Protein AF-0000000067325892 (afdb_homodimer)

Secondary structure (DSSP, 8-state):
------EEEEE--SSEEEEEEEETTEEEEPP-TTS-SSEE-EEEE-SS-EEETHHHHHTTTTTGGGEEE-GGGTTT--TT-HHHHHHHTT-SSEEEE-GGG-EEEEEEETTEEEEE-HHHHHHHHHHHHHHHHHHHHTS---EEEEEE-TT--HHHHHHHHHHHHHTT-EEEEEEEHHHHHHHHHHHHHTTS----EEEEEEEE-SS-EEEEEEEEETTEEEEEEEEEETT-SHHHHHHHHHHHHHHHHHHHHS---TT-HHHHHHHHHHHHHHHHHTTT-SEEEEEEEEEETTEEEEEEEEHHHHHHHTHHHHHHTTHHHHHHHHHHT--GGG--EEEEESGGGGSHHHHHHHHHHTTTPPPB-SS-TTTHHHHHHHHHHHHHH-TTTTT---EEEEE-SS-EEEEETTTEEEEEE-TT-EESEEEEEEEE-SSTT--EEEEEEEESS-SBGGGSEEEEEEEEE-----STTTSEEEEEEEE-TTS-EEEEEEETTT--EE-------TTPPPHHHHHHHHHHHHHHHHHHHHHHHHHHHHHHHHHHHHHHHTSGGGHHHHHHHHHHHHHS---HHHHHHHHHHHHHHHHHHHHHHHT--/------EEEEE--SSEEEEEEEETTEEEEPP-TTS-SSEE-EEEE-SS-EEETHHHHHTTTTTGGGEEE-GGGTTT--TT-HHHHHHHTT-SSEEEE-GGG-EEEEEEETTEEEEE-HHHHHHHHHHHHHHHHHHHHTS---EEEEEE-TT--HHHHHHHHHHHHHTT-EEEEEEEHHHHHHHHHHHHHTTS----EEEEEEEE-SS-EEEEEEEEETTEEEEEEEEEETT-SHHHHHHHHHHHHHHHHHHHHS---TT-HHHHHHHHHHHHHHHHHTTT-SEEEEEEEEEETTEEEEEEEEHHHHHHHTHHHHHHTTHHHHHHHHHHT--GGG--EEEEESGGGGSHHHHHHHHHHTTTPPPB-SS-TTTHHHHHHHHHHHHHH-TTTTT---EEEEE-SS-EEEEETTTEEEEEE-TT-EESEEEEEEEE-SSTT--EEEEEEEESS-SBGGGSEEEEEEEEE-----STTTSEEEEEEEE-TTS-EEEEEEETTT--EE-------TTPPPHHHHHHHHHHHHHHHHHHHHHHHHHHHHHHHHHHHHHHHTSGGGHHHHHHHHHHHHHS---HHHHHHHHHHHHHHHHHHHHHHHT--

Nearest PDB structures (foldseek):
  5tky-assembly1_A  TM=9.543E-01  e=8.515E-70  Thermochaetoides thermophila DSM 1495
  7n6g-assembly1_6L  TM=9.341E-01  e=1.605E-68  Chlamydomonas reinhardtii
  7ko2-assembly2_B  TM=9.268E-01  e=1.150E-63  Escherichia coli K-12
  3i33-assembly1_A  TM=8.994E-01  e=2.397E-49  Homo sapiens
  5fpe-assembly2_B  TM=8.571E-01  e=4.012E-49  Homo sapiens

InterPro domains:
  IPR013126 Heat shock protein 70 family [PF00012] (7-588)
  IPR013126 Heat shock protein 70 family [PTHR19375] (7-575)
  IPR018181 Heat shock protein 70, conserved site [PS00297] (10-17)
  IPR018181 Heat shock protein 70, conserved site [PS00329] (201-214)
  IPR018181 Heat shock protein 70, conserved site [PS01036] (338-352)
  IPR029047 Heat shock protein 70kD, peptide-binding domain superfamily [G3DSA:2.60.34.10] (385-565)
  IPR029047 Heat shock protein 70kD, peptide-binding domain superfamily [SSF100920] (394-546)
  IPR043129 ATPase, nucleotide binding domain [SSF53067] (5-189)
  IPR043129 ATPase, nucleotide binding domain [SSF53067] (196-384)

Organism: Triticum aestivum (NCBI:txid4565)

pLDDT: mean 86.53, std 11.89, range [26.95, 98.62]

Foldseek 3Di:
DPPQAWEKFKELAQFKIWIWTDDPLAIDTFAFPVRHSIFTLKWFADLQFIDGGPVLVVCCLVRVQRMDGSLLLQFLDFLPDPLNVVVQLQGSHDWDQDPLRFIWTWHQHNNDIDIDGSLLSSLVNLLSNQVRVCVVVVHHHAEYEYEDAQQDDQSSLVSNCLSSVLNRHDYPFYYHLQLLLVLLVLVVPVPDDQDKAWEWEWEAAAAWTKIWIWIDGDQEIATLAMFIGRGAHNVVLLVLVLVVQQVVCCVVPVDGCSVPSSLSSLQSVLSSVQQLVQLPDQKDWRWDQCSDPRDTDIDIDGLVNSCVSCVVSLVVSCVRVVVRCVSSVHDLQRHDAYEYAYSNCSSVSNQVVVCVVSPNDHHDPPDDRDCSSSRSRNLVSCCSRCVVPNPRRHHYKFWRHWFKFKQDPPQFTDTQGHGSHIPQDKGKDKDWAAAAQDFKDKIWMWIHDDGGRVPTHTFAIDMGGGFDGGGTRPWMKMKMWGQHPNRHIWIFIDTPPVRPGPRPGRPDGSNDDDPVRSVVSSVVSVVSVVSNVQSVLQVVLVVLLLVLLVVCVVVVVCPVVSVVVVCVSVVDDDGSVRSNVVSVVSVVVSVCVVVVVVPPD/DPPQAWEKFKELAQFKIWIWTDDPLAIDTFAFPVRHSIFTLKWFADLQFIDGGPVLVVCCLVRVQRMDGSLLLQFLDFLPDPLNVVVQLQGSHDWDQDPLRFIWTWHQHNNDIDIDGSLLSSLVNLLSNQVRVCVVVVHHHAEYEYEDAQQDDQSSLVSNCLSSVLNRHDYPFYYHLQLLLVLLVLVVPVPDDQDKAWEWEWEAAAAWTKIWIWIDGDQEIATLAMFIGRGAHNVVLLVLVLVVQQVVCCVVPVDGCSVPSSLSSLQSVLSSVQQLVQLPDQKDWRWDQCSDPRDTDIDIDGLVNSCVSCVVSLVVSCVRVVVRCVSSVHDLQRHPAYEYAYSNCSSVSNQVVVCVVSPNDHHDPPDDRDCSSSSSRNLVSCCSRCVPVNPRRHHYKFWRHWFKFKQDPPQFTDTQGHGSHIPQDKGKDKDWAAAAQDFKDKIWMWIHDDGGRVVTHTFAIDMGGGFDGGGTRPWMKMKMWGQHPNRHIWIFIATPPVRPGPRPGRPDGSNDDDPVRSVVSSVVSVVSVVSNVQSVLQVVLVVLLLVLLVVCVVVVVCPVVSVVVVCVSVVDDDGSVRSVVVSVVSVVVVVCVVVVVVPPD

Structure (mmCIF, N/CA/C/O backbone):
data_AF-0000000067325892-model_v1
#
loop_
_entity.id
_entity.type
_entity.pdbx_description
1 polymer 'Heat shock protein 70'
#
loop_
_atom_site.group_PDB
_atom_site.id
_atom_site.type_symbol
_atom_site.label_atom_id
_atom_site.label_alt_id
_atom_site.label_comp_id
_atom_site.label_asym_id
_atom_site.label_entity_id
_atom_site.label_seq_id
_atom_site.pdbx_PDB_ins_code
_atom_site.Cartn_x
_atom_site.Cartn_y
_atom_site.Cartn_z
_atom_site.occupancy
_atom_site.B_iso_or_equiv
_atom_site.auth_seq_id
_atom_site.auth_comp_id
_atom_site.auth_asym_id
_atom_site.auth_atom_id
_atom_site.pdbx_PDB_model_num
ATOM 1 N N . MET A 1 1 ? 27.578 -10.031 20.391 1 26.95 1 MET A N 1
ATOM 2 C CA . MET A 1 1 ? 26.312 -10.719 20.219 1 26.95 1 MET A CA 1
ATOM 3 C C . MET A 1 1 ? 26.375 -11.695 19.047 1 26.95 1 MET A C 1
ATOM 5 O O . MET A 1 1 ? 26.812 -11.328 17.953 1 26.95 1 MET A O 1
ATOM 9 N N . GLU A 1 2 ? 26.656 -12.773 19.109 1 35.47 2 GLU A N 1
ATOM 10 C CA . GLU A 1 2 ? 26.891 -13.906 18.219 1 35.47 2 GLU A CA 1
ATOM 11 C C . GLU A 1 2 ? 25.891 -13.922 17.062 1 35.47 2 GLU A C 1
ATOM 13 O O . GLU A 1 2 ? 24.734 -13.578 17.25 1 35.47 2 GLU A O 1
ATOM 18 N N . GLY A 1 3 ? 26.172 -13.781 15.789 1 42.25 3 GLY A N 1
ATOM 19 C CA . GLY A 1 3 ? 25.547 -13.383 14.547 1 42.25 3 GLY A CA 1
ATOM 20 C C . GLY A 1 3 ? 24.25 -14.125 14.273 1 42.25 3 GLY A C 1
ATOM 21 O O . GLY A 1 3 ? 24.266 -15.266 13.812 1 42.25 3 GLY A O 1
ATOM 22 N N . ASP A 1 4 ? 23.297 -14.148 15.141 1 51.38 4 ASP A N 1
ATOM 23 C CA . ASP A 1 4 ? 21.984 -14.773 15.039 1 51.38 4 ASP A CA 1
ATOM 24 C C . ASP A 1 4 ? 21.531 -14.859 13.586 1 51.38 4 ASP A C 1
ATOM 26 O O . ASP A 1 4 ? 21.562 -13.867 12.859 1 51.38 4 ASP A O 1
ATOM 30 N N . MET A 1 5 ? 21.75 -16.016 13.023 1 61.34 5 MET A N 1
ATOM 31 C CA . MET A 1 5 ? 21.438 -16.328 11.633 1 61.34 5 MET A CA 1
ATOM 32 C C . MET A 1 5 ? 20.016 -15.883 11.273 1 61.34 5 MET A C 1
ATOM 34 O O . MET A 1 5 ? 19.047 -16.406 11.812 1 61.34 5 MET A O 1
ATOM 38 N N . LEU A 1 6 ? 19.859 -14.703 10.719 1 84.88 6 LEU A N 1
ATOM 39 C CA . LEU A 1 6 ? 18.578 -14.102 10.336 1 84.88 6 LEU A CA 1
ATOM 40 C C . LEU A 1 6 ? 18.062 -14.703 9.039 1 84.88 6 LEU A C 1
ATOM 42 O O . LEU A 1 6 ? 18.844 -15 8.133 1 84.88 6 LEU A O 1
ATOM 46 N N . ALA A 1 7 ? 16.922 -15.328 9.117 1 94.06 7 ALA A N 1
ATOM 47 C CA . ALA A 1 7 ? 16.234 -15.844 7.934 1 94.06 7 ALA A CA 1
ATOM 48 C C . ALA A 1 7 ? 14.969 -15.039 7.637 1 94.06 7 ALA A C 1
ATOM 50 O O . ALA A 1 7 ? 14.375 -14.438 8.539 1 94.06 7 ALA A O 1
ATOM 51 N N . ILE A 1 8 ? 14.672 -15.008 6.344 1 97.31 8 ILE A N 1
ATOM 52 C CA . ILE A 1 8 ? 13.5 -14.242 5.938 1 97.31 8 ILE A CA 1
ATOM 53 C C . ILE A 1 8 ? 12.484 -15.172 5.285 1 97.31 8 ILE A C 1
ATOM 55 O O . ILE A 1 8 ? 12.836 -16.266 4.824 1 97.31 8 ILE A O 1
ATOM 59 N N . GLY A 1 9 ? 11.273 -14.867 5.398 1 98.19 9 GLY A N 1
ATOM 60 C CA . GLY A 1 9 ? 10.195 -15.508 4.664 1 98.19 9 GLY A CA 1
ATOM 61 C C . GLY A 1 9 ? 9.703 -14.695 3.482 1 98.19 9 GLY A C 1
ATOM 62 O O . GLY A 1 9 ? 9.359 -13.523 3.635 1 98.19 9 GLY A O 1
ATOM 63 N N . ILE A 1 10 ? 9.68 -15.328 2.258 1 98.62 10 ILE A N 1
ATOM 64 C CA . ILE A 1 10 ? 9.328 -14.594 1.049 1 98.62 10 ILE A CA 1
ATOM 65 C C . ILE A 1 10 ? 8.117 -15.242 0.383 1 98.62 10 ILE A C 1
ATOM 67 O O . ILE A 1 10 ? 8.109 -16.453 0.148 1 98.62 10 ILE A O 1
ATOM 71 N N . ASP A 1 11 ? 7.105 -14.477 0.151 1 98.19 11 ASP A N 1
ATOM 72 C CA . ASP A 1 11 ? 6.031 -14.836 -0.765 1 98.19 11 ASP A CA 1
ATOM 73 C C . ASP A 1 11 ? 6.32 -14.336 -2.178 1 98.19 11 ASP A C 1
ATOM 75 O O . ASP A 1 11 ? 6.164 -13.148 -2.469 1 98.19 11 ASP A O 1
ATOM 79 N N . LEU A 1 12 ? 6.785 -15.203 -2.998 1 97.5 12 LEU A N 1
ATOM 80 C CA . LEU A 1 12 ? 6.988 -14.867 -4.402 1 97.5 12 LEU A CA 1
ATOM 81 C C . LEU A 1 12 ? 5.68 -14.977 -5.18 1 97.5 12 LEU A C 1
ATOM 83 O O . LEU A 1 12 ? 5.379 -16.031 -5.746 1 97.5 12 LEU A O 1
ATOM 87 N N . GLY A 1 13 ? 4.961 -13.844 -5.242 1 95.25 13 GLY A N 1
ATOM 88 C CA . GLY A 1 13 ? 3.664 -13.867 -5.898 1 95.25 13 GLY A CA 1
ATOM 89 C C . GLY A 1 13 ? 3.746 -13.586 -7.387 1 95.25 13 GLY A C 1
ATOM 90 O O . GLY A 1 13 ? 4.762 -13.086 -7.875 1 95.25 13 GLY A O 1
ATOM 91 N N . THR A 1 14 ? 2.68 -13.945 -8.086 1 94.62 14 THR A N 1
ATOM 92 C CA . THR A 1 14 ? 2.6 -13.703 -9.523 1 94.62 14 THR A CA 1
ATOM 93 C C . THR A 1 14 ? 2.547 -12.203 -9.812 1 94.62 14 THR A C 1
ATOM 95 O O . THR A 1 14 ? 3.256 -11.711 -10.688 1 94.62 14 THR A O 1
ATOM 98 N N . THR A 1 15 ? 1.765 -11.492 -9.047 1 94.19 15 THR A N 1
ATOM 99 C CA . THR A 1 15 ? 1.56 -10.07 -9.297 1 94.19 15 THR A CA 1
ATOM 100 C C . THR A 1 15 ? 2.303 -9.227 -8.266 1 94.19 15 THR A C 1
ATOM 102 O O . THR A 1 15 ? 2.859 -8.172 -8.602 1 94.19 15 THR A O 1
ATOM 105 N N . TYR A 1 16 ? 2.238 -9.68 -7.02 1 95.62 16 TYR A N 1
ATOM 106 C CA . TYR A 1 16 ? 2.92 -8.977 -5.938 1 95.62 16 TYR A CA 1
ATOM 107 C C . TYR A 1 16 ? 3.719 -9.945 -5.078 1 95.62 16 TYR A C 1
ATOM 109 O O . TYR A 1 16 ? 3.312 -11.102 -4.891 1 95.62 16 TYR A O 1
ATOM 117 N N . SER A 1 17 ? 4.84 -9.484 -4.59 1 97.75 17 SER A N 1
ATOM 118 C CA . SER A 1 17 ? 5.676 -10.25 -3.668 1 97.75 17 SER A CA 1
ATOM 119 C C . SER A 1 17 ? 5.82 -9.531 -2.33 1 97.75 17 SER A C 1
ATOM 121 O O . SER A 1 17 ? 5.605 -8.32 -2.242 1 97.75 17 SER A O 1
ATOM 123 N N . CYS A 1 18 ? 6.062 -10.344 -1.332 1 96.88 18 CYS A N 1
ATOM 124 C CA . CYS A 1 18 ? 6.121 -9.852 0.04 1 96.88 18 CYS A CA 1
ATOM 125 C C . CYS A 1 18 ? 7.223 -10.555 0.823 1 96.88 18 CYS A C 1
ATOM 127 O O . CYS A 1 18 ? 7.52 -11.727 0.572 1 96.88 18 CYS A O 1
ATOM 129 N N . VAL A 1 19 ? 7.871 -9.797 1.786 1 98 19 VAL A N 1
ATOM 130 C CA . VAL A 1 19 ? 8.938 -10.391 2.586 1 98 19 VAL A CA 1
ATOM 131 C C . VAL A 1 19 ? 8.734 -10.047 4.059 1 98 19 VAL A C 1
ATOM 133 O O . VAL A 1 19 ? 8.258 -8.961 4.391 1 98 19 VAL A O 1
ATOM 136 N N . GLY A 1 20 ? 8.945 -11.008 4.934 1 96.38 20 GLY A N 1
ATOM 137 C CA . GLY A 1 20 ? 8.867 -10.828 6.375 1 96.38 20 GLY A CA 1
ATOM 138 C C . GLY A 1 20 ? 10.141 -11.242 7.094 1 96.38 20 GLY A C 1
ATOM 139 O O . GLY A 1 20 ? 10.969 -11.961 6.535 1 96.38 20 GLY A O 1
ATOM 140 N N . VAL A 1 21 ? 10.305 -10.727 8.289 1 93.75 21 VAL A N 1
ATOM 141 C CA . VAL A 1 21 ? 11.422 -11.07 9.172 1 93.75 21 VAL A CA 1
ATOM 142 C C . VAL A 1 21 ? 10.898 -11.383 10.57 1 93.75 21 VAL A C 1
ATOM 144 O O . VAL A 1 21 ? 9.82 -10.922 10.953 1 93.75 21 VAL A O 1
ATOM 147 N N . TRP A 1 22 ? 11.602 -12.25 11.227 1 90.06 22 TRP A N 1
ATOM 148 C CA . TRP A 1 22 ? 11.32 -12.523 12.633 1 90.06 22 TRP A CA 1
ATOM 149 C C . TRP A 1 22 ? 12.148 -11.625 13.539 1 90.06 22 TRP A C 1
ATOM 151 O O . TRP A 1 22 ? 13.383 -11.688 13.523 1 90.06 22 TRP A O 1
ATOM 161 N N . ARG A 1 23 ? 11.414 -10.75 14.242 1 80.94 23 ARG A N 1
ATOM 162 C CA . ARG A 1 23 ? 12.102 -9.82 15.133 1 80.94 23 ARG A CA 1
ATOM 163 C C . ARG A 1 23 ? 11.328 -9.625 16.438 1 80.94 23 ARG A C 1
ATOM 165 O O . ARG A 1 23 ? 10.109 -9.438 16.406 1 80.94 23 ARG A O 1
ATOM 172 N N . ASN A 1 24 ? 11.977 -9.656 17.531 1 76.56 24 ASN A N 1
ATOM 173 C CA . ASN A 1 24 ? 11.398 -9.43 18.844 1 76.56 24 ASN A CA 1
ATOM 174 C C . ASN A 1 24 ? 10.242 -10.383 19.125 1 76.56 24 ASN A C 1
ATOM 176 O O . ASN A 1 24 ? 9.188 -9.969 19.609 1 76.56 24 ASN A O 1
ATOM 180 N N . GLY A 1 25 ? 10.422 -11.641 18.625 1 77.56 25 GLY A N 1
ATOM 181 C CA . GLY A 1 25 ? 9.469 -12.688 18.938 1 77.56 25 GLY A CA 1
ATOM 182 C C . GLY A 1 25 ? 8.203 -12.609 18.094 1 77.56 25 GLY A C 1
ATOM 183 O O . GLY A 1 25 ? 7.207 -13.266 18.406 1 77.56 25 GLY A O 1
ATOM 184 N N . ARG A 1 26 ? 8.305 -11.805 17.094 1 82.69 26 ARG A N 1
ATOM 185 C CA . ARG A 1 26 ? 7.125 -11.68 16.25 1 82.69 26 ARG A CA 1
ATOM 186 C C . ARG A 1 26 ? 7.512 -11.516 14.789 1 82.69 26 ARG A C 1
ATOM 188 O O . ARG A 1 26 ? 8.672 -11.227 14.477 1 82.69 26 ARG A O 1
ATOM 195 N N . VAL A 1 27 ? 6.492 -11.734 13.945 1 90.06 27 VAL A N 1
ATOM 196 C CA . VAL A 1 27 ? 6.699 -11.547 12.516 1 90.06 27 VAL A CA 1
ATOM 197 C C . VAL A 1 27 ? 6.484 -10.078 12.148 1 90.06 27 VAL A C 1
ATOM 199 O O . VAL A 1 27 ? 5.531 -9.453 12.617 1 90.06 27 VAL A O 1
ATOM 202 N N . GLU A 1 28 ? 7.402 -9.562 11.453 1 89.12 28 GLU A N 1
ATOM 203 C CA . GLU A 1 28 ? 7.25 -8.227 10.883 1 89.12 28 GLU A CA 1
ATOM 204 C C . GLU A 1 28 ? 7.316 -8.273 9.359 1 89.12 28 GLU A C 1
ATOM 206 O O . GLU A 1 28 ? 8.328 -8.68 8.789 1 89.12 28 GLU A O 1
ATOM 211 N N . ILE A 1 29 ? 6.184 -7.902 8.711 1 93.31 29 ILE A N 1
ATOM 212 C CA . ILE A 1 29 ? 6.223 -7.738 7.262 1 93.31 29 ILE A CA 1
ATOM 213 C C . ILE A 1 29 ? 6.922 -6.426 6.91 1 93.31 29 ILE A C 1
ATOM 215 O O . ILE A 1 29 ? 6.527 -5.359 7.387 1 93.31 29 ILE A O 1
ATOM 219 N N . VAL A 1 30 ? 7.953 -6.473 6.098 1 92.56 30 VAL A N 1
ATOM 220 C CA . VAL A 1 30 ? 8.852 -5.344 5.879 1 92.56 30 VAL A CA 1
ATOM 221 C C . VAL A 1 30 ? 8.32 -4.469 4.746 1 92.56 30 VAL A C 1
ATOM 223 O O . VAL A 1 30 ? 7.992 -4.973 3.668 1 92.56 30 VAL A O 1
ATOM 226 N N . ALA A 1 31 ? 8.203 -3.193 5.07 1 90.69 31 ALA A N 1
ATOM 227 C CA . ALA A 1 31 ? 7.824 -2.238 4.031 1 90.69 31 ALA A CA 1
ATOM 228 C C . ALA A 1 31 ? 8.992 -1.954 3.096 1 90.69 31 ALA A C 1
ATOM 230 O O . ALA A 1 31 ? 10.148 -1.871 3.535 1 90.69 31 ALA A O 1
ATOM 231 N N . ASN A 1 32 ? 8.727 -1.819 1.794 1 91.62 32 ASN A N 1
ATOM 232 C CA . ASN A 1 32 ? 9.781 -1.505 0.837 1 91.62 32 ASN A CA 1
ATOM 233 C C . ASN A 1 32 ? 10.164 -0.029 0.893 1 91.62 32 ASN A C 1
ATOM 235 O O . ASN A 1 32 ? 9.734 0.695 1.793 1 91.62 32 ASN A O 1
ATOM 239 N N . ASP A 1 33 ? 11.016 0.418 -0.008 1 86.94 33 ASP A N 1
ATOM 240 C CA . ASP A 1 33 ? 11.602 1.755 -0 1 86.94 33 ASP A CA 1
ATOM 241 C C . ASP A 1 33 ? 10.531 2.824 -0.218 1 86.94 33 ASP A C 1
ATOM 243 O O . ASP A 1 33 ? 10.75 3.998 0.082 1 86.94 33 ASP A O 1
ATOM 247 N N . LEU A 1 34 ? 9.367 2.369 -0.664 1 87.56 34 LEU A N 1
ATOM 248 C CA . LEU A 1 34 ? 8.281 3.312 -0.903 1 87.56 34 LEU A CA 1
ATOM 249 C C . LEU A 1 34 ? 7.254 3.258 0.222 1 87.56 34 LEU A C 1
ATOM 251 O O . LEU A 1 34 ? 6.258 3.986 0.198 1 87.56 34 LEU A O 1
ATOM 255 N N . GLY A 1 35 ? 7.488 2.346 1.187 1 86.31 35 GLY A N 1
ATOM 256 C CA . GLY A 1 35 ? 6.625 2.254 2.355 1 86.31 35 GLY A CA 1
ATOM 257 C C . GLY A 1 35 ? 5.531 1.214 2.209 1 86.31 35 GLY A C 1
ATOM 258 O O . GLY A 1 35 ? 4.73 1.017 3.125 1 86.31 35 GLY A O 1
ATOM 259 N N . ASP A 1 36 ? 5.492 0.534 1.095 1 89.75 36 ASP A N 1
ATOM 260 C CA . ASP A 1 36 ? 4.477 -0.49 0.86 1 89.75 36 ASP A CA 1
ATOM 261 C C . ASP A 1 36 ? 4.957 -1.857 1.344 1 89.75 36 ASP A C 1
ATOM 263 O O . ASP A 1 36 ? 6.137 -2.193 1.207 1 89.75 36 ASP A O 1
ATOM 267 N N . ARG A 1 37 ? 4.023 -2.629 1.853 1 92 37 ARG A N 1
ATOM 268 C CA . ARG A 1 37 ? 4.406 -3.934 2.381 1 92 37 ARG A CA 1
ATOM 269 C C . ARG A 1 37 ? 4.402 -4.992 1.282 1 92 37 ARG A C 1
ATOM 271 O O . ARG A 1 37 ? 4.871 -6.113 1.489 1 92 37 ARG A O 1
ATOM 278 N N . THR A 1 38 ? 3.838 -4.688 0.165 1 94.06 38 THR A N 1
ATOM 279 C CA . THR A 1 38 ? 3.902 -5.559 -1.004 1 94.06 38 THR A CA 1
ATOM 280 C C . THR A 1 38 ? 4.613 -4.859 -2.16 1 94.06 38 THR A C 1
ATOM 282 O O . THR A 1 38 ? 4.602 -3.631 -2.254 1 94.06 38 THR A O 1
ATOM 285 N N . THR A 1 39 ? 5.297 -5.598 -2.955 1 96.19 39 THR A N 1
ATOM 286 C CA . THR A 1 39 ? 6.051 -5.109 -4.105 1 96.19 39 THR A CA 1
ATOM 287 C C . THR A 1 39 ? 5.574 -5.781 -5.391 1 96.19 39 THR A C 1
ATOM 289 O O . THR A 1 39 ? 5.477 -7.008 -5.453 1 96.19 39 THR A O 1
ATOM 292 N N . PRO A 1 40 ? 5.254 -4.961 -6.414 1 95.75 40 PRO A N 1
ATOM 293 C CA . PRO A 1 40 ? 4.875 -5.59 -7.68 1 95.75 40 PRO A CA 1
ATOM 294 C C . PRO A 1 40 ? 5.949 -6.543 -8.203 1 95.75 40 PRO A C 1
ATOM 296 O O . PRO A 1 40 ? 7.137 -6.207 -8.188 1 95.75 40 PRO A O 1
ATOM 299 N N . SER A 1 41 ? 5.496 -7.746 -8.617 1 97.19 41 SER A N 1
ATOM 300 C CA . SER A 1 41 ? 6.402 -8.727 -9.211 1 97.19 41 SER A CA 1
ATOM 301 C C . SER A 1 41 ? 6.66 -8.422 -10.68 1 97.19 41 SER A C 1
ATOM 303 O O . SER A 1 41 ? 6.309 -9.219 -11.555 1 97.19 41 SER A O 1
ATOM 305 N N . CYS A 1 42 ? 7.281 -7.297 -10.914 1 96.06 42 CYS A N 1
ATOM 306 C CA . CYS A 1 42 ? 7.531 -6.801 -12.258 1 96.06 42 CYS A CA 1
ATOM 307 C C . CYS A 1 42 ? 8.961 -6.293 -12.391 1 96.06 42 CYS A C 1
ATOM 309 O O . CYS A 1 42 ? 9.508 -5.711 -11.453 1 96.06 42 CYS A O 1
ATOM 311 N N . VAL A 1 43 ? 9.555 -6.594 -13.555 1 97.12 43 VAL A N 1
ATOM 312 C CA . VAL A 1 43 ? 10.914 -6.152 -13.859 1 97.12 43 VAL A CA 1
ATOM 313 C C . VAL A 1 43 ? 10.93 -5.422 -15.203 1 97.12 43 VAL A C 1
ATOM 315 O O . VAL A 1 43 ? 10.43 -5.938 -16.203 1 97.12 43 VAL A O 1
ATOM 318 N N . ALA A 1 44 ? 11.484 -4.23 -15.234 1 95.62 44 ALA A N 1
ATOM 319 C CA . ALA A 1 44 ? 11.617 -3.463 -16.469 1 95.62 44 ALA A CA 1
ATOM 320 C C . ALA A 1 44 ? 13.078 -3.217 -16.812 1 95.62 44 ALA A C 1
ATOM 322 O O . ALA A 1 44 ? 13.898 -2.963 -15.922 1 95.62 44 ALA A O 1
ATOM 323 N N . PHE A 1 45 ? 13.344 -3.383 -18.062 1 94.56 45 PHE A N 1
ATOM 324 C CA . PHE A 1 45 ? 14.695 -3.156 -18.578 1 94.56 45 PHE A CA 1
ATOM 325 C C . PHE A 1 45 ? 14.75 -1.89 -19.422 1 94.56 45 PHE A C 1
ATOM 327 O O . PHE A 1 45 ? 13.914 -1.695 -20.312 1 94.56 45 PHE A O 1
ATOM 334 N N . THR A 1 46 ? 15.617 -1.008 -19.062 1 88.75 46 THR A N 1
ATOM 335 C CA . THR A 1 46 ? 15.797 0.23 -19.812 1 88.75 46 THR A CA 1
ATOM 336 C C . THR A 1 46 ? 17.203 0.299 -20.406 1 88.75 46 THR A C 1
ATOM 338 O O . THR A 1 46 ? 17.984 -0.641 -20.266 1 88.75 46 THR A O 1
ATOM 341 N N . LYS A 1 47 ? 17.438 1.39 -21.125 1 85 47 LYS A N 1
ATOM 342 C CA . LYS A 1 47 ? 18.734 1.582 -21.766 1 85 47 LYS A CA 1
ATOM 343 C C . LYS A 1 47 ? 19.844 1.729 -20.719 1 85 47 LYS A C 1
ATOM 345 O O . LYS A 1 47 ? 21.016 1.448 -21 1 85 47 LYS A O 1
ATOM 350 N N . ASN A 1 48 ? 19.359 2.049 -19.516 1 78.06 48 ASN A N 1
ATOM 351 C CA . ASN A 1 48 ? 20.391 2.393 -18.531 1 78.06 48 ASN A CA 1
ATOM 352 C C . ASN A 1 48 ? 20.266 1.557 -17.266 1 78.06 48 ASN A C 1
ATOM 354 O O . ASN A 1 48 ? 21.219 1.463 -16.484 1 78.06 48 ASN A O 1
ATOM 358 N N . ASP A 1 49 ? 19.062 1.032 -17.078 1 84.81 49 ASP A N 1
ATOM 359 C CA . ASP A 1 49 ? 18.859 0.455 -15.758 1 84.81 49 ASP A CA 1
ATOM 360 C C . ASP A 1 49 ? 17.859 -0.702 -15.812 1 84.81 49 ASP A C 1
ATOM 362 O O . ASP A 1 49 ? 17.203 -0.915 -16.828 1 84.81 49 ASP A O 1
ATOM 366 N N . LYS A 1 50 ? 18 -1.517 -14.781 1 91.12 50 LYS A N 1
ATOM 367 C CA . LYS A 1 50 ? 16.969 -2.504 -14.469 1 91.12 50 LYS A CA 1
ATOM 368 C C . LYS A 1 50 ? 16.109 -2.053 -13.289 1 91.12 50 LYS A C 1
ATOM 370 O O . LYS A 1 50 ? 16.641 -1.684 -12.242 1 91.12 50 LYS A O 1
ATOM 375 N N . LEU A 1 51 ? 14.852 -1.985 -13.547 1 91.56 51 LEU A N 1
ATOM 376 C CA . LEU A 1 51 ? 13.93 -1.561 -12.5 1 91.56 51 LEU A CA 1
ATOM 377 C C . LEU A 1 51 ? 13.07 -2.729 -12.031 1 91.56 51 LEU A C 1
ATOM 379 O O . LEU A 1 51 ? 12.641 -3.551 -12.836 1 91.56 51 LEU A O 1
ATOM 383 N N . VAL A 1 52 ? 12.914 -2.889 -10.734 1 94.38 52 VAL A N 1
ATOM 384 C CA . VAL A 1 52 ? 12.078 -3.936 -10.148 1 94.38 52 VAL A CA 1
ATOM 385 C C . VAL A 1 52 ? 11 -3.309 -9.273 1 94.38 52 VAL A C 1
ATOM 387 O O . VAL A 1 52 ? 11.234 -2.281 -8.633 1 94.38 52 VAL A O 1
ATOM 390 N N . GLY A 1 53 ? 9.82 -3.859 -9.25 1 94.25 53 GLY A N 1
ATOM 391 C CA . GLY A 1 53 ? 8.75 -3.383 -8.391 1 94.25 53 GLY A CA 1
ATOM 392 C C . GLY A 1 53 ? 7.996 -2.205 -8.984 1 94.25 53 GLY A C 1
ATOM 393 O O . GLY A 1 53 ? 7.645 -2.211 -10.164 1 94.25 53 GLY A O 1
ATOM 394 N N . GLU A 1 54 ? 7.723 -1.19 -8.164 1 91.25 54 GLU A N 1
ATOM 395 C CA . GLU A 1 54 ? 6.895 -0.059 -8.57 1 91.25 54 GLU A CA 1
ATOM 396 C C . GLU A 1 54 ? 7.566 0.747 -9.68 1 91.25 54 GLU A C 1
ATOM 398 O O . GLU A 1 54 ? 6.891 1.299 -10.555 1 91.25 54 GLU A O 1
ATOM 403 N N . GLY A 1 55 ? 8.859 0.851 -9.625 1 88.06 55 GLY A N 1
ATOM 404 C CA . GLY A 1 55 ? 9.586 1.525 -10.688 1 88.06 55 GLY A CA 1
ATOM 405 C C . GLY A 1 55 ? 9.344 0.911 -12.055 1 88.06 55 GLY A C 1
ATOM 406 O O . GLY A 1 55 ? 9.25 1.627 -13.055 1 88.06 55 GLY A O 1
ATOM 407 N N . ALA A 1 56 ? 9.273 -0.415 -12.062 1 92.56 56 ALA A N 1
ATOM 408 C CA . ALA A 1 56 ? 8.984 -1.126 -13.305 1 92.56 56 ALA A CA 1
ATOM 409 C C . ALA A 1 56 ? 7.535 -0.915 -13.734 1 92.56 56 ALA A C 1
ATOM 411 O O . ALA A 1 56 ? 7.258 -0.687 -14.914 1 92.56 56 ALA A O 1
ATOM 412 N N . ASN A 1 57 ? 6.68 -0.899 -12.805 1 88.56 57 ASN A N 1
ATOM 413 C CA . ASN A 1 57 ? 5.246 -0.807 -13.062 1 88.56 57 ASN A CA 1
ATOM 414 C C . ASN A 1 57 ? 4.871 0.547 -13.656 1 88.56 57 ASN A C 1
ATOM 416 O O . ASN A 1 57 ? 4.008 0.628 -14.531 1 88.56 57 ASN A O 1
ATOM 420 N N . ILE A 1 58 ? 5.422 1.578 -13.273 1 82.31 58 ILE A N 1
ATOM 421 C CA . ILE A 1 58 ? 5.055 2.938 -13.648 1 82.31 58 ILE A CA 1
ATOM 422 C C . ILE A 1 58 ? 5.43 3.184 -15.109 1 82.31 58 ILE A C 1
ATOM 424 O O . ILE A 1 58 ? 4.734 3.918 -15.82 1 82.31 58 ILE A O 1
ATOM 428 N N . GLN A 1 59 ? 6.473 2.551 -15.578 1 82.38 59 GLN A N 1
ATOM 429 C CA . GLN A 1 59 ? 6.906 2.805 -16.953 1 82.38 59 GLN A CA 1
ATOM 430 C C . GLN A 1 59 ? 6.445 1.692 -17.891 1 82.38 59 GLN A C 1
ATOM 432 O O . GLN A 1 59 ? 6.883 1.622 -19.031 1 82.38 59 GLN A O 1
ATOM 437 N N . ALA A 1 60 ? 5.625 0.835 -17.406 1 82.12 60 ALA A N 1
ATOM 438 C CA . ALA A 1 60 ? 5.242 -0.362 -18.156 1 82.12 60 ALA A CA 1
ATOM 439 C C . ALA A 1 60 ? 4.566 0.004 -19.469 1 82.12 60 ALA A C 1
ATOM 441 O O . ALA A 1 60 ? 4.75 -0.68 -20.484 1 82.12 60 ALA A O 1
ATOM 442 N N . ALA A 1 61 ? 3.801 1.097 -19.422 1 79.62 61 ALA A N 1
ATOM 443 C CA . ALA A 1 61 ? 3.066 1.455 -20.641 1 79.62 61 ALA A CA 1
ATOM 444 C C . ALA A 1 61 ? 4.016 1.955 -21.719 1 79.62 61 ALA A C 1
ATOM 446 O O . ALA A 1 61 ? 3.865 1.603 -22.891 1 79.62 61 ALA A O 1
ATOM 447 N N . ARG A 1 62 ? 5.004 2.68 -21.422 1 83.69 62 ARG A N 1
ATOM 448 C CA . ARG A 1 62 ? 5.934 3.25 -22.391 1 83.69 62 ARG A CA 1
ATOM 449 C C . ARG A 1 62 ? 7.012 2.242 -22.766 1 83.69 62 ARG A C 1
ATOM 451 O O . ARG A 1 62 ? 7.605 2.334 -23.844 1 83.69 62 ARG A O 1
ATOM 458 N N . ASN A 1 63 ? 7.27 1.396 -21.875 1 90.88 63 ASN A N 1
ATOM 459 C CA . ASN A 1 63 ? 8.297 0.376 -22.047 1 90.88 63 ASN A CA 1
ATOM 460 C C . ASN A 1 63 ? 7.707 -1.03 -21.969 1 90.88 63 ASN A C 1
ATOM 462 O O . ASN A 1 63 ? 8.234 -1.895 -21.266 1 90.88 63 ASN A O 1
ATOM 466 N N . ALA A 1 64 ? 6.617 -1.148 -22.75 1 91.75 64 ALA A N 1
ATOM 467 C CA . ALA A 1 64 ? 5.789 -2.348 -22.625 1 91.75 64 ALA A CA 1
ATOM 468 C C . ALA A 1 64 ? 6.57 -3.596 -23.016 1 91.75 64 ALA A C 1
ATOM 470 O O . ALA A 1 64 ? 6.48 -4.633 -22.359 1 91.75 64 ALA A O 1
ATOM 471 N N . SER A 1 65 ? 7.398 -3.547 -24.047 1 94.56 65 SER A N 1
ATOM 472 C CA . SER A 1 65 ? 8.094 -4.715 -24.594 1 94.56 65 SER A CA 1
ATOM 473 C C . SER A 1 65 ? 9.219 -5.168 -23.656 1 94.56 65 SER A C 1
ATOM 475 O O . SER A 1 65 ? 9.68 -6.305 -23.75 1 94.56 65 SER A O 1
ATOM 477 N N . ASN A 1 66 ? 9.617 -4.219 -22.781 1 96.25 66 ASN A N 1
ATOM 478 C CA . ASN A 1 66 ? 10.75 -4.543 -21.922 1 96.25 66 ASN A CA 1
ATOM 479 C C . ASN A 1 66 ? 10.344 -4.594 -20.453 1 96.25 66 ASN A C 1
ATOM 481 O O . ASN A 1 66 ? 11.188 -4.484 -19.562 1 96.25 66 ASN A O 1
ATOM 485 N N . THR A 1 67 ? 9.102 -4.609 -20.188 1 96.06 67 THR A N 1
ATOM 486 C CA . THR A 1 67 ? 8.586 -4.781 -18.828 1 96.06 67 THR A CA 1
ATOM 487 C C . THR A 1 67 ? 7.953 -6.156 -18.656 1 96.06 67 THR A C 1
ATOM 489 O O . THR A 1 67 ? 6.938 -6.461 -19.297 1 96.06 67 THR A O 1
ATOM 492 N N . VAL A 1 68 ? 8.57 -6.961 -17.844 1 97.19 68 VAL A N 1
ATOM 493 C CA . VAL A 1 68 ? 8.172 -8.359 -17.672 1 97.19 68 VAL A CA 1
ATOM 494 C C . VAL A 1 68 ? 7.355 -8.523 -16.406 1 97.19 68 VAL A C 1
ATOM 496 O O . VAL A 1 68 ? 7.781 -8.094 -15.328 1 97.19 68 VAL A O 1
ATOM 499 N N . PHE A 1 69 ? 6.199 -9.078 -16.578 1 94.56 69 PHE A N 1
ATOM 500 C CA . PHE A 1 69 ? 5.305 -9.336 -15.461 1 94.56 69 PHE A CA 1
ATOM 501 C C . PHE A 1 69 ? 4.707 -10.734 -15.555 1 94.56 69 PHE A C 1
ATOM 503 O O . PHE A 1 69 ? 4.836 -11.398 -16.578 1 94.56 69 PHE A O 1
ATOM 510 N N . ASP A 1 70 ? 4.172 -11.312 -14.469 1 94.06 70 ASP A N 1
ATOM 511 C CA . ASP A 1 70 ? 3.525 -12.617 -14.391 1 94.06 70 ASP A CA 1
ATOM 512 C C . ASP A 1 70 ? 4.504 -13.734 -14.727 1 94.06 70 ASP A C 1
ATOM 514 O O . ASP A 1 70 ? 4.129 -14.727 -15.359 1 94.06 70 ASP A O 1
ATOM 518 N N . VAL A 1 71 ? 5.715 -13.555 -14.406 1 95.25 71 VAL A N 1
ATOM 519 C CA . VAL A 1 71 ? 6.75 -14.492 -14.82 1 95.25 71 VAL A CA 1
ATOM 520 C C . VAL A 1 71 ? 6.586 -15.812 -14.07 1 95.25 71 VAL A C 1
ATOM 522 O O . VAL A 1 71 ? 6.996 -16.859 -14.555 1 95.25 71 VAL A O 1
ATOM 525 N N . LYS A 1 72 ? 5.996 -15.734 -12.938 1 93.56 72 LYS A N 1
ATOM 526 C CA . LYS A 1 72 ? 5.762 -16.938 -12.133 1 93.56 72 LYS A CA 1
ATOM 527 C C . LYS A 1 72 ? 4.941 -17.969 -12.914 1 93.56 72 LYS A C 1
ATOM 529 O O . LYS A 1 72 ? 5.043 -19.172 -12.656 1 93.56 72 LYS A O 1
ATOM 534 N N . ARG A 1 73 ? 4.215 -17.562 -13.875 1 92.62 73 ARG A N 1
ATOM 535 C CA . ARG A 1 73 ? 3.412 -18.469 -14.688 1 92.62 73 ARG A CA 1
ATOM 536 C C . ARG A 1 73 ? 4.281 -19.203 -15.695 1 92.62 73 ARG A C 1
ATOM 538 O O . ARG A 1 73 ? 3.85 -20.203 -16.281 1 92.62 73 ARG A O 1
ATOM 545 N N . LEU A 1 74 ? 5.477 -18.734 -15.852 1 93.31 74 LEU A N 1
ATOM 546 C CA . LEU A 1 74 ? 6.387 -19.328 -16.828 1 93.31 74 LEU A CA 1
ATOM 547 C C . LEU A 1 74 ? 7.398 -20.234 -16.141 1 93.31 74 LEU A C 1
ATOM 549 O O . LEU A 1 74 ? 7.949 -21.141 -16.766 1 93.31 74 LEU A O 1
ATOM 553 N N . ILE A 1 75 ? 7.59 -20.016 -14.914 1 92 75 ILE A N 1
ATOM 554 C CA . ILE A 1 75 ? 8.703 -20.656 -14.219 1 92 75 ILE A CA 1
ATOM 555 C C . ILE A 1 75 ? 8.516 -22.172 -14.219 1 92 75 ILE A C 1
ATOM 557 O O . ILE A 1 75 ? 7.441 -22.672 -13.867 1 92 75 ILE A O 1
ATOM 561 N N . GLY A 1 76 ? 9.531 -22.922 -14.664 1 89.19 76 GLY A N 1
ATOM 562 C CA . GLY A 1 76 ? 9.547 -24.375 -14.641 1 89.19 76 GLY A CA 1
ATOM 563 C C . GLY A 1 76 ? 8.703 -24.984 -15.734 1 89.19 76 GLY A C 1
ATOM 564 O O . GLY A 1 76 ? 8.57 -26.219 -15.805 1 89.19 76 GLY A O 1
ATOM 565 N N . ARG A 1 77 ? 8.148 -24.188 -16.625 1 89.25 77 ARG A N 1
ATOM 566 C CA . ARG A 1 77 ? 7.34 -24.703 -17.719 1 89.25 77 ARG A CA 1
ATOM 567 C C . ARG A 1 77 ? 8.156 -24.797 -19.016 1 89.25 77 ARG A C 1
ATOM 569 O O . ARG A 1 77 ? 9.203 -24.156 -19.141 1 89.25 77 ARG A O 1
ATOM 576 N N . SER A 1 78 ? 7.609 -25.656 -19.906 1 88.81 78 SER A N 1
ATOM 577 C CA . SER A 1 78 ? 8.203 -25.75 -21.234 1 88.81 78 SER A CA 1
ATOM 578 C C . SER A 1 78 ? 7.59 -24.734 -22.188 1 88.81 78 SER A C 1
ATOM 580 O O . SER A 1 78 ? 6.426 -24.344 -22.031 1 88.81 78 SER A O 1
ATOM 582 N N . PHE A 1 79 ? 8.391 -24.281 -23.156 1 91.5 79 PHE A N 1
ATOM 583 C CA . PHE A 1 79 ? 7.906 -23.344 -24.156 1 91.5 79 PHE A CA 1
ATOM 584 C C . PHE A 1 79 ? 6.723 -23.938 -24.922 1 91.5 79 PHE A C 1
ATOM 586 O O . PHE A 1 79 ? 5.797 -23.203 -25.297 1 91.5 79 PHE A O 1
ATOM 593 N N . SER A 1 80 ? 6.719 -25.219 -25.078 1 88.94 80 SER A N 1
ATOM 594 C CA . SER A 1 80 ? 5.707 -25.891 -25.875 1 88.94 80 SER A CA 1
ATOM 595 C C . SER A 1 80 ? 4.426 -26.109 -25.078 1 88.94 80 SER A C 1
ATOM 597 O O . SER A 1 80 ? 3.406 -26.516 -25.641 1 88.94 80 SER A O 1
ATOM 599 N N . ASP A 1 81 ? 4.504 -25.844 -23.797 1 86.62 81 ASP A N 1
ATOM 600 C CA . ASP A 1 81 ? 3.311 -25.984 -22.969 1 86.62 81 ASP A CA 1
ATOM 601 C C . ASP A 1 81 ? 2.174 -25.109 -23.5 1 86.62 81 ASP A C 1
ATOM 603 O O . ASP A 1 81 ? 2.383 -23.938 -23.828 1 86.62 81 ASP A O 1
ATOM 607 N N . ALA A 1 82 ? 0.985 -25.688 -23.547 1 86.25 82 ALA A N 1
ATOM 608 C CA . ALA A 1 82 ? -0.177 -25 -24.094 1 86.25 82 ALA A CA 1
ATOM 609 C C . ALA A 1 82 ? -0.486 -23.734 -23.297 1 86.25 82 ALA A C 1
ATOM 611 O O . ALA A 1 82 ? -0.913 -22.719 -23.875 1 86.25 82 ALA A O 1
ATOM 612 N N . SER A 1 83 ? -0.322 -23.781 -22.016 1 87.38 83 SER A N 1
ATOM 613 C CA . SER A 1 83 ? -0.612 -22.641 -21.172 1 87.38 83 SER A CA 1
ATOM 614 C C . SER A 1 83 ? 0.32 -21.469 -21.484 1 87.38 83 SER A C 1
ATOM 616 O O . SER A 1 83 ? -0.088 -20.312 -21.422 1 87.38 83 SER A O 1
ATOM 618 N N . VAL A 1 84 ? 1.554 -21.75 -21.828 1 91 84 VAL A N 1
ATOM 619 C CA . VAL A 1 84 ? 2.527 -20.719 -22.156 1 91 84 VAL A CA 1
ATOM 620 C C . VAL A 1 84 ? 2.102 -19.984 -23.422 1 91 84 VAL A C 1
ATOM 622 O O . VAL A 1 84 ? 2.191 -18.75 -23.5 1 91 84 VAL A O 1
ATOM 625 N N . LYS A 1 85 ? 1.619 -20.719 -24.328 1 90.25 85 LYS A N 1
ATOM 626 C CA . LYS A 1 85 ? 1.17 -20.125 -25.594 1 90.25 85 LYS A CA 1
ATOM 627 C C . LYS A 1 85 ? -0.045 -19.234 -25.375 1 90.25 85 LYS A C 1
ATOM 629 O O . LYS A 1 85 ? -0.13 -18.141 -25.953 1 90.25 85 LYS A O 1
ATOM 634 N N . THR A 1 86 ? -0.886 -19.688 -24.609 1 89.75 86 THR A N 1
ATOM 635 C CA . THR A 1 86 ? -2.098 -18.938 -24.312 1 89.75 86 THR A CA 1
ATOM 636 C C . THR A 1 86 ? -1.766 -17.641 -23.562 1 89.75 86 THR A C 1
ATOM 638 O O . THR A 1 86 ? -2.283 -16.578 -23.906 1 89.75 86 THR A O 1
ATOM 641 N N . ASP A 1 87 ? -0.899 -17.719 -22.609 1 91.19 87 ASP A N 1
ATOM 642 C CA . ASP A 1 87 ? -0.538 -16.562 -21.797 1 91.19 87 ASP A CA 1
ATOM 643 C C . ASP A 1 87 ? 0.231 -15.531 -22.625 1 91.19 87 ASP A C 1
ATOM 645 O O . ASP A 1 87 ? 0.096 -14.328 -22.406 1 91.19 87 ASP A O 1
ATOM 649 N N . ALA A 1 88 ? 0.986 -16.016 -23.516 1 91.69 88 ALA A N 1
ATOM 650 C CA . ALA A 1 88 ? 1.859 -15.156 -24.312 1 91.69 88 ALA A CA 1
ATOM 651 C C . ALA A 1 88 ? 1.048 -14.148 -25.125 1 91.69 88 ALA A C 1
ATOM 653 O O . ALA A 1 88 ? 1.534 -13.055 -25.438 1 91.69 88 ALA A O 1
ATOM 654 N N . LYS A 1 89 ? -0.185 -14.484 -25.344 1 87.88 89 LYS A N 1
ATOM 655 C CA . LYS A 1 89 ? -1.057 -13.602 -26.125 1 87.88 89 LYS A CA 1
ATOM 656 C C . LYS A 1 89 ? -1.34 -12.312 -25.359 1 87.88 89 LYS A C 1
ATOM 658 O O . LYS A 1 89 ? -1.671 -11.289 -25.953 1 87.88 89 LYS A O 1
ATOM 663 N N . TYR A 1 90 ? -1.142 -12.391 -24.109 1 88.44 90 TYR A N 1
ATOM 664 C CA . TYR A 1 90 ? -1.537 -11.25 -23.281 1 88.44 90 TYR A CA 1
ATOM 665 C C . TYR A 1 90 ? -0.316 -10.492 -22.781 1 88.44 90 TYR A C 1
ATOM 667 O O . TYR A 1 90 ? -0.448 -9.445 -22.141 1 88.44 90 TYR A O 1
ATOM 675 N N . TRP A 1 91 ? 0.817 -10.977 -23.094 1 91.44 91 TRP A N 1
ATOM 676 C CA . TRP A 1 91 ? 2.037 -10.312 -22.641 1 91.44 91 TRP A CA 1
ATOM 677 C C . TRP A 1 91 ? 2.574 -9.375 -23.719 1 91.44 91 TRP A C 1
ATOM 679 O O . TRP A 1 91 ? 2.498 -9.68 -24.906 1 91.44 91 TRP A O 1
ATOM 689 N N . SER A 1 92 ? 3.076 -8.219 -23.25 1 92.81 92 SER A N 1
ATOM 690 C CA . SER A 1 92 ? 3.631 -7.25 -24.188 1 92.81 92 SER A CA 1
ATOM 691 C C . SER A 1 92 ? 5.074 -7.586 -24.547 1 92.81 92 SER A C 1
ATOM 693 O O . SER A 1 92 ? 5.605 -7.094 -25.547 1 92.81 92 SER A O 1
ATOM 695 N N . PHE A 1 93 ? 5.711 -8.43 -23.75 1 94.5 93 PHE A N 1
ATOM 696 C CA . PHE A 1 93 ? 7.078 -8.859 -24.047 1 94.5 93 PHE A CA 1
ATOM 697 C C . PHE A 1 93 ? 7.082 -10.156 -24.844 1 94.5 93 PHE A C 1
ATOM 699 O O . PHE A 1 93 ? 6.066 -10.852 -24.922 1 94.5 93 PHE A O 1
ATOM 706 N N . GLN A 1 94 ? 8.219 -10.453 -25.422 1 95.12 94 GLN A N 1
ATOM 707 C CA . GLN A 1 94 ? 8.312 -11.602 -26.312 1 95.12 94 GLN A CA 1
ATOM 708 C C . GLN A 1 94 ? 8.891 -12.812 -25.594 1 95.12 94 GLN A C 1
ATOM 710 O O . GLN A 1 94 ? 9.914 -12.711 -24.906 1 95.12 94 GLN A O 1
ATOM 715 N N . VAL A 1 95 ? 8.18 -13.906 -25.703 1 96.31 95 VAL A N 1
ATOM 716 C CA . VAL A 1 95 ? 8.664 -15.188 -25.203 1 96.31 95 VAL A CA 1
ATOM 717 C C . VAL A 1 95 ? 9.141 -16.047 -26.375 1 96.31 95 VAL A C 1
ATOM 719 O O . VAL A 1 95 ? 8.422 -16.234 -27.359 1 96.31 95 VAL A O 1
ATOM 722 N N . THR A 1 96 ? 10.359 -16.516 -26.266 1 95.5 96 THR A N 1
ATOM 723 C CA . THR A 1 96 ? 10.953 -17.297 -27.344 1 95.5 96 THR A CA 1
ATOM 724 C C . THR A 1 96 ? 11.375 -18.672 -26.828 1 95.5 96 THR A C 1
ATOM 726 O O . THR A 1 96 ? 11.398 -18.922 -25.625 1 95.5 96 THR A O 1
ATOM 729 N N . GLU A 1 97 ? 11.656 -19.516 -27.75 1 93.56 97 GLU A N 1
ATOM 730 C CA . GLU A 1 97 ? 12.102 -20.859 -27.438 1 93.56 97 GLU A CA 1
ATOM 731 C C . GLU A 1 97 ? 13.609 -20.906 -27.188 1 93.56 97 GLU A C 1
ATOM 733 O O . GLU A 1 97 ? 14.398 -20.547 -28.062 1 93.56 97 GLU A O 1
ATOM 738 N N . GLY A 1 98 ? 13.93 -21.297 -25.969 1 88.5 98 GLY A N 1
ATOM 739 C CA . GLY A 1 98 ? 15.336 -21.484 -25.641 1 88.5 98 GLY A CA 1
ATOM 740 C C . GLY A 1 98 ? 15.797 -22.922 -25.828 1 88.5 98 GLY A C 1
ATOM 741 O O . GLY A 1 98 ? 15.156 -23.703 -26.531 1 88.5 98 GLY A O 1
ATOM 742 N N . SER A 1 99 ? 17 -23.141 -25.266 1 83.12 99 SER A N 1
ATOM 743 C CA . SER A 1 99 ? 17.531 -24.484 -25.328 1 83.12 99 SER A CA 1
ATOM 744 C C . SER A 1 99 ? 16.672 -25.453 -24.516 1 83.12 99 SER A C 1
ATOM 746 O O . SER A 1 99 ? 16.188 -25.109 -23.438 1 83.12 99 SER A O 1
ATOM 748 N N . ASN A 1 100 ? 16.453 -26.688 -24.969 1 79.88 100 ASN A N 1
ATOM 749 C CA . ASN A 1 100 ? 15.742 -27.75 -24.266 1 79.88 100 ASN A CA 1
ATOM 750 C C . ASN A 1 100 ? 14.281 -27.375 -24.016 1 79.88 100 ASN A C 1
ATOM 752 O O . ASN A 1 100 ? 13.766 -27.609 -22.922 1 79.88 100 ASN A O 1
ATOM 756 N N . ASP A 1 101 ? 13.648 -26.578 -24.859 1 87.88 101 ASP A N 1
ATOM 757 C CA . ASP A 1 101 ? 12.234 -26.219 -24.812 1 87.88 101 ASP A CA 1
ATOM 758 C C . ASP A 1 101 ? 11.93 -25.312 -23.625 1 87.88 101 ASP A C 1
ATOM 760 O O . ASP A 1 101 ? 10.805 -25.281 -23.125 1 87.88 101 ASP A O 1
ATOM 764 N N . ASN A 1 102 ? 13.031 -24.672 -23.203 1 89.56 102 ASN A N 1
ATOM 765 C CA . ASN A 1 102 ? 12.844 -23.719 -22.125 1 89.56 102 ASN A CA 1
ATOM 766 C C . ASN A 1 102 ? 12.391 -22.359 -22.641 1 89.56 102 ASN A C 1
ATOM 768 O O . ASN A 1 102 ? 12.922 -21.859 -23.641 1 89.56 102 ASN A O 1
ATOM 772 N N . PRO A 1 103 ? 11.406 -21.797 -21.984 1 94.31 103 PRO A N 1
ATOM 773 C CA . PRO A 1 103 ? 11.016 -20.453 -22.422 1 94.31 103 PRO A CA 1
ATOM 774 C C . PRO A 1 103 ? 12.07 -19.391 -22.078 1 94.31 103 PRO A C 1
ATOM 776 O O . PRO A 1 103 ? 12.703 -19.469 -21.016 1 94.31 103 PRO A O 1
ATOM 779 N N . ARG A 1 104 ? 12.266 -18.469 -22.969 1 96.06 104 ARG A N 1
ATOM 780 C CA . ARG A 1 104 ? 13.141 -17.328 -22.781 1 96.06 104 ARG A CA 1
ATOM 781 C C . ARG A 1 104 ? 12.398 -16.016 -23.016 1 96.06 104 ARG A C 1
ATOM 783 O O . ARG A 1 104 ? 11.492 -15.961 -23.859 1 96.06 104 ARG A O 1
ATOM 790 N N . ILE A 1 105 ? 12.766 -15.016 -22.312 1 97.25 105 ILE A N 1
ATOM 791 C CA . ILE A 1 105 ? 12.164 -13.695 -22.453 1 97.25 105 ILE A CA 1
ATOM 792 C C . ILE A 1 105 ? 13.156 -12.734 -23.109 1 97.25 105 ILE A C 1
ATOM 794 O O . ILE A 1 105 ? 14.242 -12.5 -22.578 1 97.25 105 ILE A O 1
ATOM 798 N N . LYS A 1 106 ? 12.734 -12.234 -24.219 1 96.81 106 LYS A N 1
ATOM 799 C CA . LYS A 1 106 ? 13.586 -11.32 -24.984 1 96.81 106 LYS A CA 1
ATOM 800 C C . LYS A 1 106 ? 13.312 -9.867 -24.609 1 96.81 106 LYS A C 1
ATOM 802 O O . LYS A 1 106 ? 12.156 -9.422 -24.641 1 96.81 106 LYS A O 1
ATOM 807 N N . VAL A 1 107 ? 14.375 -9.117 -24.203 1 96.31 107 VAL A N 1
ATOM 808 C CA . VAL A 1 107 ? 14.242 -7.715 -23.828 1 96.31 107 VAL A CA 1
ATOM 809 C C . VAL A 1 107 ? 15.445 -6.926 -24.344 1 96.31 107 VAL A C 1
ATOM 811 O O . VAL A 1 107 ? 16.453 -7.512 -24.734 1 96.31 107 VAL A O 1
ATOM 814 N N . SER A 1 108 ? 15.281 -5.613 -24.453 1 94.88 108 SER A N 1
ATOM 815 C CA . SER A 1 108 ? 16.391 -4.707 -24.703 1 94.88 108 SER A CA 1
ATOM 816 C C . SER A 1 108 ? 16.938 -4.141 -23.391 1 94.88 108 SER A C 1
ATOM 818 O O . SER A 1 108 ? 16.25 -3.398 -22.703 1 94.88 108 SER A O 1
ATOM 820 N N . TYR A 1 109 ? 18.141 -4.539 -23.047 1 91 109 TYR A N 1
ATOM 821 C CA . TYR A 1 109 ? 18.781 -4.125 -21.812 1 91 109 TYR A CA 1
ATOM 822 C C . TYR A 1 109 ? 20.156 -3.529 -22.094 1 91 109 TYR A C 1
ATOM 824 O O . TYR A 1 109 ? 21 -4.156 -22.75 1 91 109 TYR A O 1
ATOM 832 N N . LEU A 1 110 ? 20.391 -2.316 -21.641 1 86.5 110 LEU A N 1
ATOM 833 C CA . LEU A 1 110 ? 21.656 -1.618 -21.812 1 86.5 110 LEU A CA 1
ATOM 834 C C . LEU A 1 110 ? 22 -1.481 -23.297 1 86.5 110 LEU A C 1
ATOM 836 O O . LEU A 1 110 ? 23.156 -1.692 -23.688 1 86.5 110 LEU A O 1
ATOM 840 N N . GLY A 1 111 ? 21.016 -1.352 -24.125 1 86.75 111 GLY A N 1
ATOM 841 C CA . GLY A 1 111 ? 21.188 -1.107 -25.547 1 86.75 111 GLY A CA 1
ATOM 842 C C . GLY A 1 111 ? 21.375 -2.379 -26.344 1 86.75 111 GLY A C 1
ATOM 843 O O . GLY A 1 111 ? 21.641 -2.326 -27.547 1 86.75 111 GLY A O 1
ATOM 844 N N . LYS A 1 112 ? 21.281 -3.424 -25.703 1 91.75 112 LYS A N 1
ATOM 845 C CA . LYS A 1 112 ? 21.469 -4.699 -26.375 1 91.75 112 LYS A CA 1
ATOM 846 C C . LYS A 1 112 ? 20.266 -5.617 -26.172 1 91.75 112 LYS A C 1
ATOM 848 O O . LYS A 1 112 ? 19.578 -5.527 -25.141 1 91.75 112 LYS A O 1
ATOM 853 N N . GLU A 1 113 ? 20.094 -6.465 -27.109 1 94.56 113 GLU A N 1
ATOM 854 C CA . GLU A 1 113 ? 19.062 -7.488 -26.953 1 94.56 113 GLU A CA 1
ATOM 855 C C . GLU A 1 113 ? 19.547 -8.625 -26.062 1 94.56 113 GLU A C 1
ATOM 857 O O . GLU A 1 113 ? 20.641 -9.156 -26.25 1 94.56 113 GLU A O 1
ATOM 862 N N . LYS A 1 114 ? 18.812 -8.898 -25.109 1 93.5 114 LYS A N 1
ATOM 863 C CA . LYS A 1 114 ? 19.172 -9.953 -24.156 1 93.5 114 LYS A CA 1
ATOM 864 C C . LYS A 1 114 ? 18 -10.906 -23.953 1 93.5 114 LYS A C 1
ATOM 866 O O . LYS A 1 114 ? 16.844 -10.523 -24.109 1 93.5 114 LYS A O 1
ATOM 871 N N . GLU A 1 115 ? 18.359 -12.125 -23.578 1 95.31 115 GLU A N 1
ATOM 872 C CA . GLU A 1 115 ? 17.359 -13.125 -23.234 1 95.31 115 GLU A CA 1
ATOM 873 C C . GLU A 1 115 ? 17.547 -13.609 -21.797 1 95.31 115 GLU A C 1
ATOM 875 O O . GLU A 1 115 ? 18.672 -13.922 -21.391 1 95.31 115 GLU A O 1
ATOM 880 N N . PHE A 1 116 ? 16.5 -13.602 -21.109 1 95.31 116 PHE A N 1
ATOM 881 C CA . PHE A 1 116 ? 16.531 -14.078 -19.734 1 95.31 116 PHE A CA 1
ATOM 882 C C . PHE A 1 116 ? 15.578 -15.258 -19.562 1 95.31 116 PHE A C 1
ATOM 884 O O . PHE A 1 116 ? 14.562 -15.352 -20.25 1 95.31 116 PHE A O 1
ATOM 891 N N . SER A 1 117 ? 15.938 -16.172 -18.703 1 94.88 117 SER A N 1
ATOM 892 C CA . SER A 1 117 ? 15.008 -17.234 -18.297 1 94.88 117 SER A CA 1
ATOM 893 C C . SER A 1 117 ? 14.023 -16.719 -17.25 1 94.88 117 SER A C 1
ATOM 895 O O . SER A 1 117 ? 14.273 -15.711 -16.594 1 94.88 117 SER A O 1
ATOM 897 N N . PRO A 1 118 ? 12.828 -17.391 -17.156 1 96.25 118 PRO A N 1
ATOM 898 C CA . PRO A 1 118 ? 11.906 -17.031 -16.078 1 96.25 118 PRO A CA 1
ATOM 899 C C . PRO A 1 118 ? 12.555 -17.109 -14.703 1 96.25 118 PRO A C 1
ATOM 901 O O . PRO A 1 118 ? 12.227 -16.312 -13.82 1 96.25 118 PRO A O 1
ATOM 904 N N . GLU A 1 119 ? 13.461 -18.031 -14.508 1 95.5 119 GLU A N 1
ATOM 905 C CA . GLU A 1 119 ? 14.188 -18.156 -13.25 1 95.5 119 GLU A CA 1
ATOM 906 C C . GLU A 1 119 ? 15.031 -16.922 -12.961 1 95.5 119 GLU A C 1
ATOM 908 O O . GLU A 1 119 ? 15.055 -16.422 -11.836 1 95.5 119 GLU A O 1
ATOM 913 N N . GLU A 1 120 ? 15.656 -16.422 -13.992 1 95.88 120 GLU A N 1
ATOM 914 C CA . GLU A 1 120 ? 16.484 -15.234 -13.836 1 95.88 120 GLU A CA 1
ATOM 915 C C . GLU A 1 120 ? 15.648 -14.008 -13.484 1 95.88 120 GLU A C 1
ATOM 917 O O . GLU A 1 120 ? 16.031 -13.203 -12.641 1 95.88 120 GLU A O 1
ATOM 922 N N . ILE A 1 121 ? 14.539 -13.852 -14.164 1 97.62 121 ILE A N 1
ATOM 923 C CA . ILE A 1 121 ? 13.648 -12.727 -13.891 1 97.62 121 ILE A CA 1
ATOM 924 C C . ILE A 1 121 ? 13.102 -12.836 -12.469 1 97.62 121 ILE A C 1
ATOM 926 O O . ILE A 1 121 ? 13.062 -11.844 -11.734 1 97.62 121 ILE A O 1
ATOM 930 N N . SER A 1 122 ? 12.656 -14.016 -12.102 1 97.94 122 SER A N 1
ATOM 931 C CA . SER A 1 122 ? 12.172 -14.234 -10.75 1 97.94 122 SER A CA 1
ATOM 932 C C . SER A 1 122 ? 13.258 -13.953 -9.719 1 97.94 122 SER A C 1
ATOM 934 O O . SER A 1 122 ? 12.969 -13.469 -8.617 1 97.94 122 SER A O 1
ATOM 936 N N . ALA A 1 123 ? 14.484 -14.32 -10.062 1 97.56 123 ALA A N 1
ATOM 937 C CA . ALA A 1 123 ? 15.617 -14.055 -9.172 1 97.56 123 ALA A CA 1
ATOM 938 C C . ALA A 1 123 ? 15.766 -12.555 -8.906 1 97.56 123 ALA A C 1
ATOM 940 O O . ALA A 1 123 ? 16.125 -12.148 -7.801 1 97.56 123 ALA A O 1
ATOM 941 N N . MET A 1 124 ? 15.516 -11.781 -9.938 1 97.12 124 MET A N 1
ATOM 942 C CA . MET A 1 124 ? 15.609 -10.336 -9.781 1 97.12 124 MET A CA 1
ATOM 943 C C . MET A 1 124 ? 14.586 -9.836 -8.773 1 97.12 124 MET A C 1
ATOM 945 O O . MET A 1 124 ? 14.875 -8.945 -7.973 1 97.12 124 MET A O 1
ATOM 949 N N . VAL A 1 125 ? 13.391 -10.352 -8.766 1 97.81 125 VAL A N 1
ATOM 950 C CA . VAL A 1 125 ? 12.359 -10.008 -7.801 1 97.81 125 VAL A CA 1
ATOM 951 C C . VAL A 1 125 ? 12.781 -10.469 -6.406 1 97.81 125 VAL A C 1
ATOM 953 O O . VAL A 1 125 ? 12.633 -9.727 -5.434 1 97.81 125 VAL A O 1
ATOM 956 N N . LEU A 1 126 ? 13.312 -11.688 -6.332 1 98.19 126 LEU A N 1
ATOM 957 C CA . LEU A 1 126 ? 13.766 -12.227 -5.059 1 98.19 126 LEU A CA 1
ATOM 958 C C . LEU A 1 126 ? 14.914 -11.398 -4.492 1 98.19 126 LEU A C 1
ATOM 960 O O . LEU A 1 126 ? 15.016 -11.211 -3.279 1 98.19 126 LEU A O 1
ATOM 964 N N . GLU A 1 127 ? 15.773 -10.961 -5.379 1 96.56 127 GLU A N 1
ATOM 965 C CA . GLU A 1 127 ? 16.859 -10.078 -4.957 1 96.56 127 GLU A CA 1
ATOM 966 C C . GLU A 1 127 ? 16.312 -8.797 -4.336 1 96.56 127 GLU A C 1
ATOM 968 O O . GLU A 1 127 ? 16.891 -8.289 -3.365 1 96.56 127 GLU A O 1
ATOM 973 N N . LYS A 1 128 ? 15.305 -8.273 -4.953 1 96.44 128 LYS A N 1
ATOM 974 C CA . LYS A 1 128 ? 14.672 -7.07 -4.414 1 96.44 128 LYS A CA 1
ATOM 975 C C . LYS A 1 128 ? 14.102 -7.328 -3.023 1 96.44 128 LYS A C 1
ATOM 977 O O . LYS A 1 128 ? 14.203 -6.477 -2.135 1 96.44 128 LYS A O 1
ATOM 982 N N . MET A 1 129 ? 13.445 -8.461 -2.805 1 97.81 129 MET A N 1
ATOM 983 C CA . MET A 1 129 ? 12.93 -8.836 -1.489 1 97.81 129 MET A CA 1
ATOM 984 C C . MET A 1 129 ? 14.062 -8.945 -0.474 1 97.81 129 MET A C 1
ATOM 986 O O . MET A 1 129 ? 13.945 -8.453 0.65 1 97.81 129 MET A O 1
ATOM 990 N N . LYS A 1 130 ? 15.133 -9.586 -0.88 1 96.88 130 LYS A N 1
ATOM 991 C CA . LYS A 1 130 ? 16.312 -9.734 -0.031 1 96.88 130 LYS A CA 1
ATOM 992 C C . LYS A 1 130 ? 16.875 -8.375 0.364 1 96.88 130 LYS A C 1
ATOM 994 O O . LYS A 1 130 ? 17.141 -8.125 1.542 1 96.88 130 LYS A O 1
ATOM 999 N N . ALA A 1 131 ? 17.016 -7.527 -0.634 1 94.25 131 ALA A N 1
ATOM 1000 C CA . ALA A 1 131 ? 17.562 -6.195 -0.39 1 94.25 131 ALA A CA 1
ATOM 1001 C C . ALA A 1 131 ? 16.672 -5.414 0.578 1 94.25 131 ALA A C 1
ATOM 1003 O O . ALA A 1 131 ? 17.188 -4.703 1.452 1 94.25 131 ALA A O 1
ATOM 1004 N N . THR A 1 132 ? 15.391 -5.5 0.411 1 94.25 132 THR A N 1
ATOM 1005 C CA . THR A 1 132 ? 14.438 -4.82 1.283 1 94.25 132 THR A CA 1
ATOM 1006 C C . THR A 1 132 ? 14.609 -5.273 2.73 1 94.25 132 THR A C 1
ATOM 1008 O O . THR A 1 132 ? 14.648 -4.445 3.645 1 94.25 132 THR A O 1
ATOM 1011 N N . ALA A 1 133 ? 14.742 -6.523 2.971 1 94.81 133 ALA A N 1
ATOM 1012 C CA . ALA A 1 133 ? 14.93 -7.078 4.312 1 94.81 133 ALA A CA 1
ATOM 1013 C C . ALA A 1 133 ? 16.266 -6.66 4.898 1 94.81 133 ALA A C 1
ATOM 1015 O O . ALA A 1 133 ? 16.375 -6.363 6.094 1 94.81 133 ALA A O 1
ATOM 1016 N N . GLU A 1 134 ? 17.297 -6.637 4.07 1 93.25 134 GLU A N 1
ATOM 1017 C CA . GLU A 1 134 ? 18.625 -6.277 4.531 1 93.25 134 GLU A CA 1
ATOM 1018 C C . GLU A 1 134 ? 18.688 -4.824 4.992 1 93.25 134 GLU A C 1
ATOM 1020 O O . GLU A 1 134 ? 19.328 -4.508 5.992 1 93.25 134 GLU A O 1
ATOM 1025 N N . VAL A 1 135 ? 18.047 -3.984 4.219 1 85.94 135 VAL A N 1
ATOM 1026 C CA . VAL A 1 135 ? 17.984 -2.576 4.594 1 85.94 135 VAL A CA 1
ATOM 1027 C C . VAL A 1 135 ? 17.266 -2.422 5.926 1 85.94 135 VAL A C 1
ATOM 1029 O O . VAL A 1 135 ? 17.719 -1.683 6.805 1 85.94 135 VAL A O 1
ATOM 1032 N N . PHE A 1 136 ? 16.188 -3.09 6.172 1 87.06 136 PHE A N 1
ATOM 1033 C CA . PHE A 1 136 ? 15.375 -3.031 7.387 1 87.06 136 PHE A CA 1
ATOM 1034 C C . PHE A 1 136 ? 16.156 -3.559 8.586 1 87.06 136 PHE A C 1
ATOM 1036 O O . PHE A 1 136 ? 16.109 -2.979 9.672 1 87.06 136 PHE A O 1
ATOM 1043 N N . LEU A 1 137 ? 16.938 -4.617 8.344 1 85.62 137 LEU A N 1
ATOM 1044 C CA . LEU A 1 137 ? 17.641 -5.281 9.43 1 85.62 137 LEU A CA 1
ATOM 1045 C C . LEU A 1 137 ? 19.031 -4.668 9.641 1 85.62 137 LEU A C 1
ATOM 1047 O O . LEU A 1 137 ? 19.641 -4.859 10.695 1 85.62 137 LEU A O 1
ATOM 1051 N N . GLY A 1 138 ? 19.578 -3.998 8.602 1 81.94 138 GLY A N 1
ATOM 1052 C CA . GLY A 1 138 ? 20.922 -3.426 8.68 1 81.94 138 GLY A CA 1
ATOM 1053 C C . GLY A 1 138 ? 22.016 -4.465 8.602 1 81.94 138 GLY A C 1
ATOM 1054 O O . GLY A 1 138 ? 23.125 -4.246 9.094 1 81.94 138 GLY A O 1
ATOM 1055 N N . THR A 1 139 ? 21.609 -5.684 8.102 1 87.88 139 THR A N 1
ATOM 1056 C CA . THR A 1 139 ? 22.578 -6.766 7.973 1 87.88 139 THR A CA 1
ATOM 1057 C C . THR A 1 139 ? 22.312 -7.594 6.719 1 87.88 139 THR A C 1
ATOM 1059 O O . THR A 1 139 ? 21.234 -7.492 6.125 1 87.88 139 THR A O 1
ATOM 1062 N N . THR A 1 140 ? 23.266 -8.312 6.285 1 91.31 140 THR A N 1
ATOM 1063 C CA . THR A 1 140 ? 23.125 -9.18 5.117 1 91.31 140 THR A CA 1
ATOM 1064 C C . THR A 1 140 ? 22.359 -10.445 5.473 1 91.31 140 THR A C 1
ATOM 1066 O O . THR A 1 140 ? 22.531 -11 6.562 1 91.31 140 THR A O 1
ATOM 1069 N N . ILE A 1 141 ? 21.578 -10.898 4.539 1 93.25 141 ILE A N 1
ATOM 1070 C CA . ILE A 1 141 ? 20.75 -12.086 4.738 1 93.25 141 ILE A CA 1
ATOM 1071 C C . ILE A 1 141 ? 21.047 -13.109 3.646 1 93.25 141 ILE A C 1
ATOM 1073 O O . ILE A 1 141 ? 21.234 -12.75 2.482 1 93.25 141 ILE A O 1
ATOM 1077 N N . GLN A 1 142 ? 21.078 -14.383 4.059 1 93.5 142 GLN A N 1
ATOM 1078 C CA . GLN A 1 142 ? 21.297 -15.43 3.072 1 93.5 142 GLN A CA 1
ATOM 1079 C C . GLN A 1 142 ? 20.203 -16.484 3.141 1 93.5 142 GLN A C 1
ATOM 1081 O O . GLN A 1 142 ? 19.828 -17.078 2.121 1 93.5 142 GLN A O 1
ATOM 1086 N N . ASP A 1 143 ? 19.703 -16.766 4.34 1 95.88 143 ASP A N 1
ATOM 1087 C CA . ASP A 1 143 ? 18.766 -17.859 4.543 1 95.88 143 ASP A CA 1
ATOM 1088 C C . ASP A 1 143 ? 17.328 -17.391 4.34 1 95.88 143 ASP A C 1
ATOM 1090 O O . ASP A 1 143 ? 16.953 -16.297 4.785 1 95.88 143 ASP A O 1
ATOM 1094 N N . ALA A 1 144 ? 16.562 -18.219 3.59 1 97.5 144 ALA A N 1
ATOM 1095 C CA . ALA A 1 144 ? 15.188 -17.812 3.322 1 97.5 144 ALA A CA 1
ATOM 1096 C C . ALA A 1 144 ? 14.281 -19.031 3.182 1 97.5 144 ALA A C 1
ATOM 1098 O O . ALA A 1 144 ? 14.75 -20.141 2.875 1 97.5 144 ALA A O 1
ATOM 1099 N N . VAL A 1 145 ? 13.094 -18.891 3.543 1 97.25 145 VAL A N 1
ATOM 1100 C CA . VAL A 1 145 ? 12.008 -19.781 3.143 1 97.25 145 VAL A CA 1
ATOM 1101 C C . VAL A 1 145 ? 11.195 -19.125 2.025 1 97.25 145 VAL A C 1
ATOM 1103 O O . VAL A 1 145 ? 10.805 -17.953 2.133 1 97.25 145 VAL A O 1
ATOM 1106 N N . VAL A 1 146 ? 10.977 -19.812 0.962 1 97.88 146 VAL A N 1
ATOM 1107 C CA . VAL A 1 146 ? 10.25 -19.266 -0.187 1 97.88 146 VAL A CA 1
ATOM 1108 C C . VAL A 1 146 ? 8.977 -20.078 -0.417 1 97.88 146 VAL A C 1
ATOM 1110 O O . VAL A 1 146 ? 8.969 -21.297 -0.252 1 97.88 146 VAL A O 1
ATOM 1113 N N . THR A 1 147 ? 7.957 -19.375 -0.78 1 97 147 THR A N 1
ATOM 1114 C CA . THR A 1 147 ? 6.676 -20.047 -0.94 1 97 147 THR A CA 1
ATOM 1115 C C . THR A 1 147 ? 6.406 -20.359 -2.41 1 97 147 THR A C 1
ATOM 1117 O O . THR A 1 147 ? 6.945 -19.703 -3.299 1 97 147 THR A O 1
ATOM 1120 N N . VAL A 1 148 ? 5.637 -21.375 -2.641 1 94.94 148 VAL A N 1
ATOM 1121 C CA . VAL A 1 148 ? 5.168 -21.75 -3.967 1 94.94 148 VAL A CA 1
ATOM 1122 C C . VAL A 1 148 ? 3.695 -22.156 -3.898 1 94.94 148 VAL A C 1
ATOM 1124 O O . VAL A 1 148 ? 3.205 -22.562 -2.844 1 94.94 148 VAL A O 1
ATOM 1127 N N . PRO A 1 149 ? 2.998 -22 -5.035 1 92.75 149 PRO A N 1
ATOM 1128 C CA . PRO A 1 149 ? 1.641 -22.547 -5.055 1 92.75 149 PRO A CA 1
ATOM 1129 C C . PRO A 1 149 ? 1.604 -24.047 -4.75 1 92.75 149 PRO A C 1
ATOM 1131 O O . PRO A 1 149 ? 2.51 -24.781 -5.145 1 92.75 149 PRO A O 1
ATOM 1134 N N . ALA A 1 150 ? 0.585 -24.531 -4.098 1 88.44 150 ALA A N 1
ATOM 1135 C CA . ALA A 1 150 ? 0.482 -25.938 -3.711 1 88.44 150 ALA A CA 1
ATOM 1136 C C . ALA A 1 150 ? 0.451 -26.844 -4.938 1 88.44 150 ALA A C 1
ATOM 1138 O O . ALA A 1 150 ? 0.949 -27.969 -4.898 1 88.44 150 ALA A O 1
ATOM 1139 N N . TYR A 1 151 ? -0.052 -26.359 -6 1 84.62 151 TYR A N 1
ATOM 1140 C CA . TYR A 1 151 ? -0.279 -27.203 -7.164 1 84.62 151 TYR A CA 1
ATOM 1141 C C . TYR A 1 151 ? 0.881 -27.094 -8.148 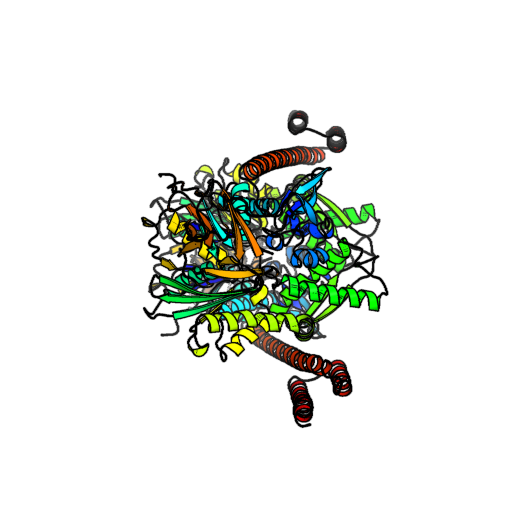1 84.62 151 TYR A C 1
ATOM 1143 O O . TYR A 1 151 ? 0.779 -27.562 -9.289 1 84.62 151 TYR A O 1
ATOM 1151 N N . PHE A 1 152 ? 1.949 -26.453 -7.75 1 86.56 152 PHE A N 1
ATOM 1152 C CA . PHE A 1 152 ? 3.172 -26.453 -8.539 1 86.56 152 PHE A CA 1
ATOM 1153 C C . PHE A 1 152 ? 3.73 -27.859 -8.664 1 86.56 152 PHE A C 1
ATOM 1155 O O . PHE A 1 152 ? 3.748 -28.625 -7.688 1 86.56 152 PHE A O 1
ATOM 1162 N N . ASN A 1 153 ? 4.164 -28.203 -9.797 1 82.31 153 ASN A N 1
ATOM 1163 C CA . ASN A 1 153 ? 4.816 -29.5 -9.984 1 82.31 153 ASN A CA 1
ATOM 1164 C C . ASN A 1 153 ? 6.285 -29.453 -9.578 1 82.31 153 ASN A C 1
ATOM 1166 O O . ASN A 1 153 ? 6.77 -28.422 -9.109 1 82.31 153 ASN A O 1
ATOM 1170 N N . ASN A 1 154 ? 6.895 -30.547 -9.695 1 82.88 154 ASN A N 1
ATOM 1171 C CA . ASN A 1 154 ? 8.273 -30.672 -9.242 1 82.88 154 ASN A CA 1
ATOM 1172 C C . ASN A 1 154 ? 9.203 -29.719 -9.992 1 82.88 154 ASN A C 1
ATOM 1174 O O . ASN A 1 154 ? 10.086 -29.109 -9.398 1 82.88 154 ASN A O 1
ATOM 1178 N N . SER A 1 155 ? 9.039 -29.656 -11.273 1 83.94 155 SER A N 1
ATOM 1179 C CA . SER A 1 155 ? 9.883 -28.781 -12.086 1 83.94 155 SER A CA 1
ATOM 1180 C C . SER A 1 155 ? 9.727 -27.312 -11.672 1 83.94 155 SER A C 1
ATOM 1182 O O . SER A 1 155 ? 10.711 -26.578 -11.594 1 83.94 155 SER A O 1
ATOM 1184 N N . GLN A 1 156 ? 8.562 -26.922 -11.461 1 88.44 156 GLN A N 1
ATOM 1185 C CA . GLN A 1 156 ? 8.273 -25.547 -11.047 1 88.44 156 GLN A CA 1
ATOM 1186 C C . GLN A 1 156 ? 8.867 -25.25 -9.68 1 88.44 156 GLN A C 1
ATOM 1188 O O . GLN A 1 156 ? 9.406 -24.172 -9.453 1 88.44 156 GLN A O 1
ATOM 1193 N N . ARG A 1 157 ? 8.781 -26.156 -8.797 1 89.69 157 ARG A N 1
ATOM 1194 C CA . ARG A 1 157 ? 9.344 -26 -7.457 1 89.69 157 ARG A CA 1
ATOM 1195 C C . ARG A 1 157 ? 10.859 -25.875 -7.512 1 89.69 157 ARG A C 1
ATOM 1197 O O . ARG A 1 157 ? 11.438 -24.984 -6.871 1 89.69 157 ARG A O 1
ATOM 1204 N N . LYS A 1 158 ? 11.453 -26.781 -8.219 1 88.31 158 LYS A N 1
ATOM 1205 C CA . LYS A 1 158 ? 12.906 -26.75 -8.344 1 88.31 158 LYS A CA 1
ATOM 1206 C C . LYS A 1 158 ? 13.367 -25.469 -9.016 1 88.31 158 LYS A C 1
ATOM 1208 O O . LYS A 1 158 ? 14.383 -24.891 -8.625 1 88.31 158 LYS A O 1
ATOM 1213 N N . ALA A 1 159 ? 12.617 -25.062 -10.07 1 92.31 159 ALA A N 1
ATOM 1214 C CA . ALA A 1 159 ? 12.953 -23.828 -10.773 1 92.31 159 ALA A CA 1
ATOM 1215 C C . ALA A 1 159 ? 12.867 -22.625 -9.828 1 92.31 159 ALA A C 1
ATOM 1217 O O . ALA A 1 159 ? 13.656 -21.688 -9.93 1 92.31 159 ALA A O 1
ATOM 1218 N N . THR A 1 160 ? 11.875 -22.609 -8.953 1 94.5 160 THR A N 1
ATOM 1219 C CA . THR A 1 160 ? 11.75 -21.547 -7.969 1 94.5 160 THR A CA 1
ATOM 1220 C C . THR A 1 160 ? 12.938 -21.547 -7.016 1 94.5 160 THR A C 1
ATOM 1222 O O . THR A 1 160 ? 13.461 -20.484 -6.672 1 94.5 160 THR A O 1
ATOM 1225 N N . LYS A 1 161 ? 13.359 -22.688 -6.582 1 92.69 161 LYS A N 1
ATOM 1226 C CA . LYS A 1 161 ? 14.547 -22.797 -5.734 1 92.69 161 LYS A CA 1
ATOM 1227 C C . LYS A 1 161 ? 15.789 -22.281 -6.453 1 92.69 161 LYS A C 1
ATOM 1229 O O . LYS A 1 161 ? 16.609 -21.594 -5.852 1 92.69 161 LYS A O 1
ATOM 1234 N N . ASP A 1 162 ? 15.898 -22.688 -7.727 1 93.06 162 ASP A N 1
ATOM 1235 C CA . ASP A 1 162 ? 17.016 -22.203 -8.539 1 93.06 162 ASP A CA 1
ATOM 1236 C C . ASP A 1 162 ? 17.016 -20.672 -8.617 1 93.06 162 ASP A C 1
ATOM 1238 O O . ASP A 1 162 ? 18.062 -20.047 -8.539 1 93.06 162 ASP A O 1
ATOM 1242 N N . ALA A 1 163 ? 15.859 -20.125 -8.852 1 96.12 163 ALA A N 1
ATOM 1243 C CA . ALA A 1 163 ? 15.742 -18.672 -8.891 1 96.12 163 ALA A CA 1
ATOM 1244 C C . ALA A 1 163 ? 16.25 -18.047 -7.598 1 96.12 163 ALA A C 1
ATOM 1246 O O . ALA A 1 163 ? 16.922 -17.016 -7.621 1 96.12 163 ALA A O 1
ATOM 1247 N N . ALA A 1 164 ? 15.883 -18.641 -6.484 1 96.88 164 ALA A N 1
ATOM 1248 C CA . ALA A 1 164 ? 16.344 -18.141 -5.191 1 96.88 164 ALA A CA 1
ATOM 1249 C C . ALA A 1 164 ? 17.859 -18.234 -5.07 1 96.88 164 ALA A C 1
ATOM 1251 O O . ALA A 1 164 ? 18.5 -17.312 -4.559 1 96.88 164 ALA A O 1
ATOM 1252 N N . THR A 1 165 ? 18.391 -19.297 -5.527 1 94.31 165 THR A N 1
ATOM 1253 C CA . THR A 1 165 ? 19.844 -19.484 -5.512 1 94.31 165 THR A CA 1
ATOM 1254 C C . THR A 1 165 ? 20.531 -18.406 -6.359 1 94.31 165 THR A C 1
ATOM 1256 O O . THR A 1 165 ? 21.547 -17.844 -5.945 1 94.31 165 THR A O 1
ATOM 1259 N N . ILE A 1 166 ? 19.984 -18.188 -7.535 1 94 166 ILE A N 1
ATOM 1260 C CA . ILE A 1 166 ? 20.5 -17.172 -8.43 1 94 166 ILE A CA 1
ATOM 1261 C C . ILE A 1 166 ? 20.484 -15.812 -7.73 1 94 166 ILE A C 1
ATOM 1263 O O . ILE A 1 166 ? 21.406 -15 -7.918 1 94 166 ILE A O 1
ATOM 1267 N N . ALA A 1 167 ? 19.484 -15.578 -6.875 1 95.75 167 ALA A N 1
ATOM 1268 C CA . ALA A 1 167 ? 19.328 -14.32 -6.148 1 95.75 167 ALA A CA 1
ATOM 1269 C C . ALA A 1 167 ? 20.297 -14.25 -4.965 1 95.75 167 ALA A C 1
ATOM 1271 O O . ALA A 1 167 ? 20.328 -13.25 -4.246 1 95.75 167 ALA A O 1
ATOM 1272 N N . GLY A 1 168 ? 21.047 -15.305 -4.715 1 92.88 168 GLY A N 1
ATOM 1273 C CA . GLY A 1 168 ? 21.984 -15.336 -3.605 1 92.88 168 GLY A CA 1
ATOM 1274 C C . GLY A 1 168 ? 21.344 -15.781 -2.301 1 92.88 168 GLY A C 1
ATOM 1275 O O . GLY A 1 168 ? 21.828 -15.438 -1.221 1 92.88 168 GLY A O 1
ATOM 1276 N N . LEU A 1 169 ? 20.297 -16.516 -2.383 1 96.25 169 LEU A N 1
ATOM 1277 C CA . LEU A 1 169 ? 19.609 -16.984 -1.19 1 96.25 169 LEU A CA 1
ATOM 1278 C C . LEU A 1 169 ? 19.859 -18.484 -0.979 1 96.25 169 LEU A C 1
ATOM 1280 O O . LEU A 1 169 ? 19.938 -19.25 -1.944 1 96.25 169 LEU A O 1
ATOM 1284 N N . ASN A 1 170 ? 20.062 -18.781 0.24 1 95.5 170 ASN A N 1
ATOM 1285 C CA . ASN A 1 170 ? 20.031 -20.188 0.659 1 95.5 170 ASN A CA 1
ATOM 1286 C C . ASN A 1 170 ? 18.641 -20.609 1.106 1 95.5 170 ASN A C 1
ATOM 1288 O O . ASN A 1 170 ? 18.188 -20.234 2.189 1 95.5 170 ASN A O 1
ATOM 1292 N N . VAL A 1 171 ? 18.031 -21.422 0.322 1 95.44 171 VAL A N 1
ATOM 1293 C CA . VAL A 1 171 ? 16.656 -21.812 0.609 1 95.44 171 VAL A CA 1
ATOM 1294 C C . VAL A 1 171 ? 16.641 -22.922 1.661 1 95.44 171 VAL A C 1
ATOM 1296 O O . VAL A 1 171 ? 17.047 -24.047 1.387 1 95.44 171 VAL A O 1
ATOM 1299 N N . LEU A 1 172 ? 16.109 -22.578 2.793 1 93.62 172 LEU A N 1
ATOM 1300 C CA . LEU A 1 172 ? 15.984 -23.547 3.869 1 93.62 172 LEU A CA 1
ATOM 1301 C C . LEU A 1 172 ? 14.859 -24.531 3.588 1 93.62 172 LEU A C 1
ATOM 1303 O O . LEU A 1 172 ? 14.953 -25.719 3.941 1 93.62 172 LEU A O 1
ATOM 1307 N N . ARG A 1 173 ? 13.844 -23.953 3.021 1 93.12 173 ARG A N 1
ATOM 1308 C CA . ARG A 1 173 ? 12.656 -24.75 2.717 1 93.12 173 ARG A CA 1
ATOM 1309 C C . ARG A 1 173 ? 11.766 -24.047 1.7 1 93.12 173 ARG A C 1
ATOM 1311 O O . ARG A 1 173 ? 11.648 -22.812 1.715 1 93.12 173 ARG A O 1
ATOM 1318 N N . VAL A 1 174 ? 11.242 -24.844 0.816 1 93.88 174 VAL A N 1
ATOM 1319 C CA . VAL A 1 174 ? 10.141 -24.375 -0.024 1 93.88 174 VAL A CA 1
ATOM 1320 C C . VAL A 1 174 ? 8.812 -24.844 0.57 1 93.88 174 VAL A C 1
ATOM 1322 O O . VAL A 1 174 ? 8.633 -26.031 0.864 1 93.88 174 VAL A O 1
ATOM 1325 N N . ILE A 1 175 ? 7.898 -23.922 0.774 1 94.19 175 ILE A N 1
ATOM 1326 C CA . ILE A 1 175 ? 6.645 -24.266 1.432 1 94.19 175 ILE A CA 1
ATOM 1327 C C . ILE A 1 175 ? 5.469 -23.891 0.536 1 94.19 175 ILE A C 1
ATOM 1329 O O . ILE A 1 175 ? 5.562 -22.938 -0.253 1 94.19 175 ILE A O 1
ATOM 1333 N N . ASN A 1 176 ? 4.41 -24.703 0.674 1 93.81 176 ASN A N 1
ATOM 1334 C CA . ASN A 1 176 ? 3.195 -24.391 -0.067 1 93.81 176 ASN A CA 1
ATOM 1335 C C . ASN A 1 176 ? 2.521 -23.125 0.477 1 93.81 176 ASN A C 1
ATOM 1337 O O . ASN A 1 176 ? 2.422 -22.953 1.691 1 93.81 176 ASN A O 1
ATOM 1341 N N . GLU A 1 177 ? 2.084 -22.281 -0.421 1 95.44 177 GLU A N 1
ATOM 1342 C CA . GLU A 1 177 ? 1.462 -21.016 -0.069 1 95.44 177 GLU A CA 1
ATOM 1343 C C . GLU A 1 177 ? 0.288 -21.219 0.884 1 95.44 177 GLU A C 1
ATOM 1345 O O . GLU A 1 177 ? 0.22 -20.594 1.939 1 95.44 177 GLU A O 1
ATOM 1350 N N . PRO A 1 178 ? -0.69 -22.125 0.639 1 94.44 178 PRO A N 1
ATOM 1351 C CA . PRO A 1 178 ? -1.789 -22.281 1.593 1 94.44 178 PRO A CA 1
ATOM 1352 C C . PRO A 1 178 ? -1.318 -22.797 2.953 1 94.44 178 PRO A C 1
ATOM 1354 O O . PRO A 1 178 ? -1.908 -22.453 3.982 1 94.44 178 PRO A O 1
ATOM 1357 N N . THR A 1 179 ? -0.278 -23.656 2.967 1 93.62 179 THR A N 1
ATOM 1358 C CA . THR A 1 179 ? 0.271 -24.141 4.23 1 93.62 179 THR A CA 1
ATOM 1359 C C . THR A 1 179 ? 0.854 -22.984 5.039 1 93.62 179 THR A C 1
ATOM 1361 O O . THR A 1 179 ? 0.646 -22.891 6.25 1 93.62 179 THR A O 1
ATOM 1364 N N . ALA A 1 180 ? 1.602 -22.141 4.34 1 95.81 180 ALA A N 1
ATOM 1365 C CA . ALA A 1 180 ? 2.133 -20.953 4.996 1 95.81 180 ALA A CA 1
ATOM 1366 C C . ALA A 1 180 ? 1.008 -20.094 5.574 1 95.81 180 ALA A C 1
ATOM 1368 O O . ALA A 1 180 ? 1.109 -19.609 6.703 1 95.81 180 ALA A O 1
ATOM 1369 N N . ALA A 1 181 ? -0.023 -19.906 4.824 1 94.75 181 ALA A N 1
ATOM 1370 C CA . ALA A 1 181 ? -1.172 -19.125 5.277 1 94.75 181 ALA A CA 1
ATOM 1371 C C . ALA A 1 181 ? -1.825 -19.766 6.496 1 94.75 181 ALA A C 1
ATOM 1373 O O . ALA A 1 181 ? -2.299 -19.078 7.398 1 94.75 181 ALA A O 1
ATOM 1374 N N . ALA A 1 182 ? -1.888 -21.094 6.531 1 92.94 182 ALA A N 1
ATOM 1375 C CA . ALA A 1 182 ? -2.451 -21.812 7.664 1 92.94 182 ALA A CA 1
ATOM 1376 C C . ALA A 1 182 ? -1.631 -21.578 8.93 1 92.94 182 ALA A C 1
ATOM 1378 O O . ALA A 1 182 ? -2.184 -21.5 10.031 1 92.94 182 ALA A O 1
ATOM 1379 N N . ILE A 1 183 ? -0.323 -21.516 8.727 1 92.31 183 ILE A N 1
ATOM 1380 C CA . ILE A 1 183 ? 0.546 -21.203 9.852 1 92.31 183 ILE A CA 1
ATOM 1381 C C . ILE A 1 183 ? 0.168 -19.844 10.43 1 92.31 183 ILE A C 1
ATOM 1383 O O . ILE A 1 183 ? 0.02 -19.703 11.648 1 92.31 183 ILE A O 1
ATOM 1387 N N . ALA A 1 184 ? 0.005 -18.859 9.57 1 90.5 184 ALA A N 1
ATOM 1388 C CA . ALA A 1 184 ? -0.37 -17.516 10 1 90.5 184 ALA A CA 1
ATOM 1389 C C . ALA A 1 184 ? -1.693 -17.531 10.758 1 90.5 184 ALA A C 1
ATOM 1391 O O . ALA A 1 184 ? -1.822 -16.891 11.805 1 90.5 184 ALA A O 1
ATOM 1392 N N . TYR A 1 185 ? -2.619 -18.266 10.266 1 87.5 185 TYR A N 1
ATOM 1393 C CA . TYR A 1 185 ? -3.936 -18.391 10.883 1 87.5 185 TYR A CA 1
ATOM 1394 C C . TYR A 1 185 ? -3.834 -19.031 12.266 1 87.5 185 TYR A C 1
ATOM 1396 O O . TYR A 1 185 ? -4.48 -18.578 13.211 1 87.5 185 TYR A O 1
ATOM 1404 N N . SER A 1 186 ? -3.076 -20.062 12.359 1 85.88 186 SER A N 1
ATOM 1405 C CA . SER A 1 186 ? -2.959 -20.812 13.602 1 85.88 186 SER A CA 1
ATOM 1406 C C . SER A 1 186 ? -2.379 -19.953 14.719 1 85.88 186 SER A C 1
ATOM 1408 O O . SER A 1 186 ? -2.75 -20.109 15.883 1 85.88 186 SER A O 1
ATOM 1410 N N . LEU A 1 187 ? -1.549 -19.141 14.414 1 79 187 LEU A N 1
ATOM 1411 C CA . LEU A 1 187 ? -0.912 -18.281 15.414 1 79 187 LEU A CA 1
ATOM 1412 C C . LEU A 1 187 ? -1.841 -17.141 15.828 1 79 187 LEU A C 1
ATOM 1414 O O . LEU A 1 187 ? -1.747 -16.641 16.953 1 79 187 LEU A O 1
ATOM 1418 N N . GLU A 1 188 ? -2.564 -16.766 14.906 1 72.25 188 GLU A N 1
ATOM 1419 C CA . GLU A 1 188 ? -3.523 -15.711 15.227 1 72.25 188 GLU A CA 1
ATOM 1420 C C . GLU A 1 188 ? -4.637 -16.234 16.125 1 72.25 188 GLU A C 1
ATOM 1422 O O . GLU A 1 188 ? -5.117 -15.508 17 1 72.25 188 GLU A O 1
ATOM 1427 N N . ARG A 1 189 ? -5.09 -17.422 15.875 1 63.84 189 ARG A N 1
ATOM 1428 C CA . ARG A 1 189 ? -6.191 -18 16.641 1 63.84 189 ARG A CA 1
ATOM 1429 C C . ARG A 1 189 ? -5.707 -18.531 17.984 1 63.84 189 ARG A C 1
ATOM 1431 O O . ARG A 1 189 ? -6.508 -18.75 18.891 1 63.84 189 ARG A O 1
ATOM 1438 N N . LYS A 1 190 ? -4.359 -18.953 18.188 1 54.88 190 LYS A N 1
ATOM 1439 C CA . LYS A 1 190 ? -3.957 -19.453 19.5 1 54.88 190 LYS A CA 1
ATOM 1440 C C . LYS A 1 190 ? -4.648 -18.688 20.609 1 54.88 190 LYS A C 1
ATOM 1442 O O . LYS A 1 190 ? -4.301 -18.828 21.781 1 54.88 190 LYS A O 1
ATOM 1447 N N . TRP A 1 191 ? -5.367 -17.641 20.359 1 45.91 191 TRP A N 1
ATOM 1448 C CA . TRP A 1 191 ? -5.902 -17.203 21.641 1 45.91 191 TRP A CA 1
ATOM 1449 C C . TRP A 1 191 ? -6.586 -18.359 22.375 1 45.91 191 TRP A C 1
ATOM 1451 O O . TRP A 1 191 ? -6.316 -18.594 23.547 1 45.91 191 TRP A O 1
ATOM 1461 N N . GLY A 1 192 ? -7.879 -18.672 22.234 1 41.75 192 GLY A N 1
ATOM 1462 C CA . GLY A 1 192 ? -8.617 -19.266 23.328 1 41.75 192 GLY A CA 1
ATOM 1463 C C . GLY A 1 192 ? -8.461 -20.781 23.391 1 41.75 192 GLY A C 1
ATOM 1464 O O . GLY A 1 192 ? -7.539 -21.281 24.031 1 41.75 192 GLY A O 1
ATOM 1465 N N . ASN A 1 193 ? -9.469 -21.703 22.891 1 48.59 193 ASN A N 1
ATOM 1466 C CA . ASN A 1 193 ? -9.82 -23.016 23.406 1 48.59 193 ASN A CA 1
ATOM 1467 C C . ASN A 1 193 ? -9.109 -24.125 22.625 1 48.59 193 ASN A C 1
ATOM 1469 O O . ASN A 1 193 ? -8.969 -24.031 21.406 1 48.59 193 ASN A O 1
ATOM 1473 N N . ALA A 1 194 ? -8.234 -25.141 2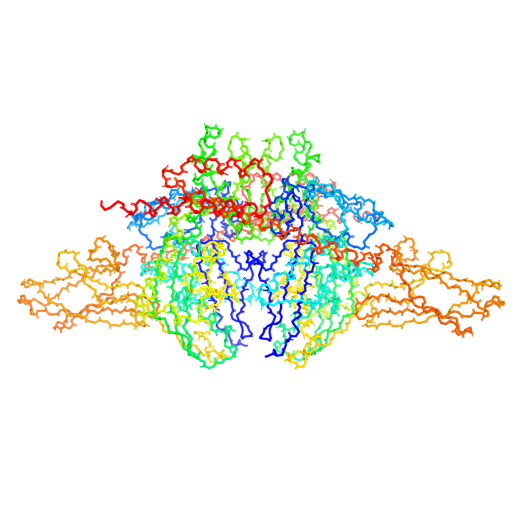3.281 1 57.38 194 ALA A N 1
ATOM 1474 C CA . ALA A 1 194 ? -7.559 -26.422 23.109 1 57.38 194 ALA A CA 1
ATOM 1475 C C . ALA A 1 194 ? -8.297 -27.297 22.094 1 57.38 194 ALA A C 1
ATOM 1477 O O . ALA A 1 194 ? -7.91 -28.453 21.875 1 57.38 194 ALA A O 1
ATOM 1478 N N . LYS A 1 195 ? -9.406 -26.953 21.203 1 70.38 195 LYS A N 1
ATOM 1479 C CA . LYS A 1 195 ? -10.164 -27.891 20.391 1 70.38 195 LYS A CA 1
ATOM 1480 C C . LYS A 1 195 ? -9.602 -28 18.969 1 70.38 195 LYS A C 1
ATOM 1482 O O . LYS A 1 195 ? -9.055 -27.016 18.453 1 70.38 195 LYS A O 1
ATOM 1487 N N . GLN A 1 196 ? -9.453 -29.203 18.375 1 85.31 196 GLN A N 1
ATOM 1488 C CA . GLN A 1 196 ? -9.148 -29.484 16.984 1 85.31 196 GLN A CA 1
ATOM 1489 C C . GLN A 1 196 ? -10.094 -28.734 16.047 1 85.31 196 GLN A C 1
ATOM 1491 O O . GLN A 1 196 ? -11.297 -28.641 16.312 1 85.31 196 GLN A O 1
ATOM 1496 N N . SER A 1 197 ? -9.453 -28.062 15.016 1 90.75 197 SER A N 1
ATOM 1497 C CA . SER A 1 197 ? -10.25 -27.328 14.039 1 90.75 197 SER A CA 1
ATOM 1498 C C . SER A 1 197 ? -9.859 -27.703 12.609 1 90.75 197 SER A C 1
ATOM 1500 O O . SER A 1 197 ? -8.68 -27.922 12.32 1 90.75 197 SER A O 1
ATOM 1502 N N . ILE A 1 198 ? -10.867 -27.953 11.789 1 94.94 198 ILE A N 1
ATOM 1503 C CA . ILE A 1 198 ? -10.648 -28.172 10.367 1 94.94 198 ILE A CA 1
ATOM 1504 C C . ILE A 1 198 ? -10.828 -26.844 9.609 1 94.94 198 ILE A C 1
ATOM 1506 O O . ILE A 1 198 ? -11.898 -26.25 9.648 1 94.94 198 ILE A O 1
ATOM 1510 N N . VAL A 1 199 ? -9.758 -26.469 8.938 1 94.5 199 VAL A N 1
ATOM 1511 C CA . VAL A 1 199 ? -9.734 -25.156 8.289 1 94.5 199 VAL A CA 1
ATOM 1512 C C . VAL A 1 199 ? -9.484 -25.328 6.793 1 94.5 199 VAL A C 1
ATOM 1514 O O . VAL A 1 199 ? -8.594 -26.078 6.387 1 94.5 199 VAL A O 1
ATOM 1517 N N . LEU A 1 200 ? -10.281 -24.703 5.973 1 97.25 200 LEU A N 1
ATOM 1518 C CA . LEU A 1 200 ? -10.039 -24.656 4.535 1 97.25 200 LEU A CA 1
ATOM 1519 C C . LEU A 1 200 ? -9.352 -23.344 4.148 1 97.25 200 LEU A C 1
ATOM 1521 O O . LEU A 1 200 ? -9.891 -22.266 4.391 1 97.25 200 LEU A O 1
ATOM 1525 N N . VAL A 1 201 ? -8.164 -23.469 3.613 1 96.62 201 VAL A N 1
ATOM 1526 C CA . VAL A 1 201 ? -7.449 -22.297 3.117 1 96.62 201 VAL A CA 1
ATOM 1527 C C . VAL A 1 201 ? -7.73 -22.109 1.627 1 96.62 201 VAL A C 1
ATOM 1529 O O . VAL A 1 201 ? -7.387 -22.969 0.815 1 96.62 201 VAL A O 1
ATOM 1532 N N . TYR A 1 202 ? -8.391 -21.062 1.277 1 97.12 202 TYR A N 1
ATOM 1533 C CA . TYR A 1 202 ? -8.734 -20.688 -0.091 1 97.12 202 TYR A CA 1
ATOM 1534 C C . TYR A 1 202 ? -7.844 -19.562 -0.59 1 97.12 202 TYR A C 1
ATOM 1536 O O . TYR A 1 202 ? -8.023 -18.406 -0.206 1 97.12 202 TYR A O 1
ATOM 1544 N N . ASP A 1 203 ? -6.879 -19.922 -1.492 1 96.38 203 ASP A N 1
ATOM 1545 C CA . ASP A 1 203 ? -5.887 -18.953 -1.949 1 96.38 203 ASP A CA 1
ATOM 1546 C C . ASP A 1 203 ? -6.078 -18.641 -3.428 1 96.38 203 ASP A C 1
ATOM 1548 O O . ASP A 1 203 ? -5.684 -19.406 -4.297 1 96.38 203 ASP A O 1
ATOM 1552 N N . LEU A 1 204 ? -6.711 -17.516 -3.676 1 96.75 204 LEU A N 1
ATOM 1553 C CA . LEU A 1 204 ? -6.875 -17.016 -5.039 1 96.75 204 LEU A CA 1
ATOM 1554 C C . LEU A 1 204 ? -6.008 -15.789 -5.285 1 96.75 204 LEU A C 1
ATOM 1556 O O . LEU A 1 204 ? -6.434 -14.664 -5.023 1 96.75 204 LEU A O 1
ATOM 1560 N N . GLY A 1 205 ? -4.852 -16.047 -5.906 1 94.88 205 GLY A N 1
ATOM 1561 C CA . GLY A 1 205 ? -3.902 -14.977 -6.172 1 94.88 205 GLY A CA 1
ATOM 1562 C C . GLY A 1 205 ? -4.008 -14.422 -7.582 1 94.88 205 GLY A C 1
ATOM 1563 O O . GLY A 1 205 ? -5.082 -14.445 -8.18 1 94.88 205 GLY A O 1
ATOM 1564 N N . GLY A 1 206 ? -2.957 -13.859 -8.008 1 93.81 206 GLY A N 1
ATOM 1565 C CA . GLY A 1 206 ? -2.934 -13.281 -9.336 1 93.81 206 GLY A CA 1
ATOM 1566 C C . GLY A 1 206 ? -2.898 -14.32 -10.438 1 93.81 206 GLY A C 1
ATOM 1567 O O . GLY A 1 206 ? -3.443 -14.102 -11.523 1 93.81 206 GLY A O 1
ATOM 1568 N N . GLY A 1 207 ? -2.238 -15.438 -10.148 1 93.25 207 GLY A N 1
ATOM 1569 C CA . GLY A 1 207 ? -2.041 -16.359 -11.258 1 93.25 207 GLY A CA 1
ATOM 1570 C C . GLY A 1 207 ? -2.592 -17.75 -10.977 1 93.25 207 GLY A C 1
ATOM 1571 O O . GLY A 1 207 ? -2.773 -18.547 -11.906 1 93.25 207 GLY A O 1
ATOM 1572 N N . THR A 1 208 ? -2.842 -18.016 -9.758 1 94 208 THR A N 1
ATOM 1573 C CA . THR A 1 208 ? -3.197 -19.391 -9.414 1 94 208 THR A CA 1
ATOM 1574 C C . THR A 1 208 ? -4.309 -19.422 -8.367 1 94 208 THR A C 1
ATOM 1576 O O . THR A 1 208 ? -4.559 -18.422 -7.691 1 94 208 THR A O 1
ATOM 1579 N N . LEU A 1 209 ? -5.008 -20.5 -8.344 1 96.5 209 LEU A N 1
ATOM 1580 C CA . LEU A 1 209 ? -5.957 -20.844 -7.293 1 96.5 209 LEU A CA 1
ATOM 1581 C C . LEU A 1 209 ? -5.535 -22.125 -6.582 1 96.5 209 LEU A C 1
ATOM 1583 O O . LEU A 1 209 ? -5.301 -23.156 -7.23 1 96.5 209 LEU A O 1
ATOM 1587 N N . ASP A 1 210 ? -5.336 -22.031 -5.289 1 96 210 ASP A N 1
ATOM 1588 C CA . ASP A 1 210 ? -4.957 -23.188 -4.473 1 96 210 ASP A CA 1
ATOM 1589 C C . ASP A 1 210 ? -5.879 -23.328 -3.264 1 96 210 ASP A C 1
ATOM 1591 O O . ASP A 1 210 ? -6.238 -22.328 -2.627 1 96 210 ASP A O 1
ATOM 1595 N N . VAL A 1 211 ? -6.258 -24.531 -3.012 1 96.56 211 VAL A N 1
ATOM 1596 C CA . VAL A 1 211 ? -7.105 -24.844 -1.862 1 96.56 211 VAL A CA 1
ATOM 1597 C C . VAL A 1 211 ? -6.48 -25.969 -1.047 1 96.56 211 VAL A C 1
ATOM 1599 O O . VAL A 1 211 ? -6.055 -26.984 -1.604 1 96.56 211 VAL A O 1
ATOM 1602 N N . SER A 1 212 ? -6.363 -25.781 0.218 1 96.94 212 SER A N 1
ATOM 1603 C CA . SER A 1 212 ? -5.875 -26.812 1.115 1 96.94 212 SER A CA 1
ATOM 1604 C C . SER A 1 212 ? -6.781 -26.969 2.332 1 96.94 212 SER A C 1
ATOM 1606 O O . SER A 1 212 ? -7.273 -25.969 2.873 1 96.94 212 SER A O 1
ATOM 1608 N N . LEU A 1 213 ? -7.062 -28.156 2.639 1 96.88 213 LEU A N 1
ATOM 1609 C CA . LEU A 1 213 ? -7.762 -28.484 3.879 1 96.88 213 LEU A CA 1
ATOM 1610 C C . LEU A 1 213 ? -6.773 -28.906 4.965 1 96.88 213 LEU A C 1
ATOM 1612 O O . LEU A 1 213 ? -6.012 -29.844 4.781 1 96.88 213 LEU A O 1
ATOM 1616 N N . VAL A 1 214 ? -6.82 -28.172 6.074 1 95.44 214 VAL A N 1
ATOM 1617 C CA . VAL A 1 214 ? -5.801 -28.344 7.105 1 95.44 214 VAL A CA 1
ATOM 1618 C C . VAL A 1 214 ? -6.465 -28.625 8.453 1 95.44 214 VAL A C 1
ATOM 1620 O O . VAL A 1 214 ? -7.457 -27.984 8.805 1 95.44 214 VAL A O 1
ATOM 1623 N N . VAL A 1 215 ? -5.953 -29.578 9.133 1 93.88 215 VAL A N 1
ATOM 1624 C CA . VAL A 1 215 ? -6.348 -29.828 10.516 1 93.88 215 VAL A CA 1
ATOM 1625 C C . VAL A 1 215 ? -5.359 -29.172 11.469 1 93.88 215 VAL A C 1
ATOM 1627 O O . VAL A 1 215 ? -4.145 -29.359 11.352 1 93.88 215 VAL A O 1
ATOM 1630 N N . VAL A 1 216 ? -5.895 -28.359 12.312 1 88.94 216 VAL A N 1
ATOM 1631 C CA . VAL A 1 216 ? -5.082 -27.672 13.305 1 88.94 216 VAL A CA 1
ATOM 1632 C C . VAL A 1 216 ? -5.375 -28.25 14.695 1 88.94 216 VAL A C 1
ATOM 1634 O O . VAL A 1 216 ? -6.52 -28.219 15.156 1 88.94 216 VAL A O 1
ATOM 1637 N N . LYS A 1 217 ? -4.418 -28.828 15.312 1 84.88 217 LYS A N 1
ATOM 1638 C CA . LYS A 1 217 ? -4.512 -29.344 16.672 1 84.88 217 LYS A CA 1
ATOM 1639 C C . LYS A 1 217 ? -3.291 -28.953 17.5 1 84.88 217 LYS A C 1
ATOM 1641 O O . LYS A 1 217 ? -2.193 -29.469 17.281 1 84.88 217 LYS A O 1
ATOM 1646 N N . LYS A 1 218 ? -3.521 -28.047 18.5 1 80.19 218 LYS A N 1
ATOM 1647 C CA . LYS A 1 218 ? -2.432 -27.562 19.344 1 80.19 218 LYS A CA 1
ATOM 1648 C C . LYS A 1 218 ? -1.272 -27.047 18.5 1 80.19 218 LYS A C 1
ATOM 1650 O O . LYS A 1 218 ? -1.431 -26.094 17.734 1 80.19 218 LYS A O 1
ATOM 1655 N N . ASP A 1 219 ? -0.153 -27.875 18.391 1 81.62 219 ASP A N 1
ATOM 1656 C CA . ASP A 1 219 ? 1.042 -27.406 17.703 1 81.62 219 ASP A CA 1
ATOM 1657 C C . ASP A 1 219 ? 1.284 -28.203 16.422 1 81.62 219 ASP A C 1
ATOM 1659 O O . ASP A 1 219 ? 2.4 -28.219 15.898 1 81.62 219 ASP A O 1
ATOM 1663 N N . VAL A 1 220 ? 0.163 -28.812 16 1 87.81 220 VAL A N 1
ATOM 1664 C CA . VAL A 1 220 ? 0.313 -29.625 14.805 1 87.81 220 VAL A CA 1
ATOM 1665 C C . VAL A 1 220 ? -0.59 -29.094 13.695 1 87.81 220 VAL A C 1
ATOM 1667 O O . VAL A 1 220 ? -1.782 -28.875 13.914 1 87.81 220 VAL A O 1
ATOM 1670 N N . LEU A 1 221 ? -0.014 -28.875 12.555 1 92 221 LEU A N 1
ATOM 1671 C CA . LEU A 1 221 ? -0.736 -28.562 11.328 1 92 221 LEU A CA 1
ATOM 1672 C C . LEU A 1 221 ? -0.594 -29.688 10.305 1 92 221 LEU A C 1
ATOM 1674 O O . LEU A 1 221 ? 0.511 -29.969 9.844 1 92 221 LEU A O 1
ATOM 1678 N N . GLN A 1 222 ? -1.703 -30.25 10.023 1 93 222 GLN A N 1
ATOM 1679 C CA . GLN A 1 222 ? -1.688 -31.375 9.078 1 93 222 GLN A CA 1
ATOM 1680 C C . GLN A 1 222 ? -2.559 -31.078 7.863 1 93 222 GLN A C 1
ATOM 1682 O O . GLN A 1 222 ? -3.771 -30.891 7.992 1 93 222 GLN A O 1
ATOM 1687 N N . VAL A 1 223 ? -1.943 -31.094 6.738 1 94.25 223 VAL A N 1
ATOM 1688 C CA . VAL A 1 223 ? -2.697 -30.922 5.5 1 94.25 223 VAL A CA 1
ATOM 1689 C C . VAL A 1 223 ? -3.357 -32.25 5.121 1 94.25 223 VAL A C 1
ATOM 1691 O O . VAL A 1 223 ? -2.678 -33.281 4.973 1 94.25 223 VAL A O 1
ATOM 1694 N N . MET A 1 224 ? -4.641 -32.219 4.93 1 94.56 224 MET A N 1
ATOM 1695 C CA . MET A 1 224 ? -5.391 -33.406 4.574 1 94.56 224 MET A CA 1
ATOM 1696 C C . MET A 1 224 ? -5.426 -33.594 3.064 1 94.56 224 MET A C 1
ATOM 1698 O O . MET A 1 224 ? -5.305 -34.719 2.574 1 94.56 224 MET A O 1
ATOM 1702 N N . ALA A 1 225 ? -5.633 -32.562 2.428 1 94.44 225 ALA A N 1
ATOM 1703 C CA . ALA A 1 225 ? -5.723 -32.594 0.969 1 94.44 225 ALA A CA 1
ATOM 1704 C C . ALA A 1 225 ? -5.461 -31.203 0.38 1 94.44 225 ALA A C 1
ATOM 1706 O O . ALA A 1 225 ? -5.66 -30.188 1.051 1 94.44 225 ALA A O 1
ATOM 1707 N N . THR A 1 226 ? -5.004 -31.203 -0.812 1 94 226 THR A N 1
ATOM 1708 C CA . THR A 1 226 ? -4.789 -29.969 -1.552 1 94 226 THR A CA 1
ATOM 1709 C C . THR A 1 226 ? -5.234 -30.125 -3.004 1 94 226 THR A C 1
ATOM 1711 O O . THR A 1 226 ? -5.16 -31.219 -3.568 1 94 226 THR A O 1
ATOM 1714 N N . SER A 1 227 ? -5.773 -29.125 -3.531 1 92.62 227 SER A N 1
ATOM 1715 C CA . SER A 1 227 ? -6.188 -29.031 -4.926 1 92.62 227 SER A CA 1
ATOM 1716 C C . SER A 1 227 ? -5.977 -27.625 -5.477 1 92.62 227 SER A C 1
ATOM 1718 O O . SER A 1 227 ? -5.719 -26.688 -4.719 1 92.62 227 SER A O 1
ATOM 1720 N N . GLY A 1 228 ? -5.953 -27.547 -6.793 1 92.38 228 GLY A N 1
ATOM 1721 C CA . GLY A 1 228 ? -5.727 -26.203 -7.32 1 92.38 228 GLY A CA 1
ATOM 1722 C C . GLY A 1 228 ? -5.855 -26.141 -8.828 1 92.38 228 GLY A C 1
ATOM 1723 O O . GLY A 1 228 ? -6.207 -27.125 -9.477 1 92.38 228 GLY A O 1
ATOM 1724 N N . ASP A 1 229 ? -5.805 -24.953 -9.312 1 90.5 229 ASP A N 1
ATOM 1725 C CA . ASP A 1 229 ? -5.738 -24.562 -10.719 1 90.5 229 ASP A CA 1
ATOM 1726 C C . ASP A 1 229 ? -4.586 -23.594 -10.969 1 90.5 229 ASP A C 1
ATOM 1728 O O . ASP A 1 229 ? -4.641 -22.438 -10.547 1 90.5 229 ASP A O 1
ATOM 1732 N N . SER A 1 230 ? -3.576 -24.062 -11.648 1 84.56 230 SER A N 1
ATOM 1733 C CA . SER A 1 230 ? -2.348 -23.297 -11.812 1 84.56 230 SER A CA 1
ATOM 1734 C C . SER A 1 230 ? -2.521 -22.188 -12.852 1 84.56 230 SER A C 1
ATOM 1736 O O . SER A 1 230 ? -1.608 -21.391 -13.078 1 84.56 230 SER A O 1
ATOM 1738 N N . HIS A 1 231 ? -3.648 -22.172 -13.523 1 87.44 231 HIS A N 1
ATOM 1739 C CA . HIS A 1 231 ? -3.883 -21.156 -14.547 1 87.44 231 HIS A CA 1
ATOM 1740 C C . HIS A 1 231 ? -5.211 -20.438 -14.328 1 87.44 231 HIS A C 1
ATOM 1742 O O . HIS A 1 231 ? -6.008 -20.297 -15.258 1 87.44 231 HIS A O 1
ATOM 1748 N N . LEU A 1 232 ? -5.473 -20.203 -13.18 1 93.69 232 LEU A N 1
ATOM 1749 C CA . LEU A 1 232 ? -6.645 -19.438 -12.781 1 93.69 232 LEU A CA 1
ATOM 1750 C C . LEU A 1 232 ? -6.293 -18.453 -11.664 1 93.69 232 LEU A C 1
ATOM 1752 O O . LEU A 1 232 ? -5.91 -18.859 -10.57 1 93.69 232 LEU A O 1
ATOM 1756 N N . GLY A 1 233 ? -6.414 -17.219 -11.984 1 95.44 233 GLY A N 1
ATOM 1757 C CA . GLY A 1 233 ? -6.152 -16.172 -11.008 1 95.44 233 GLY A CA 1
ATOM 1758 C C . GLY A 1 233 ? -6.652 -14.812 -11.438 1 95.44 233 GLY A C 1
ATOM 1759 O O . GLY A 1 233 ? -7.355 -14.688 -12.445 1 95.44 233 GLY A O 1
ATOM 1760 N N . GLY A 1 234 ? -6.328 -13.805 -10.68 1 96.19 234 GLY A N 1
ATOM 1761 C CA . GLY A 1 234 ? -6.793 -12.445 -10.93 1 96.19 234 GLY A CA 1
ATOM 1762 C C . GLY A 1 234 ? -6.465 -11.953 -12.328 1 96.19 234 GLY A C 1
ATOM 1763 O O . GLY A 1 234 ? -7.223 -11.18 -12.914 1 96.19 234 GLY A O 1
ATOM 1764 N N . GLU A 1 235 ? -5.367 -12.414 -12.867 1 95 235 GLU A N 1
ATOM 1765 C CA . GLU A 1 235 ? -4.93 -12 -14.195 1 95 235 GLU A CA 1
ATOM 1766 C C . GLU A 1 235 ? -5.918 -12.453 -15.266 1 95 235 GLU A C 1
ATOM 1768 O O . GLU A 1 235 ? -6.109 -11.773 -16.266 1 95 235 GLU A O 1
ATOM 1773 N N . ASP A 1 236 ? -6.477 -13.539 -15.039 1 96.75 236 ASP A N 1
ATOM 1774 C CA . ASP A 1 236 ? -7.422 -14.07 -16.016 1 96.75 236 ASP A CA 1
ATOM 1775 C C . ASP A 1 236 ? -8.711 -13.258 -16.047 1 96.75 236 ASP A C 1
ATOM 1777 O O . ASP A 1 236 ? -9.289 -13.031 -17.109 1 96.75 236 ASP A O 1
ATOM 1781 N N . PHE A 1 237 ? -9.117 -12.805 -14.852 1 97.75 237 PHE A N 1
ATOM 1782 C CA . PHE A 1 237 ? -10.273 -11.914 -14.797 1 97.75 237 PHE A CA 1
ATOM 1783 C C . PHE A 1 237 ? -9.992 -10.617 -15.555 1 97.75 237 PHE A C 1
ATOM 1785 O O . PHE A 1 237 ? -10.836 -10.148 -16.312 1 97.75 237 PHE A O 1
ATOM 1792 N N . THR A 1 238 ? -8.859 -10.102 -15.367 1 96.81 238 THR A N 1
ATOM 1793 C CA . THR A 1 238 ? -8.453 -8.859 -16.016 1 96.81 238 THR A CA 1
ATOM 1794 C C . THR A 1 238 ? -8.383 -9.039 -17.531 1 96.81 238 THR A C 1
ATOM 1796 O O . THR A 1 238 ? -8.797 -8.156 -18.281 1 96.81 238 THR A O 1
ATOM 1799 N N . ASN A 1 239 ? -7.871 -10.203 -17.953 1 95.94 239 ASN A N 1
ATOM 1800 C CA . ASN A 1 239 ? -7.77 -10.477 -19.391 1 95.94 239 ASN A CA 1
ATOM 1801 C C . ASN A 1 239 ? -9.141 -10.438 -20.062 1 95.94 239 ASN A C 1
ATOM 1803 O O . ASN A 1 239 ? -9.281 -9.906 -21.156 1 95.94 239 ASN A O 1
ATOM 1807 N N . ASN A 1 240 ? -10.102 -11.016 -19.375 1 97.19 240 ASN A N 1
ATOM 1808 C CA . ASN A 1 240 ? -11.453 -10.984 -19.922 1 97.19 240 ASN A CA 1
ATOM 1809 C C . ASN A 1 240 ? -11.977 -9.562 -20.047 1 97.19 240 ASN A C 1
ATOM 1811 O O . ASN A 1 240 ? -12.68 -9.234 -21.016 1 97.19 240 ASN A O 1
ATOM 1815 N N . MET A 1 241 ? -11.656 -8.734 -19.094 1 97.5 241 MET A N 1
ATOM 1816 C CA . MET A 1 241 ? -12.039 -7.324 -19.156 1 97.5 241 MET A CA 1
ATOM 1817 C C . MET A 1 241 ? -11.359 -6.629 -20.328 1 97.5 241 MET A C 1
ATOM 1819 O O . MET A 1 241 ? -12 -5.879 -21.078 1 97.5 241 MET A O 1
ATOM 1823 N N . VAL A 1 242 ? -10.094 -6.875 -20.484 1 96.69 242 VAL A N 1
ATOM 1824 C CA . VAL A 1 242 ? -9.328 -6.262 -21.562 1 96.69 242 VAL A CA 1
ATOM 1825 C C . VAL A 1 242 ? -9.938 -6.648 -22.906 1 96.69 242 VAL A C 1
ATOM 1827 O O . VAL A 1 242 ? -10.164 -5.789 -23.766 1 96.69 242 VAL A O 1
ATOM 1830 N N . ASP A 1 243 ? -10.227 -7.949 -23.094 1 96.75 243 ASP A N 1
ATOM 1831 C CA . ASP A 1 243 ? -10.82 -8.43 -24.344 1 96.75 243 ASP A CA 1
ATOM 1832 C C . ASP A 1 243 ? -12.156 -7.738 -24.609 1 96.75 243 ASP A C 1
ATOM 1834 O O . ASP A 1 243 ? -12.43 -7.332 -25.75 1 96.75 243 ASP A O 1
ATOM 1838 N N . HIS A 1 244 ? -12.922 -7.602 -23.609 1 97.19 244 HIS A N 1
ATOM 1839 C CA . HIS A 1 244 ? -14.227 -6.961 -23.734 1 97.19 244 HIS A CA 1
ATOM 1840 C C . HIS A 1 244 ? -14.086 -5.516 -24.188 1 97.19 244 HIS A C 1
ATOM 1842 O O . HIS A 1 244 ? -14.781 -5.082 -25.109 1 97.19 244 HIS A O 1
ATOM 1848 N N . PHE A 1 245 ? -13.219 -4.805 -23.594 1 97.38 245 PHE A N 1
ATOM 1849 C CA . PHE A 1 245 ? -13.125 -3.371 -23.859 1 97.38 245 PHE A CA 1
ATOM 1850 C C . PHE A 1 245 ? -12.367 -3.105 -25.156 1 97.38 245 PHE A C 1
ATOM 1852 O O . PHE A 1 245 ? -12.594 -2.092 -25.812 1 97.38 245 PHE A O 1
ATOM 1859 N N . VAL A 1 246 ? -11.469 -4.027 -25.547 1 96.75 246 VAL A N 1
ATOM 1860 C CA . VAL A 1 246 ? -10.852 -3.941 -26.859 1 96.75 246 VAL A CA 1
ATOM 1861 C C . VAL A 1 246 ? -11.93 -4.035 -27.938 1 96.75 246 VAL A C 1
ATOM 1863 O O . VAL A 1 246 ? -11.93 -3.252 -28.891 1 96.75 246 VAL A O 1
ATOM 1866 N N . ASN A 1 247 ? -12.805 -4.984 -27.766 1 96.62 247 ASN A N 1
ATOM 1867 C CA . ASN A 1 247 ? -13.891 -5.172 -28.734 1 96.62 247 ASN A CA 1
ATOM 1868 C C . ASN A 1 247 ? -14.859 -3.988 -28.719 1 96.62 247 ASN A C 1
ATOM 1870 O O . ASN A 1 247 ? -15.352 -3.584 -29.781 1 96.62 247 ASN A O 1
ATOM 1874 N N . GLU A 1 248 ? -15.07 -3.492 -27.547 1 96.31 248 GLU A N 1
ATOM 1875 C CA . GLU A 1 248 ? -15.938 -2.32 -27.469 1 96.31 248 GLU A CA 1
ATOM 1876 C C . GLU A 1 248 ? -15.32 -1.122 -28.172 1 96.31 248 GLU A C 1
ATOM 1878 O O . GLU A 1 248 ? -16.016 -0.392 -28.891 1 96.31 248 GLU A O 1
ATOM 1883 N N . PHE A 1 249 ? -14.102 -0.888 -27.938 1 96.75 249 PHE A N 1
ATOM 1884 C CA . PHE A 1 249 ? -13.398 0.205 -28.594 1 96.75 249 PHE A CA 1
ATOM 1885 C C . PHE A 1 249 ? -13.461 0.046 -30.109 1 96.75 249 PHE A C 1
ATOM 1887 O O . PHE A 1 249 ? -13.703 1.016 -30.828 1 96.75 249 PHE A O 1
ATOM 1894 N N . LYS A 1 250 ? -13.219 -1.204 -30.578 1 96.19 250 LYS A N 1
ATOM 1895 C CA . LYS A 1 250 ? -13.266 -1.504 -32 1 96.19 250 LYS A CA 1
ATOM 1896 C C . LYS A 1 250 ? -14.656 -1.246 -32.594 1 96.19 250 LYS A C 1
ATOM 1898 O O . LYS A 1 250 ? -14.789 -0.67 -33.656 1 96.19 250 LYS A O 1
ATOM 1903 N N . ARG A 1 251 ? -15.641 -1.606 -31.906 1 95.5 251 ARG A N 1
ATOM 1904 C CA . ARG A 1 251 ? -17.016 -1.423 -32.344 1 95.5 251 ARG A CA 1
ATOM 1905 C C . ARG A 1 251 ? -17.375 0.057 -32.438 1 95.5 251 ARG A C 1
ATOM 1907 O O . ARG A 1 251 ? -17.984 0.507 -33.406 1 95.5 251 ARG A O 1
ATOM 1914 N N . LYS A 1 252 ? -16.953 0.801 -31.453 1 94.81 252 LYS A N 1
ATOM 1915 C CA . LYS A 1 252 ? -17.344 2.203 -31.344 1 94.81 252 LYS A CA 1
ATOM 1916 C C . LYS A 1 252 ? -16.531 3.078 -32.281 1 94.81 252 LYS A C 1
ATOM 1918 O O . LYS A 1 252 ? -17.047 4.055 -32.844 1 94.81 252 LYS A O 1
ATOM 1923 N N . ASN A 1 253 ? -15.297 2.721 -32.469 1 95.19 253 ASN A N 1
ATOM 1924 C CA . ASN A 1 253 ? -14.406 3.623 -33.188 1 95.19 253 ASN A CA 1
ATOM 1925 C C . ASN A 1 253 ? -13.906 2.996 -34.469 1 95.19 253 ASN A C 1
ATOM 1927 O O . ASN A 1 253 ? -13.234 3.654 -35.281 1 95.19 253 ASN A O 1
ATOM 1931 N N . HIS A 1 254 ? -14.172 1.729 -34.688 1 95.44 254 HIS A N 1
ATOM 1932 C CA . HIS A 1 254 ? -13.773 0.983 -35.875 1 95.44 254 HIS A CA 1
ATOM 1933 C C . HIS A 1 254 ? -12.258 0.917 -36.031 1 95.44 254 HIS A C 1
ATOM 1935 O O . HIS A 1 254 ? -11.719 1.055 -37.125 1 95.44 254 HIS A O 1
ATOM 1941 N N . LYS A 1 255 ? -11.586 0.875 -34.906 1 95.44 255 LYS A N 1
ATOM 1942 C CA . LYS A 1 255 ? -10.141 0.747 -34.812 1 95.44 255 LYS A CA 1
ATOM 1943 C C . LYS A 1 255 ? -9.734 -0.356 -33.844 1 95.44 255 LYS A C 1
ATOM 1945 O O . LYS A 1 255 ? -10.336 -0.506 -32.781 1 95.44 255 LYS A O 1
ATOM 1950 N N . ASP A 1 256 ? -8.742 -1.119 -34.312 1 95.19 256 ASP A N 1
ATOM 1951 C CA . ASP A 1 256 ? -8.25 -2.215 -33.5 1 95.19 256 ASP A CA 1
ATOM 1952 C C . ASP A 1 256 ? -6.969 -1.824 -32.75 1 95.19 256 ASP A C 1
ATOM 1954 O O . ASP A 1 256 ? -5.949 -1.552 -33.406 1 95.19 256 ASP A O 1
ATOM 1958 N N . ILE A 1 257 ? -6.996 -1.874 -31.438 1 94.94 257 ILE A N 1
ATOM 1959 C CA . ILE A 1 257 ? -5.855 -1.385 -30.672 1 94.94 257 ILE A CA 1
ATOM 1960 C C . ILE A 1 257 ? -4.883 -2.531 -30.406 1 94.94 257 ILE A C 1
ATOM 1962 O O . ILE A 1 257 ? -3.785 -2.316 -29.875 1 94.94 257 ILE A O 1
ATOM 1966 N N . ARG A 1 258 ? -5.09 -3.793 -30.781 1 92 258 ARG A N 1
ATOM 1967 C CA . ARG A 1 258 ? -4.328 -4.984 -30.422 1 92 258 ARG A CA 1
ATOM 1968 C C . ARG A 1 258 ? -2.902 -4.906 -30.969 1 92 258 ARG A C 1
ATOM 1970 O O . ARG A 1 258 ? -1.977 -5.457 -30.359 1 92 258 ARG A O 1
ATOM 1977 N N . GLY A 1 259 ? -2.758 -4.23 -31.938 1 90.06 259 GLY A N 1
ATOM 1978 C CA . GLY A 1 259 ? -1.433 -4.109 -32.531 1 90.06 259 GLY A CA 1
ATOM 1979 C C . GLY A 1 259 ? -0.564 -3.074 -31.828 1 90.06 259 GLY A C 1
ATOM 1980 O O . GLY A 1 259 ? 0.646 -3.023 -32.062 1 90.06 259 GLY A O 1
ATOM 1981 N N . ASN A 1 260 ? -1.151 -2.266 -31.031 1 92.56 260 ASN A N 1
ATOM 1982 C CA . ASN A 1 260 ? -0.443 -1.23 -30.297 1 92.56 260 ASN A CA 1
ATOM 1983 C C . ASN A 1 260 ? -0.194 -1.649 -28.844 1 92.56 260 ASN A C 1
ATOM 1985 O O . ASN A 1 260 ? -1.075 -1.513 -28 1 92.56 260 ASN A O 1
ATOM 1989 N N . LYS A 1 261 ? 1.072 -2.023 -28.531 1 91.06 261 LYS A N 1
ATOM 1990 C CA . LYS A 1 261 ? 1.422 -2.584 -27.234 1 91.06 261 LYS A CA 1
ATOM 1991 C C . LYS A 1 261 ? 1.177 -1.573 -26.125 1 91.06 261 LYS A C 1
ATOM 1993 O O . LYS A 1 261 ? 0.75 -1.942 -25.016 1 91.06 261 LYS A O 1
ATOM 1998 N N . LYS A 1 262 ? 1.474 -0.394 -26.422 1 89.31 262 LYS A N 1
ATOM 1999 C CA . LYS A 1 262 ? 1.273 0.657 -25.422 1 89.31 262 LYS A CA 1
ATOM 2000 C C . LYS A 1 262 ? -0.204 0.81 -25.078 1 89.31 262 LYS A C 1
ATOM 2002 O O . LYS A 1 262 ? -0.567 0.878 -23.891 1 89.31 262 LYS A O 1
ATOM 2007 N N . ALA A 1 263 ? -1.047 0.887 -26.078 1 92.94 263 ALA A N 1
ATOM 2008 C CA . ALA A 1 263 ? -2.486 1.036 -25.875 1 92.94 263 ALA A CA 1
ATOM 2009 C C . ALA A 1 263 ? -3.059 -0.14 -25.094 1 92.94 263 ALA A C 1
ATOM 2011 O O . ALA A 1 263 ? -3.863 0.048 -24.172 1 92.94 263 ALA A O 1
ATOM 2012 N N . VAL A 1 264 ? -2.602 -1.285 -25.438 1 93.31 264 VAL A N 1
ATOM 2013 C CA . VAL A 1 264 ? -3.096 -2.488 -24.781 1 93.31 264 VAL A CA 1
ATOM 2014 C C . VAL A 1 264 ? -2.662 -2.488 -23.312 1 93.31 264 VAL A C 1
ATOM 2016 O O . VAL A 1 264 ? -3.439 -2.852 -22.438 1 93.31 264 VAL A O 1
ATOM 2019 N N . ARG A 1 265 ? -1.429 -2.104 -23.078 1 91.44 265 ARG A N 1
ATOM 2020 C CA . ARG A 1 265 ? -0.929 -2.057 -21.703 1 91.44 265 ARG A CA 1
ATOM 2021 C C . ARG A 1 265 ? -1.691 -1.024 -20.875 1 91.44 265 ARG A C 1
ATOM 2023 O O . ARG A 1 265 ? -2.027 -1.275 -19.719 1 91.44 265 ARG A O 1
ATOM 2030 N N . ASN A 1 266 ? -1.924 0.116 -21.453 1 91.31 266 ASN A N 1
ATOM 2031 C CA . ASN A 1 266 ? -2.701 1.145 -20.766 1 91.31 266 ASN A CA 1
ATOM 2032 C C . ASN A 1 266 ? -4.102 0.646 -20.422 1 91.31 266 ASN A C 1
ATOM 2034 O O . ASN A 1 266 ? -4.594 0.905 -19.312 1 91.31 266 ASN A O 1
ATOM 2038 N N . LEU A 1 267 ? -4.68 0.015 -21.359 1 94.75 267 LEU A N 1
ATOM 2039 C CA . LEU A 1 267 ? -6.008 -0.537 -21.125 1 94.75 267 LEU A CA 1
ATOM 2040 C C . LEU A 1 267 ? -5.973 -1.585 -20.016 1 94.75 267 LEU A C 1
ATOM 2042 O O . LEU A 1 267 ? -6.852 -1.613 -19.141 1 94.75 267 LEU A O 1
ATOM 2046 N N . ARG A 1 268 ? -5 -2.42 -20.062 1 93.81 268 ARG A N 1
ATOM 2047 C CA . ARG A 1 268 ? -4.852 -3.449 -19.031 1 93.81 268 ARG A CA 1
ATOM 2048 C C . ARG A 1 268 ? -4.711 -2.824 -17.656 1 93.81 268 ARG A C 1
ATOM 2050 O O . ARG A 1 268 ? -5.348 -3.271 -16.688 1 93.81 268 ARG A O 1
ATOM 2057 N N . ASN A 1 269 ? -3.861 -1.875 -17.531 1 91.12 269 ASN A N 1
ATOM 2058 C CA . ASN A 1 269 ? -3.678 -1.183 -16.266 1 91.12 269 ASN A CA 1
ATOM 2059 C C . ASN A 1 269 ? -4.992 -0.61 -15.734 1 91.12 269 ASN A C 1
ATOM 2061 O O . ASN A 1 269 ? -5.289 -0.714 -14.547 1 91.12 269 ASN A O 1
ATOM 2065 N N . SER A 1 270 ? -5.711 -0.034 -16.594 1 93.19 270 SER A N 1
ATOM 2066 C CA . SER A 1 270 ? -6.988 0.56 -16.203 1 93.19 270 SER A CA 1
ATOM 2067 C C . SER A 1 270 ? -7.996 -0.512 -15.805 1 93.19 270 SER A C 1
ATOM 2069 O O . SER A 1 270 ? -8.797 -0.307 -14.883 1 93.19 270 SER A O 1
ATOM 2071 N N . CYS A 1 271 ? -7.965 -1.626 -16.516 1 96.19 271 CYS A N 1
ATOM 2072 C CA . CYS A 1 271 ? -8.844 -2.74 -16.188 1 96.19 271 CYS A CA 1
ATOM 2073 C C . CYS A 1 271 ? -8.508 -3.307 -14.812 1 96.19 271 CYS A C 1
ATOM 2075 O O . CYS A 1 271 ? -9.398 -3.633 -14.031 1 96.19 271 CYS A O 1
ATOM 2077 N N . GLU A 1 272 ? -7.234 -3.469 -14.578 1 94 272 GLU A N 1
ATOM 2078 C CA . GLU A 1 272 ? -6.805 -3.957 -13.273 1 94 272 GLU A CA 1
ATOM 2079 C C . GLU A 1 272 ? -7.27 -3.027 -12.156 1 94 272 GLU A C 1
ATOM 2081 O O . GLU A 1 272 ? -7.762 -3.486 -11.117 1 94 272 GLU A O 1
ATOM 2086 N N . LYS A 1 273 ? -7.141 -1.776 -12.383 1 92.19 273 LYS A N 1
ATOM 2087 C CA . LYS A 1 273 ? -7.605 -0.794 -11.406 1 92.19 273 LYS A CA 1
ATOM 2088 C C . LYS A 1 273 ? -9.117 -0.895 -11.195 1 92.19 273 LYS A C 1
ATOM 2090 O O . LYS A 1 273 ? -9.594 -0.84 -10.062 1 92.19 273 LYS A O 1
ATOM 2095 N N . ALA A 1 274 ? -9.82 -0.965 -12.219 1 94.88 274 ALA A N 1
ATOM 2096 C CA . ALA A 1 274 ? -11.273 -1.076 -12.148 1 94.88 274 ALA A CA 1
ATOM 2097 C C . ALA A 1 274 ? -11.695 -2.334 -11.391 1 94.88 274 ALA A C 1
ATOM 2099 O O . ALA A 1 274 ? -12.625 -2.299 -10.586 1 94.88 274 ALA A O 1
ATOM 2100 N N . LYS A 1 275 ? -11.023 -3.424 -11.742 1 96 275 LYS A N 1
ATOM 2101 C CA . LYS A 1 275 ? -11.305 -4.676 -11.039 1 96 275 LYS A CA 1
ATOM 2102 C C . LYS A 1 275 ? -11.117 -4.52 -9.539 1 96 275 LYS A C 1
ATOM 2104 O O . LYS A 1 275 ? -11.961 -4.953 -8.75 1 96 275 LYS A O 1
ATOM 2109 N N . ARG A 1 276 ? -10.047 -3.939 -9.125 1 93.44 276 ARG A N 1
ATOM 2110 C CA . ARG A 1 276 ? -9.781 -3.721 -7.711 1 93.44 276 ARG A CA 1
ATOM 2111 C C . ARG A 1 276 ? -10.844 -2.818 -7.086 1 93.44 276 ARG A C 1
ATOM 2113 O O . ARG A 1 276 ? -11.312 -3.078 -5.977 1 93.44 276 ARG A O 1
ATOM 2120 N N . MET A 1 277 ? -11.211 -1.83 -7.801 1 91.75 277 MET A N 1
ATOM 2121 C CA . MET A 1 277 ? -12.203 -0.891 -7.289 1 91.75 277 MET A CA 1
ATOM 2122 C C . MET A 1 277 ? -13.555 -1.579 -7.086 1 91.75 277 MET A C 1
ATOM 2124 O O . MET A 1 277 ? -14.281 -1.255 -6.152 1 91.75 277 MET A O 1
ATOM 2128 N N . LEU A 1 278 ? -13.852 -2.479 -7.922 1 93.44 278 LEU A N 1
ATOM 2129 C CA . LEU A 1 278 ? -15.125 -3.186 -7.852 1 93.44 278 LEU A CA 1
ATOM 2130 C C . LEU A 1 278 ? -15.188 -4.078 -6.617 1 93.44 278 LEU A C 1
ATOM 2132 O O . LEU A 1 278 ? -16.266 -4.547 -6.238 1 93.44 278 LEU A O 1
ATOM 2136 N N . SER A 1 279 ? -14.047 -4.281 -5.984 1 91.75 279 SER A N 1
ATOM 2137 C CA . SER A 1 279 ? -14.039 -5.051 -4.746 1 91.75 279 SER A CA 1
ATOM 2138 C C . SER A 1 279 ? -14.664 -4.266 -3.6 1 91.75 279 SER A C 1
ATOM 2140 O O . SER A 1 279 ? -15.07 -4.848 -2.592 1 91.75 279 SER A O 1
ATOM 2142 N N . SER A 1 280 ? -14.75 -2.936 -3.779 1 84.56 280 SER A N 1
ATOM 2143 C CA . SER A 1 280 ? -15.258 -2.107 -2.689 1 84.56 280 SER A CA 1
ATOM 2144 C C . SER A 1 280 ? -16.406 -1.213 -3.156 1 84.56 280 SER A C 1
ATOM 2146 O O . SER A 1 280 ? -17.078 -0.591 -2.338 1 84.56 280 SER A O 1
ATOM 2148 N N . GLN A 1 281 ? -16.562 -1.201 -4.461 1 83.62 281 GLN A N 1
ATOM 2149 C CA . GLN A 1 281 ? -17.609 -0.371 -5.043 1 83.62 281 GLN A CA 1
ATOM 2150 C C . GLN A 1 281 ? -18.453 -1.168 -6.031 1 83.62 281 GLN A C 1
ATOM 2152 O O . GLN A 1 281 ? -17.969 -2.098 -6.672 1 83.62 281 GLN A O 1
ATOM 2157 N N . ALA A 1 282 ? -19.656 -0.72 -6.168 1 84.69 282 ALA A N 1
ATOM 2158 C CA . ALA A 1 282 ? -20.578 -1.452 -7.027 1 84.69 282 ALA A CA 1
ATOM 2159 C C . ALA A 1 282 ? -20.344 -1.122 -8.5 1 84.69 282 ALA A C 1
ATOM 2161 O O . ALA A 1 282 ? -20.688 -1.909 -9.383 1 84.69 282 ALA A O 1
ATOM 2162 N N . GLN A 1 283 ? -19.828 0.037 -8.711 1 87 283 GLN A N 1
ATOM 2163 C CA . GLN A 1 283 ? -19.578 0.463 -10.086 1 87 283 GLN A CA 1
ATOM 2164 C C . GLN A 1 283 ? -18.344 1.366 -10.164 1 87 283 GLN A C 1
ATOM 2166 O O . GLN A 1 283 ? -17.969 2.004 -9.18 1 87 283 GLN A O 1
ATOM 2171 N N . THR A 1 284 ? -17.719 1.309 -11.273 1 89.19 284 THR A N 1
ATOM 2172 C CA . THR A 1 284 ? -16.578 2.162 -11.586 1 89.19 284 THR A CA 1
ATOM 2173 C C . THR A 1 284 ? -16.469 2.398 -13.086 1 89.19 284 THR A C 1
ATOM 2175 O O . THR A 1 284 ? -17.406 2.145 -13.828 1 89.19 284 THR A O 1
ATOM 2178 N N . VAL A 1 285 ? -15.391 3.09 -13.5 1 87.94 285 VAL A N 1
ATOM 2179 C CA . VAL A 1 285 ? -15.227 3.402 -14.922 1 87.94 285 VAL A CA 1
ATOM 2180 C C . VAL A 1 285 ? -13.812 3.057 -15.367 1 87.94 285 VAL A C 1
ATOM 2182 O O . VAL A 1 285 ? -12.859 3.166 -14.586 1 87.94 285 VAL A O 1
ATOM 2185 N N . VAL A 1 286 ? -13.711 2.494 -16.516 1 92.81 286 VAL A N 1
ATOM 2186 C CA . VAL A 1 286 ? -12.43 2.395 -17.219 1 92.81 286 VAL A CA 1
ATOM 2187 C C . VAL A 1 286 ? -12.219 3.635 -18.078 1 92.81 286 VAL A C 1
ATOM 2189 O O . VAL A 1 286 ? -12.93 3.838 -19.062 1 92.81 286 VAL A O 1
ATOM 2192 N N . ASP A 1 287 ? -11.281 4.449 -17.672 1 88.31 287 ASP A N 1
ATOM 2193 C CA . ASP A 1 287 ? -11.102 5.754 -18.297 1 88.31 287 ASP A CA 1
ATOM 2194 C C . ASP A 1 287 ? -9.633 5.977 -18.672 1 88.31 287 ASP A C 1
ATOM 2196 O O . ASP A 1 287 ? -8.758 5.973 -17.812 1 88.31 287 ASP A O 1
ATOM 2200 N N . ILE A 1 288 ? -9.383 6.133 -20 1 89.56 288 ILE A N 1
ATOM 2201 C CA . ILE A 1 288 ? -8.039 6.367 -20.5 1 89.56 288 ILE A CA 1
ATOM 2202 C C . ILE A 1 288 ? -8.062 7.488 -21.547 1 89.56 288 ILE A C 1
ATOM 2204 O O . ILE A 1 288 ? -8.773 7.398 -22.547 1 89.56 288 ILE A O 1
ATOM 2208 N N . GLU A 1 289 ? -7.316 8.523 -21.297 1 84.94 289 GLU A N 1
ATOM 2209 C CA . GLU A 1 289 ? -7.18 9.578 -22.297 1 84.94 289 GLU A CA 1
ATOM 2210 C C . GLU A 1 289 ? -6.266 9.148 -23.438 1 84.94 289 GLU A C 1
ATOM 2212 O O . GLU A 1 289 ? -5.219 8.547 -23.203 1 84.94 289 GLU A O 1
ATOM 2217 N N . ALA A 1 290 ? -6.695 9.406 -24.641 1 87.19 290 ALA A N 1
ATOM 2218 C CA . ALA A 1 290 ? -5.914 9.141 -25.844 1 87.19 290 ALA A CA 1
ATOM 2219 C C . ALA A 1 290 ? -5.398 7.703 -25.859 1 87.19 290 ALA A C 1
ATOM 2221 O O . ALA A 1 290 ? -4.195 7.469 -26.016 1 87.19 290 ALA A O 1
ATOM 2222 N N . LEU A 1 291 ? -6.277 6.785 -25.703 1 91.31 291 LEU A N 1
ATOM 2223 C CA . LEU A 1 291 ? -5.918 5.371 -25.656 1 91.31 291 LEU A CA 1
ATOM 2224 C C . LEU A 1 291 ? -5.246 4.945 -26.953 1 91.31 291 LEU A C 1
ATOM 2226 O O . LEU A 1 291 ? -4.254 4.215 -26.938 1 91.31 291 LEU A O 1
ATOM 2230 N N . PHE A 1 292 ? -5.852 5.406 -28.062 1 92.19 292 PHE A N 1
ATOM 2231 C CA . PHE A 1 292 ? -5.352 5.012 -29.375 1 92.19 292 PHE A CA 1
ATOM 2232 C C . PHE A 1 292 ? -5.598 6.113 -30.406 1 92.19 292 PHE A C 1
ATOM 2234 O O . PHE A 1 292 ? -6.738 6.523 -30.625 1 92.19 292 PHE A O 1
ATOM 2241 N N . GLU A 1 293 ? -4.539 6.59 -30.984 1 89.31 293 GLU A N 1
ATOM 2242 C CA . GLU A 1 293 ? -4.602 7.605 -32.031 1 89.31 293 GLU A CA 1
ATOM 2243 C C . GLU A 1 293 ? -5.418 8.812 -31.578 1 89.31 293 GLU A C 1
ATOM 2245 O O . GLU A 1 293 ? -6.293 9.281 -32.312 1 89.31 293 GLU A O 1
ATOM 2250 N N . GLY A 1 294 ? -5.199 9.203 -30.328 1 85.56 294 GLY A N 1
ATOM 2251 C CA . GLY A 1 294 ? -5.809 10.422 -29.828 1 85.56 294 GLY A CA 1
ATOM 2252 C C . GLY A 1 294 ? -7.238 10.219 -29.359 1 85.56 294 GLY A C 1
ATOM 2253 O O . GLY A 1 294 ? -7.859 11.148 -28.828 1 85.56 294 GLY A O 1
ATOM 2254 N N . ILE A 1 295 ? -7.805 9.016 -29.5 1 91.69 295 ILE A N 1
ATOM 2255 C CA . ILE A 1 295 ? -9.188 8.758 -29.109 1 91.69 295 ILE A CA 1
ATOM 2256 C C . ILE A 1 295 ? -9.25 8.328 -27.656 1 91.69 295 ILE A C 1
ATOM 2258 O O . ILE A 1 295 ? -8.555 7.391 -27.234 1 91.69 295 ILE A O 1
ATOM 2262 N N . ASP A 1 296 ? -10.117 9.023 -26.891 1 89.94 296 ASP A N 1
ATOM 2263 C CA . ASP A 1 296 ? -10.328 8.68 -25.484 1 89.94 296 ASP A CA 1
ATOM 2264 C C . ASP A 1 296 ? -11.195 7.43 -25.344 1 89.94 296 ASP A C 1
ATOM 2266 O O . ASP A 1 296 ? -11.938 7.078 -26.266 1 89.94 296 ASP A O 1
ATOM 2270 N N . PHE A 1 297 ? -10.992 6.758 -24.297 1 92.94 297 PHE A N 1
ATOM 2271 C CA . PHE A 1 297 ? -11.844 5.617 -23.984 1 92.94 297 PHE A CA 1
ATOM 2272 C C . PHE A 1 297 ? -12.508 5.789 -22.625 1 92.94 297 PHE A C 1
ATOM 2274 O O . PHE A 1 297 ? -11.828 6.02 -21.625 1 92.94 297 PHE A O 1
ATOM 2281 N N . HIS A 1 298 ? -13.797 5.77 -22.625 1 89.94 298 HIS A N 1
ATOM 2282 C CA . HIS A 1 298 ? -14.602 5.871 -21.406 1 89.94 298 HIS A CA 1
ATOM 2283 C C . HIS A 1 298 ? -15.703 4.816 -21.391 1 89.94 298 HIS A C 1
ATOM 2285 O O . HIS A 1 298 ? -16.609 4.848 -22.234 1 89.94 298 HIS A O 1
ATOM 2291 N N . ALA A 1 299 ? -15.602 3.891 -20.438 1 92.81 299 ALA A N 1
ATOM 2292 C CA . ALA A 1 299 ? -16.594 2.814 -20.359 1 92.81 299 ALA A CA 1
ATOM 2293 C C . ALA A 1 299 ? -16.922 2.473 -18.906 1 92.81 299 ALA A C 1
ATOM 2295 O O . ALA A 1 299 ? -16.016 2.176 -18.109 1 92.81 299 ALA A O 1
ATOM 2296 N N . PRO A 1 300 ? -18.172 2.533 -18.578 1 89.38 300 PRO A N 1
ATOM 2297 C CA . PRO A 1 300 ? -18.578 2.113 -17.234 1 89.38 300 PRO A CA 1
ATOM 2298 C C . PRO A 1 300 ? -18.547 0.598 -17.062 1 89.38 300 PRO A C 1
ATOM 2300 O O . PRO A 1 300 ? -18.75 -0.143 -18.031 1 89.38 300 PRO A O 1
ATOM 2303 N N . ILE A 1 301 ? -18.266 0.15 -15.891 1 93.25 301 ILE A N 1
ATOM 2304 C CA . ILE A 1 301 ? -18.328 -1.267 -15.547 1 93.25 301 ILE A CA 1
ATOM 2305 C C . ILE A 1 301 ? -18.828 -1.429 -14.117 1 93.25 301 ILE A C 1
ATOM 2307 O O . ILE A 1 301 ? -18.469 -0.649 -13.227 1 93.25 301 ILE A O 1
ATOM 2311 N N . ASN A 1 302 ? -19.781 -2.291 -13.953 1 92.38 302 ASN A N 1
ATOM 2312 C CA . ASN A 1 302 ? -20.297 -2.621 -12.625 1 92.38 302 ASN A CA 1
ATOM 2313 C C . ASN A 1 302 ? -20.078 -4.098 -12.297 1 92.38 302 ASN A C 1
ATOM 2315 O O . ASN A 1 302 ? -19.516 -4.84 -13.086 1 92.38 302 ASN A O 1
ATOM 2319 N N . CYS A 1 303 ? -20.469 -4.523 -11.094 1 93.19 303 CYS A N 1
ATOM 2320 C CA . CYS A 1 303 ? -20.25 -5.887 -10.633 1 93.19 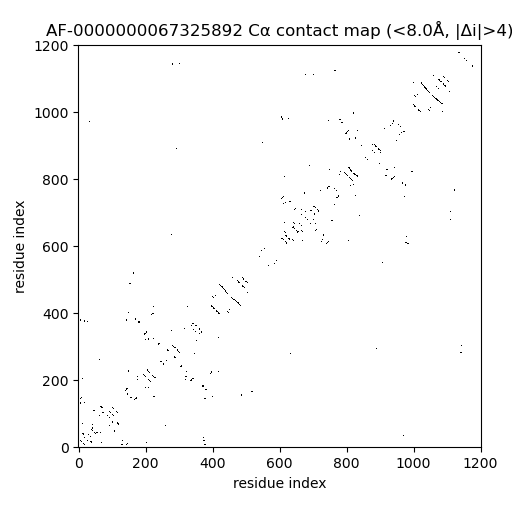303 CYS A CA 1
ATOM 2321 C C . CYS A 1 303 ? -20.969 -6.891 -11.516 1 93.19 303 CYS A C 1
ATOM 2323 O O . CYS A 1 303 ? -20.453 -7.973 -11.797 1 93.19 303 CYS A O 1
ATOM 2325 N N . ALA A 1 304 ? -22.125 -6.512 -12.016 1 91.5 304 ALA A N 1
ATOM 2326 C CA . ALA A 1 304 ? -22.922 -7.414 -12.844 1 91.5 304 ALA A CA 1
ATOM 2327 C C . ALA A 1 304 ? -22.219 -7.715 -14.164 1 91.5 304 ALA A C 1
ATOM 2329 O O . ALA A 1 304 ? -22.125 -8.875 -14.57 1 91.5 304 ALA A O 1
ATOM 2330 N N . LEU A 1 305 ? -21.781 -6.652 -14.812 1 92.56 305 LEU A N 1
ATOM 2331 C CA . LEU A 1 305 ? -21.047 -6.852 -16.062 1 92.56 305 LEU A CA 1
ATOM 2332 C C . LEU A 1 305 ? -19.766 -7.648 -15.82 1 92.56 305 LEU A C 1
ATOM 2334 O O . LEU A 1 305 ? -19.422 -8.531 -16.609 1 92.56 305 LEU A O 1
ATOM 2338 N N . PHE A 1 306 ? -19.062 -7.301 -14.742 1 96.81 306 PHE A N 1
ATOM 2339 C CA . PHE A 1 306 ? -17.844 -8.023 -14.391 1 96.81 306 PHE A CA 1
ATOM 2340 C C . PHE A 1 306 ? -18.125 -9.508 -14.219 1 96.81 306 PHE A C 1
ATOM 2342 O O . PHE A 1 306 ? -17.391 -10.344 -14.742 1 96.81 306 PHE A O 1
ATOM 2349 N N . GLU A 1 307 ? -19.156 -9.844 -13.484 1 95.06 307 GLU A N 1
ATOM 2350 C CA . GLU A 1 307 ? -19.5 -11.234 -13.219 1 95.06 307 GLU A CA 1
ATOM 2351 C C . GLU A 1 307 ? -19.922 -11.945 -14.508 1 95.06 307 GLU A C 1
ATOM 2353 O O . GLU A 1 307 ? -19.594 -13.117 -14.703 1 95.06 307 GLU A O 1
ATOM 2358 N N . HIS A 1 308 ? -20.547 -11.195 -15.352 1 92.88 308 HIS A N 1
ATOM 2359 C CA . HIS A 1 308 ? -20.953 -11.766 -16.625 1 92.88 308 HIS A CA 1
ATOM 2360 C C . HIS A 1 308 ? -19.75 -12.102 -17.5 1 92.88 308 HIS A C 1
ATOM 2362 O O . HIS A 1 308 ? -19.672 -13.195 -18.062 1 92.88 308 HIS A O 1
ATOM 2368 N N . LEU A 1 309 ? -18.828 -11.188 -17.578 1 95.44 309 LEU A N 1
ATOM 2369 C CA . LEU A 1 309 ? -17.625 -11.383 -18.375 1 95.44 309 LEU A CA 1
ATOM 2370 C C . LEU A 1 309 ? -16.812 -12.562 -17.859 1 95.44 309 LEU A C 1
ATOM 2372 O O . LEU A 1 309 ? -16.078 -13.195 -18.625 1 95.44 309 LEU A O 1
ATOM 2376 N N . ASN A 1 310 ? -16.953 -12.867 -16.531 1 96.69 310 ASN A N 1
ATOM 2377 C CA . ASN A 1 310 ? -16.062 -13.844 -15.906 1 96.69 310 ASN A CA 1
ATOM 2378 C C . ASN A 1 310 ? -16.844 -15.031 -15.344 1 96.69 310 ASN A C 1
ATOM 2380 O O . ASN A 1 310 ? -16.375 -15.711 -14.43 1 96.69 310 ASN A O 1
ATOM 2384 N N . GLU A 1 311 ? -17.969 -15.305 -15.836 1 93.94 311 GLU A N 1
ATOM 2385 C CA . GLU A 1 311 ? -18.859 -16.344 -15.305 1 93.94 311 GLU A CA 1
ATOM 2386 C C . GLU A 1 311 ? -18.172 -17.703 -15.328 1 93.94 311 GLU A C 1
ATOM 2388 O O . GLU A 1 311 ? -18.234 -18.453 -14.344 1 93.94 311 GLU A O 1
ATOM 2393 N N . ASP A 1 312 ? -17.562 -18 -16.422 1 94.75 312 ASP A N 1
ATOM 2394 C CA . ASP A 1 312 ? -16.891 -19.297 -16.562 1 94.75 312 ASP A CA 1
ATOM 2395 C C . ASP A 1 312 ? -15.766 -19.438 -15.547 1 94.75 312 ASP A C 1
ATOM 2397 O O . ASP A 1 312 ? -15.617 -20.5 -14.938 1 94.75 312 ASP A O 1
ATOM 2401 N N . LEU A 1 313 ? -14.984 -18.438 -15.398 1 96.62 313 LEU A N 1
ATOM 2402 C CA . LEU A 1 313 ? -13.883 -18.469 -14.438 1 96.62 313 LEU A CA 1
ATOM 2403 C C . LEU A 1 313 ? -14.414 -18.594 -13.016 1 96.62 313 LEU A C 1
ATOM 2405 O O . LEU A 1 313 ? -13.844 -19.328 -12.203 1 96.62 313 LEU A O 1
ATOM 2409 N N . LEU A 1 314 ? -15.5 -17.859 -12.727 1 96.31 314 LEU A N 1
ATOM 2410 C CA . LEU A 1 314 ? -16.094 -17.891 -11.391 1 96.31 314 LEU A CA 1
ATOM 2411 C C . LEU A 1 314 ? -16.594 -19.281 -11.055 1 96.31 314 LEU A C 1
ATOM 2413 O O . LEU A 1 314 ? -16.453 -19.75 -9.922 1 96.31 314 LEU A O 1
ATOM 2417 N N . ARG A 1 315 ? -17.125 -19.938 -11.984 1 93.5 315 ARG A N 1
ATOM 2418 C CA . ARG A 1 315 ? -17.562 -21.312 -11.789 1 93.5 315 ARG A CA 1
ATOM 2419 C C . ARG A 1 315 ? -16.375 -22.234 -11.523 1 93.5 315 ARG A C 1
ATOM 2421 O O . ARG A 1 315 ? -16.438 -23.109 -10.648 1 93.5 315 ARG A O 1
ATOM 2428 N N . ARG A 1 316 ? -15.367 -22.016 -12.227 1 95.69 316 ARG A N 1
ATOM 2429 C CA . ARG A 1 316 ? -14.156 -22.844 -12.117 1 95.69 316 ARG A CA 1
ATOM 2430 C C . ARG A 1 316 ? -13.492 -22.641 -10.758 1 95.69 316 ARG A C 1
ATOM 2432 O O . ARG A 1 316 ? -12.766 -23.516 -10.289 1 95.69 316 ARG A O 1
ATOM 2439 N N . CYS A 1 317 ? -13.75 -21.516 -10.133 1 95.88 317 CYS A N 1
ATOM 2440 C CA . CYS A 1 317 ? -13.117 -21.156 -8.867 1 95.88 317 CYS A CA 1
ATOM 2441 C C . CYS A 1 317 ? -13.586 -22.078 -7.742 1 95.88 317 CYS A C 1
ATOM 2443 O O . CYS A 1 317 ? -12.938 -22.156 -6.695 1 95.88 317 CYS A O 1
ATOM 2445 N N . MET A 1 318 ? -14.641 -22.875 -7.934 1 96.44 318 MET A N 1
ATOM 2446 C CA . MET A 1 318 ? -15.188 -23.672 -6.844 1 96.44 318 MET A CA 1
ATOM 2447 C C . MET A 1 318 ? -14.812 -25.141 -7.008 1 96.44 318 MET A C 1
ATOM 2449 O O . MET A 1 318 ? -14.875 -25.922 -6.051 1 96.44 318 MET A O 1
ATOM 2453 N N . LYS A 1 319 ? -14.344 -25.516 -8.141 1 95.56 319 LYS A N 1
ATOM 2454 C CA . LYS A 1 319 ? -14.023 -26.906 -8.438 1 95.56 319 LYS A CA 1
ATOM 2455 C C . LYS A 1 319 ? -12.938 -27.438 -7.512 1 95.56 319 LYS A C 1
ATOM 2457 O O . LYS A 1 319 ? -13.047 -28.531 -6.973 1 95.56 319 LYS A O 1
ATOM 2462 N N . PRO A 1 320 ? -11.859 -26.641 -7.32 1 95.62 320 PRO A N 1
ATOM 2463 C CA . PRO A 1 320 ? -10.812 -27.125 -6.418 1 95.62 320 PRO A CA 1
ATOM 2464 C C . PRO A 1 320 ? -11.32 -27.344 -4.992 1 95.62 320 PRO A C 1
ATOM 2466 O O . PRO A 1 320 ? -10.828 -28.234 -4.285 1 95.62 320 PRO A O 1
ATOM 2469 N N . VAL A 1 321 ? -12.289 -26.562 -4.562 1 97.31 321 VAL A N 1
ATOM 2470 C CA . VAL A 1 321 ? -12.859 -26.703 -3.227 1 97.31 321 VAL A CA 1
ATOM 2471 C C . VAL A 1 321 ? -13.57 -28.062 -3.119 1 97.31 321 VAL A C 1
ATOM 2473 O O . VAL A 1 321 ? -13.344 -28.812 -2.166 1 97.31 321 VAL A O 1
ATOM 2476 N N . GLU A 1 322 ? -14.336 -28.359 -4.094 1 96.75 322 GLU A N 1
ATOM 2477 C CA . GLU A 1 322 ? -15.055 -29.625 -4.129 1 96.75 322 GLU A CA 1
ATOM 2478 C C . GLU A 1 322 ? -14.094 -30.812 -4.156 1 96.75 322 GLU A C 1
ATOM 2480 O O . GLU A 1 322 ? -14.258 -31.781 -3.402 1 96.75 322 GLU A O 1
ATOM 2485 N N . THR A 1 323 ? -13.109 -30.703 -4.973 1 94.56 323 THR A N 1
ATOM 2486 C CA . THR A 1 323 ? -12.125 -31.766 -5.125 1 94.56 323 THR A CA 1
ATOM 2487 C C . THR A 1 323 ? -11.367 -32 -3.822 1 94.56 323 THR A C 1
ATOM 2489 O O . THR A 1 323 ? -11.133 -33.125 -3.426 1 94.56 323 THR A O 1
ATOM 2492 N N . CYS A 1 324 ? -11.008 -30.906 -3.211 1 95.5 324 CYS A N 1
ATOM 2493 C CA . CYS A 1 324 ? -10.25 -30.984 -1.969 1 95.5 324 CYS A CA 1
ATOM 2494 C C . CYS A 1 324 ? -11.062 -31.688 -0.883 1 95.5 324 CYS A C 1
ATOM 2496 O O . CYS A 1 324 ? -10.539 -32.562 -0.176 1 95.5 324 CYS A O 1
ATOM 2498 N N . LEU A 1 325 ? -12.32 -31.391 -0.748 1 97.31 325 LEU A N 1
ATOM 2499 C CA . LEU A 1 325 ? -13.188 -32 0.25 1 97.31 325 LEU A CA 1
ATOM 2500 C C . LEU A 1 325 ? -13.422 -33.469 -0.064 1 97.31 325 LEU A C 1
ATOM 2502 O O . LEU A 1 325 ? -13.422 -34.312 0.84 1 97.31 325 LEU A O 1
ATOM 2506 N N . GLU A 1 326 ? -13.617 -33.75 -1.293 1 96.25 326 GLU A N 1
ATOM 2507 C CA . GLU A 1 326 ? -13.812 -35.125 -1.717 1 96.25 326 GLU A CA 1
ATOM 2508 C C . GLU A 1 326 ? -12.57 -35.969 -1.431 1 96.25 326 GLU A C 1
ATOM 2510 O O . GLU A 1 326 ? -12.68 -37.094 -0.933 1 96.25 326 GLU A O 1
ATOM 2515 N N . ASP A 1 327 ? -11.43 -35.406 -1.752 1 94.06 327 ASP A N 1
ATOM 2516 C CA . ASP A 1 327 ? -10.18 -36.125 -1.541 1 94.06 327 ASP A CA 1
ATOM 2517 C C . ASP A 1 327 ? -9.938 -36.406 -0.057 1 94.06 327 ASP A C 1
ATOM 2519 O O . ASP A 1 327 ? -9.43 -37.469 0.312 1 94.06 327 ASP A O 1
ATOM 2523 N N . ALA A 1 328 ? -10.305 -35.438 0.736 1 95.44 328 ALA A N 1
ATOM 2524 C CA . ALA A 1 328 ? -10.102 -35.562 2.178 1 95.44 328 ALA A CA 1
ATOM 2525 C C . ALA A 1 328 ? -11.227 -36.375 2.824 1 95.44 328 ALA A C 1
ATOM 2527 O O . ALA A 1 328 ? -11.117 -36.781 3.982 1 95.44 328 ALA A O 1
ATOM 2528 N N . LYS A 1 329 ? -12.281 -36.625 2.094 1 95.88 329 LYS A N 1
ATOM 2529 C CA . LYS A 1 329 ? -13.469 -37.281 2.602 1 95.88 329 LYS A CA 1
ATOM 2530 C C . LYS A 1 329 ? -14.055 -36.562 3.801 1 95.88 329 LYS A C 1
ATOM 2532 O O . LYS A 1 329 ? -14.336 -37.156 4.836 1 95.88 329 LYS A O 1
ATOM 2537 N N . VAL A 1 330 ? -14.094 -35.281 3.676 1 96.44 330 VAL A N 1
ATOM 2538 C CA . VAL A 1 330 ? -14.656 -34.438 4.715 1 96.44 330 VAL A CA 1
ATOM 2539 C C . VAL A 1 330 ? -15.891 -33.719 4.18 1 96.44 330 VAL A C 1
ATOM 2541 O O . VAL A 1 330 ? -15.859 -33.156 3.086 1 96.44 330 VAL A O 1
ATOM 2544 N N . ASN A 1 331 ? -16.922 -33.781 4.945 1 96.19 331 ASN A N 1
ATOM 2545 C CA . ASN A 1 331 ? -18.125 -33.031 4.598 1 96.19 331 ASN A CA 1
ATOM 2546 C C . ASN A 1 331 ? -17.953 -31.531 4.867 1 96.19 331 ASN A C 1
ATOM 2548 O O . ASN A 1 331 ? -17.312 -31.141 5.848 1 96.19 331 ASN A O 1
ATOM 2552 N N . LYS A 1 332 ? -18.547 -30.734 4.066 1 95.69 332 LYS A N 1
ATOM 2553 C CA . LYS A 1 332 ? -18.375 -29.297 4.164 1 95.69 332 LYS A CA 1
ATOM 2554 C C . LYS A 1 332 ? -18.844 -28.766 5.52 1 95.69 332 LYS A C 1
ATOM 2556 O O . LYS A 1 332 ? -18.328 -27.766 6.023 1 95.69 332 LYS A O 1
ATOM 2561 N N . VAL A 1 333 ? -19.797 -29.422 6.168 1 95.44 333 VAL A N 1
ATOM 2562 C CA . VAL A 1 333 ? -20.344 -29 7.449 1 95.44 333 VAL A CA 1
ATOM 2563 C C . VAL A 1 333 ? -19.281 -29.141 8.539 1 95.44 333 VAL A C 1
ATOM 2565 O O . VAL A 1 333 ? -19.328 -28.438 9.547 1 95.44 333 VAL A O 1
ATOM 2568 N N . LYS A 1 334 ? -18.328 -30 8.344 1 95.19 334 LYS A N 1
ATOM 2569 C CA . LYS A 1 334 ? -17.297 -30.266 9.344 1 95.19 334 LYS A CA 1
ATOM 2570 C C . LYS A 1 334 ? -16.203 -29.203 9.297 1 95.19 334 LYS A C 1
ATOM 2572 O O . LYS A 1 334 ? -15.383 -29.094 10.211 1 95.19 334 LYS A O 1
ATOM 2577 N N . VAL A 1 335 ? -16.188 -28.438 8.273 1 96.38 335 VAL A N 1
ATOM 2578 C CA . VAL A 1 335 ? -15.195 -27.375 8.156 1 96.38 335 VAL A CA 1
ATOM 2579 C C . VAL A 1 335 ? -15.508 -26.25 9.148 1 96.38 335 VAL A C 1
ATOM 2581 O O . VAL A 1 335 ? -16.578 -25.641 9.07 1 96.38 335 VAL A O 1
ATOM 2584 N N . ASP A 1 336 ? -14.594 -25.938 10 1 93.12 336 ASP A N 1
ATOM 2585 C CA . ASP A 1 336 ? -14.82 -24.969 11.07 1 93.12 336 ASP A CA 1
ATOM 2586 C C . ASP A 1 336 ? -14.633 -23.547 10.57 1 93.12 336 ASP A C 1
ATOM 2588 O O . ASP A 1 336 ? -15.344 -22.625 11 1 93.12 336 ASP A O 1
ATOM 2592 N N . ASP A 1 337 ? -13.625 -23.344 9.758 1 93.38 337 ASP A N 1
ATOM 2593 C CA . ASP A 1 337 ? -13.328 -22.016 9.266 1 93.38 337 ASP A CA 1
ATOM 2594 C C . ASP A 1 337 ? -12.836 -22.047 7.82 1 93.38 337 ASP A C 1
ATOM 2596 O O . ASP A 1 337 ? -12.258 -23.047 7.383 1 93.38 337 ASP A O 1
ATOM 2600 N N . VAL A 1 338 ? -13.109 -21 7.145 1 95.88 338 VAL A N 1
ATOM 2601 C CA . VAL A 1 338 ? -12.578 -20.781 5.805 1 95.88 338 VAL A CA 1
ATOM 2602 C C . VAL A 1 338 ? -11.719 -19.531 5.785 1 95.88 338 VAL A C 1
ATOM 2604 O O . VAL A 1 338 ? -12.188 -18.438 6.129 1 95.88 338 VAL A O 1
ATOM 2607 N N . VAL A 1 339 ? -10.484 -19.734 5.414 1 94.19 339 VAL A N 1
ATOM 2608 C CA . VAL A 1 339 ? -9.547 -18.609 5.391 1 94.19 339 VAL A CA 1
ATOM 2609 C C . VAL A 1 339 ? -9.289 -18.188 3.945 1 94.19 339 VAL A C 1
ATOM 2611 O O . VAL A 1 339 ? -8.828 -18.984 3.129 1 94.19 339 VAL A O 1
ATOM 2614 N N . LEU A 1 340 ? -9.633 -16.938 3.652 1 95 340 LEU A N 1
ATOM 2615 C CA . LEU A 1 340 ? -9.398 -16.391 2.318 1 95 340 LEU A CA 1
ATOM 2616 C C . LEU A 1 340 ? -8.031 -15.719 2.242 1 95 340 LEU A C 1
ATOM 2618 O O . LEU A 1 340 ? -7.727 -14.844 3.059 1 95 340 LEU A O 1
ATOM 2622 N N . VAL A 1 341 ? -7.254 -16.188 1.281 1 94.19 341 VAL A N 1
ATOM 2623 C CA . VAL A 1 341 ? -5.922 -15.633 1.07 1 94.19 341 VAL A CA 1
ATOM 2624 C C . VAL A 1 341 ? -5.742 -15.258 -0.4 1 94.19 341 VAL A C 1
ATOM 2626 O O . VAL A 1 341 ? -6.363 -15.859 -1.279 1 94.19 341 VAL A O 1
ATOM 2629 N N . GLY A 1 342 ? -4.93 -14.227 -0.683 1 93.62 342 GLY A N 1
ATOM 2630 C CA . GLY A 1 342 ? -4.746 -13.727 -2.037 1 93.62 342 GLY A CA 1
ATOM 2631 C C . GLY A 1 342 ? -5.621 -12.531 -2.355 1 93.62 342 GLY A C 1
ATOM 2632 O O . GLY A 1 342 ? -6.773 -12.469 -1.924 1 93.62 342 GLY A O 1
ATOM 2633 N N . GLY A 1 343 ? -5.148 -11.688 -3.115 1 93 343 GLY A N 1
ATOM 2634 C CA . GLY A 1 343 ? -5.824 -10.43 -3.391 1 93 343 GLY A CA 1
ATOM 2635 C C . GLY A 1 343 ? -7.137 -10.609 -4.133 1 93 343 GLY A C 1
ATOM 2636 O O . GLY A 1 343 ? -8.086 -9.852 -3.922 1 93 343 GLY A O 1
ATOM 2637 N N . SER A 1 344 ? -7.219 -11.57 -4.969 1 95.94 344 SER A N 1
ATOM 2638 C CA . SER A 1 344 ? -8.391 -11.75 -5.816 1 95.94 344 SER A CA 1
ATOM 2639 C C . SER A 1 344 ? -9.562 -12.312 -5.023 1 95.94 344 SER A C 1
ATOM 2641 O O . SER A 1 344 ? -10.695 -12.336 -5.512 1 95.94 344 SER A O 1
ATOM 2643 N N . THR A 1 345 ? -9.328 -12.75 -3.793 1 95.38 345 THR A N 1
ATOM 2644 C CA . THR A 1 345 ? -10.43 -13.203 -2.947 1 95.38 345 THR A CA 1
ATOM 2645 C C . THR A 1 345 ? -11.305 -12.031 -2.518 1 95.38 345 THR A C 1
ATOM 2647 O O . THR A 1 345 ? -12.414 -12.227 -2.016 1 95.38 345 THR A O 1
ATOM 2650 N N . ARG A 1 346 ? -10.844 -10.844 -2.758 1 93.25 346 ARG A N 1
ATOM 2651 C CA . ARG A 1 346 ? -11.609 -9.656 -2.4 1 93.25 346 ARG A CA 1
ATOM 2652 C C . ARG A 1 346 ? -12.742 -9.414 -3.393 1 93.25 346 ARG A C 1
ATOM 2654 O O . ARG A 1 346 ? -13.648 -8.625 -3.123 1 93.25 346 ARG A O 1
ATOM 2661 N N . ILE A 1 347 ? -12.648 -10.078 -4.57 1 95.56 347 ILE A N 1
ATOM 2662 C CA . ILE A 1 347 ? -13.773 -10 -5.5 1 95.56 347 ILE A CA 1
ATOM 2663 C C . ILE A 1 347 ? -15.055 -10.422 -4.797 1 95.56 347 ILE A C 1
ATOM 2665 O O . ILE A 1 347 ? -15.148 -11.547 -4.289 1 95.56 347 ILE A O 1
ATOM 2669 N N . PRO A 1 348 ? -16.062 -9.578 -4.781 1 93.88 348 PRO A N 1
ATOM 2670 C CA . PRO A 1 348 ? -17.266 -9.852 -3.998 1 93.88 348 PRO A CA 1
ATOM 2671 C C . PRO A 1 348 ? -17.953 -11.148 -4.402 1 93.88 348 PRO A C 1
ATOM 2673 O O . PRO A 1 348 ? -18.422 -11.898 -3.543 1 93.88 348 PRO A O 1
ATOM 2676 N N . ARG A 1 349 ? -18 -11.438 -5.648 1 94.88 349 ARG A N 1
ATOM 2677 C CA . ARG A 1 349 ? -18.672 -12.656 -6.121 1 94.88 349 ARG A CA 1
ATOM 2678 C C . ARG A 1 349 ? -17.938 -13.898 -5.637 1 94.88 349 ARG A C 1
ATOM 2680 O O . ARG A 1 349 ? -18.562 -14.922 -5.359 1 94.88 349 ARG A O 1
ATOM 2687 N N . VAL A 1 350 ? -16.625 -13.875 -5.566 1 96.06 350 VAL A N 1
ATOM 2688 C CA . VAL A 1 350 ? -15.844 -15 -5.059 1 96.06 350 VAL A CA 1
ATOM 2689 C C . VAL A 1 350 ? -16.156 -15.219 -3.582 1 96.06 350 VAL A C 1
ATOM 2691 O O . VAL A 1 350 ? -16.375 -16.359 -3.15 1 96.06 350 VAL A O 1
ATOM 2694 N N . HIS A 1 351 ? -16.156 -14.141 -2.867 1 94.25 351 HIS A N 1
ATOM 2695 C CA . HIS A 1 351 ? -16.516 -14.203 -1.452 1 94.25 351 HIS A CA 1
ATOM 2696 C C . HIS A 1 351 ? -17.891 -14.836 -1.247 1 94.25 351 HIS A C 1
ATOM 2698 O O . HIS A 1 351 ? -18.047 -15.703 -0.387 1 94.25 351 HIS A O 1
ATOM 2704 N N . LYS A 1 352 ? -18.844 -14.422 -2.029 1 94.31 352 LYS A N 1
ATOM 2705 C CA . LYS A 1 352 ? -20.203 -14.922 -1.931 1 94.31 352 LYS A CA 1
ATOM 2706 C C . LYS A 1 352 ? -20.281 -16.406 -2.281 1 94.31 352 LYS A C 1
ATOM 2708 O O . LYS A 1 352 ? -20.984 -17.172 -1.619 1 94.31 352 LYS A O 1
ATOM 2713 N N . LEU A 1 353 ? -19.594 -16.812 -3.303 1 96.19 353 LEU A N 1
ATOM 2714 C CA . LEU A 1 353 ? -19.578 -18.203 -3.725 1 96.19 353 LEU A CA 1
ATOM 2715 C C . LEU A 1 353 ? -19.047 -19.109 -2.613 1 96.19 353 LEU A C 1
ATOM 2717 O O . LEU A 1 353 ? -19.625 -20.156 -2.332 1 96.19 353 LEU A O 1
ATOM 2721 N N . VAL A 1 354 ? -17.984 -18.688 -2.006 1 96.81 354 VAL A N 1
ATOM 2722 C CA . VAL A 1 354 ? -17.375 -19.484 -0.929 1 96.81 354 VAL A CA 1
ATOM 2723 C C . VAL A 1 354 ? -18.328 -19.531 0.263 1 96.81 354 VAL A C 1
ATOM 2725 O O . VAL A 1 354 ? -18.562 -20.594 0.835 1 96.81 354 VAL A O 1
ATOM 2728 N N . LYS A 1 355 ? -18.906 -18.391 0.637 1 96.12 355 LYS A N 1
ATOM 2729 C CA . LYS A 1 355 ? -19.859 -18.328 1.742 1 96.12 355 LYS A CA 1
ATOM 2730 C C . LYS A 1 355 ? -21.062 -19.234 1.498 1 96.12 355 LYS A C 1
ATOM 2732 O O . LYS A 1 355 ? -21.438 -20.016 2.379 1 96.12 355 LYS A O 1
ATOM 2737 N N . ASP A 1 356 ? -21.594 -19.141 0.3 1 95.94 356 ASP A N 1
ATOM 2738 C CA . ASP A 1 356 ? -22.766 -19.922 -0.057 1 95.94 356 ASP A CA 1
ATOM 2739 C C . ASP A 1 356 ? -22.453 -21.422 -0.049 1 95.94 356 ASP A C 1
ATOM 2741 O O . ASP A 1 356 ? -23.266 -22.234 0.384 1 95.94 356 ASP A O 1
ATOM 2745 N N . PHE A 1 357 ? -21.297 -21.781 -0.54 1 96.81 357 PHE A N 1
ATOM 2746 C CA . PHE A 1 357 ? -20.891 -23.188 -0.601 1 96.81 357 PHE A CA 1
ATOM 2747 C C . PHE A 1 357 ? -20.812 -23.781 0.796 1 96.81 357 PHE A C 1
ATOM 2749 O O . PHE A 1 357 ? -21.172 -24.953 0.993 1 96.81 357 PHE A O 1
ATOM 2756 N N . PHE A 1 358 ? -20.438 -23.016 1.711 1 97.12 358 PHE A N 1
ATOM 2757 C CA . PHE A 1 358 ? -20.297 -23.5 3.08 1 97.12 358 PHE A CA 1
ATOM 2758 C C . PHE A 1 358 ? -21.5 -23.094 3.92 1 97.12 358 PHE A C 1
ATOM 2760 O O . PHE A 1 358 ? -21.359 -22.766 5.102 1 97.12 358 PHE A O 1
ATOM 2767 N N . ASN A 1 359 ? -22.672 -22.984 3.396 1 94.94 359 ASN A N 1
ATOM 2768 C CA . ASN A 1 359 ? -23.969 -22.812 4.043 1 94.94 359 ASN A CA 1
ATOM 2769 C C . ASN A 1 359 ? -24.031 -21.484 4.793 1 94.94 359 ASN A C 1
ATOM 2771 O O . ASN A 1 359 ? -24.531 -21.422 5.918 1 94.94 359 ASN A O 1
ATOM 2775 N N . GLY A 1 360 ? -23.406 -20.516 4.262 1 93.88 360 GLY A N 1
ATOM 2776 C CA . GLY A 1 360 ? -23.547 -19.172 4.805 1 93.88 360 GLY A CA 1
ATOM 2777 C C . GLY A 1 360 ? -22.469 -18.828 5.82 1 93.88 360 GLY A C 1
ATOM 2778 O O . GLY A 1 360 ? -22.484 -17.734 6.402 1 93.88 360 GLY A O 1
ATOM 2779 N N . LYS A 1 361 ? -21.547 -19.734 5.992 1 92.69 361 LYS A N 1
ATOM 2780 C CA . LYS A 1 361 ? -20.453 -19.453 6.926 1 92.69 361 LYS A CA 1
ATOM 2781 C C . LYS A 1 361 ? -19.578 -18.312 6.43 1 92.69 361 LYS A C 1
ATOM 2783 O O . LYS A 1 361 ? -19.094 -18.328 5.297 1 92.69 361 LYS A O 1
ATOM 2788 N N . GLU A 1 362 ? -19.406 -17.266 7.285 1 91.12 362 GLU A N 1
ATOM 2789 C CA . GLU A 1 362 ? -18.578 -16.125 6.918 1 91.12 362 GLU A CA 1
ATOM 2790 C C . GLU A 1 362 ? -17.094 -16.484 6.953 1 91.12 362 GLU A C 1
ATOM 2792 O O . GLU A 1 362 ? -16.594 -16.969 7.969 1 91.12 362 GLU A O 1
ATOM 2797 N N . PRO A 1 363 ? -16.406 -16.266 5.824 1 91.25 363 PRO A N 1
ATOM 2798 C CA . PRO A 1 363 ? -14.977 -16.531 5.836 1 91.25 363 PRO A CA 1
ATOM 2799 C C . PRO A 1 363 ? -14.219 -15.656 6.828 1 91.25 363 PRO A C 1
ATOM 2801 O O . PRO A 1 363 ? -14.664 -14.547 7.141 1 91.25 363 PRO A O 1
ATOM 2804 N N . CYS A 1 364 ? -13.117 -16.219 7.254 1 84.38 364 CYS A N 1
ATOM 2805 C CA . CYS A 1 364 ? -12.289 -15.516 8.227 1 84.38 364 CYS A CA 1
ATOM 2806 C C . CYS A 1 364 ? -11.617 -14.305 7.586 1 84.38 364 CYS A C 1
ATOM 2808 O O . CYS A 1 364 ? -10.984 -14.422 6.539 1 84.38 364 CYS A O 1
ATOM 2810 N N . GLN A 1 365 ? -11.773 -13.156 8.203 1 74.19 365 GLN A N 1
ATOM 2811 C CA . GLN A 1 365 ? -11.219 -11.914 7.676 1 74.19 365 GLN A CA 1
ATOM 2812 C C . GLN A 1 365 ? -10.133 -11.367 8.602 1 74.19 365 GLN A C 1
ATOM 2814 O O . GLN A 1 365 ? -9.688 -10.227 8.43 1 74.19 365 GLN A O 1
ATOM 2819 N N . SER A 1 366 ? -9.656 -12.125 9.508 1 73 366 SER A N 1
ATOM 2820 C CA . SER A 1 366 ? -8.75 -11.633 10.539 1 73 366 SER A CA 1
ATOM 2821 C C . SER A 1 366 ? -7.309 -11.594 10.039 1 73 366 SER A C 1
ATOM 2823 O O . SER A 1 366 ? -6.445 -10.953 10.648 1 73 366 SER A O 1
ATOM 2825 N N . ILE A 1 367 ? -7.086 -12.188 8.93 1 80.44 367 ILE A N 1
ATOM 2826 C CA . ILE A 1 367 ? -5.727 -12.203 8.406 1 80.44 367 ILE A CA 1
ATOM 2827 C C . ILE A 1 367 ? -5.664 -11.391 7.109 1 80.44 367 ILE A C 1
ATOM 2829 O O . ILE A 1 367 ? -6.598 -11.43 6.301 1 80.44 367 ILE A O 1
ATOM 2833 N N . ASN A 1 368 ? -4.617 -10.578 6.996 1 85.44 368 ASN A N 1
ATOM 2834 C CA . ASN A 1 368 ? -4.43 -9.844 5.746 1 85.44 368 ASN A CA 1
ATOM 2835 C C . ASN A 1 368 ? -4.102 -10.781 4.59 1 85.44 368 ASN A C 1
ATOM 2837 O O . ASN A 1 368 ? -3.025 -11.383 4.559 1 85.44 368 ASN A O 1
ATOM 2841 N N . ALA A 1 369 ? -4.938 -10.781 3.646 1 89.06 369 ALA A N 1
ATOM 2842 C CA . ALA A 1 369 ? -4.863 -11.734 2.543 1 89.06 369 ALA A CA 1
ATOM 2843 C C . ALA A 1 369 ? -3.584 -11.547 1.735 1 89.06 369 ALA A C 1
ATOM 2845 O O . ALA A 1 369 ? -3.08 -12.492 1.127 1 89.06 369 ALA A O 1
ATOM 2846 N N . ASP A 1 370 ? -3.016 -10.398 1.756 1 91.81 370 ASP A N 1
ATOM 2847 C CA . ASP A 1 370 ? -1.842 -10.109 0.936 1 91.81 370 ASP A CA 1
ATOM 2848 C C . ASP A 1 370 ? -0.555 -10.469 1.677 1 91.81 370 ASP A C 1
ATOM 2850 O O . ASP A 1 370 ? 0.493 -10.656 1.056 1 91.81 370 ASP A O 1
ATOM 2854 N N . GLU A 1 371 ? -0.626 -10.586 2.98 1 93.75 371 GLU A N 1
ATOM 2855 C CA . GLU A 1 371 ? 0.59 -10.711 3.777 1 93.75 371 GLU A CA 1
ATOM 2856 C C . GLU A 1 371 ? 0.667 -12.078 4.453 1 93.75 371 GLU A C 1
ATOM 2858 O O . GLU A 1 371 ? 1.732 -12.484 4.922 1 93.75 371 GLU A O 1
ATOM 2863 N N . ALA A 1 372 ? -0.403 -12.828 4.477 1 94 372 ALA A N 1
ATOM 2864 C CA . ALA A 1 372 ? -0.538 -14.062 5.25 1 94 372 ALA A CA 1
ATOM 2865 C C . ALA A 1 372 ? 0.514 -15.086 4.836 1 94 372 ALA A C 1
ATOM 2867 O O . ALA A 1 372 ? 1.093 -15.773 5.684 1 94 372 ALA A O 1
ATOM 2868 N N . VAL A 1 373 ? 0.737 -15.133 3.553 1 96.69 373 VAL A N 1
ATOM 2869 C CA . VAL A 1 373 ? 1.647 -16.156 3.027 1 96.69 373 VAL A CA 1
ATOM 2870 C C . VAL A 1 373 ? 3.074 -15.844 3.473 1 96.69 373 VAL A C 1
ATOM 2872 O O . VAL A 1 373 ? 3.779 -16.719 3.973 1 96.69 373 VAL A O 1
ATOM 2875 N N . ALA A 1 374 ? 3.498 -14.609 3.318 1 97.69 374 ALA A N 1
ATOM 2876 C CA . ALA A 1 374 ? 4.828 -14.211 3.768 1 97.69 374 ALA A CA 1
ATOM 2877 C C . ALA A 1 374 ? 4.965 -14.367 5.281 1 97.69 374 ALA A C 1
ATOM 2879 O O . ALA A 1 374 ? 6.035 -14.727 5.781 1 97.69 374 ALA A O 1
ATOM 2880 N N . TYR A 1 375 ? 3.898 -14.078 6.004 1 95.56 375 TYR A N 1
ATOM 2881 C CA . TYR A 1 375 ? 3.883 -14.227 7.453 1 95.56 375 TYR A CA 1
ATOM 2882 C C . TYR A 1 375 ? 4.188 -15.664 7.855 1 95.56 375 TYR A C 1
ATOM 2884 O O . TYR A 1 375 ? 5.078 -15.906 8.672 1 95.56 375 TYR A O 1
ATOM 2892 N N . GLY A 1 376 ? 3.48 -16.594 7.273 1 96 376 GLY A N 1
ATOM 2893 C CA . GLY A 1 376 ? 3.699 -18 7.574 1 96 376 GLY A CA 1
ATOM 2894 C C . GLY A 1 376 ? 5.09 -18.484 7.203 1 96 376 GLY A C 1
ATOM 2895 O O . GLY A 1 376 ? 5.711 -19.25 7.949 1 96 376 GLY A O 1
ATOM 2896 N N . ALA A 1 377 ? 5.52 -18.062 6.023 1 97.38 377 ALA A N 1
ATOM 2897 C CA . ALA A 1 377 ? 6.867 -18.422 5.59 1 97.38 377 ALA A CA 1
ATOM 2898 C C . ALA A 1 377 ? 7.914 -17.922 6.574 1 97.38 377 ALA A C 1
ATOM 2900 O O . ALA A 1 377 ? 8.914 -18.594 6.824 1 97.38 377 ALA A O 1
ATOM 2901 N N . THR A 1 378 ? 7.711 -16.719 7.109 1 96.19 378 THR A N 1
ATOM 2902 C CA . THR A 1 378 ? 8.641 -16.125 8.062 1 96.19 378 THR A CA 1
ATOM 2903 C C . THR A 1 378 ? 8.664 -16.922 9.359 1 96.19 378 THR A C 1
ATOM 2905 O O . THR A 1 378 ? 9.734 -17.125 9.945 1 96.19 378 THR A O 1
ATOM 2908 N N . VAL A 1 379 ? 7.547 -17.344 9.812 1 93.5 379 VAL A N 1
ATOM 2909 C CA . VAL A 1 379 ? 7.473 -18.172 11.016 1 93.5 379 VAL A CA 1
ATOM 2910 C C . VAL A 1 379 ? 8.289 -19.438 10.82 1 93.5 379 VAL A C 1
ATOM 2912 O O . VAL A 1 379 ? 9.078 -19.812 11.695 1 93.5 379 VAL A O 1
ATOM 2915 N N . LEU A 1 380 ? 8.102 -20.062 9.695 1 93.56 380 LEU A N 1
ATOM 2916 C CA . LEU A 1 380 ? 8.836 -21.281 9.406 1 93.56 380 LEU A CA 1
ATOM 2917 C C . LEU A 1 380 ? 10.336 -21 9.336 1 93.56 380 LEU A C 1
ATOM 2919 O O . LEU A 1 380 ? 11.141 -21.797 9.82 1 93.56 380 LEU A O 1
ATOM 2923 N N . ALA A 1 381 ? 10.672 -19.922 8.688 1 94.81 381 ALA A N 1
ATOM 2924 C CA . ALA A 1 381 ? 12.078 -19.547 8.602 1 94.81 381 ALA A CA 1
ATOM 2925 C C . ALA A 1 381 ? 12.695 -19.375 9.984 1 94.81 381 ALA A C 1
ATOM 2927 O O . ALA A 1 381 ? 13.82 -19.828 10.227 1 94.81 381 ALA A O 1
ATOM 2928 N N . ALA A 1 382 ? 11.984 -18.766 10.852 1 91.88 382 ALA A N 1
ATOM 2929 C CA . ALA A 1 382 ? 12.445 -18.562 12.219 1 91.88 382 ALA A CA 1
ATOM 2930 C C . ALA A 1 382 ? 12.594 -19.906 12.945 1 91.88 382 ALA A C 1
ATOM 2932 O O . ALA A 1 382 ? 13.562 -20.109 13.68 1 91.88 382 ALA A O 1
ATOM 2933 N N . MET A 1 383 ? 11.727 -20.781 12.727 1 89.06 383 MET A N 1
ATOM 2934 C CA . MET A 1 383 ? 11.742 -22.109 13.359 1 89.06 383 MET A CA 1
ATOM 2935 C C . MET A 1 383 ? 12.945 -22.922 12.891 1 89.06 383 MET A C 1
ATOM 2937 O O . MET A 1 383 ? 13.531 -23.672 13.672 1 89.06 383 MET A O 1
ATOM 2941 N N . LEU A 1 384 ? 13.25 -22.781 11.641 1 89.75 384 LEU A N 1
ATOM 2942 C CA . LEU A 1 384 ? 14.305 -23.594 11.039 1 89.75 384 LEU A CA 1
ATOM 2943 C C . LEU A 1 384 ? 15.688 -23.078 11.438 1 89.75 384 LEU A C 1
ATOM 2945 O O . LEU A 1 384 ? 16.672 -23.812 11.359 1 89.75 384 LEU A O 1
ATOM 2949 N N . THR A 1 385 ? 15.891 -21.844 11.742 1 85.62 385 THR A N 1
ATOM 2950 C CA . THR A 1 385 ? 17.188 -21.297 12.094 1 85.62 385 THR A CA 1
ATOM 2951 C C . THR A 1 385 ? 17.406 -21.328 13.609 1 85.62 385 THR A C 1
ATOM 2953 O O . THR A 1 385 ? 18.516 -21.578 14.078 1 85.62 385 THR A O 1
ATOM 2956 N N . ASP A 1 386 ? 16.609 -20.781 14.406 1 71.19 386 ASP A N 1
ATOM 2957 C CA . ASP A 1 386 ? 16.859 -20.75 15.836 1 71.19 386 ASP A CA 1
ATOM 2958 C C . ASP A 1 386 ? 15.656 -21.234 16.625 1 71.19 386 ASP A C 1
ATOM 2960 O O . ASP A 1 386 ? 15.031 -20.469 17.359 1 71.19 386 ASP A O 1
ATOM 2964 N N . HIS A 1 387 ? 15.305 -22.469 16.484 1 59.44 387 HIS A N 1
ATOM 2965 C CA . HIS A 1 387 ? 14.086 -23.016 17.078 1 59.44 387 HIS A CA 1
ATOM 2966 C C . HIS A 1 387 ? 14.078 -22.812 18.594 1 59.44 387 HIS A C 1
ATOM 2968 O O . HIS A 1 387 ? 13.023 -22.609 19.188 1 59.44 387 HIS A O 1
ATOM 2974 N N . LYS A 1 388 ? 15.133 -23.031 19.203 1 54.31 388 LYS A N 1
ATOM 2975 C CA . LYS A 1 388 ? 15.172 -23.047 20.656 1 54.31 388 LYS A CA 1
ATOM 2976 C C . LYS A 1 388 ? 14.898 -21.656 21.219 1 54.31 388 LYS A C 1
ATOM 2978 O O . LYS A 1 388 ? 14.359 -21.516 22.328 1 54.31 388 LYS A O 1
ATOM 2983 N N . LYS A 1 389 ? 15 -20.766 20.438 1 55.56 389 LYS A N 1
ATOM 2984 C CA . LYS A 1 389 ? 14.969 -19.422 21 1 55.56 389 LYS A CA 1
ATOM 2985 C C . LYS A 1 389 ? 13.602 -18.766 20.828 1 55.56 389 LYS A C 1
ATOM 2987 O O . LYS A 1 389 ? 13.188 -17.953 21.656 1 55.56 389 LYS A O 1
ATOM 2992 N N . HIS A 1 390 ? 12.844 -19.297 19.859 1 62.38 390 HIS A N 1
ATOM 2993 C CA . HIS A 1 390 ? 11.648 -18.516 19.531 1 62.38 390 HIS A CA 1
ATOM 2994 C C . HIS A 1 390 ? 10.391 -19.188 20.062 1 62.38 390 HIS A C 1
ATOM 2996 O O . HIS A 1 390 ? 9.305 -18.609 20.016 1 62.38 390 HIS A O 1
ATOM 3002 N N . ASP A 1 391 ? 10.375 -19.672 21.094 1 68 391 ASP A N 1
ATOM 3003 C CA . ASP A 1 391 ? 9.242 -20.344 21.734 1 68 391 ASP A CA 1
ATOM 3004 C C . ASP A 1 391 ? 8.141 -20.625 20.719 1 68 391 ASP A C 1
ATOM 3006 O O . ASP A 1 391 ? 6.961 -20.359 20.969 1 68 391 ASP A O 1
ATOM 3010 N N . ILE A 1 392 ? 8.492 -21.016 19.5 1 74.62 392 ILE A N 1
ATOM 3011 C CA . ILE A 1 392 ? 7.5 -21.422 18.5 1 74.62 392 ILE A CA 1
ATOM 3012 C C . ILE A 1 392 ? 7.469 -22.938 18.375 1 74.62 392 ILE A C 1
ATOM 3014 O O . ILE A 1 392 ? 8.484 -23.562 18.047 1 74.62 392 ILE A O 1
ATOM 3018 N N . HIS A 1 393 ? 6.414 -23.547 18.766 1 77.25 393 HIS A N 1
ATOM 3019 C CA . HIS A 1 393 ? 6.254 -25 18.641 1 77.25 393 HIS A CA 1
ATOM 3020 C C . HIS A 1 393 ? 5.223 -25.344 17.578 1 77.25 393 HIS A C 1
ATOM 3022 O O . HIS A 1 393 ? 4.02 -25.203 17.812 1 77.25 393 HIS A O 1
ATOM 3028 N N . LEU A 1 394 ? 5.691 -25.578 16.344 1 83.75 394 LEU A N 1
ATOM 3029 C CA . LEU A 1 394 ? 4.793 -25.922 15.242 1 83.75 394 LEU A CA 1
ATOM 3030 C C . LEU A 1 394 ? 5.34 -27.109 14.453 1 83.75 394 LEU A C 1
ATOM 3032 O O . LEU A 1 394 ? 6.516 -27.125 14.086 1 83.75 394 LEU A O 1
ATOM 3036 N N . HIS A 1 395 ? 4.492 -28.172 14.461 1 85.88 395 HIS A N 1
ATOM 3037 C CA . HIS A 1 395 ? 4.801 -29.312 13.617 1 85.88 395 HIS A CA 1
ATOM 3038 C C . HIS A 1 395 ? 3.955 -29.312 12.344 1 85.88 395 HIS A C 1
ATOM 3040 O O . HIS A 1 395 ? 2.725 -29.266 12.414 1 85.88 395 HIS A O 1
ATOM 3046 N N . LEU A 1 396 ? 4.699 -29.391 11.211 1 89.12 396 LEU A N 1
ATOM 3047 C CA . LEU A 1 396 ? 4.004 -29.297 9.93 1 89.12 396 LEU A CA 1
ATOM 3048 C C . LEU A 1 396 ? 4.027 -30.641 9.203 1 89.12 396 LEU A C 1
ATOM 3050 O O . LEU A 1 396 ? 5.086 -31.25 9.055 1 89.12 396 LEU A O 1
ATOM 3054 N N . ILE A 1 397 ? 2.887 -31.094 8.859 1 88.44 397 ILE A N 1
ATOM 3055 C CA . ILE A 1 397 ? 2.73 -32.281 8.039 1 88.44 397 ILE A CA 1
ATOM 3056 C C . ILE A 1 397 ? 2.041 -31.906 6.727 1 88.44 397 ILE A C 1
ATOM 3058 O O . ILE A 1 397 ? 0.862 -31.547 6.715 1 88.44 397 ILE A O 1
ATOM 3062 N N . ASP A 1 398 ? 2.787 -32.031 5.625 1 89.75 398 ASP A N 1
ATOM 3063 C CA . ASP A 1 398 ? 2.273 -31.625 4.316 1 89.75 398 ASP A CA 1
ATOM 3064 C C . ASP A 1 398 ? 2.037 -32.844 3.43 1 89.75 398 ASP A C 1
ATOM 3066 O O . ASP A 1 398 ? 2.344 -33.969 3.818 1 89.75 398 ASP A O 1
ATOM 3070 N N . VAL A 1 399 ? 1.399 -32.594 2.301 1 88.25 399 VAL A N 1
ATOM 3071 C CA . VAL A 1 399 ? 1.104 -33.688 1.374 1 88.25 399 VAL A CA 1
ATOM 3072 C C . VAL A 1 399 ? 1.579 -33.312 -0.029 1 88.25 399 VAL A C 1
ATOM 3074 O O . VAL A 1 399 ? 1.842 -32.156 -0.311 1 88.25 399 VAL A O 1
ATOM 3077 N N . THR A 1 400 ? 1.757 -34.281 -0.887 1 87.19 400 THR A N 1
ATOM 3078 C CA . THR A 1 400 ? 2.061 -34 -2.287 1 87.19 400 THR A CA 1
ATOM 3079 C C . THR A 1 400 ? 0.782 -33.75 -3.078 1 87.19 400 THR A C 1
ATOM 3081 O O . THR A 1 400 ? -0.199 -34.5 -2.939 1 87.19 400 THR A O 1
ATOM 3084 N N . PRO A 1 401 ? 0.766 -32.781 -3.857 1 83.56 401 PRO A N 1
ATOM 3085 C CA . PRO A 1 401 ? -0.47 -32.406 -4.547 1 83.56 401 PRO A CA 1
ATOM 3086 C C . PRO A 1 401 ? -0.769 -33.281 -5.75 1 83.56 401 PRO A C 1
ATOM 3088 O O . PRO A 1 401 ? -1.925 -33.406 -6.168 1 83.56 401 PRO A O 1
ATOM 3091 N N . LEU A 1 402 ? 0.264 -33.844 -6.34 1 85.88 402 LEU A N 1
ATOM 3092 C CA . LEU A 1 402 ? 0.099 -34.594 -7.574 1 85.88 402 LEU A CA 1
ATOM 3093 C C . LEU A 1 402 ? 0.665 -36 -7.418 1 85.88 402 LEU A C 1
ATOM 3095 O O . LEU A 1 402 ? 1.623 -36.219 -6.672 1 85.88 402 LEU A O 1
ATOM 3099 N N . SER A 1 403 ? 0.059 -36.906 -8.141 1 88.38 403 SER A N 1
ATOM 3100 C CA . SER A 1 403 ? 0.561 -38.281 -8.156 1 88.38 403 SER A CA 1
ATOM 3101 C C . SER A 1 403 ? 1.854 -38.375 -8.953 1 88.38 403 SER A C 1
ATOM 3103 O O . SER A 1 403 ? 2.033 -37.688 -9.953 1 88.38 403 SER A O 1
ATOM 3105 N N . GLN A 1 404 ? 2.715 -39.219 -8.43 1 87.88 404 GLN A N 1
ATOM 3106 C CA . GLN A 1 404 ? 3.939 -39.562 -9.141 1 87.88 404 GLN A CA 1
ATOM 3107 C C . GLN A 1 404 ? 3.861 -41 -9.688 1 87.88 404 GLN A C 1
ATOM 3109 O O . GLN A 1 404 ? 3.316 -41.875 -9.039 1 87.88 404 GLN A O 1
ATOM 3114 N N . GLY A 1 405 ? 4.285 -41.094 -10.945 1 87.19 405 GLY A N 1
ATOM 3115 C CA . GLY A 1 405 ? 4.176 -42.406 -11.539 1 87.19 405 GLY A CA 1
ATOM 3116 C C . GLY A 1 405 ? 5.168 -42.656 -12.656 1 87.19 405 GLY A C 1
ATOM 3117 O O . GLY A 1 405 ? 6.051 -41.812 -12.898 1 87.19 405 GLY A O 1
ATOM 3118 N N . ILE A 1 406 ? 5.094 -43.875 -13.258 1 87.31 406 ILE A N 1
ATOM 3119 C CA . ILE A 1 406 ? 5.969 -44.25 -14.359 1 87.31 406 ILE A CA 1
ATOM 3120 C C . ILE A 1 406 ? 5.129 -44.719 -15.547 1 87.31 406 ILE A C 1
ATOM 3122 O O . ILE A 1 406 ? 3.965 -45.094 -15.383 1 87.31 406 ILE A O 1
ATOM 3126 N N . ARG A 1 407 ? 5.785 -44.5 -16.656 1 87.38 407 ARG A N 1
ATOM 3127 C CA . ARG A 1 407 ? 5.16 -45.031 -17.859 1 87.38 407 ARG A CA 1
ATOM 3128 C C . ARG A 1 407 ? 5.301 -46.562 -17.938 1 87.38 407 ARG A C 1
ATOM 3130 O O . ARG A 1 407 ? 6.395 -47.094 -17.766 1 87.38 407 ARG A O 1
ATOM 3137 N N . VAL A 1 408 ? 4.215 -47.219 -18.062 1 78.12 408 VAL A N 1
ATOM 3138 C CA . VAL A 1 408 ? 4.238 -48.656 -18.281 1 78.12 408 VAL A CA 1
ATOM 3139 C C . VAL A 1 408 ? 3.77 -48.969 -19.703 1 78.12 408 VAL A C 1
ATOM 3141 O O . VAL A 1 408 ? 3.521 -48.062 -20.5 1 78.12 408 VAL A O 1
ATOM 3144 N N . LYS A 1 409 ? 3.691 -50.188 -20.016 1 74.25 409 LYS A N 1
ATOM 3145 C CA . LYS A 1 409 ? 3.312 -50.594 -21.359 1 74.25 409 LYS A CA 1
ATOM 3146 C C . LYS A 1 409 ? 1.987 -49.969 -21.781 1 74.25 409 LYS A C 1
ATOM 3148 O O . LYS A 1 409 ? 1.058 -49.875 -20.984 1 74.25 409 LYS A O 1
ATOM 3153 N N . GLY A 1 410 ? 1.906 -49.438 -22.938 1 72.88 410 GLY A N 1
ATOM 3154 C CA . GLY A 1 410 ? 0.695 -48.875 -23.516 1 72.88 410 GLY A CA 1
ATOM 3155 C C . GLY A 1 410 ? 0.538 -47.375 -23.234 1 72.88 410 GLY A C 1
ATOM 3156 O O . GLY A 1 410 ? -0.561 -46.844 -23.344 1 72.88 410 GLY A O 1
ATOM 3157 N N . ASP A 1 411 ? 1.521 -46.688 -22.688 1 85.62 411 ASP A N 1
ATOM 3158 C CA . ASP A 1 411 ? 1.533 -45.25 -22.453 1 85.62 411 ASP A CA 1
ATOM 3159 C C . ASP A 1 411 ? 0.634 -44.875 -21.266 1 85.62 411 ASP A C 1
ATOM 3161 O O . ASP A 1 411 ? 0.072 -43.781 -21.234 1 85.62 411 ASP A O 1
ATOM 3165 N N . LEU A 1 412 ? 0.425 -45.906 -20.516 1 86.38 412 LEU A N 1
ATOM 3166 C CA . LEU A 1 412 ? -0.332 -45.656 -19.297 1 86.38 412 LEU A CA 1
ATOM 3167 C C . LEU A 1 412 ? 0.599 -45.281 -18.141 1 86.38 412 LEU A C 1
ATOM 3169 O O . LEU A 1 412 ? 1.73 -45.781 -18.078 1 86.38 412 LEU A O 1
ATOM 3173 N N . MET A 1 413 ? 0.091 -44.375 -17.312 1 87.75 413 MET A N 1
ATOM 3174 C CA . MET A 1 413 ? 0.848 -44.031 -16.109 1 87.75 413 MET A CA 1
ATOM 3175 C C . MET A 1 413 ? 0.433 -44.906 -14.938 1 87.75 413 MET A C 1
ATOM 3177 O O . MET A 1 413 ? -0.753 -45 -14.617 1 87.75 413 MET A O 1
ATOM 3181 N N . THR A 1 414 ? 1.344 -45.625 -14.406 1 86.56 414 THR A N 1
ATOM 3182 C CA . THR A 1 414 ? 1.116 -46.312 -13.141 1 86.56 414 THR A CA 1
ATOM 3183 C C . THR A 1 414 ? 1.556 -45.469 -11.969 1 86.56 414 THR A C 1
ATOM 3185 O O . THR A 1 414 ? 2.711 -45.031 -11.898 1 86.56 414 THR A O 1
ATOM 3188 N N . VAL A 1 415 ? 0.61 -45.219 -11.094 1 90.44 415 VAL A N 1
ATOM 3189 C CA . VAL A 1 415 ? 0.861 -44.344 -9.961 1 90.44 415 VAL A CA 1
ATOM 3190 C C . VAL A 1 415 ? 1.729 -45.062 -8.93 1 90.44 415 VAL A C 1
ATOM 3192 O O . VAL A 1 415 ? 1.406 -46.156 -8.5 1 90.44 415 VAL A O 1
ATOM 3195 N N . MET A 1 416 ? 2.879 -44.438 -8.547 1 89.94 416 MET A N 1
ATOM 3196 C CA . MET A 1 416 ? 3.768 -44.969 -7.52 1 89.94 416 MET A CA 1
ATOM 3197 C C . MET A 1 416 ? 3.498 -44.312 -6.172 1 89.94 416 MET A C 1
ATOM 3199 O O . MET A 1 416 ? 3.453 -44.969 -5.141 1 89.94 416 MET A O 1
ATOM 3203 N N . ILE A 1 417 ? 3.395 -43 -6.191 1 91.69 417 ILE A N 1
ATOM 3204 C CA . ILE A 1 417 ? 3.004 -42.219 -5.027 1 91.69 417 ILE A CA 1
ATOM 3205 C C . ILE A 1 417 ? 1.74 -41.406 -5.344 1 91.69 417 ILE A C 1
ATOM 3207 O O . ILE A 1 417 ? 1.778 -40.469 -6.125 1 91.69 417 ILE A O 1
ATOM 3211 N N . PRO A 1 418 ? 0.652 -41.75 -4.746 1 90.75 418 PRO A N 1
ATOM 3212 C CA . PRO A 1 418 ? -0.602 -41.062 -5.039 1 90.75 418 PRO A CA 1
ATOM 3213 C C . PRO A 1 418 ? -0.622 -39.625 -4.496 1 90.75 418 PRO A C 1
ATOM 3215 O O . PRO A 1 418 ? 0.077 -39.312 -3.527 1 90.75 418 PRO A O 1
ATOM 3218 N N . ARG A 1 419 ? -1.394 -38.812 -5.168 1 88.62 419 ARG A N 1
ATOM 3219 C CA . ARG A 1 419 ? -1.606 -37.469 -4.66 1 88.62 419 ARG A CA 1
ATOM 3220 C C . ARG A 1 419 ? -2.143 -37.5 -3.234 1 88.62 419 ARG A C 1
ATOM 3222 O O . ARG A 1 419 ? -2.814 -38.469 -2.838 1 88.62 419 ARG A O 1
ATOM 3229 N N . ASN A 1 420 ? -1.823 -36.469 -2.445 1 88.81 420 ASN A N 1
ATOM 3230 C CA . ASN A 1 420 ? -2.246 -36.25 -1.066 1 88.81 420 ASN A CA 1
ATOM 3231 C C . ASN A 1 420 ? -1.571 -37.219 -0.108 1 88.81 420 ASN A C 1
ATOM 3233 O O . ASN A 1 420 ? -2.023 -37.406 1.025 1 88.81 420 ASN A O 1
ATOM 3237 N N . THR A 1 421 ? -0.5 -37.844 -0.557 1 90.62 421 THR A N 1
ATOM 3238 C CA . THR A 1 421 ? 0.351 -38.625 0.342 1 90.62 421 THR A CA 1
ATOM 3239 C C . THR A 1 421 ? 1.168 -37.688 1.238 1 90.62 421 THR A C 1
ATOM 3241 O O . THR A 1 421 ? 1.699 -36.688 0.776 1 90.62 421 THR A O 1
ATOM 3244 N N . THR A 1 422 ? 1.166 -38.031 2.482 1 91.19 422 THR A N 1
ATOM 3245 C CA . THR A 1 422 ? 1.938 -37.25 3.436 1 91.19 422 THR A CA 1
ATOM 3246 C C . THR A 1 422 ? 3.422 -37.281 3.082 1 91.19 422 THR A C 1
ATOM 3248 O O . THR A 1 422 ? 3.963 -38.312 2.719 1 91.19 422 THR A O 1
ATOM 3251 N N . ILE A 1 423 ? 4.035 -36.125 3.104 1 89.69 423 ILE A N 1
ATOM 3252 C CA . ILE A 1 423 ? 5.453 -36.062 2.779 1 89.69 423 ILE A CA 1
ATOM 3253 C C . ILE A 1 423 ? 6.25 -35.688 4.027 1 89.69 423 ILE A C 1
ATOM 3255 O O . ILE A 1 423 ? 5.746 -34.969 4.898 1 89.69 423 ILE A O 1
ATOM 3259 N N . PRO A 1 424 ? 7.422 -36.094 4.168 1 90.38 424 PRO A N 1
ATOM 3260 C CA . PRO A 1 424 ? 8.172 -36.906 3.195 1 90.38 424 PRO A CA 1
ATOM 3261 C C . PRO A 1 424 ? 7.609 -38.312 3.035 1 90.38 424 PRO A C 1
ATOM 3263 O O . PRO A 1 424 ? 6.918 -38.812 3.926 1 90.38 424 PRO A O 1
ATOM 3266 N N . ALA A 1 425 ? 7.836 -38.875 1.859 1 91.56 425 ALA A N 1
ATOM 3267 C CA . ALA A 1 425 ? 7.332 -40.188 1.559 1 91.56 425 ALA A CA 1
ATOM 3268 C C . ALA A 1 425 ? 8.32 -40.969 0.695 1 91.56 425 ALA A C 1
ATOM 3270 O O . ALA A 1 425 ? 9.016 -40.406 -0.143 1 91.56 425 ALA A O 1
ATOM 3271 N N . THR A 1 426 ? 8.398 -42.281 0.98 1 92.44 426 THR A N 1
ATOM 3272 C CA . THR A 1 426 ? 9.242 -43.188 0.202 1 92.44 426 THR A CA 1
ATOM 3273 C C . THR A 1 426 ? 8.445 -44.406 -0.244 1 92.44 426 THR A C 1
ATOM 3275 O O . THR A 1 426 ? 7.727 -45.031 0.553 1 92.44 426 THR A O 1
ATOM 3278 N N . MET A 1 427 ? 8.461 -44.688 -1.512 1 91.75 427 MET A N 1
ATOM 3279 C CA . MET A 1 427 ? 7.855 -45.906 -2.055 1 91.75 427 MET A CA 1
ATOM 3280 C C . MET A 1 427 ? 8.844 -46.656 -2.938 1 91.75 427 MET A C 1
ATOM 3282 O O . MET A 1 427 ? 9.617 -46.031 -3.674 1 91.75 427 MET A O 1
ATOM 3286 N N . GLU A 1 428 ? 8.82 -47.938 -2.783 1 90.31 428 GLU A N 1
ATOM 3287 C CA . GLU A 1 428 ? 9.734 -48.781 -3.553 1 90.31 428 GLU A CA 1
ATOM 3288 C C . GLU A 1 428 ? 8.977 -49.812 -4.375 1 90.31 428 GLU A C 1
ATOM 3290 O O . GLU A 1 428 ? 7.98 -50.375 -3.91 1 90.31 428 GLU A O 1
ATOM 3295 N N . TYR A 1 429 ? 9.422 -49.938 -5.578 1 87.31 429 TYR A N 1
ATOM 3296 C CA . TYR A 1 429 ? 8.836 -50.938 -6.484 1 87.31 429 TYR A CA 1
ATOM 3297 C C . TYR A 1 429 ? 9.914 -51.75 -7.164 1 87.31 429 TYR A C 1
ATOM 3299 O O . TYR A 1 429 ? 11 -51.25 -7.457 1 87.31 429 TYR A O 1
ATOM 3307 N N . THR A 1 430 ? 9.578 -52.969 -7.371 1 87.44 430 THR A N 1
ATOM 3308 C CA . THR A 1 430 ? 10.508 -53.844 -8.062 1 87.44 430 THR A CA 1
ATOM 3309 C C . THR A 1 430 ? 10.008 -54.156 -9.469 1 87.44 430 THR A C 1
ATOM 3311 O O . THR A 1 430 ? 8.852 -54.562 -9.648 1 87.44 430 THR A O 1
ATOM 3314 N N . PHE A 1 431 ? 10.867 -53.938 -10.391 1 83.31 431 PHE A N 1
ATOM 3315 C CA . PHE A 1 431 ? 10.547 -54.219 -11.789 1 83.31 431 PHE A CA 1
ATOM 3316 C C . PHE A 1 431 ? 11.414 -55.375 -12.32 1 83.31 431 PHE A C 1
ATOM 3318 O O . PHE A 1 431 ? 12.586 -55.469 -11.961 1 83.31 431 PHE A O 1
ATOM 3325 N N . ASP A 1 432 ? 10.711 -56.094 -13.195 1 83.31 432 ASP A N 1
ATOM 3326 C CA . ASP A 1 432 ? 11.43 -57.188 -13.828 1 83.31 432 ASP A CA 1
ATOM 3327 C C . ASP A 1 432 ? 11.859 -56.812 -15.242 1 83.31 432 ASP A C 1
ATOM 3329 O O . ASP A 1 432 ? 11.227 -55.969 -15.891 1 83.31 432 ASP A O 1
ATOM 3333 N N . THR A 1 433 ? 12.938 -57.406 -15.672 1 82.06 433 THR A N 1
ATOM 3334 C CA . THR A 1 433 ? 13.328 -57.219 -17.062 1 82.06 433 THR A CA 1
ATOM 3335 C C . THR A 1 433 ? 12.297 -57.844 -18 1 82.06 433 THR A C 1
ATOM 3337 O O . THR A 1 433 ? 11.695 -58.875 -17.688 1 82.06 433 THR A O 1
ATOM 3340 N N . SER A 1 434 ? 12.109 -57.281 -19.078 1 80.25 434 SER A N 1
ATOM 3341 C CA . SER A 1 434 ? 11.047 -57.688 -19.984 1 80.25 434 SER A CA 1
ATOM 3342 C C . SER A 1 434 ? 11.602 -58.531 -21.125 1 80.25 434 SER A C 1
ATOM 3344 O O . SER A 1 434 ? 10.844 -59.188 -21.828 1 80.25 434 SER A O 1
ATOM 3346 N N . VAL A 1 435 ? 12.977 -58.5 -21.359 1 84.62 435 VAL A N 1
ATOM 3347 C CA . VAL A 1 435 ? 13.57 -59.25 -22.438 1 84.62 435 VAL A CA 1
ATOM 3348 C C . VAL A 1 435 ? 14.797 -60 -21.938 1 84.62 435 VAL A C 1
ATOM 3350 O O . VAL A 1 435 ? 15.359 -59.688 -20.891 1 84.62 435 VAL A O 1
ATOM 3353 N N . ASP A 1 436 ? 15.031 -61.094 -22.672 1 87.62 436 ASP A N 1
ATOM 3354 C CA . ASP A 1 436 ? 16.203 -61.875 -22.344 1 87.62 436 ASP A CA 1
ATOM 3355 C C . ASP A 1 436 ? 17.484 -61.062 -22.516 1 87.62 436 ASP A C 1
ATOM 3357 O O . ASP A 1 436 ? 17.656 -60.344 -23.516 1 87.62 436 ASP A O 1
ATOM 3361 N N . ASN A 1 437 ? 18.391 -61.156 -21.547 1 88.12 437 ASN A N 1
ATOM 3362 C CA . ASN A 1 437 ? 19.703 -60.5 -21.547 1 88.12 437 ASN A CA 1
ATOM 3363 C C . ASN A 1 437 ? 19.578 -59 -21.734 1 88.12 437 ASN A C 1
ATOM 3365 O O . ASN A 1 437 ? 20.328 -58.406 -22.516 1 88.12 437 ASN A O 1
ATOM 3369 N N . GLN A 1 438 ? 18.516 -58.531 -21.094 1 84.5 438 GLN A N 1
ATOM 3370 C CA . GLN A 1 438 ? 18.328 -57.062 -21.109 1 84.5 438 GLN A CA 1
ATOM 3371 C C . GLN A 1 438 ? 19.484 -56.344 -20.406 1 84.5 438 GLN A C 1
ATOM 3373 O O . GLN A 1 438 ? 19.75 -56.594 -19.234 1 84.5 438 GLN A O 1
ATOM 3378 N N . SER A 1 439 ? 20.25 -55.469 -21.141 1 80.88 439 SER A N 1
ATOM 3379 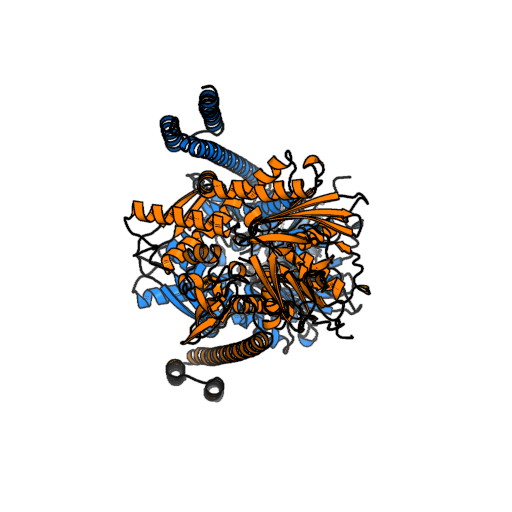C CA . SER A 1 439 ? 21.438 -54.812 -20.609 1 80.88 439 SER A CA 1
ATOM 3380 C C . SER A 1 439 ? 21.094 -53.469 -19.938 1 80.88 439 SER A C 1
ATOM 3382 O O . SER A 1 439 ? 21.891 -52.938 -19.172 1 80.88 439 SER A O 1
ATOM 3384 N N . GLY A 1 440 ? 19.953 -52.969 -20.281 1 80.38 440 GLY A N 1
ATOM 3385 C CA . GLY A 1 440 ? 19.562 -51.688 -19.688 1 80.38 440 GLY A CA 1
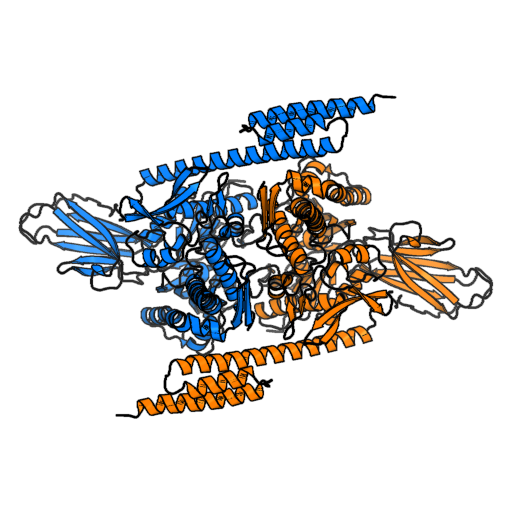ATOM 3386 C C . GLY A 1 440 ? 18.062 -51.469 -19.672 1 80.38 440 GLY A C 1
ATOM 3387 O O . GLY A 1 440 ? 17.312 -52.25 -20.297 1 80.38 440 GLY A O 1
ATOM 3388 N N . MET A 1 441 ? 17.656 -50.594 -18.812 1 79.12 441 MET A N 1
ATOM 3389 C CA . MET A 1 441 ? 16.25 -50.25 -18.703 1 79.12 441 MET A CA 1
ATOM 3390 C C . MET A 1 441 ? 16.062 -48.75 -18.562 1 79.12 441 MET A C 1
ATOM 3392 O O . MET A 1 441 ? 16.906 -48.062 -17.969 1 79.12 441 MET A O 1
ATOM 3396 N N . SER A 1 442 ? 15.055 -48.25 -19.266 1 81.44 442 SER A N 1
ATOM 3397 C CA . SER A 1 442 ? 14.695 -46.844 -19.141 1 81.44 442 SER A CA 1
ATOM 3398 C C . SER A 1 442 ? 13.281 -46.688 -18.609 1 81.44 442 SER A C 1
ATOM 3400 O O . SER A 1 442 ? 12.359 -47.375 -19.047 1 81.44 442 SER A O 1
ATOM 3402 N N . LEU A 1 443 ? 13.172 -45.906 -17.547 1 82.38 443 LEU A N 1
ATOM 3403 C CA . LEU A 1 443 ? 11.875 -45.594 -16.953 1 82.38 443 LEU A CA 1
ATOM 3404 C C . LEU A 1 443 ? 11.555 -44.125 -17.062 1 82.38 443 LEU A C 1
ATOM 3406 O O . LEU A 1 443 ? 12.336 -43.281 -16.609 1 82.38 443 LEU A O 1
ATOM 3410 N N . ASP A 1 444 ? 10.414 -43.844 -17.625 1 84.25 444 ASP A N 1
ATOM 3411 C CA . ASP A 1 444 ? 9.938 -42.469 -17.703 1 84.25 444 ASP A CA 1
ATOM 3412 C C . ASP A 1 444 ? 9.062 -42.125 -16.5 1 84.25 444 ASP A C 1
ATOM 3414 O O . ASP A 1 444 ? 8.094 -42.844 -16.203 1 84.25 444 ASP A O 1
ATOM 3418 N N . VAL A 1 445 ? 9.453 -41.125 -15.828 1 85.25 445 VAL A N 1
ATOM 3419 C CA . VAL A 1 445 ? 8.742 -40.688 -14.633 1 85.25 445 VAL A CA 1
ATOM 3420 C C . VAL A 1 445 ? 7.785 -39.562 -14.969 1 85.25 445 VAL A C 1
ATOM 3422 O O . VAL A 1 445 ? 8.148 -38.625 -15.703 1 85.25 445 VAL A O 1
ATOM 3425 N N . TYR A 1 446 ? 6.543 -39.656 -14.484 1 83.44 446 TYR A N 1
ATOM 3426 C CA . TYR A 1 446 ? 5.508 -38.688 -14.758 1 83.44 446 TYR A CA 1
ATOM 3427 C C . TYR A 1 446 ? 4.863 -38.188 -13.461 1 83.44 446 TYR A C 1
ATOM 3429 O O . TYR A 1 446 ? 4.969 -38.844 -12.43 1 83.44 446 TYR A O 1
ATOM 3437 N N . GLU A 1 447 ? 4.352 -37 -13.562 1 87.06 447 GLU A N 1
ATOM 3438 C CA . GLU A 1 447 ? 3.521 -36.438 -12.508 1 87.06 447 GLU A CA 1
ATOM 3439 C C . GLU A 1 447 ? 2.184 -35.938 -13.062 1 87.06 447 GLU A C 1
ATOM 3441 O O . GLU A 1 447 ? 2.135 -35.312 -14.117 1 87.06 447 GLU A O 1
ATOM 3446 N N . GLY A 1 448 ? 1.111 -36.312 -12.469 1 84.69 448 GLY A N 1
ATOM 3447 C CA . GLY A 1 448 ? -0.206 -35.875 -12.93 1 84.69 448 GLY A CA 1
ATOM 3448 C C . GLY A 1 448 ? -1.31 -36.844 -12.5 1 84.69 448 GLY A C 1
ATOM 3449 O O . GLY A 1 448 ? -1.054 -37.812 -11.805 1 84.69 448 GLY A O 1
ATOM 3450 N N . GLU A 1 449 ? -2.525 -36.531 -12.93 1 84.88 449 GLU A N 1
ATOM 3451 C CA . GLU A 1 449 ? -3.678 -37.312 -12.461 1 84.88 449 GLU A CA 1
ATOM 3452 C C . GLU A 1 449 ? -4.395 -38 -13.625 1 84.88 449 GLU A C 1
ATOM 3454 O O . GLU A 1 449 ? -5.426 -38.625 -13.43 1 84.88 449 GLU A O 1
ATOM 3459 N N . ARG A 1 450 ? -3.795 -37.844 -14.75 1 82.5 450 ARG A N 1
ATOM 3460 C CA . ARG A 1 450 ? -4.434 -38.406 -15.922 1 82.5 450 ARG A CA 1
ATOM 3461 C C . ARG A 1 450 ? -3.924 -39.844 -16.172 1 82.5 450 ARG A C 1
ATOM 3463 O O . ARG A 1 450 ? -2.814 -40.188 -15.766 1 82.5 450 ARG A O 1
ATOM 3470 N N . ALA A 1 451 ? -4.684 -40.656 -16.797 1 81.69 451 ALA A N 1
ATOM 3471 C CA . ALA A 1 451 ? -4.336 -42.062 -17.031 1 81.69 451 ALA A CA 1
ATOM 3472 C C . ALA A 1 451 ? -3.25 -42.188 -18.094 1 81.69 451 ALA A C 1
ATOM 3474 O O . ALA A 1 451 ? -2.324 -42.969 -17.953 1 81.69 451 ALA A O 1
ATOM 3475 N N . MET A 1 452 ? -3.418 -41.375 -19.078 1 85.19 452 MET A N 1
ATOM 3476 C CA . MET A 1 452 ? -2.461 -41.438 -20.188 1 85.19 452 MET A CA 1
ATOM 3477 C C . MET A 1 452 ? -1.255 -40.531 -19.906 1 85.19 452 MET A C 1
ATOM 3479 O O . MET A 1 452 ? -1.408 -39.406 -19.484 1 85.19 452 MET A O 1
ATOM 3483 N N . THR A 1 453 ? -0.058 -41 -20.125 1 85.25 453 THR A N 1
ATOM 3484 C CA . THR A 1 453 ? 1.168 -40.25 -19.859 1 85.25 453 THR A CA 1
ATOM 3485 C C . THR A 1 453 ? 1.223 -38.969 -20.703 1 85.25 453 THR A C 1
ATOM 3487 O O . THR A 1 453 ? 1.798 -37.969 -20.281 1 85.25 453 THR A O 1
ATOM 3490 N N . ALA A 1 454 ? 0.537 -39 -21.828 1 77.75 454 ALA A N 1
ATOM 3491 C CA . ALA A 1 454 ? 0.546 -37.844 -22.719 1 77.75 454 ALA A CA 1
ATOM 3492 C C . ALA A 1 454 ? -0.14 -36.625 -22.078 1 77.75 454 ALA A C 1
ATOM 3494 O O . ALA A 1 454 ? 0.163 -35.5 -22.422 1 77.75 454 ALA A O 1
ATOM 3495 N N . ASP A 1 455 ? -0.96 -36.938 -21.141 1 78.31 455 ASP A N 1
ATOM 3496 C CA . ASP A 1 455 ? -1.749 -35.906 -20.5 1 78.31 455 ASP A CA 1
ATOM 3497 C C . ASP A 1 455 ? -1.141 -35.5 -19.156 1 78.31 455 ASP A C 1
ATOM 3499 O O . ASP A 1 455 ? -1.754 -34.75 -18.391 1 78.31 455 ASP A O 1
ATOM 3503 N N . ASN A 1 456 ? -0.031 -36.094 -18.906 1 82.81 456 ASN A N 1
ATOM 3504 C CA . ASN A 1 456 ? 0.69 -35.781 -17.672 1 82.81 456 ASN A CA 1
ATOM 3505 C C . ASN A 1 456 ? 2.035 -35.125 -17.953 1 82.81 456 ASN A C 1
ATOM 3507 O O . ASN A 1 456 ? 2.428 -34.969 -19.125 1 82.81 456 ASN A O 1
ATOM 3511 N N . SER A 1 457 ? 2.627 -34.625 -16.922 1 76.88 457 SER A N 1
ATOM 3512 C CA . SER A 1 457 ? 3.908 -33.938 -17.078 1 76.88 457 SER A CA 1
ATOM 3513 C C . SER A 1 457 ? 5.074 -34.906 -16.906 1 76.88 457 SER A C 1
ATOM 3515 O O . SER A 1 457 ? 5.195 -35.562 -15.859 1 76.88 457 SER A O 1
ATOM 3517 N N . MET A 1 458 ? 5.883 -34.938 -17.922 1 78.38 458 MET A N 1
ATOM 3518 C CA . MET A 1 458 ? 7.07 -35.781 -17.812 1 78.38 458 MET A CA 1
ATOM 3519 C C . MET A 1 458 ? 8.125 -35.094 -16.938 1 78.38 458 MET A C 1
ATOM 3521 O O . MET A 1 458 ? 8.445 -33.938 -17.141 1 78.38 458 MET A O 1
ATOM 3525 N N . ARG A 1 459 ? 8.594 -35.812 -16.016 1 76.56 459 ARG A N 1
ATOM 3526 C CA . ARG A 1 459 ? 9.562 -35.25 -15.07 1 76.56 459 ARG A CA 1
ATOM 3527 C C . ARG A 1 459 ? 10.984 -35.594 -15.477 1 76.56 459 ARG A C 1
ATOM 3529 O O . ARG A 1 459 ? 11.914 -34.812 -15.266 1 76.56 459 ARG A O 1
ATOM 3536 N N . GLY A 1 460 ? 11.055 -36.812 -15.852 1 75.25 460 GLY A N 1
ATOM 3537 C CA . GLY A 1 460 ? 12.383 -37.25 -16.234 1 75.25 460 GLY A CA 1
ATOM 3538 C C . GLY A 1 460 ? 12.438 -38.719 -16.641 1 75.25 460 GLY A C 1
ATOM 3539 O O . GLY A 1 460 ? 11.43 -39.438 -16.547 1 75.25 460 GLY A O 1
ATOM 3540 N N . ARG A 1 461 ? 13.664 -39.156 -17.312 1 80.69 461 ARG A N 1
ATOM 3541 C CA . ARG A 1 461 ? 13.906 -40.531 -17.719 1 80.69 461 ARG A CA 1
ATOM 3542 C C . ARG A 1 461 ? 15.07 -41.125 -16.922 1 80.69 461 ARG A C 1
ATOM 3544 O O . ARG A 1 461 ? 16.141 -40.531 -16.812 1 80.69 461 ARG A O 1
ATOM 3551 N N . LEU A 1 462 ? 14.719 -42.125 -16.234 1 78.19 462 LEU A N 1
ATOM 3552 C CA . LEU A 1 462 ? 15.734 -42.906 -15.516 1 78.19 462 LEU A CA 1
ATOM 3553 C C . LEU A 1 462 ? 16.281 -44.031 -16.391 1 78.19 462 LEU A C 1
ATOM 3555 O O . LEU A 1 462 ? 15.508 -44.875 -16.859 1 78.19 462 LEU A O 1
ATOM 3559 N N . THR A 1 463 ? 17.609 -43.969 -16.672 1 78.75 463 THR A N 1
ATOM 3560 C CA . THR A 1 463 ? 18.219 -45 -17.469 1 78.75 463 THR A CA 1
ATOM 3561 C C . THR A 1 463 ? 19.203 -45.812 -16.625 1 78.75 463 THR A C 1
ATOM 3563 O O . THR A 1 463 ? 20.125 -45.281 -16.016 1 78.75 463 THR A O 1
ATOM 3566 N N . LEU A 1 464 ? 18.953 -47.062 -16.547 1 77.06 464 LEU A N 1
ATOM 3567 C CA . LEU A 1 464 ? 19.844 -48 -15.875 1 77.06 464 LEU A CA 1
ATOM 3568 C C . LEU A 1 464 ? 20.594 -48.875 -16.891 1 77.06 464 LEU A C 1
ATOM 3570 O O . LEU A 1 464 ? 19.969 -49.5 -17.75 1 77.06 464 LEU A O 1
ATOM 3574 N N . SER A 1 465 ? 21.875 -48.719 -16.812 1 77.88 465 SER A N 1
ATOM 3575 C CA . SER A 1 465 ? 22.688 -49.531 -17.688 1 77.88 465 SER A CA 1
ATOM 3576 C C . SER A 1 465 ? 23.469 -50.562 -16.906 1 77.88 465 SER A C 1
ATOM 3578 O O . SER A 1 465 ? 23.625 -50.469 -15.68 1 77.88 465 SER A O 1
ATOM 3580 N N . GLY A 1 466 ? 23.906 -51.625 -17.516 1 76.31 466 GLY A N 1
ATOM 3581 C CA . GLY A 1 466 ? 24.766 -52.594 -16.906 1 76.31 466 GLY A CA 1
ATOM 3582 C C . GLY A 1 466 ? 24.016 -53.625 -16.062 1 76.31 466 GLY A C 1
ATOM 3583 O O . GLY A 1 466 ? 24.5 -54.062 -15.023 1 76.31 466 GLY A O 1
ATOM 3584 N N . LEU A 1 467 ? 22.859 -53.875 -16.5 1 80.81 467 LEU A N 1
ATOM 3585 C CA . LEU A 1 467 ? 22.094 -54.875 -15.773 1 80.81 467 LEU A CA 1
ATOM 3586 C C . LEU A 1 467 ? 22.688 -56.25 -15.953 1 80.81 467 LEU A C 1
ATOM 3588 O O . LEU A 1 467 ? 23.312 -56.531 -16.969 1 80.81 467 LEU A O 1
ATOM 3592 N N . THR A 1 468 ? 22.516 -57 -14.898 1 80.38 468 THR A N 1
ATOM 3593 C CA . THR A 1 468 ? 22.969 -58.375 -14.977 1 80.38 468 THR A CA 1
ATOM 3594 C C . THR A 1 468 ? 22.219 -59.125 -16.078 1 80.38 468 THR A C 1
ATOM 3596 O O . THR A 1 468 ? 20.984 -59.188 -16.062 1 80.38 468 THR A O 1
ATOM 3599 N N . LEU A 1 469 ? 23.016 -59.656 -17 1 84.56 469 LEU A N 1
ATOM 3600 C CA . LEU A 1 469 ? 22.422 -60.375 -18.125 1 84.56 469 LEU A CA 1
ATOM 3601 C C . LEU A 1 469 ? 21.828 -61.688 -17.656 1 84.56 469 LEU A C 1
ATOM 3603 O O . LEU A 1 469 ? 22.562 -62.531 -17.125 1 84.56 469 LEU A O 1
ATOM 3607 N N . ALA A 1 470 ? 20.578 -61.844 -17.719 1 85.81 470 ALA A N 1
ATOM 3608 C CA . ALA A 1 470 ? 19.828 -63.031 -17.312 1 85.81 470 ALA A CA 1
ATOM 3609 C C . ALA A 1 470 ? 18.547 -63.219 -18.125 1 85.81 470 ALA A C 1
ATOM 3611 O O . ALA A 1 470 ? 18.203 -62.344 -18.922 1 85.81 470 ALA A O 1
ATOM 3612 N N . PRO A 1 471 ? 17.953 -64.438 -18.094 1 88.5 471 PRO A N 1
ATOM 3613 C CA . PRO A 1 471 ? 16.672 -64.625 -18.781 1 88.5 471 PRO A CA 1
ATOM 3614 C C . PRO A 1 471 ? 15.617 -63.594 -18.281 1 88.5 471 PRO A C 1
ATOM 3616 O O . PRO A 1 471 ? 15.727 -63.094 -17.172 1 88.5 471 PRO A O 1
ATOM 3619 N N . LYS A 1 472 ? 14.703 -63.344 -19.156 1 88.12 472 LYS A N 1
ATOM 3620 C CA . LYS A 1 472 ? 13.617 -62.438 -18.828 1 88.12 472 LYS A CA 1
ATOM 3621 C C . LYS A 1 472 ? 13 -62.75 -17.469 1 88.12 472 LYS A C 1
ATOM 3623 O O . LYS A 1 472 ? 12.766 -63.938 -17.156 1 88.12 472 LYS A O 1
ATOM 3628 N N . GLY A 1 473 ? 12.797 -61.719 -16.609 1 83.56 473 GLY A N 1
ATOM 3629 C CA . GLY A 1 473 ? 12.109 -61.906 -15.344 1 83.56 473 GLY A CA 1
ATOM 3630 C C . GLY A 1 473 ? 13.047 -62.219 -14.195 1 83.56 473 GLY A C 1
ATOM 3631 O O . GLY A 1 473 ? 12.641 -62.188 -13.031 1 83.56 473 GLY A O 1
ATOM 3632 N N . VAL A 1 474 ? 14.312 -62.5 -14.516 1 83.75 474 VAL A N 1
ATOM 3633 C CA . VAL A 1 474 ? 15.25 -62.938 -13.477 1 83.75 474 VAL A CA 1
ATOM 3634 C C . VAL A 1 474 ? 15.883 -61.719 -12.82 1 83.75 474 VAL A C 1
ATOM 3636 O O . VAL A 1 474 ? 15.938 -61.625 -11.594 1 83.75 474 VAL A O 1
ATOM 3639 N N . THR A 1 475 ? 16.391 -60.844 -13.664 1 82.5 475 THR A N 1
ATOM 3640 C CA . THR A 1 475 ? 16.969 -59.594 -13.125 1 82.5 475 THR A CA 1
ATOM 3641 C C . THR A 1 475 ? 15.883 -58.688 -12.617 1 82.5 475 THR A C 1
ATOM 3643 O O . THR A 1 475 ? 14.93 -58.375 -13.344 1 82.5 475 THR A O 1
ATOM 3646 N N . LYS A 1 476 ? 16.031 -58.375 -11.328 1 84.38 476 LYS A N 1
ATOM 3647 C CA . LYS A 1 476 ? 15.078 -57.469 -10.695 1 84.38 476 LYS A CA 1
ATOM 3648 C C . LYS A 1 476 ? 15.711 -56.125 -10.375 1 84.38 476 LYS A C 1
ATOM 3650 O O . LYS A 1 476 ? 16.828 -56.062 -9.867 1 84.38 476 LYS A O 1
ATOM 3655 N N . VAL A 1 477 ? 14.992 -55.094 -10.828 1 83.06 477 VAL A N 1
ATOM 3656 C CA . VAL A 1 477 ? 15.445 -53.75 -10.57 1 83.06 477 VAL A CA 1
ATOM 3657 C C . VAL A 1 477 ? 14.531 -53.094 -9.547 1 83.06 477 VAL A C 1
ATOM 3659 O O . VAL A 1 477 ? 13.312 -53 -9.742 1 83.06 477 VAL A O 1
ATOM 3662 N N . ASN A 1 478 ? 15.18 -52.625 -8.469 1 86.44 478 ASN A N 1
ATOM 3663 C CA . ASN A 1 478 ? 14.438 -51.906 -7.457 1 86.44 478 ASN A CA 1
ATOM 3664 C C . ASN A 1 478 ? 14.453 -50.406 -7.738 1 86.44 478 ASN A C 1
ATOM 3666 O O . ASN A 1 478 ? 15.523 -49.781 -7.863 1 86.44 478 ASN A O 1
ATOM 3670 N N . VAL A 1 479 ? 13.234 -49.844 -7.918 1 85.19 479 VAL A N 1
ATOM 3671 C CA . VAL A 1 479 ? 13.102 -48.406 -8.141 1 85.19 479 VAL A CA 1
ATOM 3672 C C . VAL A 1 479 ? 12.5 -47.75 -6.898 1 85.19 479 VAL A C 1
ATOM 3674 O O . VAL A 1 479 ? 11.461 -48.188 -6.398 1 85.19 479 VAL A O 1
ATOM 3677 N N . ARG A 1 480 ? 13.195 -46.719 -6.449 1 88.12 480 ARG A N 1
ATOM 3678 C CA . ARG A 1 480 ? 12.773 -46 -5.246 1 88.12 480 ARG A CA 1
ATOM 3679 C C . ARG A 1 480 ? 12.359 -44.562 -5.566 1 88.12 480 ARG A C 1
ATOM 3681 O O . ARG A 1 480 ? 13.117 -43.844 -6.199 1 88.12 480 ARG A O 1
ATOM 3688 N N . PHE A 1 481 ? 11.117 -44.25 -5.164 1 88.62 481 PHE A N 1
ATOM 3689 C CA . PHE A 1 481 ? 10.609 -42.875 -5.234 1 88.62 481 PHE A CA 1
ATOM 3690 C C . PHE A 1 481 ? 10.664 -42.219 -3.863 1 88.62 481 PHE A C 1
ATOM 3692 O O . PHE A 1 481 ? 10.055 -42.688 -2.908 1 88.62 481 PHE A O 1
ATOM 3699 N N . ASP A 1 482 ? 11.383 -41.094 -3.846 1 88.62 482 ASP A N 1
ATOM 3700 C CA . ASP A 1 482 ? 11.5 -40.344 -2.596 1 88.62 482 ASP A CA 1
ATOM 3701 C C . ASP A 1 482 ? 11.047 -38.875 -2.777 1 88.62 482 ASP A C 1
ATOM 3703 O O . ASP A 1 482 ? 11.617 -38.156 -3.586 1 88.62 482 ASP A O 1
ATOM 3707 N N . ILE A 1 483 ? 9.984 -38.469 -2.053 1 86.81 483 ILE A N 1
ATOM 3708 C CA . ILE A 1 483 ? 9.602 -37.062 -1.974 1 86.81 483 ILE A CA 1
ATOM 3709 C C . ILE A 1 483 ? 10.039 -36.5 -0.628 1 86.81 483 ILE A C 1
ATOM 3711 O O . ILE A 1 483 ? 9.664 -37 0.427 1 86.81 483 ILE A O 1
ATOM 3715 N N . ASP A 1 484 ? 10.773 -35.469 -0.666 1 86.69 484 ASP A N 1
ATOM 3716 C CA . ASP A 1 484 ? 11.289 -34.906 0.578 1 86.69 484 ASP A CA 1
ATOM 3717 C C . ASP A 1 484 ? 10.305 -33.906 1.178 1 86.69 484 ASP A C 1
ATOM 3719 O O . ASP A 1 484 ? 9.164 -33.781 0.725 1 86.69 484 ASP A O 1
ATOM 3723 N N . GLU A 1 485 ? 10.734 -33.219 2.254 1 82 485 GLU A N 1
ATOM 3724 C CA . GLU A 1 485 ? 9.891 -32.281 3.01 1 82 485 GLU A CA 1
ATOM 3725 C C . GLU A 1 485 ? 9.516 -31.062 2.178 1 82 485 GLU A C 1
ATOM 3727 O O . GLU A 1 485 ? 8.562 -30.359 2.498 1 82 485 GLU A O 1
ATOM 3732 N N . GLU A 1 486 ? 10.242 -30.844 1.094 1 80.88 486 GLU A N 1
ATOM 3733 C CA . GLU A 1 486 ? 9.984 -29.688 0.232 1 80.88 486 GLU A CA 1
ATOM 3734 C C . GLU A 1 486 ? 9.07 -30.078 -0.933 1 80.88 486 GLU A C 1
ATOM 3736 O O . GLU A 1 486 ? 8.727 -29.219 -1.762 1 80.88 486 GLU A O 1
ATOM 3741 N N . GLY A 1 487 ? 8.75 -31.344 -0.944 1 76.44 487 GLY A N 1
ATOM 3742 C CA . GLY A 1 487 ? 7.902 -31.828 -2.023 1 76.44 487 GLY A CA 1
ATOM 3743 C C . GLY A 1 487 ? 8.664 -32.094 -3.305 1 76.44 487 GLY A C 1
ATOM 3744 O O . GLY A 1 487 ? 8.086 -32.094 -4.395 1 76.44 487 GLY A O 1
ATOM 3745 N N . ILE A 1 488 ? 9.898 -32.281 -3.162 1 80.06 488 ILE A N 1
ATOM 3746 C CA . ILE A 1 488 ? 10.734 -32.531 -4.332 1 80.06 488 ILE A CA 1
ATOM 3747 C C . ILE A 1 488 ? 10.961 -34.031 -4.492 1 80.06 488 ILE A C 1
ATOM 3749 O O . ILE A 1 488 ? 11.336 -34.719 -3.535 1 80.06 488 ILE A O 1
ATOM 3753 N N . LEU A 1 489 ? 10.805 -34.562 -5.656 1 84.88 489 LEU A N 1
ATOM 3754 C CA . LEU A 1 489 ? 10.898 -36 -5.953 1 84.88 489 LEU A CA 1
ATOM 3755 C C . LEU A 1 489 ? 12.328 -36.375 -6.316 1 84.88 489 LEU A C 1
ATOM 3757 O O . LEU A 1 489 ? 12.977 -35.688 -7.113 1 84.88 489 LEU A O 1
ATOM 3761 N N . HIS A 1 490 ? 12.773 -37.406 -5.676 1 82.31 490 HIS A N 1
ATOM 3762 C CA . HIS A 1 490 ? 14.016 -38.094 -6.016 1 82.31 490 HIS A CA 1
ATOM 3763 C C . HIS A 1 490 ? 13.758 -39.531 -6.395 1 82.31 490 HIS A C 1
ATOM 3765 O O . HIS A 1 490 ? 13.055 -40.25 -5.676 1 82.31 490 HIS A O 1
ATOM 3771 N N . VAL A 1 491 ? 14.211 -39.938 -7.562 1 84 491 VAL A N 1
ATOM 3772 C CA . VAL A 1 491 ? 14.023 -41.312 -8 1 84 491 VAL A CA 1
ATOM 3773 C C . VAL A 1 491 ? 15.375 -42 -8.133 1 84 491 VAL A C 1
ATOM 3775 O O . VAL A 1 491 ? 16.312 -41.469 -8.719 1 84 491 VAL A O 1
ATOM 3778 N N . SER A 1 492 ? 15.469 -43.125 -7.492 1 83.19 492 SER A N 1
ATOM 3779 C CA . SER A 1 492 ? 16.672 -43.938 -7.578 1 83.19 492 SER A CA 1
ATOM 3780 C C . SER A 1 492 ? 16.344 -45.375 -7.945 1 83.19 492 SER A C 1
ATOM 3782 O O . SER A 1 492 ? 15.234 -45.844 -7.691 1 83.19 492 SER A O 1
ATOM 3784 N N . ALA A 1 493 ? 17.328 -46.062 -8.711 1 80.62 493 ALA A N 1
ATOM 3785 C CA . ALA A 1 493 ? 17.141 -47.438 -9.102 1 80.62 493 ALA A CA 1
ATOM 3786 C C . ALA A 1 493 ? 18.391 -48.281 -8.828 1 80.62 493 ALA A C 1
ATOM 3788 O O . ALA A 1 493 ? 19.516 -47.75 -8.938 1 80.62 493 ALA A O 1
ATOM 3789 N N . GLU A 1 494 ? 18.156 -49.5 -8.352 1 79.88 494 GLU A N 1
ATOM 3790 C CA . GLU A 1 494 ? 19.266 -50.406 -8.039 1 79.88 494 GLU A CA 1
ATOM 3791 C C . GLU A 1 494 ? 18.969 -51.812 -8.508 1 79.88 494 GLU A C 1
ATOM 3793 O O . GLU A 1 494 ? 17.844 -52.281 -8.406 1 79.88 494 GLU A O 1
ATOM 3798 N N . ASP A 1 495 ? 20.078 -52.375 -9.148 1 76.88 495 ASP A N 1
ATOM 3799 C CA . ASP A 1 495 ? 20.031 -53.812 -9.461 1 76.88 495 ASP A CA 1
ATOM 3800 C C . ASP A 1 495 ? 20.297 -54.656 -8.211 1 76.88 495 ASP A C 1
ATOM 3802 O O . ASP A 1 495 ? 21.359 -54.562 -7.605 1 76.88 495 ASP A O 1
ATOM 3806 N N . LYS A 1 496 ? 19.328 -55.375 -7.867 1 73 496 LYS A N 1
ATOM 3807 C CA . LYS A 1 496 ? 19.438 -56.125 -6.625 1 73 496 LYS A CA 1
ATOM 3808 C C . LYS A 1 496 ? 20.562 -57.156 -6.703 1 73 496 LYS A C 1
ATOM 3810 O O . LYS A 1 496 ? 21.203 -57.469 -5.691 1 73 496 LYS A O 1
ATOM 3815 N N . LYS A 1 497 ? 20.812 -57.781 -7.801 1 68.5 497 LYS A N 1
ATOM 3816 C CA . LYS A 1 497 ? 21.844 -58.812 -7.902 1 68.5 497 LYS A CA 1
ATOM 3817 C C . LYS A 1 497 ? 23.234 -58.219 -8.023 1 68.5 497 LYS A C 1
ATOM 3819 O O . LYS A 1 497 ? 24.188 -58.719 -7.426 1 68.5 497 LYS A O 1
ATOM 3824 N N . SER A 1 498 ? 23.453 -57.375 -9 1 59.53 498 SER A N 1
ATOM 3825 C CA . SER A 1 498 ? 24.812 -56.875 -9.25 1 59.53 498 SER A CA 1
ATOM 3826 C C . SER A 1 498 ? 25.219 -55.844 -8.211 1 59.53 498 SER A C 1
ATOM 3828 O O . SER A 1 498 ? 26.391 -55.469 -8.141 1 59.53 498 SER A O 1
ATOM 3830 N N . ALA A 1 499 ? 24.719 -55.781 -7.125 1 55.53 499 ALA A N 1
ATOM 3831 C CA . ALA A 1 499 ? 25.047 -54.781 -6.133 1 55.53 499 ALA A CA 1
ATOM 3832 C C . ALA A 1 499 ? 25.312 -53.406 -6.797 1 55.53 499 ALA A C 1
ATOM 3834 O O . ALA A 1 499 ? 25.797 -52.5 -6.152 1 55.53 499 ALA A O 1
ATOM 3835 N N . GLN A 1 500 ? 25.391 -53.375 -8.055 1 50.94 500 GLN A N 1
ATOM 3836 C CA . GLN A 1 500 ? 25.656 -52.062 -8.641 1 50.94 500 GLN A CA 1
ATOM 3837 C C . GLN A 1 500 ? 24.484 -51.125 -8.398 1 50.94 500 GLN A C 1
ATOM 3839 O O . GLN A 1 500 ? 23.344 -51.406 -8.766 1 50.94 500 GLN A O 1
ATOM 3844 N N . LYS A 1 501 ? 24.625 -50.469 -7.312 1 50.78 501 LYS A N 1
ATOM 3845 C CA . LYS A 1 501 ? 23.719 -49.406 -6.922 1 50.78 501 LYS A CA 1
ATOM 3846 C C . LYS A 1 501 ? 23.859 -48.188 -7.852 1 50.78 501 LYS A C 1
ATOM 3848 O O . LYS A 1 501 ? 24.969 -47.688 -8.055 1 50.78 501 LYS A O 1
ATOM 3853 N N . GLU A 1 502 ? 23.422 -48.25 -9.016 1 48.25 502 GLU A N 1
ATOM 3854 C CA . GLU A 1 502 ? 23.5 -46.938 -9.672 1 48.25 502 GLU A CA 1
ATOM 3855 C C . GLU A 1 502 ? 22.375 -46.031 -9.203 1 48.25 502 GLU A C 1
ATOM 3857 O O . GLU A 1 502 ? 21.203 -46.406 -9.227 1 48.25 502 GLU A O 1
ATOM 3862 N N . LYS A 1 503 ? 22.672 -45.344 -8.117 1 47.97 503 LYS A N 1
ATOM 3863 C CA . LYS A 1 503 ? 21.812 -44.219 -7.75 1 47.97 503 LYS A CA 1
ATOM 3864 C C . LYS A 1 503 ? 21.562 -43.312 -8.945 1 47.97 503 LYS A C 1
ATOM 3866 O O . LYS A 1 503 ? 22.5 -42.688 -9.461 1 47.97 503 LYS A O 1
ATOM 3871 N N . ILE A 1 504 ? 20.875 -43.75 -9.875 1 44.59 504 ILE A N 1
ATOM 3872 C CA . ILE A 1 504 ? 20.609 -42.719 -10.859 1 44.59 504 ILE A CA 1
ATOM 3873 C C . ILE A 1 504 ? 19.641 -41.688 -10.289 1 44.59 504 ILE A C 1
ATOM 3875 O O . ILE A 1 504 ? 18.516 -42.031 -9.883 1 44.59 504 ILE A O 1
ATOM 3879 N N . THR A 1 505 ? 20.047 -40.875 -9.484 1 46 505 THR A N 1
ATOM 3880 C CA . THR A 1 505 ? 19.219 -39.719 -9.172 1 46 505 THR A CA 1
ATOM 3881 C C . THR A 1 505 ? 18.594 -39.125 -10.438 1 46 505 THR A C 1
ATOM 3883 O O . THR A 1 505 ? 19.281 -38.906 -11.43 1 46 505 THR A O 1
ATOM 3886 N N . ILE A 1 506 ? 17.453 -39.438 -10.703 1 46.78 506 ILE A N 1
ATOM 3887 C CA . ILE A 1 506 ? 16.719 -38.781 -11.789 1 46.78 506 ILE A CA 1
ATOM 3888 C C . ILE A 1 506 ? 17.188 -37.312 -11.93 1 46.78 506 ILE A C 1
ATOM 3890 O O . ILE A 1 506 ? 16.953 -36.5 -11.031 1 46.78 506 ILE A O 1
ATOM 3894 N N . MET A 1 507 ? 18.422 -37.094 -12.328 1 43.97 507 MET A N 1
ATOM 3895 C CA . MET A 1 507 ? 19 -35.781 -12.586 1 43.97 507 MET A CA 1
ATOM 3896 C C . MET A 1 507 ? 18.078 -34.938 -13.469 1 43.97 507 MET A C 1
ATOM 3898 O O . MET A 1 507 ? 18.031 -33.719 -13.344 1 43.97 507 MET A O 1
ATOM 3902 N N . HIS A 1 508 ? 17.859 -35.5 -14.836 1 45.53 508 HIS A N 1
ATOM 3903 C CA . HIS A 1 508 ? 17.672 -34.5 -15.883 1 45.53 508 HIS A CA 1
ATOM 3904 C C . HIS A 1 508 ? 16.25 -33.969 -15.875 1 45.53 508 HIS A C 1
ATOM 3906 O O . HIS A 1 508 ? 15.328 -34.594 -16.391 1 45.53 508 HIS A O 1
ATOM 3912 N N . ASP A 1 509 ? 15.93 -33.312 -14.922 1 52.5 509 ASP A N 1
ATOM 3913 C CA . ASP A 1 509 ? 14.672 -32.562 -14.977 1 52.5 509 ASP A CA 1
ATOM 3914 C C . ASP A 1 509 ? 14.5 -31.859 -16.312 1 52.5 509 ASP A C 1
ATOM 3916 O O . ASP A 1 509 ? 15.359 -31.078 -16.734 1 52.5 509 ASP A O 1
ATOM 3920 N N . VAL A 1 510 ? 13.812 -32.469 -17.234 1 50.72 510 VAL A N 1
ATOM 3921 C CA . VAL A 1 510 ? 13.477 -31.75 -18.469 1 50.72 510 VAL A CA 1
ATOM 3922 C C . VAL A 1 510 ? 13.203 -30.281 -18.156 1 50.72 510 VAL A C 1
ATOM 3924 O O . VAL A 1 510 ? 12.367 -29.969 -17.297 1 50.72 510 VAL A O 1
ATOM 3927 N N . GLY A 1 511 ? 14.07 -29.469 -18.703 1 58.88 511 GLY A N 1
ATOM 3928 C CA . GLY A 1 511 ? 13.875 -28.016 -18.656 1 58.88 511 GLY A CA 1
ATOM 3929 C C . GLY A 1 511 ? 14.602 -27.375 -17.484 1 58.88 511 GLY A C 1
ATOM 3930 O O . GLY A 1 511 ? 14.602 -26.141 -17.359 1 58.88 511 GLY A O 1
ATOM 3931 N N . ARG A 1 512 ? 15.336 -28.344 -16.75 1 66.94 512 ARG A N 1
ATOM 3932 C CA . ARG A 1 512 ? 16.031 -27.734 -15.625 1 66.94 512 ARG A CA 1
ATOM 3933 C C . ARG A 1 512 ? 17.453 -27.344 -16 1 66.94 512 ARG A C 1
ATOM 3935 O O . ARG A 1 512 ? 18.094 -28.016 -16.812 1 66.94 512 ARG A O 1
ATOM 3942 N N . PHE A 1 513 ? 17.844 -26.344 -15.43 1 70.81 513 PHE A N 1
ATOM 3943 C CA . PHE A 1 513 ? 19.219 -25.891 -15.609 1 70.81 513 PHE A CA 1
ATOM 3944 C C . PHE A 1 513 ? 20.188 -26.766 -14.836 1 70.81 513 PHE A C 1
ATOM 3946 O O . PHE A 1 513 ? 19.844 -27.25 -13.75 1 70.81 513 PHE A O 1
ATOM 3953 N N . SER A 1 514 ? 21.328 -27.047 -15.438 1 73.25 514 SER A N 1
ATOM 3954 C CA . SER A 1 514 ? 22.406 -27.734 -14.719 1 73.25 514 SER A CA 1
ATOM 3955 C C . SER A 1 514 ? 23 -26.859 -13.625 1 73.25 514 SER A C 1
ATOM 3957 O O . SER A 1 514 ? 22.766 -25.641 -13.602 1 73.25 514 SER A O 1
ATOM 3959 N N . MET A 1 515 ? 23.688 -27.516 -12.734 1 76.56 515 MET A N 1
ATOM 3960 C CA . MET A 1 515 ? 24.344 -26.75 -11.68 1 76.56 515 MET A CA 1
ATOM 3961 C C . MET A 1 515 ? 25.344 -25.766 -12.266 1 76.56 515 MET A C 1
ATOM 3963 O O . MET A 1 515 ? 25.531 -24.672 -11.734 1 76.56 515 MET A O 1
ATOM 3967 N N . GLU A 1 516 ? 26 -26.156 -13.328 1 77.44 516 GLU A N 1
ATOM 3968 C CA . GLU A 1 516 ? 26.938 -25.266 -14 1 77.44 516 GLU A CA 1
ATOM 3969 C C . GLU A 1 516 ? 26.203 -24.047 -14.586 1 77.44 516 GLU A C 1
ATOM 3971 O O . GLU A 1 516 ? 26.703 -22.922 -14.5 1 77.44 516 GLU A O 1
ATOM 3976 N N . GLU A 1 517 ? 25.078 -24.375 -15.102 1 81.56 517 GLU A N 1
ATOM 3977 C CA . GLU A 1 517 ? 24.281 -23.281 -15.648 1 81.56 517 GLU A CA 1
ATOM 3978 C C . GLU A 1 517 ? 23.797 -22.344 -14.547 1 81.56 517 GLU A C 1
ATOM 3980 O O . GLU A 1 517 ? 23.812 -21.125 -14.719 1 81.56 517 GLU A O 1
ATOM 3985 N N . ILE A 1 518 ? 23.406 -22.891 -13.492 1 83.25 518 ILE A N 1
ATOM 3986 C CA . ILE A 1 518 ? 22.953 -22.094 -12.359 1 83.25 518 ILE A CA 1
ATOM 3987 C C . ILE A 1 518 ? 24.094 -21.234 -11.836 1 83.25 518 ILE A C 1
ATOM 3989 O O . ILE A 1 518 ? 23.922 -20.047 -11.562 1 83.25 518 ILE A O 1
ATOM 3993 N N . GLN A 1 519 ? 25.234 -21.828 -11.703 1 84 519 GLN A N 1
ATOM 3994 C CA . GLN A 1 519 ? 26.391 -21.078 -11.227 1 84 519 GLN A CA 1
ATOM 3995 C C . GLN A 1 519 ? 26.75 -19.953 -12.195 1 84 519 GLN A C 1
ATOM 3997 O O . GLN A 1 519 ? 27.141 -18.859 -11.773 1 84 519 GLN A O 1
ATOM 4002 N N . ARG A 1 520 ? 26.609 -20.25 -13.43 1 85.75 520 ARG A N 1
ATOM 4003 C CA . ARG A 1 520 ? 26.812 -19.203 -14.43 1 85.75 520 ARG A CA 1
ATOM 4004 C C . ARG A 1 520 ? 25.812 -18.062 -14.25 1 85.75 520 ARG A C 1
ATOM 4006 O O . ARG A 1 520 ? 26.188 -16.891 -14.312 1 85.75 520 ARG A O 1
ATOM 4013 N N . MET A 1 521 ? 24.594 -18.453 -14.047 1 83.12 521 MET A N 1
ATOM 4014 C CA . MET A 1 521 ? 23.562 -17.438 -13.875 1 83.12 521 MET A CA 1
ATOM 4015 C C . MET A 1 521 ? 23.781 -16.641 -12.594 1 83.12 521 MET A C 1
ATOM 4017 O O . MET A 1 521 ? 23.469 -15.453 -12.539 1 83.12 521 MET A O 1
ATOM 4021 N N . VAL A 1 522 ? 24.281 -17.328 -11.633 1 85.06 522 VAL A N 1
ATOM 4022 C CA . VAL A 1 522 ? 24.625 -16.625 -10.398 1 85.06 522 VAL A CA 1
ATOM 4023 C C . VAL A 1 522 ? 25.719 -15.594 -10.68 1 85.06 522 VAL A C 1
ATOM 4025 O O . VAL A 1 522 ? 25.625 -14.453 -10.227 1 85.06 522 VAL A O 1
ATOM 4028 N N . LYS A 1 523 ? 26.703 -15.992 -11.383 1 86.75 523 LYS A N 1
ATOM 4029 C CA . LYS A 1 523 ? 27.797 -15.094 -11.734 1 86.75 523 LYS A CA 1
ATOM 4030 C C . LYS A 1 523 ? 27.297 -13.938 -12.594 1 86.75 523 LYS A C 1
ATOM 4032 O O . LYS A 1 523 ? 27.688 -12.789 -12.391 1 86.75 523 LYS A O 1
ATOM 4037 N N . GLU A 1 524 ? 26.469 -14.289 -13.5 1 87.06 524 GLU A N 1
ATOM 4038 C CA . GLU A 1 524 ? 25.906 -13.25 -14.359 1 87.06 524 GLU A CA 1
ATOM 4039 C C . GLU A 1 524 ? 25.062 -12.266 -13.547 1 87.06 524 GLU A C 1
ATOM 4041 O O . GLU A 1 524 ? 25.109 -11.055 -13.797 1 87.06 524 GLU A O 1
ATOM 4046 N N . ALA A 1 525 ? 24.297 -12.805 -12.68 1 83.12 525 ALA A N 1
ATOM 4047 C CA . ALA A 1 525 ? 23.484 -11.945 -11.82 1 83.12 525 ALA A CA 1
ATOM 4048 C C . ALA A 1 525 ? 24.375 -10.992 -11.023 1 83.12 525 ALA A C 1
ATOM 4050 O O . ALA A 1 525 ? 24.016 -9.828 -10.828 1 83.12 525 ALA A O 1
ATOM 4051 N N . GLN A 1 526 ? 25.469 -11.438 -10.57 1 86.19 526 GLN A N 1
ATOM 4052 C CA . GLN A 1 526 ? 26.422 -10.609 -9.828 1 86.19 526 GLN A CA 1
ATOM 4053 C C . GLN A 1 526 ? 27.031 -9.539 -10.727 1 86.19 526 GLN A C 1
ATOM 4055 O O . GLN A 1 526 ? 27.25 -8.406 -10.289 1 86.19 526 GLN A O 1
ATOM 4060 N N . GLU A 1 527 ? 27.266 -9.984 -11.914 1 85.88 527 GLU A N 1
ATOM 4061 C CA . GLU A 1 527 ? 27.812 -9.031 -12.875 1 85.88 527 GLU A CA 1
ATOM 4062 C C . GLU A 1 527 ? 26.812 -7.918 -13.18 1 85.88 527 GLU A C 1
ATOM 4064 O O . GLU A 1 527 ? 27.188 -6.746 -13.25 1 85.88 527 GLU A O 1
ATOM 4069 N N . TYR A 1 528 ? 25.641 -8.375 -13.367 1 81.5 528 TYR A N 1
ATOM 4070 C CA . TYR A 1 528 ? 24.609 -7.375 -13.633 1 81.5 528 TYR A CA 1
ATOM 4071 C C . TYR A 1 528 ? 24.422 -6.461 -12.43 1 81.5 528 TYR A C 1
ATOM 4073 O O . TYR A 1 528 ? 24.172 -5.262 -12.586 1 81.5 528 TYR A O 1
ATOM 4081 N N . LYS A 1 529 ? 24.516 -7.039 -11.32 1 82.94 529 LYS A N 1
ATOM 4082 C CA . LYS A 1 529 ? 24.422 -6.246 -10.102 1 82.94 529 LYS A CA 1
ATOM 4083 C C . LYS A 1 529 ? 25.547 -5.207 -10.031 1 82.94 529 LYS A C 1
ATOM 4085 O O . LYS A 1 529 ? 25.312 -4.066 -9.625 1 82.94 529 LYS A O 1
ATOM 4090 N N . ALA A 1 530 ? 26.672 -5.605 -10.406 1 82.38 530 ALA A N 1
ATOM 4091 C CA . ALA A 1 530 ? 27.828 -4.695 -10.414 1 82.38 530 ALA A CA 1
ATOM 4092 C C . ALA A 1 530 ? 27.625 -3.576 -11.438 1 82.38 530 ALA A C 1
ATOM 4094 O O . ALA A 1 530 ? 27.969 -2.42 -11.172 1 82.38 530 ALA A O 1
ATOM 4095 N N . VAL A 1 531 ? 27.094 -3.963 -12.539 1 81.5 531 VAL A N 1
ATOM 4096 C CA . VAL A 1 531 ? 26.828 -2.98 -13.578 1 81.5 531 VAL A CA 1
ATOM 4097 C C . VAL A 1 531 ? 25.766 -1.993 -13.094 1 81.5 531 VAL A C 1
ATOM 4099 O O . VAL A 1 531 ? 25.875 -0.787 -13.32 1 81.5 531 VAL A O 1
ATOM 4102 N N . ASP A 1 532 ? 24.797 -2.555 -12.461 1 80.31 532 ASP A N 1
ATOM 4103 C CA . ASP A 1 532 ? 23.75 -1.709 -11.914 1 80.31 532 ASP A CA 1
ATOM 4104 C C . ASP A 1 532 ? 24.297 -0.742 -10.875 1 80.31 532 ASP A C 1
ATOM 4106 O O . ASP A 1 532 ? 23.906 0.426 -10.828 1 80.31 532 ASP A O 1
ATOM 4110 N N . GLU A 1 533 ? 25.125 -1.237 -10.078 1 82.38 533 GLU A N 1
ATOM 4111 C CA . GLU A 1 533 ? 25.734 -0.405 -9.047 1 82.38 533 GLU A CA 1
ATOM 4112 C C . GLU A 1 533 ? 26.609 0.688 -9.656 1 82.38 533 GLU A C 1
ATOM 4114 O O . GLU A 1 533 ? 26.609 1.822 -9.172 1 82.38 533 GLU A O 1
ATOM 4119 N N . GLU A 1 534 ? 27.281 0.305 -10.648 1 81.88 534 GLU A N 1
ATOM 4120 C CA . GLU A 1 534 ? 28.109 1.285 -11.344 1 81.88 534 GLU A CA 1
ATOM 4121 C C . GLU A 1 534 ? 27.266 2.371 -11.992 1 81.88 534 GLU A C 1
ATOM 4123 O O . GLU A 1 534 ? 27.641 3.545 -11.992 1 81.88 534 GLU A O 1
ATOM 4128 N N . HIS A 1 535 ? 26.266 1.957 -12.578 1 80.12 535 HIS A N 1
ATOM 4129 C CA . HIS A 1 535 ? 25.359 2.924 -13.188 1 80.12 535 HIS A CA 1
ATOM 4130 C C . HIS A 1 535 ? 24.75 3.838 -12.141 1 80.12 535 HIS A C 1
ATOM 4132 O O . HIS A 1 535 ? 24.609 5.043 -12.359 1 80.12 535 HIS A O 1
ATOM 4138 N N . LYS A 1 536 ? 24.359 3.229 -11.117 1 78.88 536 LYS A N 1
ATOM 4139 C CA . LYS A 1 536 ? 23.797 4.02 -10.023 1 78.88 536 LYS A CA 1
ATOM 4140 C C . LYS A 1 536 ? 24.812 5.062 -9.539 1 78.88 536 LYS A C 1
ATOM 4142 O O . LYS A 1 536 ? 24.438 6.211 -9.273 1 78.88 536 LYS A O 1
ATOM 4147 N N . ASN A 1 537 ? 26 4.645 -9.422 1 82.06 537 ASN A N 1
ATOM 4148 C CA . ASN A 1 537 ? 27.047 5.559 -9 1 82.06 537 ASN A CA 1
ATOM 4149 C C . ASN A 1 537 ? 27.266 6.676 -10.016 1 82.06 537 ASN A C 1
ATOM 4151 O O . ASN A 1 537 ? 27.5 7.824 -9.648 1 82.06 537 ASN A O 1
ATOM 4155 N N . LYS A 1 538 ? 27.172 6.258 -11.219 1 82.06 538 LYS A N 1
ATOM 4156 C CA . LYS A 1 538 ? 27.328 7.234 -12.297 1 82.06 538 LYS A CA 1
ATOM 4157 C C . LYS A 1 538 ? 26.203 8.273 -12.258 1 82.06 538 LYS A C 1
ATOM 4159 O O . LYS A 1 538 ? 26.453 9.469 -12.398 1 82.06 538 LYS A O 1
ATOM 4164 N N . VAL A 1 539 ? 25.062 7.789 -12.117 1 80.81 539 VAL A N 1
ATOM 4165 C CA . VAL A 1 539 ? 23.906 8.672 -12.07 1 80.81 539 VAL A CA 1
ATOM 4166 C C . VAL A 1 539 ? 23.984 9.578 -10.852 1 80.81 539 VAL A C 1
ATOM 4168 O O . VAL A 1 539 ? 23.672 10.766 -10.93 1 80.81 539 VAL A O 1
ATOM 4171 N N . GLN A 1 540 ? 24.422 9.008 -9.805 1 82.25 540 GLN A N 1
ATOM 4172 C CA . GLN A 1 540 ? 24.594 9.805 -8.594 1 82.25 540 GLN A CA 1
ATOM 4173 C C . GLN A 1 540 ? 25.641 10.891 -8.797 1 82.25 540 GLN A C 1
ATOM 4175 O O . GLN A 1 540 ? 25.469 12.031 -8.375 1 82.25 540 GLN A O 1
ATOM 4180 N N . ALA A 1 541 ? 26.703 10.484 -9.383 1 83.88 541 ALA A N 1
ATOM 4181 C CA . ALA A 1 541 ? 27.75 11.445 -9.672 1 83.88 541 ALA A CA 1
ATOM 4182 C C . ALA A 1 541 ? 27.25 12.562 -10.57 1 83.88 541 ALA A C 1
ATOM 4184 O O . ALA A 1 541 ? 27.578 13.734 -10.367 1 83.88 541 ALA A O 1
ATOM 4185 N N . ARG A 1 542 ? 26.531 12.164 -11.539 1 83.81 542 ARG A N 1
ATOM 4186 C CA . ARG A 1 542 ? 25.938 13.148 -12.438 1 83.81 542 ARG A CA 1
ATOM 4187 C C . ARG A 1 542 ? 25 14.078 -11.688 1 83.81 542 ARG A C 1
ATOM 4189 O O . ARG A 1 542 ? 24.984 15.289 -11.93 1 83.81 542 ARG A O 1
ATOM 4196 N N . ASN A 1 543 ? 24.266 13.516 -10.859 1 81.69 543 ASN A N 1
ATOM 4197 C CA . ASN A 1 543 ? 23.359 14.312 -10.031 1 81.69 543 ASN A CA 1
ATOM 4198 C C . ASN A 1 543 ? 24.109 15.297 -9.156 1 81.69 543 ASN A C 1
ATOM 4200 O O . ASN A 1 543 ? 23.672 16.438 -8.969 1 81.69 543 ASN A O 1
ATOM 4204 N N . ASP A 1 544 ? 25.156 14.859 -8.672 1 85.5 544 ASP A N 1
ATOM 4205 C CA . ASP A 1 544 ? 25.969 15.711 -7.801 1 85.5 544 ASP A CA 1
ATOM 4206 C C . ASP A 1 544 ? 26.516 16.906 -8.57 1 85.5 544 ASP A C 1
ATOM 4208 O O . ASP A 1 544 ? 26.5 18.031 -8.07 1 85.5 544 ASP A O 1
ATOM 4212 N N . ILE A 1 545 ? 27 16.609 -9.742 1 86.19 545 ILE A N 1
ATOM 4213 C CA . ILE A 1 545 ? 27.562 17.688 -10.539 1 86.19 545 ILE A CA 1
ATOM 4214 C C . ILE A 1 545 ? 26.453 18.641 -10.977 1 86.19 545 ILE A C 1
ATOM 4216 O O . ILE A 1 545 ? 26.641 19.859 -10.984 1 86.19 545 ILE A O 1
ATOM 4220 N N . GLU A 1 546 ? 25.391 18.062 -11.383 1 85.38 546 GLU A N 1
ATOM 4221 C CA . GLU A 1 546 ? 24.266 18.906 -11.766 1 85.38 546 GLU A CA 1
ATOM 4222 C C . GLU A 1 546 ? 23.781 19.75 -10.594 1 85.38 546 GLU A C 1
ATOM 4224 O O . GLU A 1 546 ? 23.422 20.922 -10.766 1 85.38 546 GLU A O 1
ATOM 4229 N N . GLY A 1 547 ? 23.766 19.141 -9.477 1 84.31 547 GLY A N 1
ATOM 4230 C CA . GLY A 1 547 ? 23.438 19.906 -8.273 1 84.31 547 GLY A CA 1
ATOM 4231 C C . GLY A 1 547 ? 24.359 21.094 -8.055 1 84.31 547 GLY A C 1
ATOM 4232 O O . GLY A 1 547 ? 23.922 22.188 -7.695 1 84.31 547 GLY A O 1
ATOM 4233 N N . LEU A 1 548 ? 25.594 20.812 -8.305 1 85.38 548 LEU A N 1
ATOM 4234 C CA . LEU A 1 548 ? 26.594 21.859 -8.172 1 85.38 548 LEU A CA 1
ATOM 4235 C C . LEU A 1 548 ? 26.375 22.953 -9.219 1 85.38 548 LEU A C 1
ATOM 4237 O O . LEU A 1 548 ? 26.516 24.141 -8.93 1 85.38 548 LEU A O 1
ATOM 4241 N N . LEU A 1 549 ? 26.047 22.484 -10.414 1 85.75 549 LEU A N 1
ATOM 4242 C CA . LEU A 1 549 ? 25.828 23.438 -11.5 1 85.75 549 LEU A CA 1
ATOM 4243 C C . LEU A 1 549 ? 24.625 24.328 -11.203 1 85.75 549 LEU A C 1
ATOM 4245 O O . LEU A 1 549 ? 24.656 25.531 -11.461 1 85.75 549 LEU A O 1
ATOM 4249 N N . TYR A 1 550 ? 23.625 23.781 -10.648 1 82.56 550 TYR A N 1
ATOM 4250 C CA . TYR A 1 550 ? 22.453 24.578 -10.289 1 82.56 550 TYR A CA 1
ATOM 4251 C C . TYR A 1 550 ? 22.797 25.578 -9.203 1 82.56 550 TYR A C 1
ATOM 4253 O O . TYR A 1 550 ? 22.312 26.719 -9.227 1 82.56 550 TYR A O 1
ATOM 4261 N N . LYS A 1 551 ? 23.594 25.203 -8.266 1 81.62 551 LYS A N 1
ATOM 4262 C CA . LYS A 1 551 ? 24.031 26.094 -7.199 1 81.62 551 LYS A CA 1
ATOM 4263 C C . LYS A 1 551 ? 24.875 27.25 -7.758 1 81.62 551 LYS A C 1
ATOM 4265 O O . LYS A 1 551 ? 24.781 28.375 -7.273 1 81.62 551 LYS A O 1
ATOM 4270 N N . MET A 1 552 ? 25.625 26.812 -8.758 1 80.75 552 MET A N 1
ATOM 4271 C CA . MET A 1 552 ? 26.516 27.781 -9.375 1 80.75 552 MET A CA 1
ATOM 4272 C C . MET A 1 552 ? 25.734 28.781 -10.234 1 80.75 552 MET A C 1
ATOM 4274 O O . MET A 1 552 ? 26.141 29.938 -10.367 1 80.75 552 MET A O 1
ATOM 4278 N N . CYS A 1 553 ? 24.672 28.281 -10.82 1 75 553 CYS A N 1
ATOM 4279 C CA . CYS A 1 553 ? 23.844 29.141 -11.656 1 75 553 CYS A CA 1
ATOM 4280 C C . CYS A 1 553 ? 23.312 30.328 -10.859 1 75 553 CYS A C 1
ATOM 4282 O O . CYS A 1 553 ? 23.125 31.406 -11.406 1 75 553 CYS A O 1
ATOM 4284 N N . ASN A 1 554 ? 23.141 30.062 -9.609 1 65.94 554 ASN A N 1
ATOM 4285 C CA . ASN A 1 554 ? 22.609 31.141 -8.766 1 65.94 554 ASN A CA 1
ATOM 4286 C C . ASN A 1 554 ? 23.656 32.219 -8.531 1 65.94 554 ASN A C 1
ATOM 4288 O O . ASN A 1 554 ? 23.312 33.312 -8.086 1 65.94 554 ASN A O 1
ATOM 4292 N N . THR A 1 555 ? 24.875 31.812 -8.945 1 65.31 555 THR A N 1
ATOM 4293 C CA . THR A 1 555 ? 25.953 32.812 -8.852 1 65.31 555 THR A CA 1
ATOM 4294 C C . THR A 1 555 ? 26.312 33.312 -10.234 1 65.31 555 THR A C 1
ATOM 4296 O O . THR A 1 555 ? 26.859 32.594 -11.07 1 65.31 555 THR A O 1
ATOM 4299 N N . LEU A 1 556 ? 25.828 34.469 -10.734 1 61.69 556 LEU A N 1
ATOM 4300 C CA . LEU A 1 556 ? 25.891 35.062 -12.055 1 61.69 556 LEU A CA 1
ATOM 4301 C C . LEU A 1 556 ? 27.281 34.875 -12.672 1 61.69 556 LEU A C 1
ATOM 4303 O O . LEU A 1 556 ? 27.391 34.625 -13.875 1 61.69 556 LEU A O 1
ATOM 4307 N N . LYS A 1 557 ? 28.375 35 -11.953 1 66 557 LYS A N 1
ATOM 4308 C CA . LYS A 1 557 ? 29.734 35 -12.484 1 66 557 LYS A CA 1
ATOM 4309 C C . LYS A 1 557 ? 30.141 33.625 -12.992 1 66 557 LYS A C 1
ATOM 4311 O O . LYS A 1 557 ? 31.156 33.469 -13.672 1 66 557 LYS A O 1
ATOM 4316 N N . LEU A 1 558 ? 29.094 32.656 -12.805 1 73.88 558 LEU A N 1
ATOM 4317 C CA . LEU A 1 558 ? 29.547 31.297 -13.125 1 73.88 558 LEU A CA 1
ATOM 4318 C C . LEU A 1 558 ? 28.719 30.703 -14.25 1 73.88 558 LEU A C 1
ATOM 4320 O O . LEU A 1 558 ? 28.734 29.484 -14.469 1 73.88 558 LEU A O 1
ATOM 4324 N N . GLN A 1 559 ? 28.109 31.5 -14.992 1 75.94 559 GLN A N 1
ATOM 4325 C CA . GLN A 1 559 ? 27.156 31.016 -15.984 1 75.94 559 GLN A CA 1
ATOM 4326 C C . GLN A 1 559 ? 27.891 30.281 -17.109 1 75.94 559 GLN A C 1
ATOM 4328 O O . GLN A 1 559 ? 27.406 29.25 -17.594 1 75.94 559 GLN A O 1
ATOM 4333 N N . ASP A 1 560 ? 28.953 30.875 -17.5 1 75.44 560 ASP A N 1
ATOM 4334 C CA . ASP A 1 560 ? 29.703 30.266 -18.594 1 75.44 560 ASP A CA 1
ATOM 4335 C C . ASP A 1 560 ? 30.188 28.875 -18.219 1 75.44 560 ASP A C 1
ATOM 4337 O O . ASP A 1 560 ? 30.109 27.938 -19.016 1 75.44 560 ASP A O 1
ATOM 4341 N N . ALA A 1 561 ? 30.672 28.797 -17.031 1 74.5 561 ALA A N 1
ATOM 4342 C CA . ALA A 1 561 ? 31.156 27.516 -16.531 1 74.5 561 ALA A CA 1
ATOM 4343 C C . ALA A 1 561 ? 30.031 26.5 -16.422 1 74.5 561 ALA A C 1
ATOM 4345 O O . ALA A 1 561 ? 30.219 25.328 -16.719 1 74.5 561 ALA A O 1
ATOM 4346 N N . VAL A 1 562 ? 28.938 27 -16.062 1 77.56 562 VAL A N 1
ATOM 4347 C CA . VAL A 1 562 ? 27.75 26.156 -15.914 1 77.56 562 VAL A CA 1
ATOM 4348 C C . VAL A 1 562 ? 27.297 25.641 -17.281 1 77.56 562 VAL A C 1
ATOM 4350 O O . VAL A 1 562 ? 27 24.453 -17.438 1 77.56 562 VAL A O 1
ATOM 4353 N N . ASP A 1 563 ? 27.344 26.484 -18.203 1 79.19 563 ASP A N 1
ATOM 4354 C CA . ASP A 1 563 ? 26.906 26.109 -19.547 1 79.19 563 ASP A CA 1
ATOM 4355 C C . ASP A 1 563 ? 27.875 25.094 -20.172 1 79.19 563 ASP A C 1
ATOM 4357 O O . ASP A 1 563 ? 27.438 24.141 -20.828 1 79.19 563 ASP A O 1
ATOM 4361 N N . GLU A 1 564 ? 29.062 25.359 -19.969 1 77.62 564 GLU A N 1
ATOM 4362 C CA . GLU A 1 564 ? 30.078 24.453 -20.5 1 77.62 564 GLU A CA 1
ATOM 4363 C C . GLU A 1 564 ? 29.969 23.078 -19.859 1 77.62 564 GLU A C 1
ATOM 4365 O O . GLU A 1 564 ? 30.062 22.062 -20.547 1 77.62 564 GLU A O 1
ATOM 4370 N N . ALA A 1 565 ? 29.828 23.141 -18.562 1 79.38 565 ALA A N 1
ATOM 4371 C CA . ALA A 1 565 ? 29.734 21.875 -17.828 1 79.38 565 ALA A CA 1
ATOM 4372 C C . ALA A 1 565 ? 28.469 21.125 -18.203 1 79.38 565 ALA A C 1
ATOM 4374 O O . ALA A 1 565 ? 28.469 19.891 -18.312 1 79.38 565 ALA A O 1
ATOM 4375 N N . THR A 1 566 ? 27.453 21.797 -18.391 1 78.56 566 THR A N 1
ATOM 4376 C CA . THR A 1 566 ? 26.188 21.203 -18.766 1 78.56 566 THR A CA 1
ATOM 4377 C C . THR A 1 566 ? 26.281 20.547 -20.141 1 78.56 566 THR A C 1
ATOM 4379 O O . THR A 1 566 ? 25.797 19.438 -20.344 1 78.56 566 THR A O 1
ATOM 4382 N N . SER A 1 567 ? 26.906 21.266 -21 1 77.94 567 SER A N 1
ATOM 4383 C CA . SER A 1 567 ? 27.109 20.719 -22.344 1 77.94 567 SER A CA 1
ATOM 4384 C C . SER A 1 567 ? 28.031 19.5 -22.328 1 77.94 567 SER A C 1
ATOM 4386 O O . SER A 1 567 ? 27.812 18.547 -23.078 1 77.94 567 SER A O 1
ATOM 4388 N N . TRP A 1 568 ? 28.969 19.641 -21.484 1 78.19 568 TRP A N 1
ATOM 4389 C CA . TRP A 1 568 ? 29.922 18.547 -21.344 1 78.19 568 TRP A CA 1
ATOM 4390 C C . TRP A 1 568 ? 29.234 17.281 -20.812 1 78.19 568 TRP A C 1
ATOM 4392 O O . TRP A 1 568 ? 29.5 16.172 -21.281 1 78.19 568 TRP A O 1
ATOM 4402 N N . LEU A 1 569 ? 28.422 17.406 -19.906 1 79.19 569 LEU A N 1
ATOM 4403 C CA . LEU A 1 569 ? 27.703 16.297 -19.281 1 79.19 569 LEU A CA 1
ATOM 4404 C C . LEU A 1 569 ? 26.75 15.664 -20.281 1 79.19 569 LEU A C 1
ATOM 4406 O O . LEU A 1 569 ? 26.516 14.453 -20.234 1 79.19 569 LEU A O 1
ATOM 4410 N N . GLN A 1 570 ? 26.234 16.391 -21.156 1 74.5 570 GLN A N 1
ATOM 4411 C CA . GLN A 1 570 ? 25.219 15.914 -22.078 1 74.5 570 GLN A CA 1
ATOM 4412 C C . GLN A 1 570 ? 25.859 15.258 -23.297 1 74.5 570 GLN A C 1
ATOM 4414 O O . GLN A 1 570 ? 25.312 14.305 -23.859 1 74.5 570 GLN A O 1
ATOM 4419 N N . ASP A 1 571 ? 26.969 15.727 -23.609 1 69.5 571 ASP A N 1
ATOM 4420 C CA . ASP A 1 571 ? 27.531 15.375 -24.922 1 69.5 571 ASP A CA 1
ATOM 4421 C C . ASP A 1 571 ? 28.484 14.188 -24.797 1 69.5 571 ASP A C 1
ATOM 4423 O O . ASP A 1 571 ? 28.875 13.602 -25.812 1 69.5 571 ASP A O 1
ATOM 4427 N N . ASN A 1 572 ? 28.797 13.836 -23.562 1 67.5 572 ASN A N 1
ATOM 4428 C CA . ASN A 1 572 ? 29.844 12.828 -23.438 1 67.5 572 ASN A CA 1
ATOM 4429 C C . ASN A 1 572 ? 29.375 11.625 -22.625 1 67.5 572 ASN A C 1
ATOM 4431 O O . ASN A 1 572 ? 28.516 11.766 -21.75 1 67.5 572 ASN A O 1
ATOM 4435 N N . GLU A 1 573 ? 29.828 10.539 -23.156 1 73.19 573 GLU A N 1
ATOM 4436 C CA . GLU A 1 573 ? 29.703 9.352 -22.312 1 73.19 573 GLU A CA 1
ATOM 4437 C C . GLU A 1 573 ? 30.797 9.305 -21.25 1 73.19 573 GLU A C 1
ATOM 4439 O O . GLU A 1 573 ? 31.984 9.219 -21.578 1 73.19 573 GLU A O 1
ATOM 4444 N N . LEU A 1 574 ? 30.438 9.586 -20.094 1 77.88 574 LEU A N 1
ATOM 4445 C CA . LEU A 1 574 ? 31.422 9.828 -19.047 1 77.88 574 LEU A CA 1
ATOM 4446 C C . LEU A 1 574 ? 31.422 8.695 -18.031 1 77.88 574 LEU A C 1
ATOM 4448 O O . LEU A 1 574 ? 30.391 8.07 -17.797 1 77.88 574 LEU A O 1
ATOM 4452 N N . THR A 1 575 ? 32.656 8.43 -17.641 1 80.25 575 THR A N 1
ATOM 4453 C CA . THR A 1 575 ? 32.781 7.5 -16.531 1 80.25 575 THR A CA 1
ATOM 4454 C C . THR A 1 575 ? 32.531 8.219 -15.203 1 80.25 575 THR A C 1
ATOM 4456 O O . THR A 1 575 ? 32.562 9.445 -15.141 1 80.25 575 THR A O 1
ATOM 4459 N N . THR A 1 576 ? 32.281 7.406 -14.273 1 85.06 576 THR A N 1
ATOM 4460 C CA . THR A 1 576 ? 32.062 7.957 -12.945 1 85.06 576 THR A CA 1
ATOM 4461 C C . THR A 1 576 ? 33.25 8.773 -12.469 1 85.06 576 THR A C 1
ATOM 4463 O O . THR A 1 576 ? 33.062 9.852 -11.883 1 85.06 576 THR A O 1
ATOM 4466 N N . SER A 1 577 ? 34.375 8.273 -12.758 1 86.12 577 SER A N 1
ATOM 4467 C CA . SER A 1 577 ? 35.594 8.953 -12.328 1 86.12 577 SER A CA 1
ATOM 4468 C C . SER A 1 577 ? 35.75 10.305 -13.016 1 86.12 577 SER A C 1
ATOM 4470 O O . SER A 1 577 ? 36.125 11.297 -12.383 1 86.12 577 SER A O 1
ATOM 4472 N N . GLN A 1 578 ? 35.469 10.328 -14.258 1 85.69 578 GLN A N 1
ATOM 4473 C CA . GLN A 1 578 ? 35.531 11.57 -15.023 1 85.69 578 GLN A CA 1
ATOM 4474 C C . GLN A 1 578 ? 34.562 12.609 -14.5 1 85.69 578 GLN A C 1
ATOM 4476 O O . GLN A 1 578 ? 34.875 13.797 -14.422 1 85.69 578 GLN A O 1
ATOM 4481 N N . ILE A 1 579 ? 33.438 12.078 -14.195 1 86.31 579 ILE A N 1
ATOM 4482 C CA . ILE A 1 579 ? 32.406 12.969 -13.688 1 86.31 579 ILE A CA 1
ATOM 4483 C C . ILE A 1 579 ? 32.844 13.547 -12.336 1 86.31 579 ILE A C 1
ATOM 4485 O O . ILE A 1 579 ? 32.688 14.75 -12.094 1 86.31 579 ILE A O 1
ATOM 4489 N N . ASN A 1 580 ? 33.406 12.734 -11.609 1 87.25 580 ASN A N 1
ATOM 4490 C CA . ASN A 1 580 ? 33.844 13.164 -10.297 1 87.25 580 ASN A CA 1
ATOM 4491 C C . ASN A 1 580 ? 35 14.156 -10.398 1 87.25 580 ASN A C 1
ATOM 4493 O O . ASN A 1 580 ? 35.094 15.102 -9.602 1 87.25 580 ASN A O 1
ATOM 4497 N N . ASP A 1 581 ? 35.812 13.906 -11.328 1 86.75 581 ASP A N 1
ATOM 4498 C CA . ASP A 1 581 ? 36.938 14.82 -11.539 1 86.75 581 ASP A CA 1
ATOM 4499 C C . ASP A 1 581 ? 36.438 16.203 -11.977 1 86.75 581 ASP A C 1
ATOM 4501 O O . ASP A 1 581 ? 36.969 17.219 -11.508 1 86.75 581 ASP A O 1
ATOM 4505 N N . LYS A 1 582 ? 35.562 16.094 -12.852 1 86.38 582 LYS A N 1
ATOM 4506 C CA . LYS A 1 582 ? 35 17.359 -13.297 1 86.38 582 LYS A CA 1
ATOM 4507 C C . LYS A 1 582 ? 34.281 18.078 -12.156 1 86.38 582 LYS A C 1
ATOM 4509 O O . LYS A 1 582 ? 34.312 19.312 -12.062 1 86.38 582 LYS A O 1
ATOM 4514 N N . LYS A 1 583 ? 33.656 17.359 -11.391 1 87.19 583 LYS A N 1
ATOM 4515 C CA . LYS A 1 583 ? 32.969 17.922 -10.219 1 87.19 583 LYS A CA 1
ATOM 4516 C C . LYS A 1 583 ? 33.969 18.625 -9.305 1 87.19 583 LYS A C 1
ATOM 4518 O O . LYS A 1 583 ? 33.719 19.75 -8.852 1 87.19 583 LYS A O 1
ATOM 4523 N N . LYS A 1 584 ? 35.062 18.016 -9.141 1 88.19 584 LYS A N 1
ATOM 4524 C CA . LYS A 1 584 ? 36.094 18.609 -8.305 1 88.19 584 LYS A CA 1
ATOM 4525 C C . LYS A 1 584 ? 36.625 19.906 -8.906 1 88.19 584 LYS A C 1
ATOM 4527 O O . LYS A 1 584 ? 36.875 20.875 -8.195 1 88.19 584 LYS A O 1
ATOM 4532 N N . GLU A 1 585 ? 36.719 19.797 -10.086 1 85.75 585 GLU A N 1
ATOM 4533 C CA . GLU A 1 585 ? 37.156 21 -10.805 1 85.75 585 GLU A CA 1
ATOM 4534 C C . GLU A 1 585 ? 36.188 22.141 -10.633 1 85.75 585 GLU A C 1
ATOM 4536 O O . GLU A 1 585 ? 36.562 23.281 -10.367 1 85.75 585 GLU A O 1
ATOM 4541 N N . LEU A 1 586 ? 34.969 21.812 -10.781 1 85.88 586 LEU A N 1
ATOM 4542 C CA . LEU A 1 586 ? 33.906 22.828 -10.672 1 85.88 586 LEU A CA 1
ATOM 4543 C C . LEU A 1 586 ? 33.812 23.344 -9.242 1 85.88 586 LEU A C 1
ATOM 4545 O O . LEU A 1 586 ? 33.5 24.516 -9.023 1 85.88 586 LEU A O 1
ATOM 4549 N N . GLU A 1 587 ? 34 22.5 -8.344 1 86.5 587 GLU A N 1
ATOM 4550 C CA . GLU A 1 587 ? 33.969 22.891 -6.941 1 86.5 587 GLU A CA 1
ATOM 4551 C C . GLU A 1 587 ? 35.094 23.906 -6.641 1 86.5 587 GLU A C 1
ATOM 4553 O O . GLU A 1 587 ? 34.875 24.859 -5.883 1 86.5 587 GLU A O 1
ATOM 4558 N N . ARG A 1 588 ? 36.188 23.703 -7.246 1 83.5 588 ARG A N 1
ATOM 4559 C CA . ARG A 1 588 ? 37.281 24.625 -7.078 1 83.5 588 ARG A CA 1
ATOM 4560 C C . ARG A 1 588 ? 36.969 25.984 -7.66 1 83.5 588 ARG A C 1
ATOM 4562 O O . ARG A 1 588 ? 37.281 27.016 -7.059 1 83.5 588 ARG A O 1
ATOM 4569 N N . ILE A 1 589 ? 36.344 25.906 -8.719 1 81 589 ILE A N 1
ATOM 4570 C CA . ILE A 1 589 ? 35.969 27.141 -9.375 1 81 589 ILE A CA 1
ATOM 4571 C C . ILE A 1 589 ? 34.938 27.875 -8.516 1 81 589 ILE A C 1
ATOM 4573 O O . ILE A 1 589 ? 35 29.094 -8.344 1 81 589 ILE A O 1
ATOM 4577 N N . HIS A 1 590 ? 34 27.141 -8.008 1 81.12 590 HIS A N 1
ATOM 4578 C CA . HIS A 1 590 ? 32.938 27.703 -7.176 1 81.12 590 HIS A CA 1
ATOM 4579 C C . HIS A 1 590 ? 33.5 28.297 -5.891 1 81.12 590 HIS A C 1
ATOM 4581 O O . HIS A 1 590 ? 33.125 29.406 -5.504 1 81.12 590 HIS A O 1
ATOM 4587 N N . ASP A 1 591 ? 34.406 27.609 -5.297 1 80.69 591 ASP A N 1
ATOM 4588 C CA . ASP A 1 591 ? 35 28.047 -4.031 1 80.69 591 ASP A CA 1
ATOM 4589 C C . ASP A 1 591 ? 35.875 29.281 -4.227 1 80.69 591 ASP A C 1
ATOM 4591 O O . ASP A 1 591 ? 35.875 30.172 -3.375 1 80.69 591 ASP A O 1
ATOM 4595 N N . SER A 1 592 ? 36.594 29.281 -5.262 1 76.25 592 SER A N 1
ATOM 4596 C CA . SER A 1 592 ? 37.469 30.406 -5.559 1 76.25 592 SER A CA 1
ATOM 4597 C C . SER A 1 592 ? 36.656 31.672 -5.84 1 76.25 592 SER A C 1
ATOM 4599 O O . SER A 1 592 ? 37.094 32.781 -5.508 1 76.25 592 SER A O 1
ATOM 4601 N N . THR A 1 593 ? 35.5 31.438 -6.406 1 73.19 593 THR A N 1
ATOM 4602 C CA . THR A 1 593 ? 34.656 32.594 -6.754 1 73.19 593 THR A CA 1
ATOM 4603 C C . THR A 1 593 ? 33.906 33.094 -5.527 1 73.19 593 THR A C 1
ATOM 4605 O O . THR A 1 593 ? 33.75 34.281 -5.336 1 73.19 593 THR A O 1
ATOM 4608 N N . VAL A 1 594 ? 33.438 32.188 -4.691 1 70.31 594 VAL A N 1
ATOM 4609 C CA . VAL A 1 594 ? 32.656 32.594 -3.51 1 70.31 594 VAL A CA 1
ATOM 4610 C C . VAL A 1 594 ? 33.594 33.188 -2.457 1 70.31 594 VAL A C 1
ATOM 4612 O O . VAL A 1 594 ? 33.25 34.156 -1.792 1 70.31 594 VAL A O 1
ATOM 4615 N N . THR A 1 595 ? 34.812 32.625 -2.273 1 62.47 595 THR A N 1
ATOM 4616 C CA . THR A 1 595 ? 35.812 33.188 -1.354 1 62.47 595 THR A CA 1
ATOM 4617 C C . THR A 1 595 ? 36.375 34.469 -1.9 1 62.47 595 THR A C 1
ATOM 4619 O O . THR A 1 595 ? 36.719 35.375 -1.135 1 62.47 595 THR A O 1
ATOM 4622 N N . GLY A 1 596 ? 36.594 34.562 -3.125 1 54.88 596 GLY A N 1
ATOM 4623 C CA . GLY A 1 596 ? 37.062 35.844 -3.668 1 54.88 596 GLY A CA 1
ATOM 4624 C C . GLY A 1 596 ? 36.062 36.969 -3.52 1 54.88 596 GLY A C 1
ATOM 4625 O O . GLY A 1 596 ? 36.438 38.125 -3.484 1 54.88 596 GLY A O 1
ATOM 4626 N N . GLN A 1 597 ? 34.844 36.656 -3.59 1 49.41 597 GLN A N 1
ATOM 4627 C CA . GLN A 1 597 ? 33.875 37.719 -3.361 1 49.41 597 GLN A CA 1
ATOM 4628 C C . GLN A 1 597 ? 33.875 38.156 -1.902 1 49.41 597 GLN A C 1
ATOM 4630 O O . GLN A 1 597 ? 33.5 39.281 -1.596 1 49.41 597 GLN A O 1
ATOM 4635 N N . THR A 1 598 ? 34.156 37.375 -0.958 1 43.44 598 THR A N 1
ATOM 4636 C CA . THR A 1 598 ? 34.219 37.812 0.429 1 43.44 598 THR A CA 1
ATOM 4637 C C . THR A 1 598 ? 35.5 38.625 0.673 1 43.44 598 THR A C 1
ATOM 4639 O O . THR A 1 598 ? 35.688 39.188 1.748 1 43.44 598 THR A O 1
ATOM 4642 N N . SER A 1 599 ? 36.469 38.531 -0.174 1 36.19 599 SER A N 1
ATOM 4643 C CA . SER A 1 599 ? 37.656 39.312 0.17 1 36.19 599 SER A CA 1
ATOM 4644 C C . SER A 1 599 ? 37.5 40.781 -0.246 1 36.19 599 SER A C 1
ATOM 4646 O O . SER A 1 599 ? 38.469 41.562 -0.146 1 36.19 599 SER A O 1
ATOM 4648 N N . THR A 1 600 ? 36.531 41.156 -1.019 1 32.72 600 THR A N 1
ATOM 4649 C CA . THR A 1 600 ? 36.656 42.625 -1.076 1 32.72 600 THR A CA 1
ATOM 4650 C C . THR A 1 600 ? 36.125 43.25 0.219 1 32.72 600 THR A C 1
ATOM 4652 O O . THR A 1 600 ? 35 43.031 0.612 1 32.72 600 THR A O 1
ATOM 4655 N N . PRO A 1 601 ? 37.125 43.75 1.118 1 31.56 601 PRO A N 1
ATOM 4656 C CA . PRO A 1 601 ? 36.781 44.688 2.191 1 31.56 601 PRO A CA 1
ATOM 4657 C C . PRO A 1 601 ? 36 45.906 1.695 1 31.56 601 PRO A C 1
ATOM 4659 O O . PRO A 1 601 ? 36.188 46.344 0.562 1 31.56 601 PRO A O 1
ATOM 4662 N N . MET B 1 1 ? -18.766 -12.703 27.406 1 27.16 1 MET B N 1
ATOM 4663 C CA . MET B 1 1 ? -17.516 -11.953 27.469 1 27.16 1 MET B CA 1
ATOM 4664 C C . MET B 1 1 ? -17.781 -10.453 27.531 1 27.16 1 MET B C 1
ATOM 4666 O O . MET B 1 1 ? -18.562 -9.922 26.734 1 27.16 1 MET B O 1
ATOM 4670 N N . GLU B 1 2 ? -17.891 -9.852 28.453 1 35.22 2 GLU B N 1
ATOM 4671 C CA . GLU B 1 2 ? -18.219 -8.477 28.844 1 35.22 2 GLU B CA 1
ATOM 4672 C C . GLU B 1 2 ? -17.594 -7.473 27.875 1 35.22 2 GLU B C 1
ATOM 4674 O O . GLU B 1 2 ? -16.469 -7.676 27.406 1 35.22 2 GLU B O 1
ATOM 4679 N N . GLY B 1 3 ? -18.219 -6.656 27.078 1 42.25 3 GLY B N 1
ATOM 4680 C CA . GLY B 1 3 ? -18.016 -5.918 25.828 1 42.25 3 GLY B CA 1
ATOM 4681 C C . GLY B 1 3 ? -16.766 -5.062 25.844 1 42.25 3 GLY B C 1
ATOM 4682 O O . GLY B 1 3 ? -16.766 -3.967 26.406 1 42.25 3 GLY B O 1
ATOM 4683 N N . ASP B 1 4 ? -15.609 -5.551 26.109 1 51.56 4 ASP B N 1
ATOM 4684 C CA . ASP B 1 4 ? -14.305 -4.906 26.156 1 51.56 4 ASP B CA 1
ATOM 4685 C C . ASP B 1 4 ? -14.258 -3.699 25.219 1 51.56 4 ASP B C 1
ATOM 4687 O O . ASP B 1 4 ? -14.633 -3.797 24.047 1 51.56 4 ASP B O 1
ATOM 4691 N N . MET B 1 5 ? -14.461 -2.555 25.797 1 61.56 5 MET B N 1
ATOM 4692 C CA . MET B 1 5 ? -14.516 -1.267 25.109 1 61.56 5 MET B CA 1
ATOM 4693 C C . MET B 1 5 ? -13.336 -1.099 24.172 1 61.56 5 MET B C 1
ATOM 4695 O O . MET B 1 5 ? -12.188 -1.038 24.609 1 61.56 5 MET B O 1
ATOM 4699 N N . LEU B 1 6 ? -13.492 -1.416 22.906 1 84.94 6 LEU B N 1
ATOM 4700 C CA . LEU B 1 6 ? -12.469 -1.353 21.859 1 84.94 6 LEU B CA 1
ATOM 4701 C C . LEU B 1 6 ? -12.266 0.082 21.391 1 84.94 6 LEU B C 1
ATOM 4703 O O . LEU B 1 6 ? -13.219 0.853 21.297 1 84.94 6 LEU B O 1
ATOM 4707 N N . ALA B 1 7 ? -11.062 0.571 21.578 1 94.06 7 ALA B N 1
ATOM 4708 C CA . ALA B 1 7 ? -10.672 1.884 21.078 1 94.06 7 ALA B CA 1
ATOM 4709 C C . ALA B 1 7 ? -9.664 1.755 19.938 1 94.06 7 ALA B C 1
ATOM 4711 O O . ALA B 1 7 ? -8.93 0.77 19.859 1 94.06 7 ALA B O 1
ATOM 4712 N N . ILE B 1 8 ? -9.766 2.744 19.062 1 97.25 8 ILE B N 1
ATOM 4713 C CA . ILE B 1 8 ? -8.867 2.709 17.906 1 97.25 8 ILE B CA 1
ATOM 4714 C C . ILE B 1 8 ? -7.965 3.938 17.922 1 97.25 8 ILE B C 1
ATOM 4716 O O . ILE B 1 8 ? -8.281 4.941 18.562 1 97.25 8 ILE B O 1
ATOM 4720 N N . GLY B 1 9 ? -6.824 3.82 17.406 1 98.19 9 GLY B N 1
ATOM 4721 C CA . GLY B 1 9 ? -5.922 4.93 17.141 1 98.19 9 GLY B CA 1
ATOM 4722 C C . GLY B 1 9 ? -5.906 5.355 15.688 1 98.19 9 GLY B C 1
ATOM 4723 O O . GLY B 1 9 ? -5.695 4.527 14.797 1 98.19 9 GLY B O 1
ATOM 4724 N N . ILE B 1 10 ? -6.145 6.688 15.43 1 98.62 10 ILE B N 1
ATOM 4725 C CA . ILE B 1 10 ? -6.254 7.164 14.055 1 98.62 10 ILE B CA 1
ATOM 4726 C C . ILE B 1 10 ? -5.207 8.242 13.797 1 98.62 10 ILE B C 1
ATOM 4728 O O . ILE B 1 10 ? -5.102 9.211 14.562 1 98.62 10 ILE B O 1
ATOM 4732 N N . ASP B 1 11 ? -4.414 8.055 12.797 1 98.19 11 ASP B N 1
ATOM 4733 C CA . ASP B 1 11 ? -3.605 9.117 12.211 1 98.19 11 ASP B CA 1
ATOM 4734 C C . ASP B 1 11 ? -4.355 9.82 11.078 1 98.19 11 ASP B C 1
ATOM 4736 O O . ASP B 1 11 ? -4.453 9.289 9.969 1 98.19 11 ASP B O 1
ATOM 4740 N N . LEU B 1 12 ? -4.918 10.93 11.391 1 97.5 12 LEU B N 1
ATOM 4741 C CA . LEU B 1 12 ? -5.555 11.734 10.352 1 97.5 12 LEU B CA 1
ATOM 4742 C C . LEU B 1 12 ? -4.523 12.57 9.594 1 97.5 12 LEU B C 1
ATOM 4744 O O . LEU B 1 12 ? -4.258 13.711 9.961 1 97.5 12 LEU B O 1
ATOM 4748 N N . GLY B 1 13 ? -4.008 11.984 8.508 1 95.25 13 GLY B N 1
ATOM 4749 C CA . GLY B 1 13 ? -2.963 12.656 7.754 1 95.25 13 GLY B CA 1
ATOM 4750 C C . GLY B 1 13 ? -3.504 13.586 6.68 1 95.25 13 GLY B C 1
ATOM 4751 O O . GLY B 1 13 ? -4.676 13.492 6.305 1 95.25 13 GLY B O 1
ATOM 4752 N N . THR B 1 14 ? -2.637 14.484 6.227 1 94.69 14 THR B N 1
ATOM 4753 C CA . THR B 1 14 ? -3.004 15.414 5.164 1 94.69 14 THR B CA 1
ATOM 4754 C C . THR B 1 14 ? -3.234 14.672 3.852 1 94.69 14 THR B C 1
ATOM 4756 O O . THR B 1 14 ? -4.223 14.914 3.156 1 94.69 14 THR B O 1
ATOM 4759 N N . THR B 1 15 ? -2.365 13.742 3.545 1 94.31 15 THR B N 1
ATOM 4760 C CA . THR B 1 15 ? -2.432 13.039 2.27 1 94.31 15 THR B CA 1
ATOM 4761 C C . THR B 1 15 ? -2.955 11.617 2.461 1 94.31 15 THR B C 1
ATOM 4763 O O . THR B 1 15 ? -3.719 11.117 1.635 1 94.31 15 THR B O 1
ATOM 4766 N N . TYR B 1 16 ? -2.486 10.984 3.527 1 95.69 16 TYR B N 1
ATOM 4767 C CA . TYR B 1 16 ? -2.918 9.625 3.842 1 95.69 16 TYR B CA 1
ATOM 4768 C C . TYR B 1 16 ? -3.299 9.508 5.312 1 95.69 16 TYR B C 1
ATOM 4770 O O . TYR B 1 16 ? -2.701 10.156 6.172 1 95.69 16 TYR B O 1
ATOM 4778 N N . SER B 1 17 ? -4.285 8.695 5.582 1 97.75 17 SER B N 1
ATOM 4779 C CA . SER B 1 17 ? -4.715 8.383 6.945 1 97.75 17 SER B CA 1
ATOM 4780 C C . SER B 1 17 ? -4.57 6.898 7.242 1 97.75 17 SER B C 1
ATOM 4782 O O . SER B 1 17 ? -4.508 6.078 6.328 1 97.75 17 SER B O 1
ATOM 4784 N N . CYS B 1 18 ? -4.406 6.641 8.516 1 96.94 18 CYS B N 1
ATOM 4785 C CA . CYS B 1 18 ? -4.141 5.285 8.977 1 96.94 18 CYS B CA 1
ATOM 4786 C C . CYS B 1 18 ? -4.867 5.004 10.289 1 96.94 18 CYS B C 1
ATOM 4788 O O . CYS B 1 18 ? -5.066 5.91 11.102 1 96.94 18 CYS B O 1
ATOM 4790 N N . VAL B 1 19 ? -5.305 3.703 10.477 1 98 19 VAL B N 1
ATOM 4791 C CA . VAL B 1 19 ? -6.016 3.344 11.703 1 98 19 VAL B CA 1
ATOM 4792 C C . VAL B 1 19 ? -5.445 2.043 12.266 1 98 19 VAL B C 1
ATOM 4794 O O . VAL B 1 19 ? -5.051 1.152 11.508 1 98 19 VAL B O 1
ATOM 4797 N N . GLY B 1 20 ? -5.27 1.979 13.57 1 96.38 20 GLY B N 1
ATOM 4798 C CA . GLY B 1 20 ? -4.812 0.791 14.273 1 96.38 20 GLY B CA 1
ATOM 4799 C C . GLY B 1 20 ? -5.758 0.349 15.375 1 96.38 20 GLY B C 1
ATOM 4800 O O . GLY B 1 20 ? -6.609 1.121 15.812 1 96.38 20 GLY B O 1
ATOM 4801 N N . VAL B 1 21 ? -5.641 -0.905 15.75 1 93.75 21 VAL B N 1
ATOM 4802 C CA . VAL B 1 21 ? -6.402 -1.487 16.844 1 93.75 21 VAL B CA 1
ATOM 4803 C C . VAL B 1 21 ? -5.469 -2.266 17.766 1 93.75 21 VAL B C 1
ATOM 4805 O O . VAL B 1 21 ? -4.398 -2.707 17.344 1 93.75 21 VAL B O 1
ATOM 4808 N N . TRP B 1 22 ? -5.844 -2.289 19.016 1 90 22 TRP B N 1
ATOM 4809 C CA . TRP B 1 22 ? -5.137 -3.129 19.969 1 90 22 TRP B CA 1
ATOM 4810 C C . TRP B 1 22 ? -5.789 -4.504 20.078 1 90 22 TRP B C 1
ATOM 4812 O O . TRP B 1 22 ? -6.957 -4.613 20.469 1 90 22 TRP B O 1
ATOM 4822 N N . ARG B 1 23 ? -4.996 -5.504 19.641 1 81.06 23 ARG B N 1
ATOM 4823 C CA . ARG B 1 23 ? -5.52 -6.867 19.656 1 81.06 23 ARG B CA 1
ATOM 4824 C C . ARG B 1 23 ? -4.441 -7.863 20.062 1 81.06 23 ARG B C 1
ATOM 4826 O O . ARG B 1 23 ? -3.316 -7.809 19.562 1 81.06 23 ARG B O 1
ATOM 4833 N N . ASN B 1 24 ? -4.746 -8.758 20.922 1 76.5 24 ASN B N 1
ATOM 4834 C CA . ASN B 1 24 ? -3.852 -9.82 21.375 1 76.5 24 ASN B CA 1
ATOM 4835 C C . ASN B 1 24 ? -2.547 -9.258 21.938 1 76.5 24 ASN B C 1
ATOM 4837 O O . ASN B 1 24 ? -1.465 -9.75 21.594 1 76.5 24 ASN B O 1
ATOM 4841 N N . GLY B 1 25 ? -2.684 -8.094 22.641 1 77.62 25 GLY B N 1
ATOM 4842 C CA . GLY B 1 25 ? -1.543 -7.52 23.328 1 77.62 25 GLY B CA 1
ATOM 4843 C C . GLY B 1 25 ? -0.597 -6.773 22.406 1 77.62 25 GLY B C 1
ATOM 4844 O O . GLY B 1 25 ? 0.53 -6.457 22.797 1 77.62 25 GLY B O 1
ATOM 4845 N N . ARG B 1 26 ? -1.096 -6.547 21.234 1 82.69 26 ARG B N 1
ATOM 4846 C CA . ARG B 1 26 ? -0.23 -5.84 20.297 1 82.69 26 ARG B CA 1
ATOM 4847 C C . ARG B 1 26 ? -1.037 -4.895 19.422 1 82.69 26 ARG B C 1
ATOM 4849 O O . ARG B 1 26 ? -2.264 -5 19.344 1 82.69 26 ARG B O 1
ATOM 4856 N N . VAL B 1 27 ? -0.281 -3.98 18.797 1 90.06 27 VAL B N 1
ATOM 4857 C CA . VAL B 1 27 ? -0.911 -3.059 17.859 1 90.06 27 VAL B CA 1
ATOM 4858 C C . VAL B 1 27 ? -1.011 -3.713 16.484 1 90.06 27 VAL B C 1
ATOM 4860 O O . VAL B 1 27 ? -0.057 -4.336 16.016 1 90.06 27 VAL B O 1
ATOM 4863 N N . GLU B 1 28 ? -2.146 -3.645 15.938 1 89.19 28 GLU B N 1
ATOM 4864 C CA . GLU B 1 28 ? -2.344 -4.059 14.555 1 89.19 28 GLU B CA 1
ATOM 4865 C C . GLU B 1 28 ? -2.836 -2.895 13.695 1 89.19 28 GLU B C 1
ATOM 4867 O O . GLU B 1 28 ? -3.904 -2.338 13.945 1 89.19 28 GLU B O 1
ATOM 4872 N N . ILE B 1 29 ? -1.997 -2.5 12.703 1 93.31 29 ILE B N 1
ATOM 4873 C CA . ILE B 1 29 ? -2.469 -1.527 11.727 1 93.31 29 ILE B CA 1
ATOM 4874 C C . ILE B 1 29 ? -3.408 -2.207 10.734 1 93.31 29 ILE B C 1
ATOM 4876 O O . ILE B 1 29 ? -3.041 -3.197 10.102 1 93.31 29 ILE B O 1
ATOM 4880 N N . VAL B 1 30 ? -4.602 -1.695 10.578 1 92.56 30 VAL B N 1
ATOM 4881 C CA . VAL B 1 30 ? -5.668 -2.381 9.859 1 92.56 30 VAL B CA 1
ATOM 4882 C C . VAL B 1 30 ? -5.605 -2.025 8.375 1 92.56 30 VAL B C 1
ATOM 4884 O O . VAL B 1 30 ? -5.531 -0.848 8.016 1 92.56 30 VAL B O 1
ATOM 4887 N N . ALA B 1 31 ? -5.578 -3.086 7.578 1 90.69 31 ALA B N 1
ATOM 4888 C CA . ALA B 1 31 ? -5.641 -2.873 6.133 1 90.69 31 ALA B CA 1
ATOM 4889 C C . ALA B 1 31 ? -7.055 -2.516 5.691 1 90.69 31 ALA B C 1
ATOM 4891 O O . ALA B 1 31 ? -8.031 -3.051 6.223 1 90.69 31 ALA B O 1
ATOM 4892 N N . ASN B 1 32 ? -7.188 -1.585 4.738 1 91.69 32 ASN B N 1
ATOM 4893 C CA . ASN B 1 32 ? -8.5 -1.215 4.234 1 91.69 32 ASN B CA 1
ATOM 4894 C C . ASN B 1 32 ? -9.047 -2.264 3.266 1 91.69 32 ASN B C 1
ATOM 4896 O O . ASN B 1 32 ? -8.477 -3.348 3.135 1 91.69 32 ASN B O 1
ATOM 4900 N N . ASP B 1 33 ? -10.172 -1.99 2.641 1 86.88 33 ASP B N 1
ATOM 4901 C CA . ASP B 1 33 ? -10.906 -2.938 1.805 1 86.88 33 ASP B CA 1
ATOM 4902 C C . ASP B 1 33 ? -10.094 -3.32 0.569 1 86.88 33 ASP B C 1
ATOM 4904 O O . ASP B 1 33 ? -10.375 -4.332 -0.075 1 86.88 33 ASP B O 1
ATOM 4908 N N . LEU B 1 34 ? -9.055 -2.539 0.317 1 87.69 34 LEU B N 1
ATOM 4909 C CA . LEU B 1 34 ? -8.219 -2.82 -0.842 1 87.69 34 LEU B CA 1
ATOM 4910 C C . LEU B 1 34 ? -6.914 -3.496 -0.42 1 87.69 34 LEU B C 1
ATOM 4912 O O . LEU B 1 34 ? -6.074 -3.816 -1.264 1 87.69 34 LEU B O 1
ATOM 4916 N N . GLY B 1 35 ? -6.746 -3.662 0.9 1 86.25 35 GLY B N 1
ATOM 4917 C CA . GLY B 1 35 ? -5.582 -4.363 1.421 1 86.25 35 GLY B CA 1
ATOM 4918 C C . GLY B 1 35 ? -4.445 -3.436 1.801 1 86.25 35 GLY B C 1
ATOM 4919 O O . GLY B 1 35 ? -3.395 -3.887 2.264 1 86.25 35 GLY B O 1
ATOM 4920 N N . ASP B 1 36 ? -4.633 -2.15 1.637 1 89.75 36 ASP B N 1
ATOM 4921 C CA . ASP B 1 36 ? -3.602 -1.175 1.975 1 89.75 36 ASP B CA 1
ATOM 4922 C C . ASP B 1 36 ? -3.73 -0.719 3.426 1 89.75 36 ASP B C 1
ATOM 4924 O O . ASP B 1 36 ? -4.84 -0.563 3.936 1 89.75 36 ASP B O 1
ATOM 4928 N N . ARG B 1 37 ? -2.6 -0.459 4.035 1 91.75 37 ARG B N 1
ATOM 4929 C CA . ARG B 1 37 ? -2.633 -0.062 5.441 1 91.75 37 ARG B CA 1
ATOM 4930 C C . ARG B 1 37 ? -2.801 1.447 5.578 1 91.75 37 ARG B C 1
ATOM 4932 O O . ARG B 1 37 ? -3.045 1.952 6.676 1 91.75 37 ARG B O 1
ATOM 4939 N N . THR B 1 38 ? -2.623 2.16 4.52 1 94.12 38 THR B N 1
ATOM 4940 C CA . THR B 1 38 ? -2.904 3.592 4.496 1 94.12 38 THR B CA 1
ATOM 4941 C C . THR B 1 38 ? -4.004 3.91 3.49 1 94.12 38 THR B C 1
ATOM 4943 O O . THR B 1 38 ? -4.184 3.184 2.51 1 94.12 38 THR B O 1
ATOM 4946 N N . THR B 1 39 ? -4.777 4.898 3.766 1 96.31 39 THR B N 1
ATOM 4947 C CA . THR B 1 39 ? -5.887 5.344 2.93 1 96.31 39 THR B CA 1
ATOM 4948 C C . THR B 1 39 ? -5.711 6.805 2.531 1 96.31 39 THR B C 1
ATOM 4950 O O . THR B 1 39 ? -5.473 7.664 3.385 1 96.31 39 THR B O 1
ATOM 4953 N N . PRO B 1 40 ? -5.812 7.078 1.214 1 95.88 40 PRO B N 1
ATOM 4954 C CA . PRO B 1 40 ? -5.73 8.492 0.824 1 95.88 40 PRO B CA 1
ATOM 4955 C C . PRO B 1 40 ? -6.77 9.359 1.531 1 95.88 40 PRO B C 1
ATOM 4957 O O . PRO B 1 40 ? -7.938 8.969 1.634 1 95.88 40 PRO B O 1
ATOM 4960 N N . SER B 1 41 ? -6.289 10.508 2.064 1 97.25 41 SER B N 1
ATOM 4961 C CA . SER B 1 41 ? -7.188 11.461 2.703 1 97.25 41 SER B CA 1
ATOM 4962 C C . SER B 1 41 ? -7.891 12.336 1.668 1 97.25 41 SER B C 1
ATOM 4964 O O . SER B 1 41 ? -7.695 13.555 1.64 1 97.25 41 SER B O 1
ATOM 4966 N N . CYS B 1 42 ? -8.703 11.703 0.875 1 96.12 42 CYS B N 1
ATOM 4967 C CA . CYS B 1 42 ? -9.398 12.359 -0.23 1 96.12 42 CYS B CA 1
ATOM 4968 C C . CYS B 1 42 ? -10.859 11.938 -0.288 1 96.12 42 CYS B C 1
ATOM 4970 O O . CYS B 1 42 ? -11.188 10.781 -0.009 1 96.12 42 CYS B O 1
ATOM 4972 N N . VAL B 1 43 ? -11.711 12.922 -0.591 1 97.19 43 VAL B N 1
ATOM 4973 C CA . VAL B 1 43 ? -13.148 12.68 -0.717 1 97.19 43 VAL B CA 1
ATOM 4974 C C . VAL B 1 43 ? -13.641 13.211 -2.061 1 97.19 43 VAL B C 1
ATOM 4976 O O . VAL B 1 43 ? -13.375 14.367 -2.416 1 97.19 43 VAL B O 1
ATOM 4979 N N . ALA B 1 44 ? -14.336 12.391 -2.811 1 95.62 44 ALA B N 1
ATOM 4980 C CA . ALA B 1 44 ? -14.914 12.805 -4.086 1 95.62 44 ALA B CA 1
ATOM 4981 C C . ALA B 1 44 ? -16.438 12.703 -4.059 1 95.62 44 ALA B C 1
ATOM 4983 O O . ALA B 1 44 ? -17 11.766 -3.488 1 95.62 44 ALA B O 1
ATOM 4984 N N . PHE B 1 45 ? -17.031 13.719 -4.613 1 94.56 45 PHE B N 1
ATOM 4985 C CA . PHE B 1 45 ? -18.484 13.773 -4.699 1 94.56 45 PHE B CA 1
ATOM 4986 C C . PHE B 1 45 ? -18.938 13.578 -6.141 1 94.56 45 PHE B C 1
ATOM 4988 O O . PHE B 1 45 ? -18.438 14.234 -7.055 1 94.56 45 PHE B O 1
ATOM 4995 N N . THR B 1 46 ? -19.781 12.609 -6.34 1 88.81 46 THR B N 1
ATOM 4996 C CA . THR B 1 46 ? -20.328 12.352 -7.664 1 88.81 46 THR B CA 1
ATOM 4997 C C . THR B 1 46 ? -21.844 12.562 -7.676 1 88.81 46 THR B C 1
ATOM 4999 O O . THR B 1 46 ? -22.422 12.961 -6.664 1 88.81 46 THR B O 1
ATOM 5002 N N . LYS B 1 47 ? -22.422 12.375 -8.852 1 85.06 47 LYS B N 1
ATOM 5003 C CA . LYS B 1 47 ? -23.859 12.547 -9 1 85.06 47 LYS B CA 1
ATOM 5004 C C . LYS B 1 47 ? -24.625 11.516 -8.18 1 85.06 47 LYS B C 1
ATOM 5006 O O . LYS B 1 47 ? -25.781 11.742 -7.809 1 85.06 47 LYS B O 1
ATOM 5011 N N . ASN B 1 48 ? -23.859 10.461 -7.832 1 78.06 48 ASN B N 1
ATOM 5012 C CA . ASN B 1 48 ? -24.609 9.367 -7.219 1 78.06 48 ASN B CA 1
ATOM 5013 C C . ASN B 1 48 ? -24.016 8.977 -5.867 1 78.06 48 ASN B C 1
ATOM 5015 O O . ASN B 1 48 ? -24.688 8.328 -5.059 1 78.06 48 ASN B O 1
ATOM 5019 N N . ASP B 1 49 ? -22.75 9.352 -5.703 1 85 49 ASP B N 1
ATOM 5020 C CA . ASP B 1 49 ? -22.109 8.766 -4.531 1 85 49 ASP B CA 1
ATOM 5021 C C . ASP B 1 49 ? -21.031 9.68 -3.982 1 85 49 ASP B C 1
ATOM 5023 O O . ASP B 1 49 ? -20.656 10.672 -4.621 1 85 49 ASP B O 1
ATOM 5027 N N . LYS B 1 50 ? -20.75 9.422 -2.715 1 91.19 50 LYS B N 1
ATOM 5028 C CA . LYS B 1 50 ? -19.547 9.969 -2.086 1 91.19 50 LYS B CA 1
ATOM 5029 C C . LYS B 1 50 ? -18.469 8.906 -1.961 1 91.19 50 LYS B C 1
ATOM 5031 O O . LYS B 1 50 ? -18.719 7.809 -1.46 1 91.19 50 LYS B O 1
ATOM 5036 N N . LEU B 1 51 ? -17.359 9.219 -2.527 1 91.62 51 LEU B N 1
ATOM 5037 C CA . LEU B 1 51 ? -16.25 8.281 -2.484 1 91.62 51 LEU B CA 1
ATOM 5038 C C . LEU B 1 51 ? -15.133 8.797 -1.572 1 91.62 51 LEU B C 1
ATOM 5040 O O . LEU B 1 51 ? -14.836 9.992 -1.562 1 91.62 51 LEU B O 1
ATOM 5044 N N . VAL B 1 52 ? -14.594 7.957 -0.722 1 94.44 52 VAL B N 1
ATOM 5045 C CA . VAL B 1 52 ? -13.492 8.312 0.172 1 94.44 52 VAL B CA 1
ATOM 5046 C C . VAL B 1 52 ? -12.305 7.391 -0.085 1 94.44 52 VAL B C 1
ATOM 5048 O O . VAL B 1 52 ? -12.477 6.211 -0.402 1 94.44 52 VAL B O 1
ATOM 5051 N N . GLY B 1 53 ? -11.109 7.883 0.004 1 94.31 53 GLY B N 1
ATOM 5052 C CA . GLY B 1 53 ? -9.906 7.074 -0.148 1 94.31 53 GLY B CA 1
ATOM 5053 C C . GLY B 1 53 ? -9.516 6.855 -1.598 1 94.31 53 GLY B C 1
ATOM 5054 O O . GLY B 1 53 ? -9.523 7.793 -2.396 1 94.31 53 GLY B O 1
ATOM 5055 N N . GLU B 1 54 ? -9.156 5.625 -1.951 1 91.38 54 GLU B N 1
ATOM 5056 C CA . GLU B 1 54 ? -8.641 5.309 -3.279 1 91.38 54 GLU B CA 1
ATOM 5057 C C . GLU B 1 54 ? -9.703 5.523 -4.352 1 91.38 54 GLU B C 1
ATOM 5059 O O . GLU B 1 54 ? -9.383 5.91 -5.48 1 91.38 54 GLU B O 1
ATOM 5064 N N . GLY B 1 55 ? -10.914 5.238 -4.023 1 88.12 55 GLY B N 1
ATOM 5065 C CA . GLY B 1 55 ? -12 5.5 -4.957 1 88.12 55 GLY B CA 1
ATOM 5066 C C . GLY B 1 55 ? -12.086 6.957 -5.379 1 88.12 55 GLY B C 1
ATOM 5067 O O . GLY B 1 55 ? -12.375 7.254 -6.539 1 88.12 55 GLY B O 1
ATOM 5068 N N . ALA B 1 56 ? -11.844 7.828 -4.406 1 92.62 56 ALA B N 1
ATOM 5069 C CA . ALA B 1 56 ? -11.828 9.258 -4.695 1 92.62 56 ALA B CA 1
ATOM 5070 C C . ALA B 1 56 ? -10.602 9.641 -5.523 1 92.62 56 ALA B C 1
ATOM 5072 O O . ALA B 1 56 ? -10.703 10.414 -6.477 1 92.62 56 ALA B O 1
ATOM 5073 N N . ASN B 1 57 ? -9.523 9.047 -5.23 1 88.69 57 ASN B N 1
ATOM 5074 C CA . ASN B 1 57 ? -8.25 9.383 -5.859 1 88.69 57 ASN B CA 1
ATOM 5075 C C . ASN B 1 57 ? -8.242 9 -7.336 1 88.69 57 ASN B C 1
ATOM 5077 O O . ASN B 1 57 ? -7.688 9.719 -8.164 1 88.69 57 ASN B O 1
ATOM 5081 N N . ILE B 1 58 ? -8.789 7.969 -7.715 1 82.56 58 ILE B N 1
ATOM 5082 C CA . ILE B 1 58 ? -8.727 7.422 -9.07 1 82.56 58 ILE B CA 1
ATOM 5083 C C . ILE B 1 58 ? -9.539 8.305 -10.016 1 82.56 58 ILE B C 1
ATOM 5085 O O . ILE B 1 58 ? -9.18 8.453 -11.188 1 82.56 58 ILE B O 1
ATOM 5089 N N . GLN B 1 59 ? -10.57 8.922 -9.523 1 82.44 59 GLN B N 1
ATOM 5090 C CA . GLN B 1 59 ? -11.406 9.727 -10.406 1 82.44 59 GLN B CA 1
ATOM 5091 C C . GLN B 1 59 ? -11.086 11.211 -10.266 1 82.44 59 GLN B C 1
ATOM 5093 O O . GLN B 1 59 ? -11.82 12.062 -10.773 1 82.44 59 GLN B O 1
ATOM 5098 N N . ALA B 1 60 ? -10.062 11.516 -9.578 1 82.25 60 ALA B N 1
ATOM 5099 C CA . ALA B 1 60 ? -9.758 12.906 -9.234 1 82.25 60 ALA B CA 1
ATOM 5100 C C . ALA B 1 60 ? -9.539 13.742 -10.492 1 82.25 60 ALA B C 1
ATOM 5102 O O . ALA B 1 60 ? -9.906 14.922 -10.531 1 82.25 60 ALA B O 1
ATOM 5103 N N . ALA B 1 61 ? -8.945 13.109 -11.5 1 79.69 61 ALA B N 1
ATOM 5104 C CA . ALA B 1 61 ? -8.641 13.883 -12.703 1 79.69 61 ALA B CA 1
ATOM 5105 C C . ALA B 1 61 ? -9.914 14.242 -13.461 1 79.69 61 ALA B C 1
ATOM 5107 O O . ALA B 1 61 ? -10.055 15.367 -13.938 1 79.69 61 ALA B O 1
ATOM 5108 N N . ARG B 1 62 ? -10.867 13.422 -13.531 1 83.69 62 ARG B N 1
ATOM 5109 C CA . ARG B 1 62 ? -12.102 13.656 -14.273 1 83.69 62 ARG B CA 1
ATOM 5110 C C . ARG B 1 62 ? -13.102 14.445 -13.438 1 83.69 62 ARG B C 1
ATOM 5112 O O . ARG B 1 62 ? -13.984 15.117 -13.977 1 83.69 62 ARG B O 1
ATOM 5119 N N . ASN B 1 63 ? -12.977 14.281 -12.195 1 90.88 63 ASN B N 1
ATOM 5120 C CA . ASN B 1 63 ? -13.867 14.938 -11.242 1 90.88 63 ASN B CA 1
ATOM 5121 C C . ASN B 1 63 ? -13.102 15.875 -10.312 1 90.88 63 ASN B C 1
ATOM 5123 O O . ASN B 1 63 ? -13.273 15.836 -9.094 1 90.88 63 ASN B O 1
ATOM 5127 N N . ALA B 1 64 ? -12.273 16.672 -10.992 1 91.88 64 ALA B N 1
ATOM 5128 C CA . ALA B 1 64 ? -11.289 17.469 -10.258 1 91.88 64 ALA B CA 1
ATOM 5129 C C . ALA B 1 64 ? -11.977 18.469 -9.336 1 91.88 64 ALA B C 1
ATOM 5131 O O . ALA B 1 64 ? -11.562 18.656 -8.188 1 91.88 64 ALA B O 1
ATOM 5132 N N . SER B 1 65 ? -13.062 19.109 -9.742 1 94.56 65 SER B N 1
ATOM 5133 C CA . SER B 1 65 ? -13.719 20.172 -8.992 1 94.56 65 SER B CA 1
ATOM 5134 C C . SER B 1 65 ? -14.461 19.625 -7.777 1 94.56 65 SER B C 1
ATOM 5136 O O . SER B 1 65 ? -14.773 20.359 -6.844 1 94.56 65 SER B O 1
ATOM 5138 N N . ASN B 1 66 ? -14.719 18.297 -7.855 1 96.31 66 ASN B N 1
ATOM 5139 C CA . ASN B 1 66 ? -15.5 17.703 -6.777 1 96.31 66 ASN B CA 1
ATOM 5140 C C . ASN B 1 66 ? -14.688 16.688 -5.977 1 96.31 66 ASN B C 1
ATOM 5142 O O . ASN B 1 66 ? -15.25 15.836 -5.285 1 96.31 66 ASN B O 1
ATOM 5146 N N . THR B 1 67 ? -13.43 16.672 -6.168 1 96.12 67 THR B N 1
ATOM 5147 C CA . THR B 1 67 ? -12.531 15.828 -5.383 1 96.12 67 THR B CA 1
ATOM 5148 C C . THR B 1 67 ? -11.695 16.688 -4.426 1 96.12 67 THR B C 1
ATOM 5150 O O . THR B 1 67 ? -10.875 17.484 -4.863 1 96.12 67 THR B O 1
ATOM 5153 N N . VAL B 1 68 ? -11.938 16.516 -3.146 1 97.25 68 VAL B N 1
ATOM 5154 C CA . VAL B 1 68 ? -11.336 17.344 -2.117 1 97.25 68 VAL B CA 1
ATOM 5155 C C . VAL B 1 68 ? -10.172 16.609 -1.461 1 97.25 68 VAL B C 1
ATOM 5157 O O . VAL B 1 68 ? -10.328 15.461 -1.021 1 97.25 68 VAL B O 1
ATOM 5160 N N . PHE B 1 69 ? -9.055 17.25 -1.489 1 94.62 69 PHE B N 1
ATOM 5161 C CA . PHE B 1 69 ? -7.852 16.688 -0.88 1 94.62 69 PHE B CA 1
ATOM 5162 C C . PHE B 1 69 ? -7.125 17.75 -0.055 1 94.62 69 PHE B C 1
ATOM 5164 O O . PHE B 1 69 ? -7.449 18.938 -0.133 1 94.62 69 PHE B O 1
ATOM 5171 N N . ASP B 1 70 ? -6.234 17.375 0.876 1 94.12 70 ASP B N 1
ATOM 5172 C CA . ASP B 1 70 ? -5.422 18.25 1.719 1 94.12 70 ASP B CA 1
ATOM 5173 C C . ASP B 1 70 ? -6.297 19.109 2.637 1 94.12 70 ASP B C 1
ATOM 5175 O O . ASP B 1 70 ? -5.988 20.266 2.895 1 94.12 70 ASP B O 1
ATOM 5179 N N . VAL B 1 71 ? -7.371 18.578 3.039 1 95.25 71 VAL B N 1
ATOM 5180 C CA . VAL B 1 71 ? -8.352 19.359 3.795 1 95.25 71 VAL B CA 1
ATOM 5181 C C . VAL B 1 71 ? -7.797 19.672 5.184 1 95.25 71 VAL B C 1
ATOM 5183 O O . VAL B 1 71 ? -8.18 20.672 5.801 1 95.25 71 VAL B O 1
ATOM 5186 N N . LYS B 1 72 ? -6.918 18.844 5.629 1 93.56 72 LYS B N 1
ATOM 5187 C CA . LYS B 1 72 ? -6.305 19.062 6.938 1 93.56 72 LYS B CA 1
ATOM 5188 C C . LYS B 1 72 ? -5.609 20.406 7.012 1 93.56 72 LYS B C 1
ATOM 5190 O O . LYS B 1 72 ? -5.469 20.984 8.094 1 93.56 72 LYS B O 1
ATOM 5195 N N . ARG B 1 73 ? -5.258 20.969 5.93 1 92.62 73 ARG B N 1
ATOM 5196 C CA . ARG B 1 73 ? -4.605 22.281 5.895 1 92.62 73 ARG B CA 1
ATOM 5197 C C . ARG B 1 73 ? -5.617 23.406 6.098 1 92.62 73 ARG B C 1
ATOM 5199 O O . ARG B 1 73 ? -5.242 24.531 6.379 1 92.62 73 ARG B O 1
ATOM 5206 N N . LEU B 1 74 ? -6.855 23.047 5.996 1 93.25 74 LEU B N 1
ATOM 5207 C CA . LEU B 1 74 ? -7.918 24.031 6.117 1 93.25 74 LEU B CA 1
ATOM 5208 C C . LEU B 1 74 ? -8.555 23.984 7.504 1 93.25 74 LEU B C 1
ATOM 5210 O O . LEU B 1 74 ? -9.141 24.969 7.961 1 93.25 74 LEU B O 1
ATOM 5214 N N . ILE B 1 75 ? -8.422 22.891 8.125 1 92 75 ILE B N 1
ATOM 5215 C CA . ILE B 1 75 ? -9.195 22.625 9.328 1 92 75 ILE B CA 1
ATOM 5216 C C . ILE B 1 75 ? -8.812 23.641 10.414 1 92 75 ILE B C 1
ATOM 5218 O O . ILE B 1 75 ? -7.633 23.844 10.688 1 92 75 ILE B O 1
ATOM 5222 N N . GLY B 1 76 ? -9.805 24.312 10.984 1 89.25 76 GLY B N 1
ATOM 5223 C CA . GLY B 1 76 ? -9.617 25.234 12.094 1 89.25 76 GLY B CA 1
ATOM 5224 C C . GLY B 1 76 ? -9.047 26.578 11.664 1 89.25 76 GLY B C 1
ATOM 5225 O O . GLY B 1 76 ? -8.789 27.438 12.5 1 89.25 76 GLY B O 1
ATOM 5226 N N . ARG B 1 77 ? -8.891 26.797 10.367 1 89.31 77 ARG B N 1
ATOM 5227 C CA . ARG B 1 77 ? -8.367 28.062 9.875 1 89.31 77 ARG B CA 1
ATOM 5228 C C . ARG B 1 77 ? -9.5 28.984 9.414 1 89.31 77 ARG B C 1
ATOM 5230 O O . ARG B 1 77 ? -10.609 28.516 9.148 1 89.31 77 ARG B O 1
ATOM 5237 N N . SER B 1 78 ? -9.125 30.281 9.367 1 88.81 78 SER B N 1
ATOM 5238 C CA . SER B 1 78 ? -10.055 31.25 8.812 1 88.81 78 SER B CA 1
ATOM 5239 C C . SER B 1 78 ? -9.875 31.391 7.305 1 88.81 78 SER B C 1
ATOM 5241 O O . SER B 1 78 ? -8.781 31.188 6.781 1 88.81 78 SER B O 1
ATOM 5243 N N . PHE B 1 79 ? -10.984 31.719 6.625 1 91.5 79 PHE B N 1
ATOM 5244 C CA . PHE B 1 79 ? -10.93 31.922 5.184 1 91.5 79 PHE B CA 1
ATOM 5245 C C . PHE B 1 79 ? -9.945 33.031 4.832 1 91.5 79 PHE B C 1
ATOM 5247 O O . PHE B 1 79 ? -9.273 32.969 3.801 1 91.5 79 PHE B O 1
ATOM 5254 N N . SER B 1 80 ? -9.805 34 5.691 1 88.88 80 SER B N 1
ATOM 5255 C CA . SER B 1 80 ? -8.992 35.156 5.43 1 88.88 80 SER B CA 1
ATOM 5256 C C . SER B 1 80 ? -7.516 34.875 5.707 1 88.88 80 SER B C 1
ATOM 5258 O O . SER B 1 80 ? -6.652 35.719 5.383 1 88.88 80 SER B O 1
ATOM 5260 N N . ASP B 1 81 ? -7.258 33.75 6.297 1 86.75 81 ASP B N 1
ATOM 5261 C CA . ASP B 1 81 ? -5.867 33.375 6.555 1 86.75 81 ASP B CA 1
ATOM 5262 C C . ASP B 1 81 ? -5.055 33.344 5.262 1 86.75 81 ASP B C 1
ATOM 5264 O O . ASP B 1 81 ? -5.508 32.812 4.246 1 86.75 81 ASP B O 1
ATOM 5268 N N . ALA B 1 82 ? -3.859 33.938 5.332 1 86.31 82 ALA B N 1
ATOM 5269 C CA . ALA B 1 82 ? -3.006 34.031 4.152 1 86.31 82 ALA B CA 1
ATOM 5270 C C . ALA B 1 82 ? -2.656 32.656 3.59 1 86.31 82 ALA B C 1
ATOM 5272 O O . ALA B 1 82 ? -2.547 32.5 2.373 1 86.31 82 ALA B O 1
ATOM 5273 N N . SER B 1 83 ? -2.436 31.719 4.445 1 87.38 83 SER B N 1
ATOM 5274 C CA . SER B 1 83 ? -2.072 30.375 4.008 1 87.38 83 SER B CA 1
ATOM 5275 C C . SER B 1 83 ? -3.203 29.719 3.215 1 87.38 83 SER B C 1
ATOM 5277 O O . SER B 1 83 ? -2.953 28.969 2.266 1 87.38 83 SER B O 1
ATOM 5279 N N . VAL B 1 84 ? -4.438 30.016 3.568 1 90.94 84 VAL B N 1
ATOM 5280 C CA . VAL B 1 84 ? -5.59 29.453 2.877 1 90.94 84 VAL B CA 1
ATOM 5281 C C . VAL B 1 84 ? -5.648 29.984 1.447 1 90.94 84 VAL B C 1
ATOM 5283 O O . VAL B 1 84 ? -5.922 29.234 0.507 1 90.94 84 VAL B O 1
ATOM 5286 N N . LYS B 1 85 ? -5.359 31.203 1.322 1 90.19 85 LYS B N 1
ATOM 5287 C CA . LYS B 1 85 ? -5.371 31.828 0.003 1 90.19 85 LYS B CA 1
ATOM 5288 C C . LYS B 1 85 ? -4.277 31.25 -0.89 1 90.19 85 LYS B C 1
ATOM 5290 O O . LYS B 1 85 ? -4.504 31 -2.074 1 90.19 85 LYS B O 1
ATOM 5295 N N . THR B 1 86 ? -3.189 31.078 -0.317 1 89.69 86 THR B N 1
ATOM 5296 C CA . THR B 1 86 ? -2.061 30.547 -1.062 1 89.69 86 THR B CA 1
ATOM 5297 C C . THR B 1 86 ? -2.336 29.109 -1.49 1 89.69 86 THR B C 1
ATOM 5299 O O . THR B 1 86 ? -2.084 28.734 -2.639 1 89.69 86 THR B O 1
ATOM 5302 N N . ASP B 1 87 ? -2.875 28.312 -0.62 1 91.19 87 ASP B N 1
ATOM 5303 C CA . ASP B 1 87 ? -3.141 26.906 -0.904 1 91.19 87 ASP B CA 1
ATOM 5304 C C . ASP B 1 87 ? -4.246 26.75 -1.946 1 91.19 87 ASP B C 1
ATOM 5306 O O . ASP B 1 87 ? -4.219 25.828 -2.76 1 91.19 87 ASP B O 1
ATOM 5310 N N . ALA B 1 88 ? -5.152 27.641 -1.904 1 91.69 88 ALA B N 1
ATOM 5311 C CA . ALA B 1 88 ? -6.324 27.562 -2.773 1 91.69 88 ALA B CA 1
ATOM 5312 C C . ALA B 1 88 ? -5.922 27.625 -4.242 1 91.69 88 ALA B C 1
ATOM 5314 O O . ALA B 1 88 ? -6.617 27.094 -5.109 1 91.69 88 ALA B O 1
ATOM 5315 N N . LYS B 1 89 ? -4.773 28.188 -4.473 1 87.88 89 LYS B N 1
ATOM 5316 C CA . LYS B 1 89 ? -4.285 28.312 -5.844 1 87.88 89 LYS B CA 1
ATOM 5317 C C . LYS B 1 89 ? -3.971 26.938 -6.441 1 87.88 89 LYS B C 1
ATOM 5319 O O . LYS B 1 89 ? -3.969 26.766 -7.664 1 87.88 89 LYS B O 1
ATOM 5324 N N . TYR B 1 90 ? -3.795 26.016 -5.586 1 88.56 90 TYR B N 1
ATOM 5325 C CA . TYR B 1 90 ? -3.338 24.719 -6.07 1 88.56 90 TYR B CA 1
ATOM 5326 C C . TYR B 1 90 ? -4.453 23.688 -5.992 1 88.56 90 TYR B C 1
ATOM 5328 O O . TYR B 1 90 ? -4.285 22.547 -6.434 1 88.56 90 TYR B O 1
ATOM 5336 N N . TRP B 1 91 ? -5.555 24.078 -5.48 1 91.56 91 TRP B N 1
ATOM 5337 C CA . TRP B 1 91 ? -6.672 23.156 -5.359 1 91.56 91 TRP B CA 1
ATOM 5338 C C . TRP B 1 91 ? -7.613 23.281 -6.551 1 91.56 91 TRP B C 1
ATOM 5340 O O . TRP B 1 91 ? -7.844 24.375 -7.055 1 91.56 91 TRP B O 1
ATOM 5350 N N . SER B 1 92 ? -8.102 22.109 -6.984 1 92.88 92 SER B N 1
ATOM 5351 C CA . SER B 1 92 ? -9.031 22.109 -8.109 1 92.88 92 SER B CA 1
ATOM 5352 C C . SER B 1 92 ? -10.453 22.406 -7.66 1 92.88 92 SER B C 1
ATOM 5354 O O . SER B 1 92 ? -11.312 22.766 -8.477 1 92.88 92 SER B O 1
ATOM 5356 N N . PHE B 1 93 ? -10.727 22.281 -6.379 1 94.56 93 PHE B N 1
ATOM 5357 C CA . PHE B 1 93 ? -12.039 22.594 -5.836 1 94.56 93 PHE B CA 1
ATOM 5358 C C . PHE B 1 93 ? -12.102 24.031 -5.348 1 94.56 93 PHE B C 1
ATOM 5360 O O . PHE B 1 93 ? -11.07 24.672 -5.156 1 94.56 93 PHE B O 1
ATOM 5367 N N . GLN B 1 94 ? -13.305 24.5 -5.145 1 95.12 94 GLN B N 1
ATOM 5368 C CA . GLN B 1 94 ? -13.492 25.891 -4.789 1 95.12 94 GLN B CA 1
ATOM 5369 C C . GLN B 1 94 ? -13.672 26.062 -3.281 1 95.12 94 GLN B C 1
ATOM 5371 O O . GLN B 1 94 ? -14.461 25.344 -2.664 1 95.12 94 GLN B O 1
ATOM 5376 N N . VAL B 1 95 ? -12.898 26.938 -2.73 1 96.31 95 VAL B N 1
ATOM 5377 C CA . VAL B 1 95 ? -13.039 27.344 -1.333 1 96.31 95 VAL B CA 1
ATOM 5378 C C . VAL B 1 95 ? -13.711 28.703 -1.249 1 96.31 95 VAL B C 1
ATOM 5380 O O . VAL B 1 95 ? -13.273 29.656 -1.904 1 96.31 95 VAL B O 1
ATOM 5383 N N . THR B 1 96 ? -14.758 28.75 -0.495 1 95.44 96 THR B N 1
ATOM 5384 C CA . THR B 1 96 ? -15.523 29.984 -0.379 1 95.44 96 THR B CA 1
ATOM 5385 C C . THR B 1 96 ? -15.594 30.438 1.076 1 95.44 96 THR B C 1
ATOM 5387 O O . THR B 1 96 ? -15.242 29.688 1.986 1 95.44 96 THR B O 1
ATOM 5390 N N . GLU B 1 97 ? -16.016 31.641 1.24 1 93.5 97 GLU B N 1
ATOM 5391 C CA . GLU B 1 97 ? -16.172 32.219 2.574 1 93.5 97 GLU B CA 1
ATOM 5392 C C . GLU B 1 97 ? -17.531 31.859 3.182 1 93.5 97 GLU B C 1
ATOM 5394 O O . GLU B 1 97 ? -18.578 32.188 2.613 1 93.5 97 GLU B O 1
ATOM 5399 N N . GLY B 1 98 ? -17.422 31.156 4.293 1 88.5 98 GLY B N 1
ATOM 5400 C CA . GLY B 1 98 ? -18.641 30.844 5.027 1 88.5 98 GLY B CA 1
ATOM 5401 C C . GLY B 1 98 ? -18.938 31.844 6.125 1 88.5 98 GLY B C 1
ATOM 5402 O O . GLY B 1 98 ? -18.422 32.969 6.113 1 88.5 98 GLY B O 1
ATOM 5403 N N . SER B 1 99 ? -19.891 31.406 6.961 1 83.12 99 SER B N 1
ATOM 5404 C CA . SER B 1 99 ? -20.234 32.25 8.094 1 83.12 99 SER B CA 1
ATOM 5405 C C . SER B 1 99 ? -19.062 32.406 9.062 1 83.12 99 SER B C 1
ATOM 5407 O O . SER B 1 99 ? -18.328 31.422 9.297 1 83.12 99 SER B O 1
ATOM 5409 N N . ASN B 1 100 ? -18.797 33.562 9.648 1 79.88 100 ASN B N 1
ATOM 5410 C CA . ASN B 1 100 ? -17.781 33.844 10.656 1 79.88 100 ASN B CA 1
ATOM 5411 C C . ASN B 1 100 ? -16.375 33.594 10.109 1 79.88 100 ASN B C 1
ATOM 5413 O O . ASN B 1 100 ? -15.531 33 10.789 1 79.88 100 ASN B O 1
ATOM 5417 N N . ASP B 1 101 ? -16.125 33.781 8.82 1 87.88 101 ASP B N 1
ATOM 5418 C CA . ASP B 1 101 ? -14.828 33.719 8.164 1 87.88 101 ASP B CA 1
ATOM 5419 C C . ASP B 1 101 ? -14.32 32.281 8.102 1 87.88 101 ASP B C 1
ATOM 5421 O O . ASP B 1 101 ? -13.109 32.031 8.055 1 87.88 101 ASP B O 1
ATOM 5425 N N . ASN B 1 102 ? -15.328 31.406 8.219 1 89.56 102 ASN B N 1
ATOM 5426 C CA . ASN B 1 102 ? -14.969 30 8.094 1 89.56 102 ASN B CA 1
ATOM 5427 C C . ASN B 1 102 ? -14.867 29.562 6.633 1 89.56 102 ASN B C 1
ATOM 5429 O O . ASN B 1 102 ? -15.727 29.922 5.82 1 89.56 102 ASN B O 1
ATOM 5433 N N . PRO B 1 103 ? -13.828 28.828 6.312 1 94.31 103 PRO B N 1
ATOM 5434 C CA . PRO B 1 103 ? -13.766 28.328 4.938 1 94.31 103 PRO B CA 1
ATOM 5435 C C . PRO B 1 103 ? -14.805 27.25 4.652 1 94.31 103 PRO B C 1
ATOM 5437 O O . PRO B 1 103 ? -15.102 26.438 5.523 1 94.31 103 PRO B O 1
ATOM 5440 N N . ARG B 1 104 ? -15.375 27.312 3.482 1 96.06 104 ARG B N 1
ATOM 5441 C CA . ARG B 1 104 ? -16.312 26.297 2.986 1 96.06 104 ARG B CA 1
ATOM 5442 C C . ARG B 1 104 ? -15.844 25.734 1.647 1 96.06 104 ARG B C 1
ATOM 5444 O O . ARG B 1 104 ? -15.227 26.453 0.851 1 96.06 104 ARG B O 1
ATOM 5451 N N . ILE B 1 105 ? -16.125 24.5 1.42 1 97.25 105 ILE B N 1
ATOM 5452 C CA . ILE B 1 105 ? -15.766 23.828 0.176 1 97.25 105 ILE B CA 1
ATOM 5453 C C . ILE B 1 105 ? -17.016 23.578 -0.652 1 97.25 105 ILE B C 1
ATOM 5455 O O . ILE B 1 105 ? -17.938 22.875 -0.203 1 97.25 105 ILE B O 1
ATOM 5459 N N . LYS B 1 106 ? -17.016 24.141 -1.812 1 96.81 106 LYS B N 1
ATOM 5460 C CA . LYS B 1 106 ? -18.156 24.016 -2.707 1 96.81 106 LYS B CA 1
ATOM 5461 C C . LYS B 1 106 ? -17.984 22.828 -3.654 1 96.81 106 LYS B C 1
ATOM 5463 O O . LYS B 1 106 ? -16.953 22.719 -4.332 1 96.81 106 LYS B O 1
ATOM 5468 N N . VAL B 1 107 ? -18.984 21.891 -3.67 1 96.31 107 VAL B N 1
ATOM 5469 C CA . VAL B 1 107 ? -18.938 20.719 -4.539 1 96.31 107 VAL B CA 1
ATOM 5470 C C . VAL B 1 107 ? -20.328 20.422 -5.09 1 96.31 107 VAL B C 1
ATOM 5472 O O . VAL B 1 107 ? -21.328 20.953 -4.594 1 96.31 107 VAL B O 1
ATOM 5475 N N . SER B 1 108 ? -20.375 19.688 -6.191 1 94.81 108 SER B N 1
ATOM 5476 C CA . SER B 1 108 ? -21.625 19.141 -6.703 1 94.81 108 SER B CA 1
ATOM 5477 C C . SER B 1 108 ? -21.859 17.719 -6.195 1 94.81 108 SER B C 1
ATOM 5479 O O . SER B 1 108 ? -21.109 16.812 -6.535 1 94.81 108 SER B O 1
ATOM 5481 N N . TYR B 1 109 ? -22.828 17.562 -5.34 1 90.94 109 TYR B N 1
ATOM 5482 C CA . TYR B 1 109 ? -23.141 16.281 -4.727 1 90.94 109 TYR B CA 1
ATOM 5483 C C . TYR B 1 109 ? -24.609 15.906 -4.949 1 90.94 109 TYR B C 1
ATOM 5485 O O . TYR B 1 109 ? -25.5 16.688 -4.641 1 90.94 109 TYR B O 1
ATOM 5493 N N . LEU B 1 110 ? -24.859 14.75 -5.516 1 86.38 110 LEU B N 1
ATOM 5494 C CA . LEU B 1 110 ? -26.219 14.258 -5.793 1 86.38 110 LEU B CA 1
ATOM 5495 C C . LEU B 1 110 ? -26.969 15.234 -6.684 1 86.38 110 LEU B C 1
ATOM 5497 O O . LEU B 1 110 ? -28.156 15.508 -6.441 1 86.38 110 LEU B O 1
ATOM 5501 N N . GLY B 1 111 ? -26.281 15.906 -7.555 1 86.69 111 GLY B N 1
ATOM 5502 C CA . GLY B 1 111 ? -26.875 16.797 -8.539 1 86.69 111 GLY B CA 1
ATOM 5503 C C . GLY B 1 111 ? -27.125 18.188 -8.008 1 86.69 111 GLY B C 1
ATOM 5504 O O . GLY B 1 111 ? -27.719 19.016 -8.695 1 86.69 111 GLY B O 1
ATOM 5505 N N . LYS B 1 112 ? -26.719 18.391 -6.863 1 91.62 112 LYS B N 1
ATOM 5506 C CA . LYS B 1 112 ? -26.922 19.703 -6.262 1 91.62 112 LYS B CA 1
ATOM 5507 C C . LYS B 1 112 ? -25.594 20.297 -5.785 1 91.62 112 LYS B C 1
ATOM 5509 O O . LYS B 1 112 ? -24.672 19.562 -5.43 1 91.62 112 LYS B O 1
ATOM 5514 N N . GLU B 1 113 ? -25.578 21.578 -5.762 1 94.56 113 GLU B N 1
ATOM 5515 C CA . GLU B 1 113 ? -24.422 22.266 -5.191 1 94.56 113 GLU B CA 1
ATOM 5516 C C . GLU B 1 113 ? -24.469 22.266 -3.668 1 94.56 113 GLU B C 1
ATOM 5518 O O . GLU B 1 113 ? -25.5 22.609 -3.078 1 94.56 113 GLU B O 1
ATOM 5523 N N . LYS B 1 114 ? -23.484 21.828 -3.104 1 93.44 114 LYS B N 1
ATOM 5524 C CA . LYS B 1 114 ? -23.406 21.75 -1.647 1 93.44 114 LYS B CA 1
ATOM 5525 C C . LYS B 1 114 ? -22.094 22.375 -1.139 1 93.44 114 LYS B C 1
ATOM 5527 O O . LYS B 1 114 ? -21.094 22.391 -1.856 1 93.44 114 LYS B O 1
ATOM 5532 N N . GLU B 1 115 ? -22.188 22.844 0.088 1 95.31 115 GLU B N 1
ATOM 5533 C CA . GLU B 1 115 ? -21 23.359 0.763 1 95.31 115 GLU B CA 1
ATOM 5534 C C . GLU B 1 115 ? -20.703 22.578 2.037 1 95.31 115 GLU B C 1
ATOM 5536 O O . GLU B 1 115 ? -21.609 22.312 2.84 1 95.31 115 GLU B O 1
ATOM 5541 N N . PHE B 1 116 ? -19.516 22.172 2.141 1 95.25 116 PHE B N 1
ATOM 5542 C CA . PHE B 1 116 ? -19.078 21.453 3.332 1 95.25 116 PHE B CA 1
ATOM 5543 C C . PHE B 1 116 ? -17.969 22.219 4.051 1 95.25 116 PHE B C 1
ATOM 5545 O O . PHE B 1 116 ? -17.203 22.938 3.42 1 95.25 116 PHE B O 1
ATOM 5552 N N . SER B 1 117 ? -17.938 22.125 5.352 1 94.81 117 SER B N 1
ATOM 5553 C CA . SER B 1 117 ? -16.797 22.625 6.117 1 94.81 117 SER B CA 1
ATOM 5554 C C . SER B 1 117 ? -15.633 21.641 6.078 1 94.81 117 SER B C 1
ATOM 5556 O O . SER B 1 117 ? -15.82 20.469 5.789 1 94.81 117 SER B O 1
ATOM 5558 N N . PRO B 1 118 ? -14.398 22.172 6.297 1 96.19 118 PRO B N 1
ATOM 5559 C CA . PRO B 1 118 ? -13.258 21.25 6.41 1 96.19 118 PRO B CA 1
ATOM 5560 C C . PRO B 1 118 ? -13.477 20.188 7.473 1 96.19 118 PRO B C 1
ATOM 5562 O O . PRO B 1 118 ? -13.023 19.047 7.301 1 96.19 118 PRO B O 1
ATOM 5565 N N . GLU B 1 119 ? -14.156 20.516 8.531 1 95.44 119 GLU B N 1
ATOM 5566 C CA . GLU B 1 119 ? -14.469 19.562 9.594 1 95.44 119 GLU B CA 1
ATOM 5567 C C . GLU B 1 119 ? -15.352 18.422 9.078 1 95.44 119 GLU B C 1
ATOM 5569 O O . GLU B 1 119 ? -15.117 17.25 9.375 1 95.44 119 GLU B O 1
ATOM 5574 N N . GLU B 1 120 ? -16.297 18.797 8.266 1 95.81 120 GLU B N 1
ATOM 5575 C CA . GLU B 1 120 ? -17.203 17.797 7.699 1 95.81 120 GLU B CA 1
ATOM 5576 C C . GLU B 1 120 ? -16.469 16.859 6.75 1 95.81 120 GLU B C 1
ATOM 5578 O O . GLU B 1 120 ? -16.703 15.641 6.758 1 95.81 120 GLU B O 1
ATOM 5583 N N . ILE B 1 121 ? -15.633 17.406 5.91 1 97.56 121 ILE B N 1
ATOM 5584 C CA . ILE B 1 121 ? -14.867 16.594 4.977 1 97.56 121 ILE B CA 1
ATOM 5585 C C . ILE B 1 121 ? -13.93 15.672 5.746 1 97.56 121 ILE B C 1
ATOM 5587 O O . ILE B 1 121 ? -13.812 14.484 5.43 1 97.56 121 ILE B O 1
ATOM 5591 N N . SER B 1 122 ? -13.234 16.219 6.723 1 97.94 122 SER B N 1
ATOM 5592 C CA . SER B 1 122 ? -12.359 15.414 7.559 1 97.94 122 SER B CA 1
ATOM 5593 C C . SER B 1 122 ? -13.133 14.305 8.273 1 97.94 122 SER B C 1
ATOM 5595 O O . SER B 1 122 ? -12.609 13.211 8.477 1 97.94 122 SER B O 1
ATOM 5597 N N . ALA B 1 123 ? -14.352 14.641 8.688 1 97.56 123 ALA B N 1
ATOM 5598 C CA . ALA B 1 123 ? -15.211 13.648 9.344 1 97.56 123 ALA B CA 1
ATOM 5599 C C . ALA B 1 123 ? -15.477 12.461 8.422 1 97.56 123 ALA B C 1
ATOM 5601 O O . ALA B 1 123 ? -15.555 11.32 8.875 1 97.56 123 ALA B O 1
ATOM 5602 N N . MET B 1 124 ? -15.633 12.766 7.16 1 97.12 124 MET B N 1
ATOM 5603 C CA . MET B 1 124 ? -15.875 11.695 6.195 1 97.12 124 MET B CA 1
ATOM 5604 C C . MET B 1 124 ? -14.68 10.75 6.129 1 97.12 124 MET B C 1
ATOM 5606 O O . MET B 1 124 ? -14.852 9.531 6.02 1 97.12 124 MET B O 1
ATOM 5610 N N . VAL B 1 125 ? -13.477 11.25 6.18 1 97.81 125 VAL B N 1
ATOM 5611 C CA . VAL B 1 125 ? -12.266 10.438 6.199 1 97.81 125 VAL B CA 1
ATOM 5612 C C . VAL B 1 125 ? -12.211 9.633 7.496 1 97.81 125 VAL B C 1
ATOM 5614 O O . VAL B 1 125 ? -11.891 8.438 7.48 1 97.81 125 VAL B O 1
ATOM 5617 N N . LEU B 1 126 ? -12.531 10.297 8.602 1 98.19 126 LEU B N 1
ATOM 5618 C CA . LEU B 1 126 ? -12.523 9.625 9.906 1 98.19 126 LEU B CA 1
ATOM 5619 C C . LEU B 1 126 ? -13.57 8.516 9.945 1 98.19 126 LEU B C 1
ATOM 5621 O O . LEU B 1 126 ? -13.336 7.469 10.555 1 98.19 126 LEU B O 1
ATOM 5625 N N . GLU B 1 127 ? -14.68 8.781 9.336 1 96.56 127 GLU B N 1
ATOM 5626 C CA . GLU B 1 127 ? -15.711 7.754 9.234 1 96.56 127 GLU B CA 1
ATOM 5627 C C . GLU B 1 127 ? -15.195 6.527 8.484 1 96.56 127 GLU B C 1
ATOM 5629 O O . GLU B 1 127 ? -15.523 5.391 8.844 1 96.56 127 GLU B O 1
ATOM 5634 N N . LYS B 1 128 ? -14.477 6.785 7.438 1 96.5 128 LYS B N 1
ATOM 5635 C CA . LYS B 1 128 ? -13.891 5.688 6.676 1 96.5 128 LYS B CA 1
ATOM 5636 C C . LYS B 1 128 ? -12.914 4.887 7.535 1 96.5 128 LYS B C 1
ATOM 5638 O O . LYS B 1 128 ? -12.883 3.656 7.461 1 96.5 128 LYS B O 1
ATOM 5643 N N . MET B 1 129 ? -12.078 5.539 8.328 1 97.88 129 MET B N 1
ATOM 5644 C CA . MET B 1 129 ? -11.164 4.859 9.242 1 97.88 129 MET B CA 1
ATOM 5645 C C . MET B 1 129 ? -11.938 4.02 10.258 1 97.88 129 MET B C 1
ATOM 5647 O O . MET B 1 129 ? -11.57 2.873 10.523 1 97.88 129 MET B O 1
ATOM 5651 N N . LYS B 1 130 ? -12.984 4.602 10.805 1 96.94 130 LYS B N 1
ATOM 5652 C CA . LYS B 1 130 ? -13.844 3.904 11.758 1 96.94 130 LYS B CA 1
ATOM 5653 C C . LYS B 1 130 ? -14.453 2.65 11.133 1 96.94 130 LYS B C 1
ATOM 5655 O O . LYS B 1 130 ? -14.398 1.569 11.727 1 96.94 130 LYS B O 1
ATOM 5660 N N . ALA B 1 131 ? -14.984 2.838 9.945 1 94.25 131 ALA B N 1
ATOM 5661 C CA . ALA B 1 131 ? -15.609 1.721 9.242 1 94.25 131 ALA B CA 1
ATOM 5662 C C . ALA B 1 131 ? -14.602 0.605 8.984 1 94.25 131 ALA B C 1
ATOM 5664 O O . ALA B 1 131 ? -14.93 -0.577 9.109 1 94.25 131 ALA B O 1
ATOM 5665 N N . THR B 1 132 ? -13.406 0.953 8.578 1 94.31 132 THR B N 1
ATOM 5666 C CA . THR B 1 132 ? -12.352 -0.015 8.32 1 94.31 132 THR B CA 1
ATOM 5667 C C . THR B 1 132 ? -12.047 -0.834 9.57 1 94.31 132 THR B C 1
ATOM 5669 O O . THR B 1 132 ? -11.938 -2.061 9.5 1 94.31 132 THR B O 1
ATOM 5672 N N . ALA B 1 133 ? -11.93 -0.217 10.688 1 94.88 133 ALA B N 1
ATOM 5673 C CA . ALA B 1 133 ? -11.641 -0.891 11.953 1 94.88 133 ALA B CA 1
ATOM 5674 C C . ALA B 1 133 ? -12.812 -1.78 12.375 1 94.88 133 ALA B C 1
ATOM 5676 O O . ALA B 1 133 ? -12.602 -2.881 12.891 1 94.88 133 ALA B O 1
ATOM 5677 N N . GLU B 1 134 ? -14.023 -1.315 12.156 1 93.25 134 GLU B N 1
ATOM 5678 C CA . GLU B 1 134 ? -15.211 -2.07 12.547 1 93.25 134 GLU B CA 1
ATOM 5679 C C . GLU B 1 134 ? -15.328 -3.361 11.75 1 93.25 134 GLU B C 1
ATOM 5681 O O . GLU B 1 134 ? -15.695 -4.406 12.289 1 93.25 134 GLU B O 1
ATOM 5686 N N . VAL B 1 135 ? -15.062 -3.234 10.469 1 86.06 135 VAL B N 1
ATOM 5687 C CA . VAL B 1 135 ? -15.094 -4.418 9.617 1 86.06 135 VAL B CA 1
ATOM 5688 C C . VAL B 1 135 ? -14.047 -5.426 10.094 1 86.06 135 VAL B C 1
ATOM 5690 O O . VAL B 1 135 ? -14.32 -6.621 10.188 1 86.06 135 VAL B O 1
ATOM 5693 N N . PHE B 1 136 ? -12.852 -5.027 10.43 1 87.06 136 PHE B N 1
ATOM 5694 C CA . PHE B 1 136 ? -11.75 -5.871 10.883 1 87.06 136 PHE B CA 1
ATOM 5695 C C . PHE B 1 136 ? -12.086 -6.531 12.219 1 87.06 136 PHE B C 1
ATOM 5697 O O . PHE B 1 136 ? -11.805 -7.715 12.414 1 87.06 136 PHE B O 1
ATOM 5704 N N . LEU B 1 137 ? -12.758 -5.777 13.094 1 85.62 137 LEU B N 1
ATOM 5705 C CA . LEU B 1 137 ? -13.023 -6.262 14.438 1 85.62 137 LEU B CA 1
ATOM 5706 C C . LEU B 1 137 ? -14.359 -7 14.5 1 85.62 137 LEU B C 1
ATOM 5708 O O . LEU B 1 137 ? -14.617 -7.75 15.445 1 85.62 137 LEU B O 1
ATOM 5712 N N . GLY B 1 138 ? -15.273 -6.723 13.531 1 82.06 138 GLY B N 1
ATOM 5713 C CA . GLY B 1 138 ? -16.594 -7.332 13.531 1 82.06 138 GLY B CA 1
ATOM 5714 C C . GLY B 1 138 ? -17.531 -6.746 14.57 1 82.06 138 GLY B C 1
ATOM 5715 O O . GLY B 1 138 ? -18.469 -7.406 15.016 1 82.06 138 GLY B O 1
ATOM 5716 N N . THR B 1 139 ? -17.109 -5.523 15.07 1 88 139 THR B N 1
ATOM 5717 C CA . THR B 1 139 ? -17.922 -4.859 16.078 1 88 139 THR B CA 1
ATOM 5718 C C . THR B 1 139 ? -17.906 -3.346 15.883 1 88 139 THR B C 1
ATOM 5720 O O . THR B 1 139 ? -17.062 -2.824 15.148 1 88 139 THR B O 1
ATOM 5723 N N . THR B 1 140 ? -18.844 -2.682 16.453 1 91.31 140 THR B N 1
ATOM 5724 C CA . THR B 1 140 ? -18.906 -1.228 16.359 1 91.31 140 THR B CA 1
ATOM 5725 C C . THR B 1 140 ? -17.906 -0.575 17.297 1 91.31 140 THR B C 1
ATOM 5727 O O . THR B 1 140 ? -17.672 -1.065 18.406 1 91.31 140 THR B O 1
ATOM 5730 N N . ILE B 1 141 ? -17.375 0.525 16.859 1 93.31 141 ILE B N 1
ATOM 5731 C CA . ILE B 1 141 ? -16.375 1.256 17.625 1 93.31 141 ILE B CA 1
ATOM 5732 C C . ILE B 1 141 ? -16.844 2.697 17.844 1 93.31 141 ILE B C 1
ATOM 5734 O O . ILE B 1 141 ? -17.391 3.312 16.922 1 93.31 141 ILE B O 1
ATOM 5738 N N . GLN B 1 142 ? -16.578 3.207 19.047 1 93.44 142 GLN B N 1
ATOM 5739 C CA . GLN B 1 142 ? -16.922 4.598 19.312 1 93.44 142 GLN B CA 1
ATOM 5740 C C . GLN B 1 142 ? -15.727 5.375 19.828 1 93.44 142 GLN B C 1
ATOM 5742 O O . GLN B 1 142 ? -15.586 6.57 19.562 1 93.44 142 GLN B O 1
ATOM 5747 N N . ASP B 1 143 ? -14.867 4.719 20.609 1 95.88 143 ASP B N 1
ATOM 5748 C CA . ASP B 1 143 ? -13.766 5.402 21.281 1 95.88 143 ASP B CA 1
ATOM 5749 C C . ASP B 1 143 ? -12.523 5.438 20.391 1 95.88 143 ASP B C 1
ATOM 5751 O O . ASP B 1 143 ? -12.188 4.445 19.734 1 95.88 143 ASP B O 1
ATOM 5755 N N . ALA B 1 144 ? -11.914 6.637 20.344 1 97.44 144 ALA B N 1
ATOM 5756 C CA . ALA B 1 144 ? -10.734 6.766 19.5 1 97.44 144 ALA B CA 1
ATOM 5757 C C . ALA B 1 144 ? -9.75 7.781 20.062 1 97.44 144 ALA B C 1
ATOM 5759 O O . ALA B 1 144 ? -10.141 8.664 20.828 1 97.44 144 ALA B O 1
ATOM 5760 N N . VAL B 1 145 ? -8.531 7.578 19.828 1 97.25 145 VAL B N 1
ATOM 5761 C CA . VAL B 1 145 ? -7.496 8.602 19.953 1 97.25 145 VAL B CA 1
ATOM 5762 C C . VAL B 1 145 ? -7.129 9.117 18.562 1 97.25 145 VAL B C 1
ATOM 5764 O O . VAL B 1 145 ? -6.883 8.336 17.641 1 97.25 145 VAL B O 1
ATOM 5767 N N . VAL B 1 146 ? -7.141 10.383 18.391 1 97.88 146 VAL B N 1
ATOM 5768 C CA . VAL B 1 146 ? -6.855 11 17.094 1 97.88 146 VAL B CA 1
ATOM 5769 C C . VAL B 1 146 ? -5.602 11.859 17.188 1 97.88 146 VAL B C 1
ATOM 5771 O O . VAL B 1 146 ? -5.379 12.523 18.203 1 97.88 146 VAL B O 1
ATOM 5774 N N . THR B 1 147 ? -4.836 11.82 16.156 1 97 147 THR B N 1
ATOM 5775 C CA . THR B 1 147 ? -3.57 12.547 16.203 1 97 147 THR B CA 1
ATOM 5776 C C . THR B 1 147 ? -3.691 13.883 15.484 1 97 147 THR B C 1
ATOM 5778 O O . THR B 1 147 ? -4.543 14.047 14.609 1 97 147 THR B O 1
ATOM 5781 N N . VAL B 1 148 ? -2.895 14.812 15.883 1 94.94 148 VAL B N 1
ATOM 5782 C CA . VAL B 1 148 ? -2.777 16.125 15.242 1 94.94 148 VAL B CA 1
ATOM 5783 C C . VAL B 1 148 ? -1.307 16.531 15.164 1 94.94 148 VAL B C 1
ATOM 5785 O O . VAL B 1 148 ? -0.486 16.062 15.961 1 94.94 148 VAL B O 1
ATOM 5788 N N . PRO B 1 149 ? -0.989 17.375 14.172 1 92.75 149 PRO B N 1
ATOM 5789 C CA . PRO B 1 149 ? 0.367 17.922 14.188 1 92.75 149 PRO B CA 1
ATOM 5790 C C . PRO B 1 149 ? 0.689 18.672 15.484 1 92.75 149 PRO B C 1
ATOM 5792 O O . PRO B 1 149 ? -0.186 19.312 16.062 1 92.75 149 PRO B O 1
ATOM 5795 N N . ALA B 1 150 ? 1.905 18.625 15.945 1 88.5 150 ALA B N 1
ATOM 5796 C CA . ALA B 1 150 ? 2.303 19.266 17.203 1 88.5 150 ALA B CA 1
ATOM 5797 C C . ALA B 1 150 ? 2.105 20.766 17.141 1 88.5 150 ALA B C 1
ATOM 5799 O O . ALA B 1 150 ? 1.797 21.406 18.156 1 88.5 150 ALA B O 1
ATOM 5800 N N . TYR B 1 151 ? 2.213 21.328 16 1 84.62 151 TYR B N 1
ATOM 5801 C CA . TYR B 1 151 ? 2.211 22.781 15.875 1 84.62 151 TYR B CA 1
ATOM 5802 C C . TYR B 1 151 ? 0.817 23.297 15.547 1 84.62 151 TYR B C 1
ATOM 5804 O O . TYR B 1 151 ? 0.651 24.469 15.188 1 84.62 151 TYR B O 1
ATOM 5812 N N . PHE B 1 152 ? -0.175 22.438 15.594 1 86.62 152 PHE B N 1
ATOM 5813 C CA . PHE B 1 152 ? -1.561 22.875 15.477 1 86.62 152 PHE B CA 1
ATOM 5814 C C . PHE B 1 152 ? -1.936 23.797 16.625 1 86.62 152 PHE B C 1
ATOM 5816 O O . PHE B 1 152 ? -1.572 23.547 17.781 1 86.62 152 PHE B O 1
ATOM 5823 N N . ASN B 1 153 ? -2.623 24.812 16.328 1 82.31 153 ASN B N 1
ATOM 5824 C CA . ASN B 1 153 ? -3.119 25.688 17.375 1 82.31 153 ASN B CA 1
ATOM 5825 C C . ASN B 1 153 ? -4.41 25.156 17.984 1 82.31 153 ASN B C 1
ATOM 5827 O O . ASN B 1 153 ? -4.875 24.078 17.641 1 82.31 153 ASN B O 1
ATOM 5831 N N . ASN B 1 154 ? -4.875 25.875 18.922 1 82.88 154 ASN B N 1
ATOM 5832 C CA . ASN B 1 154 ? -6.039 25.438 19.688 1 82.88 154 ASN B CA 1
ATOM 5833 C C . ASN B 1 154 ? -7.262 25.266 18.781 1 82.88 154 ASN B C 1
ATOM 5835 O O . ASN B 1 154 ? -8.016 24.297 18.938 1 82.88 154 ASN B O 1
ATOM 5839 N N . SER B 1 155 ? -7.473 26.203 17.922 1 83.94 155 SER B N 1
ATOM 5840 C CA . SER B 1 155 ? -8.625 26.125 17.016 1 83.94 155 SER B CA 1
ATOM 5841 C C . SER B 1 155 ? -8.555 24.891 16.125 1 83.94 155 SER B C 1
ATOM 5843 O O . SER B 1 155 ? -9.562 24.234 15.891 1 83.94 155 SER B O 1
ATOM 5845 N N . GLN B 1 156 ? -7.445 24.641 15.617 1 88.5 156 GLN B N 1
ATOM 5846 C CA . GLN B 1 156 ? -7.23 23.484 14.758 1 88.5 156 GLN B CA 1
ATOM 5847 C C . GLN B 1 156 ? -7.445 22.172 15.523 1 88.5 156 GLN B C 1
ATOM 5849 O O . GLN B 1 156 ? -8.039 21.234 14.992 1 88.5 156 GLN B O 1
ATOM 5854 N N . ARG B 1 157 ? -6.992 22.109 16.703 1 89.69 157 ARG B N 1
ATOM 5855 C CA . ARG B 1 157 ? -7.164 20.922 17.547 1 89.69 157 ARG B CA 1
ATOM 5856 C C . ARG B 1 157 ? -8.641 20.688 17.844 1 89.69 157 ARG B C 1
ATOM 5858 O O . ARG B 1 157 ? -9.117 19.547 17.719 1 89.69 157 ARG B O 1
ATOM 5865 N N . LYS B 1 158 ? -9.281 21.734 18.266 1 88.31 158 LYS B N 1
ATOM 5866 C CA . LYS B 1 158 ? -10.695 21.609 18.594 1 88.31 158 LYS B CA 1
ATOM 5867 C C . LYS B 1 158 ? -11.5 21.219 17.359 1 88.31 158 LYS B C 1
ATOM 5869 O O . LYS B 1 158 ? -12.43 20.406 17.438 1 88.31 158 LYS B O 1
ATOM 5874 N N . ALA B 1 159 ? -11.148 21.859 16.219 1 92.19 159 ALA B N 1
ATOM 5875 C CA . ALA B 1 159 ? -11.828 21.531 14.961 1 92.19 159 ALA B CA 1
ATOM 5876 C C . ALA B 1 159 ? -11.641 20.062 14.602 1 92.19 159 ALA B C 1
ATOM 5878 O O . ALA B 1 159 ? -12.547 19.422 14.062 1 92.19 159 ALA B O 1
ATOM 5879 N N . THR B 1 160 ? -10.453 19.516 14.828 1 94.44 160 THR B N 1
ATOM 5880 C CA . THR B 1 160 ? -10.188 18.109 14.578 1 94.44 160 THR B CA 1
ATOM 5881 C C . THR B 1 160 ? -11.047 17.219 15.484 1 94.44 160 THR B C 1
ATOM 5883 O O . THR B 1 160 ? -11.586 16.219 15.039 1 94.44 160 THR B O 1
ATOM 5886 N N . LYS B 1 161 ? -11.164 17.594 16.734 1 92.69 161 LYS B N 1
ATOM 5887 C CA . LYS B 1 161 ? -12.031 16.859 17.656 1 92.69 161 LYS B CA 1
ATOM 5888 C C . LYS B 1 161 ? -13.484 16.906 17.188 1 92.69 161 LYS B C 1
ATOM 5890 O O . LYS B 1 161 ? -14.195 15.898 17.266 1 92.69 161 LYS B O 1
ATOM 5895 N N . ASP B 1 162 ? -13.898 18.109 16.766 1 93 162 ASP B N 1
ATOM 5896 C CA . ASP B 1 162 ? -15.25 18.25 16.234 1 93 162 ASP B CA 1
ATOM 5897 C C . ASP B 1 162 ? -15.484 17.328 15.047 1 93 162 ASP B C 1
ATOM 5899 O O . ASP B 1 162 ? -16.547 16.719 14.914 1 93 162 ASP B O 1
ATOM 5903 N N . ALA B 1 163 ? -14.531 17.297 14.156 1 96.12 163 ALA B N 1
ATOM 5904 C CA . ALA B 1 163 ? -14.625 16.406 13.008 1 96.12 163 ALA B CA 1
ATOM 5905 C C . ALA B 1 163 ? -14.82 14.961 13.453 1 96.12 163 ALA B C 1
ATOM 5907 O O . ALA B 1 163 ? -15.609 14.219 12.859 1 96.12 163 ALA B O 1
ATOM 5908 N N . ALA B 1 164 ? -14.078 14.562 14.461 1 96.81 164 ALA B N 1
ATOM 5909 C CA . ALA B 1 164 ? -14.203 13.203 14.992 1 96.81 164 ALA B CA 1
ATOM 5910 C C . ALA B 1 164 ? -15.602 12.969 15.57 1 96.81 164 ALA B C 1
ATOM 5912 O O . ALA B 1 164 ? -16.188 11.906 15.367 1 96.81 164 ALA B O 1
ATOM 5913 N N . THR B 1 165 ? -16.094 13.938 16.25 1 94.31 165 THR B N 1
ATOM 5914 C CA . THR B 1 165 ? -17.438 13.844 16.812 1 94.31 165 THR B CA 1
ATOM 5915 C C . THR B 1 165 ? -18.469 13.695 15.703 1 94.31 165 THR B C 1
ATOM 5917 O O . THR B 1 165 ? -19.391 12.883 15.812 1 94.31 165 THR B O 1
ATOM 5920 N N . ILE B 1 166 ? -18.328 14.508 14.672 1 94 166 ILE B N 1
ATOM 5921 C CA . ILE B 1 166 ? -19.219 14.453 13.523 1 94 166 ILE B CA 1
ATOM 5922 C C . ILE B 1 166 ? -19.188 13.047 12.914 1 94 166 ILE B C 1
ATOM 5924 O O . ILE B 1 166 ? -20.203 12.539 12.453 1 94 166 ILE B O 1
ATOM 5928 N N . ALA B 1 167 ? -18.031 12.391 12.969 1 95.75 167 ALA B N 1
ATOM 5929 C CA . ALA B 1 167 ? -17.844 11.055 12.414 1 95.75 167 ALA B CA 1
ATOM 5930 C C . ALA B 1 167 ? -18.422 9.984 13.336 1 95.75 167 ALA B C 1
ATOM 5932 O O . ALA B 1 167 ? -18.391 8.797 13.023 1 95.75 167 ALA B O 1
ATOM 5933 N N . GLY B 1 168 ? -18.922 10.383 14.484 1 92.88 168 GLY B N 1
ATOM 5934 C CA . GLY B 1 168 ? -19.5 9.445 15.438 1 92.88 168 GLY B CA 1
ATOM 5935 C C . GLY B 1 168 ? -18.469 8.844 16.375 1 92.88 168 GLY B C 1
ATOM 5936 O O . GLY B 1 168 ? -18.656 7.746 16.906 1 92.88 168 GLY B O 1
ATOM 5937 N N . LEU B 1 169 ? -17.391 9.516 16.578 1 96.31 169 LEU B N 1
ATOM 5938 C CA . LEU B 1 169 ? -16.328 9.023 17.453 1 96.31 169 LEU B CA 1
ATOM 5939 C C . LEU B 1 169 ? -16.312 9.797 18.766 1 96.31 169 LEU B C 1
ATOM 5941 O O . LEU B 1 169 ? -16.547 11.008 18.781 1 96.31 169 LEU B O 1
ATOM 5945 N N . ASN B 1 170 ? -16.109 9.047 19.781 1 95.5 170 ASN B N 1
ATOM 5946 C CA . ASN B 1 170 ? -15.773 9.648 21.078 1 95.5 170 ASN B CA 1
ATOM 5947 C C . ASN B 1 170 ? -14.266 9.773 21.266 1 95.5 170 ASN B C 1
ATOM 5949 O O . ASN B 1 170 ? -13.578 8.781 21.5 1 95.5 170 ASN B O 1
ATOM 5953 N N . VAL B 1 171 ? -13.805 10.969 21.219 1 95.31 171 VAL B N 1
ATOM 5954 C CA . VAL B 1 171 ? -12.367 11.188 21.281 1 95.31 171 VAL B CA 1
ATOM 5955 C C . VAL B 1 171 ? -11.898 11.117 22.734 1 95.31 171 VAL B C 1
ATOM 5957 O O . VAL B 1 171 ? -12.203 12 23.531 1 95.31 171 VAL B O 1
ATOM 5960 N N . LEU B 1 172 ? -11.117 10.117 23 1 93.56 172 LEU B N 1
ATOM 5961 C CA . LEU B 1 172 ? -10.562 9.961 24.344 1 93.56 172 LEU B CA 1
ATOM 5962 C C . LEU B 1 172 ? -9.438 10.953 24.594 1 93.56 172 LEU B C 1
ATOM 5964 O O . LEU B 1 172 ? -9.266 11.438 25.719 1 93.56 172 LEU B O 1
ATOM 5968 N N . ARG B 1 173 ? -8.711 11.133 23.516 1 93 173 ARG B N 1
ATOM 5969 C CA . ARG B 1 173 ? -7.566 12.039 23.594 1 93 173 ARG B CA 1
ATOM 5970 C C . ARG B 1 173 ? -7.109 12.469 22.203 1 93 173 ARG B C 1
ATOM 5972 O O . ARG B 1 173 ? -7.168 11.68 21.25 1 93 173 ARG B O 1
ATOM 5979 N N . VAL B 1 174 ? -6.758 13.711 22.125 1 93.81 174 VAL B N 1
ATOM 5980 C CA . VAL B 1 174 ? -6.02 14.195 20.969 1 93.81 174 VAL B CA 1
ATOM 5981 C C . VAL B 1 174 ? -4.523 14.227 21.297 1 93.81 174 VAL B C 1
ATOM 5983 O O . VAL B 1 174 ? -4.109 14.805 22.297 1 93.81 174 VAL B O 1
ATOM 5986 N N . ILE B 1 175 ? -3.723 13.594 20.469 1 94.12 175 ILE B N 1
ATOM 5987 C CA . ILE B 1 175 ? -2.299 13.492 20.766 1 94.12 175 ILE B CA 1
ATOM 5988 C C . ILE B 1 175 ? -1.486 14.07 19.609 1 94.12 175 ILE B C 1
ATOM 5990 O O . ILE B 1 175 ? -1.922 14.039 18.453 1 94.12 175 ILE B O 1
ATOM 5994 N N . ASN B 1 176 ? -0.335 14.648 20 1 93.81 176 ASN B N 1
ATOM 5995 C CA . ASN B 1 176 ? 0.565 15.156 18.984 1 93.81 176 ASN B CA 1
ATOM 5996 C C . ASN B 1 176 ? 1.189 14.023 18.172 1 93.81 176 ASN B C 1
ATOM 5998 O O . ASN B 1 176 ? 1.607 13.008 18.734 1 93.81 176 ASN B O 1
ATOM 6002 N N . GLU B 1 177 ? 1.236 14.211 16.875 1 95.31 177 GLU B N 1
ATOM 6003 C CA . GLU B 1 177 ? 1.756 13.211 15.961 1 95.31 177 GLU B CA 1
ATOM 6004 C C . GLU B 1 177 ? 3.17 12.781 16.344 1 95.31 177 GLU B C 1
ATOM 6006 O O . GLU B 1 177 ? 3.451 11.594 16.469 1 95.31 177 GLU B O 1
ATOM 6011 N N . PRO B 1 178 ? 4.148 13.688 16.594 1 94.44 178 PRO B N 1
ATOM 6012 C CA . PRO B 1 178 ? 5.488 13.227 16.984 1 94.44 178 PRO B CA 1
ATOM 6013 C C . PRO B 1 178 ? 5.492 12.469 18.297 1 94.44 178 PRO B C 1
ATOM 6015 O O . PRO B 1 178 ? 6.301 11.555 18.484 1 94.44 178 PRO B O 1
ATOM 6018 N N . THR B 1 179 ? 4.633 12.875 19.25 1 93.62 179 THR B N 1
ATOM 6019 C CA . THR B 1 179 ? 4.535 12.164 20.531 1 93.62 179 THR B CA 1
ATOM 6020 C C . THR B 1 179 ? 4.055 10.727 20.297 1 93.62 179 THR B C 1
ATOM 6022 O O . THR B 1 179 ? 4.586 9.789 20.906 1 93.62 179 THR B O 1
ATOM 6025 N N . ALA B 1 180 ? 3.031 10.609 19.469 1 95.81 180 ALA B N 1
ATOM 6026 C CA . ALA B 1 180 ? 2.555 9.273 19.125 1 95.81 180 ALA B CA 1
ATOM 6027 C C . ALA B 1 180 ? 3.672 8.438 18.5 1 95.81 180 ALA B C 1
ATOM 6029 O O . ALA B 1 180 ? 3.83 7.258 18.828 1 95.81 180 ALA B O 1
ATOM 6030 N N . ALA B 1 181 ? 4.414 9.023 17.609 1 94.75 181 ALA B N 1
ATOM 6031 C CA . ALA B 1 181 ? 5.527 8.328 16.969 1 94.75 181 ALA B CA 1
ATOM 6032 C C . ALA B 1 181 ? 6.582 7.918 18 1 94.75 181 ALA B C 1
ATOM 6034 O O . ALA B 1 181 ? 7.191 6.855 17.875 1 94.75 181 ALA B O 1
ATOM 6035 N N . ALA B 1 182 ? 6.832 8.758 18.984 1 92.94 182 ALA B N 1
ATOM 6036 C CA . ALA B 1 182 ? 7.785 8.453 20.047 1 92.94 182 ALA B CA 1
ATOM 6037 C C . ALA B 1 182 ? 7.336 7.238 20.859 1 92.94 182 ALA B C 1
ATOM 6039 O O . ALA B 1 182 ? 8.164 6.434 21.281 1 92.94 182 ALA B O 1
ATOM 6040 N N . ILE B 1 183 ? 6.023 7.18 21.062 1 92.31 183 ILE B N 1
ATOM 6041 C CA . ILE B 1 183 ? 5.477 6.012 21.75 1 92.31 183 ILE B CA 1
ATOM 6042 C C . ILE B 1 183 ? 5.816 4.746 20.953 1 92.31 183 ILE B C 1
ATOM 6044 O O . ILE B 1 183 ? 6.285 3.758 21.531 1 92.31 183 ILE B O 1
ATOM 6048 N N . ALA B 1 184 ? 5.594 4.773 19.656 1 90.56 184 ALA B N 1
ATOM 6049 C CA . ALA B 1 184 ? 5.887 3.631 18.797 1 90.56 184 ALA B CA 1
ATOM 6050 C C . ALA B 1 184 ? 7.363 3.248 18.891 1 90.56 184 ALA B C 1
ATOM 6052 O O . ALA B 1 184 ? 7.695 2.066 19 1 90.56 184 ALA B O 1
ATOM 6053 N N . TYR B 1 185 ? 8.203 4.23 18.859 1 87.5 185 TYR B N 1
ATOM 6054 C CA . TYR B 1 185 ? 9.648 4.02 18.953 1 87.5 185 TYR B CA 1
ATOM 6055 C C . TYR B 1 185 ? 10.031 3.381 20.281 1 87.5 185 TYR B C 1
ATOM 6057 O O . TYR B 1 185 ? 10.852 2.461 20.328 1 87.5 185 TYR B O 1
ATOM 6065 N N . SER B 1 186 ? 9.484 3.871 21.344 1 85.81 186 SER B N 1
ATOM 6066 C CA . SER B 1 186 ? 9.828 3.408 22.688 1 85.81 186 SER B CA 1
ATOM 6067 C C . SER B 1 186 ? 9.477 1.936 22.859 1 85.81 186 SER B C 1
ATOM 6069 O O . SER B 1 186 ? 10.18 1.209 23.578 1 85.81 186 SER B O 1
ATOM 6071 N N . LEU B 1 187 ? 8.492 1.524 22.297 1 79 187 LEU B N 1
ATOM 6072 C CA . LEU B 1 187 ? 8.055 0.139 22.438 1 79 187 LEU B CA 1
ATOM 6073 C C . LEU B 1 187 ? 8.898 -0.783 21.562 1 79 187 LEU B C 1
ATOM 6075 O O . LEU B 1 187 ? 9.055 -1.967 21.859 1 79 187 LEU B O 1
ATOM 6079 N N . GLU B 1 188 ? 9.273 -0.241 20.516 1 72.12 188 GLU B N 1
ATOM 6080 C CA . GLU B 1 188 ? 10.133 -1.034 19.641 1 72.12 188 GLU B CA 1
ATOM 6081 C C . GLU B 1 188 ? 11.516 -1.235 20.25 1 72.12 188 GLU B C 1
ATOM 6083 O O . GLU B 1 188 ? 12.125 -2.295 20.078 1 72.12 188 GLU B O 1
ATOM 6088 N N . ARG B 1 189 ? 12.047 -0.197 20.859 1 63.53 189 ARG B N 1
ATOM 6089 C CA . ARG B 1 189 ? 13.391 -0.253 21.438 1 63.53 189 ARG B CA 1
ATOM 6090 C C . ARG B 1 189 ? 13.383 -0.996 22.766 1 63.53 189 ARG B C 1
ATOM 6092 O O . ARG B 1 189 ? 14.43 -1.445 23.234 1 63.53 189 ARG B O 1
ATOM 6099 N N . LYS B 1 190 ? 12.242 -1.002 23.609 1 54.75 190 LYS B N 1
ATOM 6100 C CA . LYS B 1 190 ? 12.297 -1.708 24.875 1 54.75 190 LYS B CA 1
ATOM 6101 C C . LYS B 1 190 ? 13.117 -2.988 24.766 1 54.75 190 LYS B C 1
ATOM 6103 O O . LYS B 1 190 ? 13.148 -3.799 25.688 1 54.75 190 LYS B O 1
ATOM 6108 N N . TRP B 1 191 ? 13.555 -3.414 23.609 1 46.22 191 TRP B N 1
ATOM 6109 C CA . TRP B 1 191 ? 14.336 -4.613 23.922 1 46.22 191 TRP B CA 1
ATOM 6110 C C . TRP B 1 191 ? 15.375 -4.324 25 1 46.22 191 TRP B C 1
ATOM 6112 O O . TRP B 1 191 ? 15.508 -5.086 25.953 1 46.22 191 TRP B O 1
ATOM 6122 N N . GLY B 1 192 ? 16.562 -3.758 24.734 1 42.09 192 GLY B N 1
ATOM 6123 C CA . GLY B 1 192 ? 17.672 -4.055 25.625 1 42.09 192 GLY B CA 1
ATOM 6124 C C . GLY B 1 192 ? 17.719 -3.16 26.844 1 42.09 192 GLY B C 1
ATOM 6125 O O . GLY B 1 192 ? 16.781 -2.41 27.109 1 42.09 192 GLY B O 1
ATOM 6126 N N . ASN B 1 193 ? 18.734 -2.166 27.031 1 48.69 193 ASN B N 1
ATOM 6127 C CA . ASN B 1 193 ? 19.375 -1.673 28.25 1 48.69 193 ASN B CA 1
ATOM 6128 C C . ASN B 1 193 ? 18.641 -0.442 28.781 1 48.69 193 ASN B C 1
ATOM 6130 O O . ASN B 1 193 ? 18.188 0.402 28.016 1 48.69 193 ASN B O 1
ATOM 6134 N N . ALA B 1 194 ? 18.156 -0.354 30.203 1 57.09 194 ALA B N 1
ATOM 6135 C CA . ALA B 1 194 ? 17.641 0.52 31.25 1 57.09 194 ALA B CA 1
ATOM 6136 C C . ALA B 1 194 ? 18.172 1.941 31.094 1 57.09 194 ALA B C 1
ATOM 6138 O O . ALA B 1 194 ? 17.906 2.811 31.922 1 57.09 194 ALA B O 1
ATOM 6139 N N . LYS B 1 195 ? 18.922 2.535 29.953 1 70.88 195 LYS B N 1
ATOM 6140 C CA . LYS B 1 195 ? 19.531 3.859 29.984 1 70.88 195 LYS B CA 1
ATOM 6141 C C . LYS B 1 195 ? 18.609 4.91 29.375 1 70.88 195 LYS B C 1
ATOM 6143 O O . LYS B 1 195 ? 17.797 4.598 28.5 1 70.88 195 LYS B O 1
ATOM 6148 N N . GLN B 1 196 ? 18.484 6.129 29.984 1 85.44 196 GLN B N 1
ATOM 6149 C CA . GLN B 1 196 ? 17.828 7.324 29.453 1 85.44 196 GLN B CA 1
ATOM 6150 C C . GLN B 1 196 ? 18.359 7.672 28.062 1 85.44 196 GLN B C 1
ATOM 6152 O O . GLN B 1 196 ? 19.562 7.586 27.812 1 85.44 196 GLN B O 1
ATOM 6157 N N . SER B 1 197 ? 17.359 7.902 27.125 1 90.69 197 SER B N 1
ATOM 6158 C CA . SER B 1 197 ? 17.75 8.273 25.766 1 90.69 197 SER B CA 1
ATOM 6159 C C . SER B 1 197 ? 17.016 9.531 25.312 1 90.69 197 SER B C 1
ATOM 6161 O O . SER B 1 197 ? 15.844 9.734 25.641 1 90.69 197 SER B O 1
ATOM 6163 N N . ILE B 1 198 ? 17.766 10.453 24.719 1 94.88 198 ILE B N 1
ATOM 6164 C CA . ILE B 1 198 ? 17.172 11.633 24.094 1 94.88 198 ILE B CA 1
ATOM 6165 C C . ILE B 1 198 ? 16.953 11.367 22.594 1 94.88 198 ILE B C 1
ATOM 6167 O O . ILE B 1 198 ? 17.906 11.086 21.859 1 94.88 198 ILE B O 1
ATOM 6171 N N . VAL B 1 199 ? 15.695 11.477 22.219 1 94.44 199 VAL B N 1
ATOM 6172 C CA . VAL B 1 199 ? 15.32 11.109 20.859 1 94.44 199 VAL B CA 1
ATOM 6173 C C . VAL B 1 199 ? 14.68 12.312 20.156 1 94.44 199 VAL B C 1
ATOM 6175 O O . VAL B 1 199 ? 13.812 12.977 20.734 1 94.44 199 VAL B O 1
ATOM 6178 N N . LEU B 1 200 ? 15.125 12.633 18.984 1 97.19 200 LEU B N 1
ATOM 6179 C CA . LEU B 1 200 ? 14.477 13.641 18.172 1 97.19 200 LEU B CA 1
ATOM 6180 C C . LEU B 1 200 ? 13.539 13 17.141 1 97.19 200 LEU B C 1
ATOM 6182 O O . LEU B 1 200 ? 13.977 12.188 16.328 1 97.19 200 LEU B O 1
ATOM 6186 N N . VAL B 1 201 ? 12.273 13.32 17.25 1 96.56 201 VAL B N 1
ATOM 6187 C CA . VAL B 1 201 ? 11.297 12.836 16.281 1 96.56 201 VAL B CA 1
ATOM 6188 C C . VAL B 1 201 ? 11.109 13.875 15.18 1 96.56 201 VAL B C 1
ATOM 6190 O O . VAL B 1 201 ? 10.672 15 15.445 1 96.56 201 VAL B O 1
ATOM 6193 N N . TYR B 1 202 ? 11.5 13.555 13.992 1 97.06 202 TYR B N 1
ATOM 6194 C CA . TYR B 1 202 ? 11.391 14.391 12.805 1 97.06 202 TYR B CA 1
ATOM 6195 C C . TYR B 1 202 ? 10.242 13.914 11.914 1 97.06 202 TYR B C 1
ATOM 6197 O O . TYR B 1 202 ? 10.367 12.891 11.227 1 97.06 202 TYR B O 1
ATOM 6205 N N . ASP B 1 203 ? 9.117 14.695 11.922 1 96.38 203 ASP B N 1
ATOM 6206 C CA . ASP B 1 203 ? 7.91 14.273 11.211 1 96.38 203 ASP B CA 1
ATOM 6207 C C . ASP B 1 203 ? 7.629 15.203 10.023 1 96.38 203 ASP B C 1
ATOM 6209 O O . ASP B 1 203 ? 7.102 16.297 10.203 1 96.38 203 ASP B O 1
ATOM 6213 N N . LEU B 1 204 ? 8.008 14.75 8.859 1 96.75 204 LEU B N 1
ATOM 6214 C CA . LEU B 1 204 ? 7.707 15.477 7.629 1 96.75 204 LEU B CA 1
ATOM 6215 C C . LEU B 1 204 ? 6.648 14.742 6.809 1 96.75 204 LEU B C 1
ATOM 6217 O O . LEU B 1 204 ? 6.98 13.875 6.004 1 96.75 204 LEU B O 1
ATOM 6221 N N . GLY B 1 205 ? 5.402 15.227 6.957 1 94.88 205 GLY B N 1
ATOM 6222 C CA . GLY B 1 205 ? 4.285 14.602 6.266 1 94.88 205 GLY B CA 1
ATOM 6223 C C . GLY B 1 205 ? 3.906 15.32 4.98 1 94.88 205 GLY B C 1
ATOM 6224 O O . GLY B 1 205 ? 4.758 15.93 4.332 1 94.88 205 GLY B O 1
ATOM 6225 N N . GLY B 1 206 ? 2.719 15.133 4.609 1 93.81 206 GLY B N 1
ATOM 6226 C CA . GLY B 1 206 ? 2.234 15.758 3.387 1 93.81 206 GLY B CA 1
ATOM 6227 C C . GLY B 1 206 ? 2.027 17.25 3.521 1 93.81 206 GLY B C 1
ATOM 6228 O O . GLY B 1 206 ? 2.203 18 2.557 1 93.81 206 GLY B O 1
ATOM 6229 N N . GLY B 1 207 ? 1.631 17.672 4.723 1 93.25 207 GLY B N 1
ATOM 6230 C CA . GLY B 1 207 ? 1.251 19.062 4.816 1 93.25 207 GLY B CA 1
ATOM 6231 C C . GLY B 1 207 ? 2.043 19.828 5.863 1 93.25 207 GLY B C 1
ATOM 6232 O O . GLY B 1 207 ? 2.061 21.062 5.855 1 93.25 207 GLY B O 1
ATOM 6233 N N . THR B 1 208 ? 2.67 19.125 6.727 1 94 208 THR B N 1
ATOM 6234 C CA . THR B 1 208 ? 3.291 19.797 7.855 1 94 208 THR B CA 1
ATOM 6235 C C . THR B 1 208 ? 4.648 19.172 8.18 1 94 208 THR B C 1
ATOM 6237 O O . THR B 1 208 ? 4.941 18.062 7.762 1 94 208 THR B O 1
ATOM 6240 N N . LEU B 1 209 ? 5.457 19.938 8.797 1 96.56 209 LEU B N 1
ATOM 6241 C CA . LEU B 1 209 ? 6.707 19.516 9.414 1 96.56 209 LEU B CA 1
ATOM 6242 C C . LEU B 1 209 ? 6.68 19.75 10.922 1 96.56 209 LEU B C 1
ATOM 6244 O O . LEU B 1 209 ? 6.41 20.875 11.375 1 96.56 209 LEU B O 1
ATOM 6248 N N . ASP B 1 210 ? 6.848 18.703 11.68 1 96 210 ASP B N 1
ATOM 6249 C CA . ASP B 1 210 ? 6.871 18.781 13.141 1 96 210 ASP B CA 1
ATOM 6250 C C . ASP B 1 210 ? 8.109 18.094 13.703 1 96 210 ASP B C 1
ATOM 6252 O O . ASP B 1 210 ? 8.5 17.016 13.234 1 96 210 ASP B O 1
ATOM 6256 N N . VAL B 1 211 ? 8.711 18.734 14.648 1 96.56 211 VAL B N 1
ATOM 6257 C CA . VAL B 1 211 ? 9.883 18.188 15.32 1 96.56 211 VAL B CA 1
ATOM 6258 C C . VAL B 1 211 ? 9.672 18.219 16.828 1 96.56 211 VAL B C 1
ATOM 6260 O O . VAL B 1 211 ? 9.242 19.234 17.391 1 96.56 211 VAL B O 1
ATOM 6263 N N . SER B 1 212 ? 9.898 17.125 17.469 1 96.88 212 SER B N 1
ATOM 6264 C CA . SER B 1 212 ? 9.836 17.062 18.922 1 96.88 212 SER B CA 1
ATOM 6265 C C . SER B 1 212 ? 11.062 16.359 19.5 1 96.88 212 SER B C 1
ATOM 6267 O O . SER B 1 212 ? 11.555 15.383 18.938 1 96.88 212 SER B O 1
ATOM 6269 N N . LEU B 1 213 ? 11.57 16.938 20.5 1 96.81 213 LEU B N 1
ATOM 6270 C CA . LEU B 1 213 ? 12.633 16.312 21.281 1 96.81 213 LEU B CA 1
ATOM 6271 C C . LEU B 1 213 ? 12.055 15.641 22.531 1 96.81 213 LEU B C 1
ATOM 6273 O O . LEU B 1 213 ? 11.406 16.281 23.344 1 96.81 213 LEU B O 1
ATOM 6277 N N . VAL B 1 214 ? 12.328 14.328 22.625 1 95.44 214 VAL B N 1
ATOM 6278 C CA . VAL B 1 214 ? 11.672 13.523 23.656 1 95.44 214 VAL B CA 1
ATOM 6279 C C . VAL B 1 214 ? 12.727 12.789 24.484 1 95.44 214 VAL B C 1
ATOM 6281 O O . VAL B 1 214 ? 13.688 12.25 23.938 1 95.44 214 VAL B O 1
ATOM 6284 N N . VAL B 1 215 ? 12.555 12.828 25.75 1 93.81 215 VAL B N 1
ATOM 6285 C CA . VAL B 1 215 ? 13.359 12.008 26.656 1 93.81 215 VAL B CA 1
ATOM 6286 C C . VAL B 1 215 ? 12.602 10.727 27 1 93.81 215 VAL B C 1
ATOM 6288 O O . VAL B 1 215 ? 11.445 10.781 27.422 1 93.81 215 VAL B O 1
ATOM 6291 N N . VAL B 1 216 ? 13.25 9.648 26.75 1 88.88 216 VAL B N 1
ATOM 6292 C CA . VAL B 1 216 ? 12.68 8.344 27.062 1 88.88 216 VAL B CA 1
ATOM 6293 C C . VAL B 1 216 ? 13.422 7.715 28.234 1 88.88 216 VAL B C 1
ATOM 6295 O O . VAL B 1 216 ? 14.641 7.512 28.172 1 88.88 216 VAL B O 1
ATOM 6298 N N . LYS B 1 217 ? 12.781 7.492 29.312 1 84.75 217 LYS B N 1
ATOM 6299 C CA . LYS B 1 217 ? 13.328 6.824 30.484 1 84.75 217 LYS B CA 1
ATOM 6300 C C . LYS B 1 217 ? 12.352 5.785 31.031 1 84.75 217 LYS B C 1
ATOM 6302 O O . LYS B 1 217 ? 11.312 6.137 31.594 1 84.75 217 LYS B O 1
ATOM 6307 N N . LYS B 1 218 ? 12.734 4.48 30.875 1 80.19 218 LYS B N 1
ATOM 6308 C CA . LYS B 1 218 ? 11.883 3.387 31.312 1 80.19 218 LYS B CA 1
ATOM 6309 C C . LYS B 1 218 ? 10.469 3.523 30.75 1 80.19 218 LYS B C 1
ATOM 6311 O O . LYS B 1 218 ? 10.273 3.498 29.547 1 80.19 218 LYS B O 1
ATOM 6316 N N . ASP B 1 219 ? 9.484 3.984 31.641 1 81.56 219 ASP B N 1
ATOM 6317 C CA . ASP B 1 219 ? 8.086 4.043 31.203 1 81.56 219 ASP B CA 1
ATOM 6318 C C . ASP B 1 219 ? 7.598 5.488 31.125 1 81.56 219 ASP B C 1
ATOM 6320 O O . ASP B 1 219 ? 6.391 5.742 31.141 1 81.56 219 ASP B O 1
ATOM 6324 N N . VAL B 1 220 ? 8.625 6.352 31 1 87.75 220 VAL B N 1
ATOM 6325 C CA . VAL B 1 220 ? 8.25 7.762 30.953 1 87.75 220 VAL B CA 1
ATOM 6326 C C . VAL B 1 220 ? 8.719 8.375 29.641 1 87.75 220 VAL B C 1
ATOM 6328 O O . VAL B 1 220 ? 9.883 8.227 29.25 1 87.75 220 VAL B O 1
ATOM 6331 N N . LEU B 1 221 ? 7.812 9.016 28.953 1 91.94 221 LEU B N 1
ATOM 6332 C CA . LEU B 1 221 ? 8.102 9.828 27.781 1 91.94 221 LEU B CA 1
ATOM 6333 C C . LEU B 1 221 ? 7.828 11.305 28.062 1 91.94 221 LEU B C 1
ATOM 6335 O O . LEU B 1 221 ? 6.684 11.688 28.312 1 91.94 221 LEU B O 1
ATOM 6339 N N . GLN B 1 222 ? 8.875 12.031 28 1 93 222 GLN B N 1
ATOM 6340 C CA . GLN B 1 222 ? 8.742 13.461 28.281 1 93 222 GLN B CA 1
ATOM 6341 C C . GLN B 1 222 ? 9.18 14.297 27.078 1 93 222 GLN B C 1
ATOM 6343 O O . GLN B 1 222 ? 10.344 14.242 26.672 1 93 222 GLN B O 1
ATOM 6348 N N . VAL B 1 223 ? 8.273 15.07 26.594 1 94.25 223 VAL B N 1
ATOM 6349 C CA . VAL B 1 223 ? 8.617 15.992 25.531 1 94.25 223 VAL B CA 1
ATOM 6350 C C . VAL B 1 223 ? 9.312 17.219 26.109 1 94.25 223 VAL B C 1
ATOM 6352 O O . VAL B 1 223 ? 8.758 17.906 26.969 1 94.25 223 VAL B O 1
ATOM 6355 N N . MET B 1 224 ? 10.477 17.516 25.594 1 94.56 224 MET B N 1
ATOM 6356 C CA . MET B 1 224 ? 11.25 18.672 26.078 1 94.56 224 MET B CA 1
ATOM 6357 C C . MET B 1 224 ? 10.875 19.938 25.312 1 94.56 224 MET B C 1
ATOM 6359 O O . MET B 1 224 ? 10.781 21.016 25.891 1 94.56 224 MET B O 1
ATOM 6363 N N . ALA B 1 225 ? 10.742 19.75 24.094 1 94.38 225 ALA B N 1
ATOM 6364 C CA . ALA B 1 225 ? 10.414 20.875 23.219 1 94.38 225 ALA B CA 1
ATOM 6365 C C . ALA B 1 225 ? 9.812 20.391 21.906 1 94.38 225 ALA B C 1
ATOM 6367 O O . ALA B 1 225 ? 10.055 19.25 21.484 1 94.38 225 ALA B O 1
ATOM 6368 N N . THR B 1 226 ? 9.031 21.219 21.328 1 93.94 226 THR B N 1
ATOM 6369 C CA . THR B 1 226 ? 8.453 20.953 20.016 1 93.94 226 THR B CA 1
ATOM 6370 C C . THR B 1 226 ? 8.484 22.203 19.141 1 93.94 226 THR B C 1
ATOM 6372 O O . THR B 1 226 ? 8.391 23.312 19.641 1 93.94 226 THR B O 1
ATOM 6375 N N . SER B 1 227 ? 8.711 22.016 17.922 1 92.56 227 SER B N 1
ATOM 6376 C CA . SER B 1 227 ? 8.695 23.062 16.906 1 92.56 227 SER B CA 1
ATOM 6377 C C . SER B 1 227 ? 8.148 22.531 15.586 1 92.56 227 SER B C 1
ATOM 6379 O O . SER B 1 227 ? 7.98 21.328 15.414 1 92.56 227 SER B O 1
ATOM 6381 N N . GLY B 1 228 ? 7.746 23.484 14.742 1 92.38 228 GLY B N 1
ATOM 6382 C CA . GLY B 1 228 ? 7.199 22.984 13.492 1 92.38 228 GLY B CA 1
ATOM 6383 C C . GLY B 1 228 ? 6.883 24.078 12.492 1 92.38 228 GLY B C 1
ATOM 6384 O O . GLY B 1 228 ? 7.172 25.25 12.75 1 92.38 228 GLY B O 1
ATOM 6385 N N . ASP B 1 229 ? 6.539 23.656 11.328 1 90.62 229 ASP B N 1
ATOM 6386 C CA . ASP B 1 229 ? 6.027 24.453 10.219 1 90.62 229 ASP B CA 1
ATOM 6387 C C . ASP B 1 229 ? 4.734 23.859 9.672 1 90.62 229 ASP B C 1
ATOM 6389 O O . ASP B 1 229 ? 4.75 22.812 9.031 1 90.62 229 ASP B O 1
ATOM 6393 N N . SER B 1 230 ? 3.645 24.531 9.906 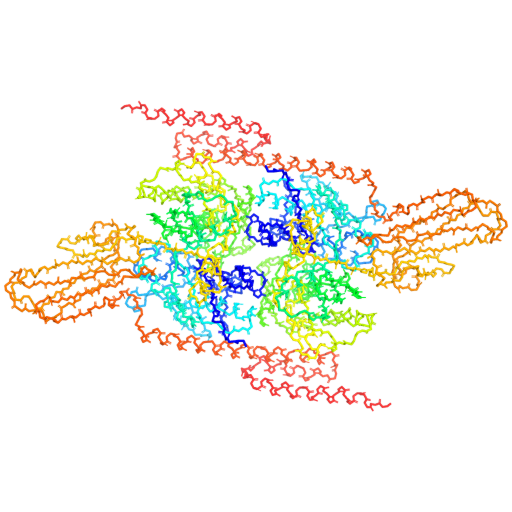1 84.62 230 SER B N 1
ATOM 6394 C CA . SER B 1 230 ? 2.328 24 9.586 1 84.62 230 SER B CA 1
ATOM 6395 C C . SER B 1 230 ? 2.047 24.094 8.086 1 84.62 230 SER B C 1
ATOM 6397 O O . SER B 1 230 ? 1.011 23.625 7.613 1 84.62 230 SER B O 1
ATOM 6399 N N . HIS B 1 231 ? 2.916 24.734 7.348 1 87.5 231 HIS B N 1
ATOM 6400 C CA . HIS B 1 231 ? 2.711 24.891 5.914 1 87.5 231 HIS B CA 1
ATOM 6401 C C . HIS B 1 231 ? 3.938 24.438 5.129 1 87.5 231 HIS B C 1
ATOM 6403 O O . HIS B 1 231 ? 4.41 25.156 4.238 1 87.5 231 HIS B O 1
ATOM 6409 N N . LEU B 1 232 ? 4.477 23.453 5.562 1 93.81 232 LEU B N 1
ATOM 6410 C CA . LEU B 1 232 ? 5.602 22.812 4.895 1 93.81 232 LEU B CA 1
ATOM 6411 C C . LEU B 1 232 ? 5.449 21.297 4.922 1 93.81 232 LEU B C 1
ATOM 6413 O O . LEU B 1 232 ? 5.453 20.688 5.996 1 93.81 232 LEU B O 1
ATOM 6417 N N . GLY B 1 233 ? 5.312 20.75 3.768 1 95.5 233 GLY B N 1
ATOM 6418 C CA . GLY B 1 233 ? 5.203 19.312 3.645 1 95.5 233 GLY B CA 1
ATOM 6419 C C . GLY B 1 233 ? 5.371 18.812 2.219 1 95.5 233 GLY B C 1
ATOM 6420 O O . GLY B 1 233 ? 5.734 19.578 1.329 1 95.5 233 GLY B O 1
ATOM 6421 N N . GLY B 1 234 ? 5.148 17.547 2.014 1 96.25 234 GLY B N 1
ATOM 6422 C CA . GLY B 1 234 ? 5.336 16.922 0.714 1 96.25 234 GLY B CA 1
ATOM 6423 C C . GLY B 1 234 ? 4.562 17.594 -0.395 1 96.25 234 GLY B C 1
ATOM 6424 O O . GLY B 1 234 ? 5.012 17.641 -1.542 1 96.25 234 GLY B O 1
ATOM 6425 N N . GLU B 1 235 ? 3.428 18.156 -0.06 1 95 235 GLU B N 1
ATOM 6426 C CA . GLU B 1 235 ? 2.58 18.828 -1.039 1 95 235 GLU B CA 1
ATOM 6427 C C . GLU B 1 235 ? 3.271 20.062 -1.614 1 95 235 GLU B C 1
ATOM 6429 O O . GLU B 1 235 ? 3.078 20.391 -2.783 1 95 235 GLU B O 1
ATOM 6434 N N . ASP B 1 236 ? 4.008 20.672 -0.833 1 96.81 236 ASP B N 1
ATOM 6435 C CA . ASP B 1 236 ? 4.695 21.875 -1.283 1 96.81 236 ASP B CA 1
ATOM 6436 C C . ASP B 1 236 ? 5.805 21.531 -2.277 1 96.81 236 ASP B C 1
ATOM 6438 O O . ASP B 1 236 ? 6.023 22.266 -3.242 1 96.81 236 ASP B O 1
ATOM 6442 N N . PHE B 1 237 ? 6.473 20.406 -2.025 1 97.81 237 PHE B N 1
ATOM 6443 C CA . PHE B 1 237 ? 7.461 19.938 -2.988 1 97.81 237 PHE B CA 1
ATOM 6444 C C . PHE B 1 237 ? 6.809 19.641 -4.332 1 97.81 237 PHE B C 1
ATOM 6446 O O . PHE B 1 237 ? 7.336 20.016 -5.383 1 97.81 237 PHE B O 1
ATOM 6453 N N . THR B 1 238 ? 5.719 19 -4.289 1 96.81 238 THR B N 1
ATOM 6454 C CA . THR B 1 238 ? 4.98 18.641 -5.492 1 96.81 238 THR B CA 1
ATOM 6455 C C . THR B 1 238 ? 4.504 19.875 -6.238 1 96.81 238 THR B C 1
ATOM 6457 O O . THR B 1 238 ? 4.562 19.938 -7.469 1 96.81 238 THR B O 1
ATOM 6460 N N . ASN B 1 239 ? 4.059 20.875 -5.473 1 95.94 239 ASN B N 1
ATOM 6461 C CA . ASN B 1 239 ? 3.594 22.125 -6.086 1 95.94 239 ASN B CA 1
ATOM 6462 C C . ASN B 1 239 ? 4.695 22.781 -6.906 1 95.94 239 ASN B C 1
ATOM 6464 O O . ASN B 1 239 ? 4.441 23.281 -8.008 1 95.94 239 ASN B O 1
ATOM 6468 N N . ASN B 1 240 ? 5.875 22.781 -6.34 1 97.25 240 ASN B N 1
ATOM 6469 C CA . ASN B 1 240 ? 7 23.344 -7.074 1 97.25 240 ASN B CA 1
ATOM 6470 C C . ASN B 1 240 ? 7.27 22.594 -8.367 1 97.25 240 ASN B C 1
ATOM 6472 O O . ASN B 1 240 ? 7.613 23.203 -9.383 1 97.25 240 ASN B O 1
ATOM 6476 N N . MET B 1 241 ? 7.129 21.297 -8.328 1 97.56 241 MET B N 1
ATOM 6477 C CA . MET B 1 241 ? 7.285 20.484 -9.539 1 97.56 241 MET B CA 1
ATOM 6478 C C . MET B 1 241 ? 6.211 20.828 -10.562 1 97.56 241 MET B C 1
ATOM 6480 O O . MET B 1 241 ? 6.508 20.984 -11.75 1 97.56 241 MET B O 1
ATOM 6484 N N . VAL B 1 242 ? 4.992 20.938 -10.109 1 96.75 242 VAL B N 1
ATOM 6485 C CA . VAL B 1 242 ? 3.875 21.25 -10.992 1 96.75 242 VAL B CA 1
ATOM 6486 C C . VAL B 1 242 ? 4.121 22.578 -11.68 1 96.75 242 VAL B C 1
ATOM 6488 O O . VAL B 1 242 ? 3.973 22.703 -12.898 1 96.75 242 VAL B O 1
ATOM 6491 N N . ASP B 1 243 ? 4.52 23.594 -10.898 1 96.81 243 ASP B N 1
ATOM 6492 C CA . ASP B 1 243 ? 4.789 24.922 -11.445 1 96.81 243 ASP B CA 1
ATOM 6493 C C . ASP B 1 243 ? 5.887 24.859 -12.508 1 96.81 243 ASP B C 1
ATOM 6495 O O . ASP B 1 243 ? 5.77 25.484 -13.562 1 96.81 243 ASP B O 1
ATOM 6499 N N . HIS B 1 244 ? 6.887 24.109 -12.227 1 97.31 244 HIS B N 1
ATOM 6500 C CA . HIS B 1 244 ? 8 23.969 -13.156 1 97.31 244 HIS B CA 1
ATOM 6501 C C . HIS B 1 244 ? 7.543 23.359 -14.477 1 97.31 244 HIS B C 1
ATOM 6503 O O . HIS B 1 244 ? 7.875 23.875 -15.547 1 97.31 244 HIS B O 1
ATOM 6509 N N . PHE B 1 245 ? 6.789 22.344 -14.414 1 97.44 245 PHE B N 1
ATOM 6510 C CA . PHE B 1 245 ? 6.438 21.594 -15.617 1 97.44 245 PHE B CA 1
ATOM 6511 C C . PHE B 1 245 ? 5.312 22.297 -16.375 1 97.44 245 PHE B C 1
ATOM 6513 O O . PHE B 1 245 ? 5.203 22.172 -17.594 1 97.44 245 PHE B O 1
ATOM 6520 N N . VAL B 1 246 ? 4.473 23.062 -15.648 1 96.81 246 VAL B N 1
ATOM 6521 C CA . VAL B 1 246 ? 3.502 23.922 -16.328 1 96.81 246 VAL B CA 1
ATOM 6522 C C . VAL B 1 246 ? 4.23 24.922 -17.203 1 96.81 246 VAL B C 1
ATOM 6524 O O . VAL B 1 246 ? 3.855 25.141 -18.359 1 96.81 246 VAL B O 1
ATOM 6527 N N . ASN B 1 247 ? 5.23 25.531 -16.656 1 96.69 247 ASN B N 1
ATOM 6528 C CA . ASN B 1 247 ? 6.016 26.516 -17.391 1 96.69 247 ASN B CA 1
ATOM 6529 C C . ASN B 1 247 ? 6.77 25.891 -18.547 1 96.69 247 ASN B C 1
ATOM 6531 O O . ASN B 1 247 ? 6.883 26.484 -19.625 1 96.69 247 ASN B O 1
ATOM 6535 N N . GLU B 1 248 ? 7.246 24.703 -18.281 1 96.38 248 GLU B N 1
ATOM 6536 C CA . GLU B 1 248 ? 7.938 24 -19.359 1 96.38 248 GLU B CA 1
ATOM 6537 C C . GLU B 1 248 ? 6.988 23.672 -20.5 1 96.38 248 GLU B C 1
ATOM 6539 O O . GLU B 1 248 ? 7.34 23.828 -21.672 1 96.38 248 GLU B O 1
ATOM 6544 N N . PHE B 1 249 ? 5.863 23.172 -20.188 1 96.81 249 PHE B N 1
ATOM 6545 C CA . PHE B 1 249 ? 4.863 22.875 -21.203 1 96.81 249 PHE B CA 1
ATOM 6546 C C . PHE B 1 249 ? 4.516 24.125 -22 1 96.81 249 PHE B C 1
ATOM 6548 O O . PHE B 1 249 ? 4.41 24.062 -23.234 1 96.81 249 PHE B O 1
ATOM 6555 N N . LYS B 1 250 ? 4.316 25.25 -21.281 1 96.31 250 LYS B N 1
ATOM 6556 C CA . LYS B 1 250 ? 3.99 26.516 -21.922 1 96.31 250 LYS B CA 1
ATOM 6557 C C . LYS B 1 250 ? 5.109 26.969 -22.844 1 96.31 250 LYS B C 1
ATOM 6559 O O . LYS B 1 250 ? 4.852 27.422 -23.969 1 96.31 250 LYS B O 1
ATOM 6564 N N . ARG B 1 251 ? 6.297 26.828 -22.453 1 95.62 251 ARG B N 1
ATOM 6565 C CA . ARG B 1 251 ? 7.453 27.219 -23.25 1 95.62 251 ARG B CA 1
ATOM 6566 C C . ARG B 1 251 ? 7.574 26.375 -24.5 1 95.62 251 ARG B C 1
ATOM 6568 O O . ARG B 1 251 ? 7.812 26.891 -25.594 1 95.62 251 ARG B O 1
ATOM 6575 N N . LYS B 1 252 ? 7.336 25.109 -24.375 1 94.94 252 LYS B N 1
ATOM 6576 C CA . LYS B 1 252 ? 7.555 24.172 -25.469 1 94.94 252 LYS B CA 1
ATOM 6577 C C . LYS B 1 252 ? 6.391 24.203 -26.453 1 94.94 252 LYS B C 1
ATOM 6579 O O . LYS B 1 252 ? 6.594 24.062 -27.672 1 94.94 252 LYS B O 1
ATOM 6584 N N . ASN B 1 253 ? 5.223 24.406 -25.938 1 95.25 253 ASN B N 1
ATOM 6585 C CA . ASN B 1 253 ? 4.051 24.234 -26.797 1 95.25 253 ASN B CA 1
ATOM 6586 C C . ASN B 1 253 ? 3.289 25.547 -26.953 1 95.25 253 ASN B C 1
ATOM 6588 O O . ASN B 1 253 ? 2.332 25.625 -27.719 1 95.25 253 ASN B O 1
ATOM 6592 N N . HIS B 1 254 ? 3.646 26.578 -26.203 1 95.44 254 HIS B N 1
ATOM 6593 C CA . HIS B 1 254 ? 3.029 27.891 -26.25 1 95.44 254 HIS B CA 1
ATOM 6594 C C . HIS B 1 254 ? 1.561 27.828 -25.844 1 95.44 254 HIS B C 1
ATOM 6596 O O . HIS B 1 254 ? 0.718 28.5 -26.438 1 95.44 254 HIS B O 1
ATOM 6602 N N . LYS B 1 255 ? 1.254 26.922 -24.938 1 95.44 255 LYS B N 1
ATOM 6603 C CA . LYS B 1 255 ? -0.086 26.75 -24.391 1 95.44 255 LYS B CA 1
ATOM 6604 C C . LYS B 1 255 ? -0.043 26.688 -22.859 1 95.44 255 LYS B C 1
ATOM 6606 O O . LYS B 1 255 ? 0.855 26.062 -22.297 1 95.44 255 LYS B O 1
ATOM 6611 N N . ASP B 1 256 ? -1.012 27.391 -22.297 1 95.19 256 ASP B N 1
ATOM 6612 C CA . ASP B 1 256 ? -1.087 27.406 -20.844 1 95.19 256 ASP B CA 1
ATOM 6613 C C . ASP B 1 256 ? -2.148 26.438 -20.328 1 95.19 256 ASP B C 1
ATOM 6615 O O . ASP B 1 256 ? -3.334 26.594 -20.625 1 95.19 256 ASP B O 1
ATOM 6619 N N . ILE B 1 257 ? -1.739 25.484 -19.5 1 95 257 ILE B N 1
ATOM 6620 C CA . ILE B 1 257 ? -2.668 24.438 -19.094 1 95 257 ILE B CA 1
ATOM 6621 C C . ILE B 1 257 ? -3.361 24.844 -17.797 1 95 257 ILE B C 1
ATOM 6623 O O . ILE B 1 257 ? -4.285 24.172 -17.328 1 95 257 ILE B O 1
ATOM 6627 N N . ARG B 1 258 ? -3.102 25.984 -17.141 1 92.06 258 ARG B N 1
ATOM 6628 C CA . ARG B 1 258 ? -3.564 26.375 -15.812 1 92.06 258 ARG B CA 1
ATOM 6629 C C . ARG B 1 258 ? -5.082 26.531 -15.789 1 92.06 258 ARG B C 1
ATOM 6631 O O . ARG B 1 258 ? -5.715 26.312 -14.75 1 92.06 258 ARG B O 1
ATOM 6638 N N . GLY B 1 259 ? -5.586 26.812 -16.828 1 90.06 259 GLY B N 1
ATOM 6639 C CA . GLY B 1 259 ? -7.027 26.984 -16.891 1 90.06 259 GLY B CA 1
ATOM 6640 C C . GLY B 1 259 ? -7.793 25.688 -17.016 1 90.06 259 GLY B C 1
ATOM 6641 O O . GLY B 1 259 ? -9.008 25.656 -16.828 1 90.06 259 GLY B O 1
ATOM 6642 N N . ASN B 1 260 ? -7.121 24.656 -17.312 1 92.62 260 ASN B N 1
ATOM 6643 C CA . ASN B 1 260 ? -7.719 23.328 -17.438 1 92.62 260 ASN B CA 1
ATOM 6644 C C . ASN B 1 260 ? -7.488 22.484 -16.188 1 92.62 260 ASN B C 1
ATOM 6646 O O . ASN B 1 260 ? -6.426 21.875 -16.031 1 92.62 260 ASN B O 1
ATOM 6650 N N . LYS B 1 261 ? -8.555 22.328 -15.367 1 91.12 261 LYS B N 1
ATOM 6651 C CA . LYS B 1 261 ? -8.438 21.656 -14.07 1 91.12 261 LYS B CA 1
ATOM 6652 C C . LYS B 1 261 ? -8.023 20.203 -14.234 1 91.12 261 LYS B C 1
ATOM 6654 O O . LYS B 1 261 ? -7.254 19.672 -13.422 1 91.12 261 LYS B O 1
ATOM 6659 N N . LYS B 1 262 ? -8.547 19.625 -15.203 1 89.31 262 LYS B N 1
ATOM 6660 C CA . LYS B 1 262 ? -8.211 18.219 -15.461 1 89.31 262 LYS B CA 1
ATOM 6661 C C . LYS B 1 262 ? -6.727 18.062 -15.789 1 89.31 262 LYS B C 1
ATOM 6663 O O . LYS B 1 262 ? -6.055 17.188 -15.242 1 89.31 262 LYS B O 1
ATOM 6668 N N . ALA B 1 263 ? -6.223 18.875 -16.688 1 92.94 263 ALA B N 1
ATOM 6669 C CA . ALA B 1 263 ? -4.82 18.828 -17.094 1 92.94 263 ALA B CA 1
ATOM 6670 C C . ALA B 1 263 ? -3.896 19.078 -15.906 1 92.94 263 ALA B C 1
ATOM 6672 O O . ALA B 1 263 ? -2.893 18.375 -15.734 1 92.94 263 ALA B O 1
ATOM 6673 N N . VAL B 1 264 ? -4.273 20.016 -15.117 1 93.38 264 VAL B N 1
ATOM 6674 C CA . VAL B 1 264 ? -3.457 20.359 -13.961 1 93.38 264 VAL B CA 1
ATOM 6675 C C . VAL B 1 264 ? -3.453 19.203 -12.961 1 93.38 264 VAL B C 1
ATOM 6677 O O . VAL B 1 264 ? -2.416 18.891 -12.383 1 93.38 264 VAL B O 1
ATOM 6680 N N . ARG B 1 265 ? -4.605 18.609 -12.766 1 91.56 265 ARG B N 1
ATOM 6681 C CA . ARG B 1 265 ? -4.695 17.484 -11.844 1 91.56 265 ARG B CA 1
ATOM 6682 C C . ARG B 1 265 ? -3.875 16.297 -12.336 1 91.56 265 ARG B C 1
ATOM 6684 O O . ARG B 1 265 ? -3.191 15.633 -11.555 1 91.56 265 ARG B O 1
ATOM 6691 N N . ASN B 1 266 ? -3.973 16.016 -13.602 1 91.31 266 ASN B N 1
ATOM 6692 C CA . ASN B 1 266 ? -3.176 14.953 -14.188 1 91.31 266 ASN B CA 1
ATOM 6693 C C . ASN B 1 266 ? -1.681 15.195 -14 1 91.31 266 ASN B C 1
ATOM 6695 O O . ASN B 1 266 ? -0.932 14.273 -13.68 1 91.31 266 ASN B O 1
ATOM 6699 N N . LEU B 1 267 ? -1.317 16.391 -14.25 1 94.81 267 LEU B N 1
ATOM 6700 C CA . LEU B 1 267 ? 0.086 16.75 -14.078 1 94.81 267 LEU B CA 1
ATOM 6701 C C . LEU B 1 267 ? 0.507 16.594 -12.617 1 94.81 267 LEU B C 1
ATOM 6703 O O . LEU B 1 267 ? 1.592 16.078 -12.336 1 94.81 267 LEU B O 1
ATOM 6707 N N . ARG B 1 268 ? -0.32 17.047 -11.742 1 93.94 268 ARG B N 1
ATOM 6708 C CA . ARG B 1 268 ? -0.028 16.922 -10.32 1 93.94 268 ARG B CA 1
ATOM 6709 C C . ARG B 1 268 ? 0.151 15.453 -9.922 1 93.94 268 ARG B C 1
ATOM 6711 O O . ARG B 1 268 ? 1.089 15.109 -9.195 1 93.94 268 ARG B O 1
ATOM 6718 N N . ASN B 1 269 ? -0.743 14.633 -10.328 1 91.06 269 ASN B N 1
ATOM 6719 C CA . ASN B 1 269 ? -0.648 13.203 -10.031 1 91.06 269 ASN B CA 1
ATOM 6720 C C . ASN B 1 269 ? 0.673 12.617 -10.523 1 91.06 269 ASN B C 1
ATOM 6722 O O . ASN B 1 269 ? 1.309 11.836 -9.82 1 91.06 269 ASN B O 1
ATOM 6726 N N . SER B 1 270 ? 1.031 12.977 -11.664 1 93.19 270 SER B N 1
ATOM 6727 C CA . SER B 1 270 ? 2.273 12.477 -12.242 1 93.19 270 SER B CA 1
ATOM 6728 C C . SER B 1 270 ? 3.488 13.008 -11.492 1 93.19 270 SER B C 1
ATOM 6730 O O . SER B 1 270 ? 4.484 12.297 -11.328 1 93.19 270 SER B O 1
ATOM 6732 N N . CYS B 1 271 ? 3.4 14.266 -11.07 1 96.19 271 CYS B N 1
ATOM 6733 C CA . CYS B 1 271 ? 4.477 14.859 -10.289 1 96.19 271 CYS B CA 1
ATOM 6734 C C . CYS B 1 271 ? 4.625 14.148 -8.945 1 96.19 271 CYS B C 1
ATOM 6736 O O . CYS B 1 271 ? 5.742 13.891 -8.492 1 96.19 271 CYS B O 1
ATOM 6738 N N . GLU B 1 272 ? 3.514 13.898 -8.328 1 93.94 272 GLU B N 1
ATOM 6739 C CA . GLU B 1 272 ? 3.545 13.18 -7.055 1 93.94 272 GLU B CA 1
ATOM 6740 C C . GLU B 1 272 ? 4.18 11.805 -7.223 1 93.94 272 GLU B C 1
ATOM 6742 O O . GLU B 1 272 ? 5 11.391 -6.398 1 93.94 272 GLU B O 1
ATOM 6747 N N . LYS B 1 273 ? 3.828 11.148 -8.266 1 92.19 273 LYS B N 1
ATOM 6748 C CA . LYS B 1 273 ? 4.414 9.844 -8.547 1 92.19 273 LYS B CA 1
ATOM 6749 C C . LYS B 1 273 ? 5.918 9.953 -8.781 1 92.19 273 LYS B C 1
ATOM 6751 O O . LYS B 1 273 ? 6.691 9.133 -8.281 1 92.19 273 LYS B O 1
ATOM 6756 N N . ALA B 1 274 ? 6.309 10.867 -9.539 1 94.88 274 ALA B N 1
ATOM 6757 C CA . ALA B 1 274 ? 7.723 11.086 -9.828 1 94.88 274 ALA B CA 1
ATOM 6758 C C . ALA B 1 274 ? 8.508 11.383 -8.555 1 94.88 274 ALA B C 1
ATOM 6760 O O . ALA B 1 274 ? 9.609 10.883 -8.367 1 94.88 274 ALA B O 1
ATOM 6761 N N . LYS B 1 275 ? 7.914 12.258 -7.75 1 96.06 275 LYS B N 1
ATOM 6762 C CA . LYS B 1 275 ? 8.539 12.586 -6.469 1 96.06 275 LYS B CA 1
ATOM 6763 C C . LYS B 1 275 ? 8.773 11.32 -5.637 1 96.06 275 LYS B C 1
ATOM 6765 O O . LYS B 1 275 ? 9.859 11.133 -5.082 1 96.06 275 LYS B O 1
ATOM 6770 N N . ARG B 1 276 ? 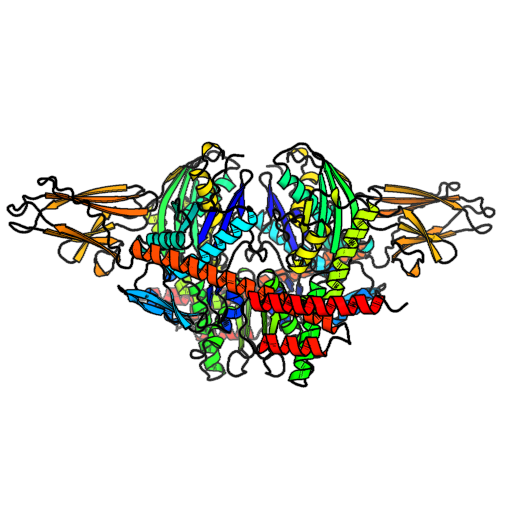7.805 10.492 -5.523 1 93.44 276 ARG B N 1
ATOM 6771 C CA . ARG B 1 276 ? 7.93 9.258 -4.766 1 93.44 276 ARG B CA 1
ATOM 6772 C C . ARG B 1 276 ? 8.992 8.344 -5.379 1 93.44 276 ARG B C 1
ATOM 6774 O O . ARG B 1 276 ? 9.797 7.75 -4.656 1 93.44 276 ARG B O 1
ATOM 6781 N N . MET B 1 277 ? 9.008 8.297 -6.656 1 91.75 277 MET B N 1
ATOM 6782 C CA . MET B 1 277 ? 9.969 7.441 -7.34 1 91.75 277 MET B CA 1
ATOM 6783 C C . MET B 1 277 ? 11.398 7.918 -7.086 1 91.75 277 MET B C 1
ATOM 6785 O O . MET B 1 277 ? 12.32 7.105 -6.98 1 91.75 277 MET B O 1
ATOM 6789 N N . LEU B 1 278 ? 11.555 9.164 -6.996 1 93.5 278 LEU B N 1
ATOM 6790 C CA . LEU B 1 278 ? 12.883 9.75 -6.789 1 93.5 278 LEU B CA 1
ATOM 6791 C C . LEU B 1 278 ? 13.414 9.406 -5.402 1 93.5 278 LEU B C 1
ATOM 6793 O O . LEU B 1 278 ? 14.609 9.562 -5.133 1 93.5 278 LEU B O 1
ATOM 6797 N N . SER B 1 279 ? 12.539 8.914 -4.543 1 91.88 279 SER B N 1
ATOM 6798 C CA . SER B 1 279 ? 12.992 8.484 -3.223 1 91.88 279 SER B CA 1
ATOM 6799 C C . SER B 1 279 ? 13.805 7.195 -3.307 1 91.88 279 SER B C 1
ATOM 6801 O O . SER B 1 279 ? 14.562 6.871 -2.387 1 91.88 279 SER B O 1
ATOM 6803 N N . SER B 1 280 ? 13.664 6.488 -4.438 1 84.69 280 SER B N 1
ATOM 6804 C CA . SER B 1 280 ? 14.344 5.199 -4.551 1 84.69 280 SER B CA 1
ATOM 6805 C C . SER B 1 280 ? 15.172 5.121 -5.828 1 84.69 280 SER B C 1
ATOM 6807 O O . SER B 1 280 ? 15.969 4.199 -6 1 84.69 280 SER B O 1
ATOM 6809 N N . GLN B 1 281 ? 14.961 6.109 -6.652 1 83.69 281 GLN B N 1
ATOM 6810 C CA . GLN B 1 281 ? 15.68 6.148 -7.922 1 83.69 281 GLN B CA 1
ATOM 6811 C C . GLN B 1 281 ? 16.297 7.523 -8.156 1 83.69 281 GLN B C 1
ATOM 6813 O O . GLN B 1 281 ? 15.766 8.539 -7.711 1 83.69 281 GLN B O 1
ATOM 6818 N N . ALA B 1 282 ? 17.344 7.5 -8.914 1 84.75 282 ALA B N 1
ATOM 6819 C CA . ALA B 1 282 ? 18.062 8.75 -9.141 1 84.75 282 ALA B CA 1
ATOM 6820 C C . ALA B 1 282 ? 17.375 9.602 -10.195 1 84.75 282 ALA B C 1
ATOM 6822 O O . ALA B 1 282 ? 17.562 10.82 -10.234 1 84.75 282 ALA B O 1
ATOM 6823 N N . GLN B 1 283 ? 16.672 8.938 -11.047 1 86.94 283 GLN B N 1
ATOM 6824 C CA . GLN B 1 283 ? 15.984 9.656 -12.117 1 86.94 283 GLN B CA 1
ATOM 6825 C C . GLN B 1 283 ? 14.68 8.969 -12.492 1 86.94 283 GLN B C 1
ATOM 6827 O O . GLN B 1 283 ? 14.516 7.766 -12.273 1 86.94 283 GLN B O 1
ATOM 6832 N N . THR B 1 284 ? 13.766 9.75 -12.938 1 89.19 284 THR B N 1
ATOM 6833 C CA . THR B 1 284 ? 12.484 9.273 -13.438 1 89.19 284 THR B CA 1
ATOM 6834 C C . THR B 1 284 ? 11.914 10.234 -14.477 1 89.19 284 THR B C 1
ATOM 6836 O O . THR B 1 284 ? 12.641 11.078 -15.008 1 89.19 284 THR B O 1
ATOM 6839 N N . VAL B 1 285 ? 10.688 9.953 -14.938 1 88 285 VAL B N 1
ATOM 6840 C CA . VAL B 1 285 ? 10.086 10.797 -15.969 1 88 285 VAL B CA 1
ATOM 6841 C C . VAL B 1 285 ? 8.656 11.164 -15.578 1 88 285 VAL B C 1
ATOM 6843 O O . VAL B 1 285 ? 7.969 10.375 -14.922 1 88 285 VAL B O 1
ATOM 6846 N N . VAL B 1 286 ? 8.312 12.367 -15.812 1 92.88 286 VAL B N 1
ATOM 6847 C CA . VAL B 1 286 ? 6.914 12.781 -15.789 1 92.88 286 VAL B CA 1
ATOM 6848 C C . VAL B 1 286 ? 6.297 12.609 -17.172 1 92.88 286 VAL B C 1
ATOM 6850 O O . VAL B 1 286 ? 6.656 13.32 -18.125 1 92.88 286 VAL B O 1
ATOM 6853 N N . ASP B 1 287 ? 5.434 11.641 -17.281 1 88.38 287 ASP B N 1
ATOM 6854 C CA . ASP B 1 287 ? 4.902 11.25 -18.578 1 88.38 287 ASP B CA 1
ATOM 6855 C C . ASP B 1 287 ? 3.377 11.188 -18.562 1 88.38 287 ASP B C 1
ATOM 6857 O O . ASP B 1 287 ? 2.791 10.422 -17.797 1 88.38 287 ASP B O 1
ATOM 6861 N N . ILE B 1 288 ? 2.732 12.039 -19.375 1 89.62 288 ILE B N 1
ATOM 6862 C CA . ILE B 1 288 ? 1.277 12.078 -19.469 1 89.62 288 ILE B CA 1
ATOM 6863 C C . ILE B 1 288 ? 0.853 12.141 -20.938 1 89.62 288 ILE B C 1
ATOM 6865 O O . ILE B 1 288 ? 1.255 13.047 -21.672 1 89.62 288 ILE B O 1
ATOM 6869 N N . GLU B 1 289 ? 0.077 11.188 -21.359 1 84.94 289 GLU B N 1
ATOM 6870 C CA . GLU B 1 289 ? -0.48 11.234 -22.703 1 84.94 289 GLU B CA 1
ATOM 6871 C C . GLU B 1 289 ? -1.616 12.25 -22.797 1 84.94 289 GLU B C 1
ATOM 6873 O O . GLU B 1 289 ? -2.465 12.32 -21.906 1 84.94 289 GLU B O 1
ATOM 6878 N N . ALA B 1 290 ? -1.59 13.039 -23.844 1 87.25 290 ALA B N 1
ATOM 6879 C CA . ALA B 1 290 ? -2.637 14.016 -24.125 1 87.25 290 ALA B CA 1
ATOM 6880 C C . ALA B 1 290 ? -2.939 14.883 -22.906 1 87.25 290 ALA B C 1
ATOM 6882 O O . ALA B 1 290 ? -4.094 14.992 -22.484 1 87.25 290 ALA B O 1
ATOM 6883 N N . LEU B 1 291 ? -1.941 15.469 -22.375 1 91.44 291 LEU B N 1
ATOM 6884 C CA . LEU B 1 291 ? -2.084 16.297 -21.188 1 91.44 291 LEU B CA 1
ATOM 6885 C C . LEU B 1 291 ? -3.035 17.469 -21.453 1 91.44 291 LEU B C 1
ATOM 6887 O O . LEU B 1 291 ? -3.875 17.797 -20.609 1 91.44 291 LEU B O 1
ATOM 6891 N N . PHE B 1 292 ? -2.836 18.078 -22.625 1 92.25 292 PHE B N 1
ATOM 6892 C CA . PHE B 1 292 ? -3.631 19.266 -22.969 1 92.25 292 PHE B CA 1
ATOM 6893 C C . PHE B 1 292 ? -3.84 19.344 -24.469 1 92.25 292 PHE B C 1
ATOM 6895 O O . PHE B 1 292 ? -2.873 19.406 -25.234 1 92.25 292 PHE B O 1
ATOM 6902 N N . GLU B 1 293 ? -5.086 19.344 -24.875 1 89.31 293 GLU B N 1
ATOM 6903 C CA . GLU B 1 293 ? -5.461 19.469 -26.281 1 89.31 293 GLU B CA 1
ATOM 6904 C C . GLU B 1 293 ? -4.719 18.469 -27.156 1 89.31 293 GLU B C 1
ATOM 6906 O O . GLU B 1 293 ? -4.16 18.828 -28.203 1 89.31 293 GLU B O 1
ATOM 6911 N N . GLY B 1 294 ? -4.621 17.25 -26.641 1 85.75 294 GLY B N 1
ATOM 6912 C CA . GLY B 1 294 ? -4.062 16.156 -27.422 1 85.75 294 GLY B CA 1
ATOM 6913 C C . GLY B 1 294 ? -2.545 16.125 -27.406 1 85.75 294 GLY B C 1
ATOM 6914 O O . GLY B 1 294 ? -1.93 15.219 -27.969 1 85.75 294 GLY B O 1
ATOM 6915 N N . ILE B 1 295 ? -1.886 17.078 -26.734 1 91.75 295 ILE B N 1
ATOM 6916 C CA . ILE B 1 295 ? -0.428 17.156 -26.719 1 91.75 295 ILE B CA 1
ATOM 6917 C C . ILE B 1 295 ? 0.108 16.344 -25.547 1 91.75 295 ILE B C 1
ATOM 6919 O O . ILE B 1 295 ? -0.306 16.547 -24.391 1 91.75 295 ILE B O 1
ATOM 6923 N N . ASP B 1 296 ? 1.057 15.438 -25.859 1 90 296 ASP B N 1
ATOM 6924 C CA . ASP B 1 296 ? 1.707 14.633 -24.828 1 90 296 ASP B CA 1
ATOM 6925 C C . ASP B 1 296 ? 2.736 15.461 -24.062 1 90 296 ASP B C 1
ATOM 6927 O O . ASP B 1 296 ? 3.217 16.484 -24.562 1 90 296 ASP B O 1
ATOM 6931 N N . PHE B 1 297 ? 2.936 15.086 -22.875 1 93.06 297 PHE B N 1
ATOM 6932 C CA . PHE B 1 297 ? 3.98 15.703 -22.062 1 93.06 297 PHE B CA 1
ATOM 6933 C C . PHE B 1 297 ? 4.977 14.664 -21.578 1 93.06 297 PHE B C 1
ATOM 6935 O O . PHE B 1 297 ? 4.59 13.672 -20.969 1 93.06 297 PHE B O 1
ATOM 6942 N N . HIS B 1 298 ? 6.207 14.844 -21.938 1 90 298 HIS B N 1
ATOM 6943 C CA . HIS B 1 298 ? 7.301 13.977 -21.516 1 90 298 HIS B CA 1
ATOM 6944 C C . HIS B 1 298 ? 8.492 14.797 -21.031 1 90 298 HIS B C 1
ATOM 6946 O O . HIS B 1 298 ? 9.117 15.523 -21.812 1 90 298 HIS B O 1
ATOM 6952 N N . ALA B 1 299 ? 8.797 14.672 -19.734 1 92.94 299 ALA B N 1
ATOM 6953 C CA . ALA B 1 299 ? 9.891 15.445 -19.156 1 92.94 299 ALA B CA 1
ATOM 6954 C C . ALA B 1 299 ? 10.672 14.617 -18.141 1 92.94 299 ALA B C 1
ATOM 6956 O O . ALA B 1 299 ? 10.086 14.094 -17.188 1 92.94 299 ALA B O 1
ATOM 6957 N N . PRO B 1 300 ? 11.945 14.492 -18.344 1 89.5 300 PRO B N 1
ATOM 6958 C CA . PRO B 1 300 ? 12.766 13.805 -17.344 1 89.5 300 PRO B CA 1
ATOM 6959 C C . PRO B 1 300 ? 13 14.656 -16.094 1 89.5 300 PRO B C 1
ATOM 6961 O O . PRO B 1 300 ? 13.008 15.883 -16.172 1 89.5 300 PRO B O 1
ATOM 6964 N N . ILE B 1 301 ? 13.125 14.031 -14.984 1 93.25 301 ILE B N 1
ATOM 6965 C CA . ILE B 1 301 ? 13.461 14.703 -13.727 1 93.25 301 ILE B CA 1
ATOM 6966 C C . ILE B 1 301 ? 14.375 13.797 -12.898 1 93.25 301 ILE B C 1
ATOM 6968 O O . ILE B 1 301 ? 14.18 12.586 -12.852 1 93.25 301 ILE B O 1
ATOM 6972 N N . ASN B 1 302 ? 15.438 14.367 -12.422 1 92.44 302 ASN B N 1
ATOM 6973 C CA . ASN B 1 302 ? 16.359 13.656 -11.531 1 92.44 302 ASN B CA 1
ATOM 6974 C C . ASN B 1 302 ? 16.438 14.328 -10.164 1 92.44 302 ASN B C 1
ATOM 6976 O O . ASN B 1 302 ? 15.766 15.336 -9.914 1 92.44 302 ASN B O 1
ATOM 6980 N N . CYS B 1 303 ? 17.203 13.758 -9.242 1 93.31 303 CYS B N 1
ATOM 6981 C CA . CYS B 1 303 ? 17.312 14.266 -7.879 1 93.31 303 CYS B CA 1
ATOM 6982 C C . CYS B 1 303 ? 17.891 15.68 -7.863 1 93.31 303 CYS B C 1
ATOM 6984 O O . CYS B 1 303 ? 17.453 16.516 -7.07 1 93.31 303 CYS B O 1
ATOM 6986 N N . ALA B 1 304 ? 18.797 15.961 -8.766 1 91.62 304 ALA B N 1
ATOM 6987 C CA . ALA B 1 304 ? 19.422 17.281 -8.812 1 91.62 304 ALA B CA 1
ATOM 6988 C C . ALA B 1 304 ? 18.422 18.359 -9.172 1 91.62 304 ALA B C 1
ATOM 6990 O O . ALA B 1 304 ? 18.359 19.406 -8.523 1 91.62 304 ALA B O 1
ATOM 6991 N N . LEU B 1 305 ? 17.672 18.094 -10.234 1 92.69 305 LEU B N 1
ATOM 6992 C CA . LEU B 1 305 ? 16.656 19.062 -10.625 1 92.69 305 LEU B CA 1
ATOM 6993 C C . LEU B 1 305 ? 15.617 19.234 -9.516 1 92.69 305 LEU B C 1
ATOM 6995 O O . LEU B 1 305 ? 15.188 20.344 -9.227 1 92.69 305 LEU B O 1
ATOM 6999 N N . PHE B 1 306 ? 15.211 18.109 -8.922 1 96.88 306 PHE B N 1
ATOM 7000 C CA . PHE B 1 306 ? 14.25 18.141 -7.828 1 96.88 306 PHE B CA 1
ATOM 7001 C C . PHE B 1 306 ? 14.766 19.016 -6.688 1 96.88 306 PHE B C 1
ATOM 7003 O O . PHE B 1 306 ? 14.023 19.844 -6.16 1 96.88 306 PHE B O 1
ATOM 7010 N N . GLU B 1 307 ? 15.992 18.812 -6.289 1 95.12 307 GLU B N 1
ATOM 7011 C CA . GLU B 1 307 ? 16.594 19.562 -5.191 1 95.12 307 GLU B CA 1
ATOM 7012 C C . GLU B 1 307 ? 16.703 21.047 -5.539 1 95.12 307 GLU B C 1
ATOM 7014 O O . GLU B 1 307 ? 16.484 21.906 -4.684 1 95.12 307 GLU B O 1
ATOM 7019 N N . HIS B 1 308 ? 16.953 21.281 -6.789 1 93.06 308 HIS B N 1
ATOM 7020 C CA . HIS B 1 308 ? 17.062 22.672 -7.238 1 93.06 308 HIS B CA 1
ATOM 7021 C C . HIS B 1 308 ? 15.711 23.375 -7.164 1 93.06 308 HIS B C 1
ATOM 7023 O O . HIS B 1 308 ? 15.617 24.5 -6.66 1 93.06 308 HIS B O 1
ATOM 7029 N N . LEU B 1 309 ? 14.688 22.703 -7.621 1 95.62 309 LEU B N 1
ATOM 7030 C CA . LEU B 1 309 ? 13.336 23.266 -7.613 1 95.62 309 LEU B CA 1
ATOM 7031 C C . LEU B 1 309 ? 12.867 23.547 -6.191 1 95.62 309 LEU B C 1
ATOM 7033 O O . LEU B 1 309 ? 12.039 24.422 -5.965 1 95.62 309 LEU B O 1
ATOM 7037 N N . ASN B 1 310 ? 13.438 22.75 -5.207 1 96.75 310 ASN B N 1
ATOM 7038 C CA . ASN B 1 310 ? 12.898 22.797 -3.848 1 96.75 310 ASN B CA 1
ATOM 7039 C C . ASN B 1 310 ? 13.961 23.25 -2.846 1 96.75 310 ASN B C 1
ATOM 7041 O O . ASN B 1 310 ? 13.867 22.938 -1.657 1 96.75 310 ASN B O 1
ATOM 7045 N N . GLU B 1 311 ? 14.93 23.953 -3.25 1 94.06 311 GLU B N 1
ATOM 7046 C CA . GLU B 1 311 ? 16.047 24.344 -2.404 1 94.06 311 GLU B CA 1
ATOM 7047 C C . GLU B 1 311 ? 15.578 25.156 -1.197 1 94.06 311 GLU B C 1
ATOM 7049 O O . GLU B 1 311 ? 16.016 24.906 -0.072 1 94.06 311 GLU B O 1
ATOM 7054 N N . ASP B 1 312 ? 14.719 26.094 -1.464 1 94.88 312 ASP B N 1
ATOM 7055 C CA . ASP B 1 312 ? 14.211 26.938 -0.391 1 94.88 312 ASP B CA 1
ATOM 7056 C C . ASP B 1 312 ? 13.461 26.109 0.655 1 94.88 312 ASP B C 1
ATOM 7058 O O . ASP B 1 312 ? 13.633 26.328 1.857 1 94.88 312 ASP B O 1
ATOM 7062 N N . LEU B 1 313 ? 12.625 25.234 0.205 1 96.69 313 LEU B N 1
ATOM 7063 C CA . LEU B 1 313 ? 11.867 24.391 1.116 1 96.69 313 LEU B CA 1
ATOM 7064 C C . LEU B 1 313 ? 12.789 23.469 1.91 1 96.69 313 LEU B C 1
ATOM 7066 O O . LEU B 1 313 ? 12.586 23.266 3.105 1 96.69 313 LEU B O 1
ATOM 7070 N N . LEU B 1 314 ? 13.812 22.922 1.221 1 96.38 314 LEU B N 1
ATOM 7071 C CA . LEU B 1 314 ? 14.758 22.031 1.867 1 96.38 314 LEU B CA 1
ATOM 7072 C C . LEU B 1 314 ? 15.523 22.75 2.973 1 96.38 314 LEU B C 1
ATOM 7074 O O . LEU B 1 314 ? 15.773 22.188 4.035 1 96.38 314 LEU B O 1
ATOM 7078 N N . ARG B 1 315 ? 15.836 23.953 2.762 1 93.62 315 ARG B N 1
ATOM 7079 C CA . ARG B 1 315 ? 16.5 24.75 3.787 1 93.62 315 ARG B CA 1
ATOM 7080 C C . ARG B 1 315 ? 15.57 25 4.973 1 93.62 315 ARG B C 1
ATOM 7082 O O . ARG B 1 315 ? 16 24.922 6.129 1 93.62 315 ARG B O 1
ATOM 7089 N N . ARG B 1 316 ? 14.375 25.25 4.668 1 95.69 316 ARG B N 1
ATOM 7090 C CA . ARG B 1 316 ? 13.375 25.531 5.691 1 95.69 316 ARG B CA 1
ATOM 7091 C C . ARG B 1 316 ? 13.094 24.297 6.543 1 95.69 316 ARG B C 1
ATOM 7093 O O . ARG B 1 316 ? 12.672 24.422 7.695 1 95.69 316 ARG B O 1
ATOM 7100 N N . CYS B 1 317 ? 13.383 23.141 6.012 1 95.94 317 CYS B N 1
ATOM 7101 C CA . CYS B 1 317 ? 13.086 21.875 6.676 1 95.94 317 CYS B CA 1
ATOM 7102 C C . CYS B 1 317 ? 13.977 21.688 7.898 1 95.94 317 CYS B C 1
ATOM 7104 O O . CYS B 1 317 ? 13.672 20.875 8.773 1 95.94 317 CYS B O 1
ATOM 7106 N N . MET B 1 318 ? 15.039 22.484 8.078 1 96.44 318 MET B N 1
ATOM 7107 C CA . MET B 1 318 ? 15.977 22.25 9.172 1 96.44 318 MET B CA 1
ATOM 7108 C C . MET B 1 318 ? 15.766 23.281 10.289 1 96.44 318 MET B C 1
ATOM 7110 O O . MET B 1 318 ? 16.203 23.078 11.422 1 96.44 318 MET B O 1
ATOM 7114 N N . LYS B 1 319 ? 15.047 24.297 10.023 1 95.62 319 LYS B N 1
ATOM 7115 C CA . LYS B 1 319 ? 14.844 25.391 10.977 1 95.62 319 LYS B CA 1
ATOM 7116 C C . LYS B 1 319 ? 14.141 24.891 12.234 1 95.62 319 LYS B C 1
ATOM 7118 O O . LYS B 1 319 ? 14.555 25.203 13.352 1 95.62 319 LYS B O 1
ATOM 7123 N N . PRO B 1 320 ? 13.07 24.078 12.062 1 95.62 320 PRO B N 1
ATOM 7124 C CA . PRO B 1 320 ? 12.406 23.578 13.273 1 95.62 320 PRO B CA 1
ATOM 7125 C C . PRO B 1 320 ? 13.32 22.719 14.141 1 95.62 320 PRO B C 1
ATOM 7127 O O . PRO B 1 320 ? 13.172 22.688 15.359 1 95.62 320 PRO B O 1
ATOM 7130 N N . VAL B 1 321 ? 14.258 22.016 13.516 1 97.31 321 VAL B N 1
ATOM 7131 C CA . VAL B 1 321 ? 15.203 21.188 14.266 1 97.31 321 VAL B CA 1
ATOM 7132 C C . VAL B 1 321 ? 16.078 22.078 15.141 1 97.31 321 VAL B C 1
ATOM 7134 O O . VAL B 1 321 ? 16.25 21.812 16.328 1 97.31 321 VAL B O 1
ATOM 7137 N N . GLU B 1 322 ? 16.578 23.109 14.578 1 96.75 322 GLU B N 1
ATOM 7138 C CA . GLU B 1 322 ? 17.422 24.047 15.297 1 96.75 322 GLU B CA 1
ATOM 7139 C C . GLU B 1 322 ? 16.656 24.703 16.453 1 96.75 322 GLU B C 1
ATOM 7141 O O . GLU B 1 322 ? 17.156 24.781 17.562 1 96.75 322 GLU B O 1
ATOM 7146 N N . THR B 1 323 ? 15.477 25.109 16.156 1 94.62 323 THR B N 1
ATOM 7147 C CA . THR B 1 323 ? 14.641 25.781 17.141 1 94.62 323 THR B CA 1
ATOM 7148 C C . THR B 1 323 ? 14.32 24.859 18.297 1 94.62 323 THR B C 1
ATOM 7150 O O . THR B 1 323 ? 14.367 25.266 19.469 1 94.62 323 THR B O 1
ATOM 7153 N N . CYS B 1 324 ? 14.008 23.641 17.953 1 95.5 324 CYS B N 1
ATOM 7154 C CA . CYS B 1 324 ? 13.656 22.656 18.969 1 95.5 324 CYS B CA 1
ATOM 7155 C C . CYS B 1 324 ? 14.82 22.406 19.922 1 95.5 324 CYS B C 1
ATOM 7157 O O . CYS B 1 324 ? 14.641 22.359 21.141 1 95.5 324 CYS B O 1
ATOM 7159 N N . LEU B 1 325 ? 16.016 22.281 19.422 1 97.25 325 LEU B N 1
ATOM 7160 C CA . LEU B 1 325 ? 17.203 22.047 20.219 1 97.25 325 LEU B CA 1
ATOM 7161 C C . LEU B 1 325 ? 17.531 23.266 21.078 1 97.25 325 LEU B C 1
ATOM 7163 O O . LEU B 1 325 ? 17.906 23.141 22.25 1 97.25 325 LEU B O 1
ATOM 7167 N N . GLU B 1 326 ? 17.406 24.391 20.5 1 96.25 326 GLU B N 1
ATOM 7168 C CA . GLU B 1 326 ? 17.656 25.641 21.219 1 96.25 326 GLU B CA 1
ATOM 7169 C C . GLU B 1 326 ? 16.672 25.797 22.375 1 96.25 326 GLU B C 1
ATOM 7171 O O . GLU B 1 326 ? 17.062 26.172 23.484 1 96.25 326 GLU B O 1
ATOM 7176 N N . ASP B 1 327 ? 15.422 25.516 22.078 1 94.06 327 ASP B N 1
ATOM 7177 C CA . ASP B 1 327 ? 14.383 25.656 23.094 1 94.06 327 ASP B CA 1
ATOM 7178 C C . ASP B 1 327 ? 14.625 24.688 24.25 1 94.06 327 ASP B C 1
ATOM 7180 O O . ASP B 1 327 ? 14.383 25.016 25.422 1 94.06 327 ASP B O 1
ATOM 7184 N N . ALA B 1 328 ? 15.07 23.516 23.906 1 95.38 328 ALA B N 1
ATOM 7185 C CA . ALA B 1 328 ? 15.305 22.484 24.906 1 95.38 328 ALA B CA 1
ATOM 7186 C C . ALA B 1 328 ? 16.656 22.672 25.578 1 95.38 328 ALA B C 1
ATOM 7188 O O . ALA B 1 328 ? 16.938 22.047 26.609 1 95.38 328 ALA B O 1
ATOM 7189 N N . LYS B 1 329 ? 17.5 23.531 25.047 1 95.88 329 LYS B N 1
ATOM 7190 C CA . LYS B 1 329 ? 18.859 23.75 25.516 1 95.88 329 LYS B CA 1
ATOM 7191 C C . LYS B 1 329 ? 19.656 22.438 25.5 1 95.88 329 LYS B C 1
ATOM 7193 O O . LYS B 1 329 ? 20.297 22.094 26.5 1 95.88 329 LYS B O 1
ATOM 7198 N N . VAL B 1 330 ? 19.484 21.719 24.469 1 96.44 330 VAL B N 1
ATOM 7199 C CA . VAL B 1 330 ? 20.203 20.453 24.281 1 96.44 330 VAL B CA 1
ATOM 7200 C C . VAL B 1 330 ? 21.125 20.562 23.062 1 96.44 330 VAL B C 1
ATOM 7202 O O . VAL B 1 330 ? 20.703 21.016 22 1 96.44 330 VAL B O 1
ATOM 7205 N N . ASN B 1 331 ? 22.328 20.156 23.281 1 96.19 331 ASN B N 1
ATOM 7206 C CA . ASN B 1 331 ? 23.266 20.094 22.172 1 96.19 331 ASN B CA 1
ATOM 7207 C C . ASN B 1 331 ? 22.984 18.906 21.266 1 96.19 331 ASN B C 1
ATOM 7209 O O . ASN B 1 331 ? 22.609 17.828 21.734 1 96.19 331 ASN B O 1
ATOM 7213 N N . LYS B 1 332 ? 23.219 19.078 20.016 1 95.62 332 LYS B N 1
ATOM 7214 C CA . LYS B 1 332 ? 22.891 18.047 19.047 1 95.62 332 LYS B CA 1
ATOM 7215 C C . LYS B 1 332 ? 23.656 16.766 19.328 1 95.62 332 LYS B C 1
ATOM 7217 O O . LYS B 1 332 ? 23.172 15.664 19.016 1 95.62 332 LYS B O 1
ATOM 7222 N N . VAL B 1 333 ? 24.828 16.828 19.922 1 95.38 333 VAL B N 1
ATOM 7223 C CA . VAL B 1 333 ? 25.656 15.656 20.219 1 95.38 333 VAL B CA 1
ATOM 7224 C C . VAL B 1 333 ? 24.969 14.789 21.266 1 95.38 333 VAL B C 1
ATOM 7226 O O . VAL B 1 333 ? 25.203 13.578 21.328 1 95.38 333 VAL B O 1
ATOM 7229 N N . LYS B 1 334 ? 24.125 15.359 22.078 1 95.19 334 LYS B N 1
ATOM 7230 C CA . LYS B 1 334 ? 23.469 14.648 23.156 1 95.19 334 LYS B CA 1
ATOM 7231 C C . LYS B 1 334 ? 22.266 13.852 22.641 1 95.19 334 LYS B C 1
ATOM 7233 O O . LYS B 1 334 ? 21.734 12.992 23.359 1 95.19 334 LYS B O 1
ATOM 7238 N N . VAL B 1 335 ? 21.875 14.117 21.469 1 96.38 335 VAL B N 1
ATOM 7239 C CA . VAL B 1 335 ? 20.75 13.383 20.875 1 96.38 335 VAL B CA 1
ATOM 7240 C C . VAL B 1 335 ? 21.188 11.961 20.531 1 96.38 335 VAL B C 1
ATOM 7242 O O . VAL B 1 335 ? 22.094 11.758 19.734 1 96.38 335 VAL B O 1
ATOM 7245 N N . ASP B 1 336 ? 20.516 10.992 21.062 1 93 336 ASP B N 1
ATOM 7246 C CA . ASP B 1 336 ? 20.922 9.602 20.922 1 93 336 ASP B CA 1
ATOM 7247 C C . ASP B 1 336 ? 20.406 9.016 19.594 1 93 336 ASP B C 1
ATOM 7249 O O . ASP B 1 336 ? 21.078 8.203 18.969 1 93 336 ASP B O 1
ATOM 7253 N N . ASP B 1 337 ? 19.188 9.375 19.266 1 93.31 337 ASP B N 1
ATOM 7254 C CA . ASP B 1 337 ? 18.578 8.836 18.047 1 93.31 337 ASP B CA 1
ATOM 7255 C C . ASP B 1 337 ? 17.703 9.883 17.359 1 93.31 337 ASP B C 1
ATOM 7257 O O . ASP B 1 337 ? 17.172 10.773 18.016 1 93.31 337 ASP B O 1
ATOM 7261 N N . VAL B 1 338 ? 17.641 9.742 16.094 1 95.81 338 VAL B N 1
ATOM 7262 C CA . VAL B 1 338 ? 16.719 10.539 15.289 1 95.81 338 VAL B CA 1
ATOM 7263 C C . VAL B 1 338 ? 15.734 9.617 14.57 1 95.81 338 VAL B C 1
ATOM 7265 O O . VAL B 1 338 ? 16.141 8.727 13.828 1 95.81 338 VAL B O 1
ATOM 7268 N N . VAL B 1 339 ? 14.484 9.867 14.859 1 94.06 339 VAL B N 1
ATOM 7269 C CA . VAL B 1 339 ? 13.445 9.031 14.266 1 94.06 339 VAL B CA 1
ATOM 7270 C C . VAL B 1 339 ? 12.727 9.805 13.164 1 94.06 339 VAL B C 1
ATOM 7272 O O . VAL B 1 339 ? 12.164 10.875 13.406 1 94.06 339 VAL B O 1
ATOM 7275 N N . LEU B 1 340 ? 12.805 9.273 11.953 1 94.94 340 LEU B N 1
ATOM 7276 C CA . LEU B 1 340 ? 12.125 9.891 10.82 1 94.94 340 LEU B CA 1
ATOM 7277 C C . LEU B 1 340 ? 10.719 9.328 10.656 1 94.94 340 LEU B C 1
ATOM 7279 O O . LEU B 1 340 ? 10.539 8.109 10.57 1 94.94 340 LEU B O 1
ATOM 7283 N N . VAL B 1 341 ? 9.766 10.242 10.664 1 94.06 341 VAL B N 1
ATOM 7284 C CA . VAL B 1 341 ? 8.367 9.859 10.5 1 94.06 341 VAL B CA 1
ATOM 7285 C C . VAL B 1 341 ? 7.727 10.703 9.398 1 94.06 341 VAL B C 1
ATOM 7287 O O . VAL B 1 341 ? 8.141 11.836 9.156 1 94.06 341 VAL B O 1
ATOM 7290 N N . GLY B 1 342 ? 6.734 10.133 8.688 1 93.69 342 GLY B N 1
ATOM 7291 C CA . GLY B 1 342 ? 6.105 10.805 7.562 1 93.69 342 GLY B CA 1
ATOM 7292 C C . GLY B 1 342 ? 6.684 10.383 6.223 1 93.69 342 GLY B C 1
ATOM 7293 O O . GLY B 1 342 ? 7.891 10.18 6.102 1 93.69 342 GLY B O 1
ATOM 7294 N N . GLY B 1 343 ? 5.902 10.344 5.273 1 93.06 343 GLY B N 1
ATOM 7295 C CA . GLY B 1 343 ? 6.297 9.828 3.975 1 93.06 343 GLY B CA 1
ATOM 7296 C C . GLY B 1 343 ? 7.355 10.672 3.293 1 93.06 343 GLY B C 1
ATOM 7297 O O . GLY B 1 343 ? 8.219 10.148 2.584 1 93.06 343 GLY B O 1
ATOM 7298 N N . SER B 1 344 ? 7.324 11.945 3.49 1 96 344 SER B N 1
ATOM 7299 C CA . SER B 1 344 ? 8.219 12.852 2.779 1 96 344 SER B CA 1
ATOM 7300 C C . SER B 1 344 ? 9.633 12.773 3.34 1 96 344 SER B C 1
ATOM 7302 O O . SER B 1 344 ? 10.578 13.305 2.74 1 96 344 SER B O 1
ATOM 7304 N N . THR B 1 345 ? 9.82 12.109 4.477 1 95.38 345 THR B N 1
ATOM 7305 C CA . THR B 1 345 ? 11.172 11.914 5.008 1 95.38 345 THR B CA 1
ATOM 7306 C C . THR B 1 345 ? 11.961 10.945 4.133 1 95.38 345 THR B C 1
ATOM 7308 O O . THR B 1 345 ? 13.188 10.852 4.258 1 95.38 345 THR B O 1
ATOM 7311 N N . ARG B 1 346 ? 11.297 10.297 3.234 1 93.31 346 ARG B N 1
ATOM 7312 C CA . ARG B 1 346 ? 11.969 9.359 2.334 1 93.31 346 ARG B CA 1
ATOM 7313 C C . ARG B 1 346 ? 12.727 10.102 1.239 1 93.31 346 ARG B C 1
ATOM 7315 O O . ARG B 1 346 ? 13.562 9.516 0.551 1 93.31 346 ARG B O 1
ATOM 7322 N N . ILE B 1 347 ? 12.398 11.414 1.06 1 95.62 347 ILE B N 1
ATOM 7323 C CA . ILE B 1 347 ? 13.188 12.211 0.127 1 95.62 347 ILE B CA 1
ATOM 7324 C C . ILE B 1 347 ? 14.664 12.133 0.501 1 95.62 347 ILE B C 1
ATOM 7326 O O . ILE B 1 347 ? 15.047 12.484 1.618 1 95.62 347 ILE B O 1
ATOM 7330 N N . PRO B 1 348 ? 15.5 11.703 -0.409 1 93.94 348 PRO B N 1
ATOM 7331 C CA . PRO B 1 348 ? 16.906 11.453 -0.085 1 93.94 348 PRO B CA 1
ATOM 7332 C C . PRO B 1 348 ? 17.609 12.695 0.454 1 93.94 348 PRO B C 1
ATOM 7334 O O . PRO B 1 348 ? 18.406 12.594 1.394 1 93.94 348 PRO B O 1
ATOM 7337 N N . ARG B 1 349 ? 17.359 13.828 -0.086 1 94.88 349 ARG B N 1
ATOM 7338 C CA . ARG B 1 349 ? 18 15.055 0.352 1 94.88 349 ARG B CA 1
ATOM 7339 C C . ARG B 1 349 ? 17.609 15.398 1.785 1 94.88 349 ARG B C 1
ATOM 7341 O O . ARG B 1 349 ? 18.422 15.945 2.541 1 94.88 349 ARG B O 1
ATOM 7348 N N . VAL B 1 350 ? 16.391 15.148 2.182 1 96.12 350 VAL B N 1
ATOM 7349 C CA . VAL B 1 350 ? 15.945 15.391 3.549 1 96.12 350 VAL B CA 1
ATOM 7350 C C . VAL B 1 350 ? 16.688 14.469 4.508 1 96.12 350 VAL B C 1
ATOM 7352 O O . VAL B 1 350 ? 17.172 14.906 5.551 1 96.12 350 VAL B O 1
ATOM 7355 N N . HIS B 1 351 ? 16.766 13.242 4.117 1 94.19 351 HIS B N 1
ATOM 7356 C CA . HIS B 1 351 ? 17.5 12.266 4.902 1 94.19 351 HIS B CA 1
ATOM 7357 C C . HIS B 1 351 ? 18.953 12.703 5.109 1 94.19 351 HIS B C 1
ATOM 7359 O O . HIS B 1 351 ? 19.469 12.641 6.227 1 94.19 351 HIS B O 1
ATOM 7365 N N . LYS B 1 352 ? 19.578 13.148 4.074 1 94.31 352 LYS B N 1
ATOM 7366 C CA . LYS B 1 352 ? 20.969 13.586 4.117 1 94.31 352 LYS B CA 1
ATOM 7367 C C . LYS B 1 352 ? 21.141 14.812 5 1 94.31 352 LYS B C 1
ATOM 7369 O O . LYS B 1 352 ? 22.094 14.906 5.773 1 94.31 352 LYS B O 1
ATOM 7374 N N . LEU B 1 353 ? 20.234 15.75 4.883 1 96.19 353 LEU B N 1
ATOM 7375 C CA . LEU B 1 353 ? 20.297 16.969 5.68 1 96.19 353 LEU B CA 1
ATOM 7376 C C . LEU B 1 353 ? 20.234 16.641 7.172 1 96.19 353 LEU B C 1
ATOM 7378 O O . LEU B 1 353 ? 21.016 17.188 7.961 1 96.19 353 LEU B O 1
ATOM 7382 N N . VAL B 1 354 ? 19.328 15.773 7.531 1 96.75 354 VAL B N 1
ATOM 7383 C CA . VAL B 1 354 ? 19.188 15.391 8.93 1 96.75 354 VAL B CA 1
ATOM 7384 C C . VAL B 1 354 ? 20.438 14.656 9.406 1 96.75 354 VAL B C 1
ATOM 7386 O O . VAL B 1 354 ? 20.953 14.953 10.484 1 96.75 354 VAL B O 1
ATOM 7389 N N . LYS B 1 355 ? 20.938 13.727 8.617 1 96.12 355 LYS B N 1
ATOM 7390 C CA . LYS B 1 355 ? 22.141 12.977 8.945 1 96.12 355 LYS B CA 1
ATOM 7391 C C . LYS B 1 355 ? 23.328 13.914 9.148 1 96.12 355 LYS B C 1
ATOM 7393 O O . LYS B 1 355 ? 24.047 13.797 10.141 1 96.12 355 LYS B O 1
ATOM 7398 N N . ASP B 1 356 ? 23.484 14.82 8.203 1 95.94 356 ASP B N 1
ATOM 7399 C CA . ASP B 1 356 ? 24.609 15.758 8.25 1 95.94 356 ASP B CA 1
ATOM 7400 C C . ASP B 1 356 ? 24.5 16.672 9.469 1 95.94 356 ASP B C 1
ATOM 7402 O O . ASP B 1 356 ? 25.516 16.984 10.109 1 95.94 356 ASP B O 1
ATOM 7406 N N . PHE B 1 357 ? 23.312 17.125 9.773 1 96.81 357 PHE B N 1
ATOM 7407 C CA . PHE B 1 357 ? 23.109 18.016 10.898 1 96.81 357 PHE B CA 1
ATOM 7408 C C . PHE B 1 357 ? 23.516 17.359 12.211 1 96.81 357 PHE B C 1
ATOM 7410 O O . PHE B 1 357 ? 24.062 18.016 13.102 1 96.81 357 PHE B O 1
ATOM 7417 N N . PHE B 1 358 ? 23.297 16.109 12.281 1 97.06 358 PHE B N 1
ATOM 7418 C CA . PHE B 1 358 ? 23.625 15.383 13.5 1 97.06 358 PHE B CA 1
ATOM 7419 C C . PHE B 1 358 ? 24.953 14.664 13.359 1 97.06 358 PHE B C 1
ATOM 7421 O O . PHE B 1 358 ? 25.125 13.547 13.859 1 97.06 358 PHE B O 1
ATOM 7428 N N . ASN B 1 359 ? 25.906 15.141 12.641 1 94.88 359 ASN B N 1
ATOM 7429 C CA . ASN B 1 359 ? 27.297 14.719 12.516 1 94.88 359 ASN B CA 1
ATOM 7430 C C . ASN B 1 359 ? 27.391 13.305 11.945 1 94.88 359 ASN B C 1
ATOM 7432 O O . ASN B 1 359 ? 28.188 12.492 12.438 1 94.88 359 ASN B O 1
ATOM 7436 N N . GLY B 1 360 ? 26.516 12.984 11.078 1 93.81 360 GLY B N 1
ATOM 7437 C CA . GLY B 1 360 ? 26.625 11.727 10.359 1 93.81 360 GLY B CA 1
ATOM 7438 C C . GLY B 1 360 ? 25.844 10.602 11.016 1 93.81 360 GLY B C 1
ATOM 7439 O O . GLY B 1 360 ? 25.891 9.461 10.539 1 93.81 360 GLY B O 1
ATOM 7440 N N . LYS B 1 361 ? 25.141 10.938 12.055 1 92.69 361 LYS B N 1
ATOM 7441 C CA . LYS B 1 361 ? 24.344 9.914 12.719 1 92.69 361 LYS B CA 1
ATOM 7442 C C . LYS B 1 361 ? 23.219 9.43 11.805 1 92.69 361 LYS B C 1
ATOM 7444 O O . LYS B 1 361 ? 22.438 10.234 11.289 1 92.69 361 LYS B O 1
ATOM 7449 N N . GLU B 1 362 ? 23.156 8.078 11.578 1 91.12 362 GLU B N 1
ATOM 7450 C CA . GLU B 1 362 ? 22.125 7.504 10.742 1 91.12 362 GLU B CA 1
ATOM 7451 C C . GLU B 1 362 ? 20.766 7.508 11.453 1 91.12 362 GLU B C 1
ATOM 7453 O O . GLU B 1 362 ? 20.656 6.996 12.57 1 91.12 362 GLU B O 1
ATOM 7458 N N . PRO B 1 363 ? 19.766 8.125 10.812 1 91.25 363 PRO B N 1
ATOM 7459 C CA . PRO B 1 363 ? 18.438 8.094 11.43 1 91.25 363 PRO B CA 1
ATOM 7460 C C . PRO B 1 363 ? 17.891 6.68 11.57 1 91.25 363 PRO B C 1
ATOM 7462 O O . PRO B 1 363 ? 18.25 5.793 10.789 1 91.25 363 PRO B O 1
ATOM 7465 N N . CYS B 1 364 ? 17.047 6.57 12.57 1 84.19 364 CYS B N 1
ATOM 7466 C CA . CYS B 1 364 ? 16.438 5.273 12.844 1 84.19 364 CYS B CA 1
ATOM 7467 C C . CYS B 1 364 ? 15.461 4.887 11.742 1 84.19 364 CYS B C 1
ATOM 7469 O O . CYS B 1 364 ? 14.578 5.672 11.391 1 84.19 364 CYS B O 1
ATOM 7471 N N . GLN B 1 365 ? 15.625 3.709 11.195 1 74.06 365 GLN B N 1
ATOM 7472 C CA . GLN B 1 365 ? 14.773 3.234 10.109 1 74.06 365 GLN B CA 1
ATOM 7473 C C . GLN B 1 365 ? 13.938 2.033 10.547 1 74.06 365 GLN B C 1
ATOM 7475 O O . GLN B 1 365 ? 13.32 1.36 9.711 1 74.06 365 GLN B O 1
ATOM 7480 N N . SER B 1 366 ? 13.852 1.766 11.797 1 72.94 366 SER B N 1
ATOM 7481 C CA . SER B 1 366 ? 13.219 0.546 12.289 1 72.94 366 SER B CA 1
ATOM 7482 C C . SER B 1 366 ? 11.703 0.703 12.375 1 72.94 366 SER B C 1
ATOM 7484 O O . SER B 1 366 ? 10.977 -0.286 12.508 1 72.94 366 SER B O 1
ATOM 7486 N N . ILE B 1 367 ? 11.258 1.885 12.242 1 80.56 367 ILE B N 1
ATOM 7487 C CA . ILE B 1 367 ? 9.82 2.104 12.328 1 80.56 367 ILE B CA 1
ATOM 7488 C C . ILE B 1 367 ? 9.281 2.541 10.969 1 80.56 367 ILE B C 1
ATOM 7490 O O . ILE B 1 367 ? 9.93 3.299 10.25 1 80.56 367 ILE B O 1
ATOM 7494 N N . ASN B 1 368 ? 8.141 1.966 10.594 1 85.5 368 ASN B N 1
ATOM 7495 C CA . ASN B 1 368 ? 7.504 2.402 9.352 1 85.5 368 ASN B CA 1
ATOM 7496 C C . ASN B 1 368 ? 6.988 3.834 9.461 1 85.5 368 ASN B C 1
ATOM 7498 O O . ASN B 1 368 ? 6.035 4.102 10.203 1 85.5 368 ASN B O 1
ATOM 7502 N N . ALA B 1 369 ? 7.512 4.656 8.664 1 89.06 369 ALA B N 1
ATOM 7503 C CA . ALA B 1 369 ? 7.258 6.094 8.742 1 89.06 369 ALA B CA 1
ATOM 7504 C C . ALA B 1 369 ? 5.789 6.406 8.484 1 89.06 369 ALA B C 1
ATOM 7506 O O . ALA B 1 369 ? 5.262 7.406 8.969 1 89.06 369 ALA B O 1
ATOM 7507 N N . ASP B 1 370 ? 5.102 5.562 7.793 1 91.94 370 ASP B N 1
ATOM 7508 C CA . ASP B 1 370 ? 3.717 5.836 7.422 1 91.94 370 ASP B CA 1
ATOM 7509 C C . ASP B 1 370 ? 2.752 5.336 8.492 1 91.94 370 ASP B C 1
ATOM 7511 O O . ASP B 1 370 ? 1.605 5.785 8.562 1 91.94 370 ASP B O 1
ATOM 7515 N N . GLU B 1 371 ? 3.207 4.453 9.344 1 93.81 371 GLU B N 1
ATOM 7516 C CA . GLU B 1 371 ? 2.295 3.779 10.266 1 93.81 371 GLU B CA 1
ATOM 7517 C C . GLU B 1 371 ? 2.596 4.145 11.711 1 93.81 371 GLU B C 1
ATOM 7519 O O . GLU B 1 371 ? 1.772 3.916 12.602 1 93.81 371 GLU B O 1
ATOM 7524 N N . ALA B 1 372 ? 3.725 4.758 11.992 1 94 372 ALA B N 1
ATOM 7525 C CA . ALA B 1 372 ? 4.238 4.992 13.336 1 94 372 ALA B CA 1
ATOM 7526 C C . ALA B 1 372 ? 3.258 5.824 14.164 1 94 372 ALA B C 1
ATOM 7528 O O . ALA B 1 372 ? 3.041 5.547 15.344 1 94 372 ALA B O 1
ATOM 7529 N N . VAL B 1 373 ? 2.686 6.793 13.5 1 96.69 373 VAL B N 1
ATOM 7530 C CA . VAL B 1 373 ? 1.81 7.719 14.203 1 96.69 373 VAL B CA 1
ATOM 7531 C C . VAL B 1 373 ? 0.539 6.996 14.648 1 96.69 373 VAL B C 1
ATOM 7533 O O . VAL B 1 373 ? 0.129 7.094 15.805 1 96.69 373 VAL B O 1
ATOM 7536 N N . ALA B 1 374 ? -0.072 6.254 13.758 1 97.69 374 ALA B N 1
ATOM 7537 C CA . ALA B 1 374 ? -1.261 5.48 14.102 1 97.69 374 ALA B CA 1
ATOM 7538 C C . ALA B 1 374 ? -0.94 4.426 15.156 1 97.69 374 ALA B C 1
ATOM 7540 O O . ALA B 1 374 ? -1.764 4.141 16.031 1 97.69 374 ALA B O 1
ATOM 7541 N N . TYR B 1 375 ? 0.24 3.84 15.07 1 95.56 375 TYR B N 1
ATOM 7542 C CA . TYR B 1 375 ? 0.688 2.852 16.047 1 95.56 375 TYR B CA 1
ATOM 7543 C C . TYR B 1 375 ? 0.704 3.438 17.453 1 95.56 375 TYR B C 1
ATOM 7545 O O . TYR B 1 375 ? 0.126 2.863 18.375 1 95.56 375 TYR B O 1
ATOM 7553 N N . GLY B 1 376 ? 1.332 4.578 17.594 1 96 376 GLY B N 1
ATOM 7554 C CA . GLY B 1 376 ? 1.397 5.234 18.891 1 96 376 GLY B CA 1
ATOM 7555 C C . GLY B 1 376 ? 0.037 5.637 19.438 1 96 376 GLY B C 1
ATOM 7556 O O . GLY B 1 376 ? -0.236 5.492 20.625 1 96 376 GLY B O 1
ATOM 7557 N N . ALA B 1 377 ? -0.761 6.191 18.531 1 97.38 377 ALA B N 1
ATOM 7558 C CA . ALA B 1 377 ? -2.113 6.57 18.922 1 97.38 377 ALA B CA 1
ATOM 7559 C C . ALA B 1 377 ? -2.896 5.363 19.422 1 97.38 377 ALA B C 1
ATOM 7561 O O . ALA B 1 377 ? -3.684 5.477 20.375 1 97.38 377 ALA B O 1
ATOM 7562 N N . THR B 1 378 ? -2.711 4.219 18.797 1 96.19 378 THR B N 1
ATOM 7563 C CA . THR B 1 378 ? -3.4 2.992 19.188 1 96.19 378 THR B CA 1
ATOM 7564 C C . THR B 1 378 ? -2.953 2.531 20.562 1 96.19 378 THR B C 1
ATOM 7566 O O . THR B 1 378 ? -3.771 2.08 21.375 1 96.19 378 THR B O 1
ATOM 7569 N N . VAL B 1 379 ? -1.707 2.604 20.828 1 93.56 379 VAL B N 1
ATOM 7570 C CA . VAL B 1 379 ? -1.181 2.248 22.141 1 93.56 379 VAL B CA 1
ATOM 7571 C C . VAL B 1 379 ? -1.845 3.107 23.219 1 93.56 379 VAL B C 1
ATOM 7573 O O . VAL B 1 379 ? -2.291 2.594 24.25 1 93.56 379 VAL B O 1
ATOM 7576 N N . LEU B 1 380 ? -1.897 4.383 22.953 1 93.56 380 LEU B N 1
ATOM 7577 C CA . LEU B 1 380 ? -2.516 5.289 23.922 1 93.56 380 LEU B CA 1
ATOM 7578 C C . LEU B 1 380 ? -3.996 4.965 24.094 1 93.56 380 LEU B C 1
ATOM 7580 O O . LEU B 1 380 ? -4.516 5.004 25.219 1 93.56 380 LEU B O 1
ATOM 7584 N N . ALA B 1 381 ? -4.645 4.699 22.984 1 94.81 381 ALA B N 1
ATOM 7585 C CA . ALA B 1 381 ? -6.059 4.336 23.047 1 94.81 381 ALA B CA 1
ATOM 7586 C C . ALA B 1 381 ? -6.27 3.109 23.938 1 94.81 381 ALA B C 1
ATOM 7588 O O . ALA B 1 381 ? -7.203 3.066 24.734 1 94.81 381 ALA B O 1
ATOM 7589 N N . ALA B 1 382 ? -5.426 2.158 23.781 1 91.88 382 ALA B N 1
ATOM 7590 C CA . ALA B 1 382 ? -5.5 0.94 24.578 1 91.88 382 ALA B CA 1
ATOM 7591 C C . ALA B 1 382 ? -5.258 1.243 26.062 1 91.88 382 ALA B C 1
ATOM 7593 O O . ALA B 1 382 ? -5.938 0.695 26.938 1 91.88 382 ALA B O 1
ATOM 7594 N N . MET B 1 383 ? -4.379 2.088 26.344 1 89 383 MET B N 1
ATOM 7595 C CA . MET B 1 383 ? -4.035 2.465 27.719 1 89 383 MET B CA 1
ATOM 7596 C C . MET B 1 383 ? -5.199 3.182 28.391 1 89 383 MET B C 1
ATOM 7598 O O . MET B 1 383 ? -5.434 3.008 29.594 1 89 383 MET B O 1
ATOM 7602 N N . LEU B 1 384 ? -5.875 3.992 27.625 1 89.69 384 LEU B N 1
ATOM 7603 C CA . LEU B 1 384 ? -6.934 4.824 28.188 1 89.69 384 LEU B CA 1
ATOM 7604 C C . LEU B 1 384 ? -8.195 4.008 28.422 1 89.69 384 LEU B C 1
ATOM 7606 O O . LEU B 1 384 ? -9.055 4.406 29.219 1 89.69 384 LEU B O 1
ATOM 7610 N N . THR B 1 385 ? -8.469 2.951 27.75 1 85.62 385 THR B N 1
ATOM 7611 C CA . THR B 1 385 ? -9.68 2.154 27.922 1 85.62 385 THR B CA 1
ATOM 7612 C C . THR B 1 385 ? -9.445 1.014 28.906 1 85.62 385 THR B C 1
ATOM 7614 O O . THR B 1 385 ? -10.336 0.663 29.688 1 85.62 385 THR B O 1
ATOM 7617 N N . ASP B 1 386 ? -8.523 0.176 28.734 1 71.38 386 ASP B N 1
ATOM 7618 C CA . ASP B 1 386 ? -8.367 -0.957 29.641 1 71.38 386 ASP B CA 1
ATOM 7619 C C . ASP B 1 386 ? -6.922 -1.062 30.125 1 71.38 386 ASP B C 1
ATOM 7621 O O . ASP B 1 386 ? -6.219 -2.02 29.812 1 71.38 386 ASP B O 1
ATOM 7625 N N . HIS B 1 387 ? -6.488 -0.108 30.875 1 59.53 387 HIS B N 1
ATOM 7626 C CA . HIS B 1 387 ? -5.094 -0.032 31.297 1 59.53 387 HIS B CA 1
ATOM 7627 C C . HIS B 1 387 ? -4.676 -1.294 32.031 1 59.53 387 HIS B C 1
ATOM 7629 O O . HIS B 1 387 ? -3.523 -1.727 31.938 1 59.53 387 HIS B O 1
ATOM 7635 N N . LYS B 1 388 ? -5.465 -1.758 32.875 1 54.25 388 LYS B N 1
ATOM 7636 C CA . LYS B 1 388 ? -5.082 -2.857 33.75 1 54.25 388 LYS B CA 1
ATOM 7637 C C . LYS B 1 388 ? -4.855 -4.145 32.969 1 54.25 388 LYS B C 1
ATOM 7639 O O . LYS B 1 388 ? -4.055 -4.988 33.375 1 54.25 388 LYS B O 1
ATOM 7644 N N . LYS B 1 389 ? -5.301 -4.125 31.875 1 56.03 389 LYS B N 1
ATOM 7645 C CA . LYS B 1 389 ? -5.297 -5.414 31.188 1 56.03 389 LYS B CA 1
ATOM 7646 C C . LYS B 1 389 ? -4.137 -5.516 30.203 1 56.03 389 LYS B C 1
ATOM 7648 O O . LYS B 1 389 ? -3.615 -6.605 29.953 1 56.03 389 LYS B O 1
ATOM 7653 N N . HIS B 1 390 ? -3.695 -4.312 29.797 1 62.66 390 HIS B N 1
ATOM 7654 C CA . HIS B 1 390 ? -2.729 -4.375 28.719 1 62.66 390 HIS B CA 1
ATOM 7655 C C . HIS B 1 390 ? -1.311 -4.129 29.219 1 62.66 390 HIS B C 1
ATOM 7657 O O . HIS B 1 390 ? -1.05 -3.121 29.875 1 62.66 390 HIS B O 1
ATOM 7663 N N . ASP B 1 391 ? -0.788 -4.82 30.047 1 67.88 391 ASP B N 1
ATOM 7664 C CA . ASP B 1 391 ? 0.562 -4.715 30.578 1 67.88 391 ASP B CA 1
ATOM 7665 C C . ASP B 1 391 ? 1.353 -3.609 29.891 1 67.88 391 ASP B C 1
ATOM 7667 O O . ASP B 1 391 ? 2.512 -3.809 29.516 1 67.88 391 ASP B O 1
ATOM 7671 N N . ILE B 1 392 ? 0.682 -2.438 29.625 1 74.38 392 ILE B N 1
ATOM 7672 C CA . ILE B 1 392 ? 1.391 -1.304 29.047 1 74.38 392 ILE B CA 1
ATOM 7673 C C . ILE B 1 392 ? 1.589 -0.221 30.094 1 74.38 392 ILE B C 1
ATOM 7675 O O . ILE B 1 392 ? 0.618 0.298 30.656 1 74.38 392 ILE B O 1
ATOM 7679 N N . HIS B 1 393 ? 2.779 0.041 30.5 1 77.31 393 HIS B N 1
ATOM 7680 C CA . HIS B 1 393 ? 3.092 1.09 31.469 1 77.31 393 HIS B CA 1
ATOM 7681 C C . HIS B 1 393 ? 3.814 2.256 30.797 1 77.31 393 HIS B C 1
ATOM 7683 O O . HIS B 1 393 ? 5 2.156 30.484 1 77.31 393 HIS B O 1
ATOM 7689 N N . LEU B 1 394 ? 3.039 3.271 30.359 1 83.69 394 LEU B N 1
ATOM 7690 C CA . LEU B 1 394 ? 3.623 4.441 29.719 1 83.69 394 LEU B CA 1
ATOM 7691 C C . LEU B 1 394 ? 3.041 5.727 30.297 1 83.69 394 LEU B C 1
ATOM 7693 O O . LEU B 1 394 ? 1.82 5.863 30.406 1 83.69 394 LEU B O 1
ATOM 7697 N N . HIS B 1 395 ? 3.982 6.523 30.859 1 86 395 HIS B N 1
ATOM 7698 C CA . HIS B 1 395 ? 3.6 7.859 31.297 1 86 395 HIS B CA 1
ATOM 7699 C C . HIS B 1 395 ? 4.039 8.922 30.297 1 86 395 HIS B C 1
ATOM 7701 O O . HIS B 1 395 ? 5.223 9 29.953 1 86 395 HIS B O 1
ATOM 7707 N N . LEU B 1 396 ? 3.025 9.727 29.891 1 88.94 396 LEU B N 1
ATOM 7708 C CA . LEU B 1 396 ? 3.307 10.727 28.859 1 88.94 396 LEU B CA 1
ATOM 7709 C C . LEU B 1 396 ? 3.262 12.133 29.453 1 88.94 396 LEU B C 1
ATOM 7711 O O . LEU B 1 396 ? 2.295 12.5 30.125 1 88.94 396 LEU B O 1
ATOM 7715 N N . ILE B 1 397 ? 4.305 12.828 29.25 1 88.31 397 ILE B N 1
ATOM 7716 C CA . ILE B 1 397 ? 4.375 14.242 29.609 1 88.31 397 ILE B CA 1
ATOM 7717 C C . ILE B 1 397 ? 4.602 15.086 28.359 1 88.31 397 ILE B C 1
ATOM 7719 O O . ILE B 1 397 ? 5.668 15.016 27.75 1 88.31 397 ILE B O 1
ATOM 7723 N N . ASP B 1 398 ? 3.588 15.883 28 1 89.75 398 ASP B N 1
ATOM 7724 C CA . ASP B 1 398 ? 3.645 16.672 26.781 1 89.75 398 ASP B CA 1
ATOM 7725 C C . ASP B 1 398 ? 3.781 18.172 27.094 1 89.75 398 ASP B C 1
ATOM 7727 O O . ASP B 1 398 ? 3.746 18.562 28.266 1 89.75 398 ASP B O 1
ATOM 7731 N N . VAL B 1 399 ? 4.035 18.938 26.062 1 88.19 399 VAL B N 1
ATOM 7732 C CA . VAL B 1 399 ? 4.195 20.375 26.234 1 88.19 399 VAL B CA 1
ATOM 7733 C C . VAL B 1 399 ? 3.295 21.125 25.25 1 88.19 399 VAL B C 1
ATOM 7735 O O . VAL B 1 399 ? 2.807 20.547 24.281 1 88.19 399 VAL B O 1
ATOM 7738 N N . THR B 1 400 ? 3.01 22.359 25.516 1 87.06 400 THR B N 1
ATOM 7739 C CA . THR B 1 400 ? 2.289 23.203 24.562 1 87.06 400 THR B CA 1
ATOM 7740 C C . THR B 1 400 ? 3.244 23.797 23.531 1 87.06 400 THR B C 1
ATOM 7742 O O . THR B 1 400 ? 4.316 24.297 23.875 1 87.06 400 THR B O 1
ATOM 7745 N N . PRO B 1 401 ? 2.895 23.75 22.328 1 83.38 401 PRO B N 1
ATOM 7746 C CA . PRO B 1 401 ? 3.82 24.188 21.281 1 83.38 401 PRO B CA 1
ATOM 7747 C C . PRO B 1 401 ? 3.881 25.703 21.141 1 83.38 401 PRO B C 1
ATOM 7749 O O . PRO B 1 401 ? 4.871 26.25 20.641 1 83.38 401 PRO B O 1
ATOM 7752 N N . LEU B 1 402 ? 2.814 26.359 21.5 1 85.5 402 LEU B N 1
ATOM 7753 C CA . LEU B 1 402 ? 2.719 27.812 21.281 1 85.5 402 LEU B CA 1
ATOM 7754 C C . LEU B 1 402 ? 2.416 28.531 22.594 1 85.5 402 LEU B C 1
ATOM 7756 O O . LEU B 1 402 ? 1.751 27.969 23.484 1 85.5 402 LEU B O 1
ATOM 7760 N N . SER B 1 403 ? 2.902 29.734 22.672 1 88.19 403 SER B N 1
ATOM 7761 C CA . SER B 1 403 ? 2.605 30.562 23.828 1 88.19 403 SER B CA 1
ATOM 7762 C C . SER B 1 403 ? 1.165 31.047 23.812 1 88.19 403 SER B C 1
ATOM 7764 O O . SER B 1 403 ? 0.617 31.328 22.734 1 88.19 403 SER B O 1
ATOM 7766 N N . GLN B 1 404 ? 0.61 31.078 25 1 87.81 404 GLN B N 1
ATOM 7767 C CA . GLN B 1 404 ? -0.707 31.688 25.188 1 87.81 404 GLN B CA 1
ATOM 7768 C C . GLN B 1 404 ? -0.601 33.031 25.906 1 87.81 404 GLN B C 1
ATOM 7770 O O . GLN B 1 404 ? 0.22 33.188 26.812 1 87.81 404 GLN B O 1
ATOM 7775 N N . GLY B 1 405 ? -1.34 33.969 25.344 1 87.19 405 GLY B N 1
ATOM 7776 C CA . GLY B 1 405 ? -1.229 35.281 25.953 1 87.19 405 GLY B CA 1
ATOM 7777 C C . GLY B 1 405 ? -2.461 36.156 25.75 1 87.19 405 GLY B C 1
ATOM 7778 O O . GLY B 1 405 ? -3.477 35.688 25.234 1 87.19 405 GLY B O 1
ATOM 7779 N N . ILE B 1 406 ? -2.406 37.406 26.281 1 87.44 406 ILE B N 1
ATOM 7780 C CA . ILE B 1 406 ? -3.498 38.375 26.172 1 87.44 406 ILE B CA 1
ATOM 7781 C C . ILE B 1 406 ? -2.98 39.656 25.578 1 87.44 406 ILE B C 1
ATOM 7783 O O . ILE B 1 406 ? -1.779 39.938 25.625 1 87.44 406 ILE B O 1
ATOM 7787 N N . ARG B 1 407 ? -3.943 40.281 24.953 1 87.31 407 ARG B N 1
ATOM 7788 C CA . ARG B 1 407 ? -3.627 41.625 24.453 1 87.31 407 ARG B CA 1
ATOM 7789 C C . ARG B 1 407 ? -3.586 42.625 25.594 1 87.31 407 ARG B C 1
ATOM 7791 O O . ARG B 1 407 ? -4.512 42.688 26.406 1 87.31 407 ARG B O 1
ATOM 7798 N N . VAL B 1 408 ? -2.508 43.281 25.719 1 77.44 408 VAL B N 1
ATOM 7799 C CA . VAL B 1 408 ? -2.414 44.375 26.688 1 77.44 408 VAL B CA 1
ATOM 7800 C C . VAL B 1 408 ? -2.328 45.719 25.953 1 77.44 408 VAL B C 1
ATOM 7802 O O . VAL B 1 408 ? -2.424 45.75 24.719 1 77.44 408 VAL B O 1
ATOM 7805 N N . LYS B 1 409 ? -2.178 46.75 26.656 1 73.62 409 LYS B N 1
ATOM 7806 C CA . LYS B 1 409 ? -2.152 48.094 26.078 1 73.62 409 LYS B CA 1
ATOM 7807 C C . LYS B 1 409 ? -1.097 48.188 24.984 1 73.62 409 LYS B C 1
ATOM 7809 O O . LYS B 1 409 ? 0.009 47.656 25.125 1 73.62 409 LYS B O 1
ATOM 7814 N N . GLY B 1 410 ? -1.427 48.688 23.844 1 72.19 410 GLY B N 1
ATOM 7815 C CA . GLY B 1 410 ? -0.521 48.938 22.734 1 72.19 410 GLY B CA 1
ATOM 7816 C C . GLY B 1 410 ? -0.477 47.781 21.734 1 72.19 410 GLY B C 1
ATOM 7817 O O . GLY B 1 410 ? 0.465 47.688 20.938 1 72.19 410 GLY B O 1
ATOM 7818 N N . ASP B 1 411 ? -1.348 46.781 21.812 1 85.56 411 ASP B N 1
ATOM 7819 C CA . ASP B 1 411 ? -1.475 45.688 20.875 1 85.56 411 ASP B CA 1
ATOM 7820 C C . ASP B 1 411 ? -0.334 44.688 21.031 1 85.56 411 ASP B C 1
ATOM 7822 O O . ASP B 1 411 ? 0.062 44.031 20.078 1 85.56 411 ASP B O 1
ATOM 7826 N N . LEU B 1 412 ? 0.223 44.812 22.172 1 86.25 412 LEU B N 1
ATOM 7827 C CA . LEU B 1 412 ? 1.258 43.812 22.5 1 86.25 412 LEU B CA 1
ATOM 7828 C C . LEU B 1 412 ? 0.656 42.594 23.172 1 86.25 412 LEU B C 1
ATOM 7830 O O . LEU B 1 412 ? -0.324 42.719 23.922 1 86.25 412 LEU B O 1
ATOM 7834 N N . MET B 1 413 ? 1.252 41.438 22.828 1 87.81 413 MET B N 1
ATOM 7835 C CA . MET B 1 413 ? 0.83 40.219 23.5 1 87.81 413 MET B CA 1
ATOM 7836 C C . MET B 1 413 ? 1.676 39.969 24.75 1 87.81 413 MET B C 1
ATOM 7838 O O . MET B 1 413 ? 2.906 39.969 24.672 1 87.81 413 MET B O 1
ATOM 7842 N N . THR B 1 414 ? 1.062 39.906 25.859 1 86.5 414 THR B N 1
ATOM 7843 C CA . THR B 1 414 ? 1.731 39.438 27.078 1 86.5 414 THR B CA 1
ATOM 7844 C C . THR B 1 414 ? 1.536 37.938 27.25 1 86.5 414 THR B C 1
ATOM 7846 O O . THR B 1 414 ? 0.402 37.438 27.297 1 86.5 414 THR B O 1
ATOM 7849 N N . VAL B 1 415 ? 2.648 37.25 27.328 1 90.44 415 VAL B N 1
ATOM 7850 C CA . VAL B 1 415 ? 2.617 35.812 27.406 1 90.44 415 VAL B CA 1
ATOM 7851 C C . VAL B 1 415 ? 2.188 35.375 28.812 1 90.44 415 VAL B C 1
ATOM 7853 O O . VAL B 1 415 ? 2.768 35.812 29.797 1 90.44 415 VAL B O 1
ATOM 7856 N N . MET B 1 416 ? 1.125 34.531 28.906 1 89.88 416 MET B N 1
ATOM 7857 C CA . MET B 1 416 ? 0.648 33.969 30.156 1 89.88 416 MET B CA 1
ATOM 7858 C C . MET B 1 416 ? 1.202 32.594 30.391 1 89.88 416 MET B C 1
ATOM 7860 O O . MET B 1 416 ? 1.624 32.25 31.5 1 89.88 416 MET B O 1
ATOM 7864 N N . ILE B 1 417 ? 1.115 31.766 29.359 1 91.56 417 ILE B N 1
ATOM 7865 C CA . ILE B 1 417 ? 1.714 30.438 29.344 1 91.56 417 ILE B CA 1
ATOM 7866 C C . ILE B 1 417 ? 2.713 30.328 28.203 1 91.56 417 ILE B C 1
ATOM 7868 O O . ILE B 1 417 ? 2.322 30.281 27.031 1 91.56 417 ILE B O 1
ATOM 7872 N N . PRO B 1 418 ? 3.961 30.25 28.516 1 90.62 418 PRO B N 1
ATOM 7873 C CA . PRO B 1 418 ? 4.973 30.188 27.453 1 90.62 418 PRO B CA 1
ATOM 7874 C C . PRO B 1 418 ? 4.957 28.859 26.703 1 90.62 418 PRO B C 1
ATOM 7876 O O . PRO B 1 418 ? 4.535 27.828 27.25 1 90.62 418 PRO B O 1
ATOM 7879 N N . ARG B 1 419 ? 5.391 28.953 25.469 1 88.5 419 ARG B N 1
ATOM 7880 C CA . ARG B 1 419 ? 5.559 27.719 24.688 1 88.5 419 ARG B CA 1
ATOM 7881 C C . ARG B 1 419 ? 6.477 26.734 25.406 1 88.5 419 ARG B C 1
ATOM 7883 O O . ARG B 1 419 ? 7.359 27.156 26.172 1 88.5 419 ARG B O 1
ATOM 7890 N N . ASN B 1 420 ? 6.25 25.422 25.188 1 88.81 420 ASN B N 1
ATOM 7891 C CA . ASN B 1 420 ? 7.02 24.297 25.734 1 88.81 420 ASN B CA 1
ATOM 7892 C C . ASN B 1 420 ? 6.781 24.125 27.219 1 88.81 420 ASN B C 1
ATOM 7894 O O . ASN B 1 420 ? 7.555 23.453 27.906 1 88.81 420 ASN B O 1
ATOM 7898 N N . THR B 1 421 ? 5.719 24.734 27.734 1 90.56 421 THR B N 1
ATOM 7899 C CA . THR B 1 421 ? 5.273 24.438 29.094 1 90.56 421 THR B CA 1
ATOM 7900 C C . THR B 1 421 ? 4.633 23.047 29.156 1 90.56 421 THR B C 1
ATOM 7902 O O . THR B 1 421 ? 3.861 22.672 28.281 1 90.56 421 THR B O 1
ATOM 7905 N N . THR B 1 422 ? 5.035 22.344 30.172 1 91.12 422 THR B N 1
ATOM 7906 C CA . THR B 1 422 ? 4.469 21.016 30.359 1 91.12 422 THR B CA 1
ATOM 7907 C C . THR B 1 422 ? 2.965 21.094 30.594 1 91.12 422 THR B C 1
ATOM 7909 O O . THR B 1 422 ? 2.488 21.969 31.312 1 91.12 422 THR B O 1
ATOM 7912 N N . ILE B 1 423 ? 2.246 20.25 29.938 1 89.69 423 ILE B N 1
ATOM 7913 C CA . ILE B 1 423 ? 0.795 20.266 30.094 1 89.69 423 ILE B CA 1
ATOM 7914 C C . ILE B 1 423 ? 0.348 18.969 30.781 1 89.69 423 ILE B C 1
ATOM 7916 O O . ILE B 1 423 ? 0.981 17.922 30.625 1 89.69 423 ILE B O 1
ATOM 7920 N N . PRO B 1 424 ? -0.682 18.984 31.516 1 90.31 424 PRO B N 1
ATOM 7921 C CA . PRO B 1 424 ? -1.561 20.141 31.75 1 90.31 424 PRO B CA 1
ATOM 7922 C C . PRO B 1 424 ? -0.882 21.25 32.531 1 90.31 424 PRO B C 1
ATOM 7924 O O . PRO B 1 424 ? 0.097 21 33.25 1 90.31 424 PRO B O 1
ATOM 7927 N N . ALA B 1 425 ? -1.352 22.453 32.312 1 91.38 425 ALA B N 1
ATOM 7928 C CA . ALA B 1 425 ? -0.779 23.609 33 1 91.38 425 ALA B CA 1
ATOM 7929 C C . ALA B 1 425 ? -1.858 24.625 33.344 1 91.38 425 ALA B C 1
ATOM 7931 O O . ALA B 1 425 ? -2.836 24.781 32.625 1 91.38 425 ALA B O 1
ATOM 7932 N N . THR B 1 426 ? -1.683 25.25 34.531 1 92.44 426 THR B N 1
ATOM 7933 C CA . THR B 1 426 ? -2.582 26.312 34.969 1 92.44 426 THR B CA 1
ATOM 7934 C C . THR B 1 426 ? -1.793 27.547 35.406 1 92.44 426 THR B C 1
ATOM 7936 O O . THR B 1 426 ? -0.796 27.438 36.125 1 92.44 426 THR B O 1
ATOM 7939 N N . MET B 1 427 ? -2.143 28.672 34.844 1 91.69 427 MET B N 1
ATOM 7940 C CA . MET B 1 427 ? -1.56 29.938 35.25 1 91.69 427 MET B CA 1
ATOM 7941 C C . MET B 1 427 ? -2.648 30.953 35.594 1 91.69 427 MET B C 1
ATOM 7943 O O . MET B 1 427 ? -3.68 31.016 34.906 1 91.69 427 MET B O 1
ATOM 7947 N N . GLU B 1 428 ? -2.418 31.672 36.656 1 90.44 428 GLU B N 1
ATOM 7948 C CA . GLU B 1 428 ? -3.391 32.656 37.062 1 90.44 428 GLU B CA 1
ATOM 7949 C C . GLU B 1 428 ? -2.766 34.062 37.156 1 90.44 428 GLU B C 1
ATOM 7951 O O . GLU B 1 428 ? -1.613 34.188 37.562 1 90.44 428 GLU B O 1
ATOM 7956 N N . TYR B 1 429 ? -3.506 34.969 36.656 1 87.19 429 TYR B N 1
ATOM 7957 C CA . TYR B 1 429 ? -3.076 36.375 36.688 1 87.19 429 TYR B CA 1
ATOM 7958 C C . TYR B 1 429 ? -4.184 37.281 37.219 1 87.19 429 TYR B C 1
ATOM 7960 O O . TYR B 1 429 ? -5.367 37.031 36.969 1 87.19 429 TYR B O 1
ATOM 7968 N N . THR B 1 430 ? -3.764 38.25 37.906 1 87.44 430 THR B N 1
ATOM 7969 C CA . THR B 1 430 ? -4.723 39.219 38.406 1 87.44 430 THR B CA 1
ATOM 7970 C C . THR B 1 430 ? -4.605 40.562 37.688 1 87.44 430 THR B C 1
ATOM 7972 O O . THR B 1 430 ? -3.51 41.094 37.531 1 87.44 430 THR B O 1
ATOM 7975 N N . PHE B 1 431 ? -5.723 40.969 37.188 1 83.19 431 PHE B N 1
ATOM 7976 C CA . PHE B 1 431 ? -5.777 42.25 36.5 1 83.19 431 PHE B CA 1
ATOM 7977 C C . PHE B 1 431 ? -6.594 43.281 37.281 1 83.19 431 PHE B C 1
ATOM 7979 O O . PHE B 1 431 ? -7.59 42.938 37.906 1 83.19 431 PHE B O 1
ATOM 7986 N N . ASP B 1 432 ? -6.074 44.5 37.094 1 83.12 432 ASP B N 1
ATOM 7987 C CA . ASP B 1 432 ? -6.785 45.594 37.75 1 83.12 432 ASP B CA 1
ATOM 7988 C C . ASP B 1 432 ? -7.648 46.344 36.75 1 83.12 432 ASP B C 1
ATOM 7990 O O . ASP B 1 432 ? -7.348 46.375 35.562 1 83.12 432 ASP B O 1
ATOM 7994 N N . THR B 1 433 ? -8.719 46.906 37.25 1 82 433 THR B N 1
ATOM 7995 C CA . THR B 1 433 ? -9.516 47.781 36.406 1 82 433 THR B CA 1
ATOM 7996 C C . THR B 1 433 ? -8.719 49.031 36 1 82 433 THR B C 1
ATOM 7998 O O . THR B 1 433 ? -7.922 49.531 36.812 1 82 433 THR B O 1
ATOM 8001 N N . SER B 1 434 ? -8.922 49.5 34.906 1 79.94 434 SER B N 1
ATOM 8002 C CA . SER B 1 434 ? -8.117 50.594 34.375 1 79.94 434 SER B CA 1
ATOM 8003 C C . SER B 1 434 ? -8.852 51.906 34.469 1 79.94 434 SER B C 1
ATOM 8005 O O . SER B 1 434 ? -8.242 52.969 34.344 1 79.94 434 SER B O 1
ATOM 8007 N N . VAL B 1 435 ? -10.211 51.875 34.688 1 84.44 435 VAL B N 1
ATOM 8008 C CA . VAL B 1 435 ? -10.984 53.094 34.781 1 84.44 435 VAL B CA 1
ATOM 8009 C C . VAL B 1 435 ? -11.898 53.062 36 1 84.44 435 VAL B C 1
ATOM 8011 O O . VAL B 1 435 ? -12.18 51.969 36.531 1 84.44 435 VAL B O 1
ATOM 8014 N N . ASP B 1 436 ? -12.195 54.25 36.438 1 87.44 436 ASP B N 1
ATOM 8015 C CA . ASP B 1 436 ? -13.109 54.375 37.562 1 87.44 436 ASP B CA 1
ATOM 8016 C C . ASP B 1 436 ? -14.484 53.781 37.219 1 87.44 436 ASP B C 1
ATOM 8018 O O . ASP B 1 436 ? -15.023 54.062 36.125 1 87.44 436 ASP B O 1
ATOM 8022 N N . ASN B 1 437 ? -15.047 53 38.125 1 88 437 ASN B N 1
ATOM 8023 C CA . ASN B 1 437 ? -16.375 52.406 38 1 88 437 ASN B CA 1
ATOM 8024 C C . ASN B 1 437 ? -16.516 51.594 36.75 1 88 437 ASN B C 1
ATOM 8026 O O . ASN B 1 437 ? -17.531 51.688 36.031 1 88 437 ASN B O 1
ATOM 8030 N N . GLN B 1 438 ? -15.398 50.938 36.469 1 84.31 438 GLN B N 1
ATOM 8031 C CA . GLN B 1 438 ? -15.414 50.062 35.312 1 84.31 438 GLN B CA 1
ATOM 8032 C C . GLN B 1 438 ? -16.422 48.906 35.531 1 84.31 438 GLN B C 1
ATOM 8034 O O . GLN B 1 438 ? -16.297 48.156 36.469 1 84.31 438 GLN B O 1
ATOM 8039 N N . SER B 1 439 ? -17.469 48.781 34.625 1 80.62 439 SER B N 1
ATOM 8040 C CA . SER B 1 439 ? -18.547 47.812 34.781 1 80.62 439 SER B CA 1
ATOM 8041 C C . SER B 1 439 ? -18.203 46.5 34.094 1 80.62 439 SER B C 1
ATOM 8043 O O . SER B 1 439 ? -18.812 45.469 34.375 1 80.62 439 SER B O 1
ATOM 8045 N N . GLY B 1 440 ? -17.281 46.562 33.188 1 80.19 440 GLY B N 1
ATOM 8046 C CA . GLY B 1 440 ? -16.922 45.344 32.469 1 80.19 440 GLY B CA 1
ATOM 8047 C C . GLY B 1 440 ? -15.516 45.406 31.875 1 80.19 440 GLY B C 1
ATOM 8048 O O . GLY B 1 440 ? -14.883 46.438 31.875 1 80.19 440 GLY B O 1
ATOM 8049 N N . MET B 1 441 ? -15.008 44.219 31.641 1 78.88 441 MET B N 1
ATOM 8050 C CA . MET B 1 441 ? -13.688 44.125 31.031 1 78.88 441 MET B CA 1
ATOM 8051 C C . MET B 1 441 ? -13.688 43.062 29.938 1 78.88 441 MET B C 1
ATOM 8053 O O . MET B 1 441 ? -14.406 42.062 30.016 1 78.88 441 MET B O 1
ATOM 8057 N N . SER B 1 442 ? -12.992 43.406 28.844 1 81.38 442 SER B N 1
ATOM 8058 C CA . SER B 1 442 ? -12.805 42.438 27.766 1 81.38 442 SER B CA 1
ATOM 8059 C C . SER B 1 442 ? -11.328 42.125 27.547 1 81.38 442 SER B C 1
ATOM 8061 O O . SER B 1 442 ? -10.492 43.031 27.547 1 81.38 442 SER B O 1
ATOM 8063 N N . LEU B 1 443 ? -11.031 40.844 27.562 1 82.38 443 LEU B N 1
ATOM 8064 C CA . LEU B 1 443 ? -9.672 40.375 27.312 1 82.38 443 LEU B CA 1
ATOM 8065 C C . LEU B 1 443 ? -9.602 39.562 26.047 1 82.38 443 LEU B C 1
ATOM 8067 O O . LEU B 1 443 ? -10.32 38.562 25.906 1 82.38 443 LEU B O 1
ATOM 8071 N N . ASP B 1 444 ? -8.711 39.969 25.188 1 84.25 444 ASP B N 1
ATOM 8072 C CA . ASP B 1 444 ? -8.461 39.188 23.969 1 84.25 444 ASP B CA 1
ATOM 8073 C C . ASP B 1 444 ? -7.336 38.188 24.188 1 84.25 444 ASP B C 1
ATOM 8075 O O . ASP B 1 444 ? -6.238 38.531 24.609 1 84.25 444 ASP B O 1
ATOM 8079 N N . VAL B 1 445 ? -7.648 36.969 23.938 1 85.25 445 VAL B N 1
ATOM 8080 C CA . VAL B 1 445 ? -6.684 35.875 24.125 1 85.25 445 VAL B CA 1
ATOM 8081 C C . VAL B 1 445 ? -6.027 35.531 22.797 1 85.25 445 VAL B C 1
ATOM 8083 O O . VAL B 1 445 ? -6.703 35.438 21.781 1 85.25 445 VAL B O 1
ATOM 8086 N N . TYR B 1 446 ? -4.695 35.406 22.812 1 83.5 446 TYR B N 1
ATOM 8087 C CA . TYR B 1 446 ? -3.922 35.125 21.625 1 83.5 446 TYR B CA 1
ATOM 8088 C C . TYR B 1 446 ? -3.008 33.906 21.844 1 83.5 446 TYR B C 1
ATOM 8090 O O . TYR B 1 446 ? -2.723 33.531 22.984 1 83.5 446 TYR B O 1
ATOM 8098 N N . GLU B 1 447 ? -2.709 33.281 20.734 1 87.06 447 GLU B N 1
ATOM 8099 C CA . GLU B 1 447 ? -1.697 32.219 20.688 1 87.06 447 GLU B CA 1
ATOM 8100 C C . GLU B 1 447 ? -0.652 32.531 19.625 1 87.06 447 GLU B C 1
ATOM 8102 O O . GLU B 1 447 ? -0.994 32.906 18.5 1 87.06 447 GLU B O 1
ATOM 8107 N N . GLY B 1 448 ? 0.583 32.438 19.938 1 84.62 448 GLY B N 1
ATOM 8108 C CA . GLY B 1 448 ? 1.646 32.688 18.969 1 84.62 448 GLY B CA 1
ATOM 8109 C C . GLY B 1 448 ? 2.941 33.156 19.625 1 84.62 448 GLY B C 1
ATOM 8110 O O . GLY B 1 448 ? 3.029 33.219 20.859 1 84.62 448 GLY B O 1
ATOM 8111 N N . GLU B 1 449 ? 3.934 33.438 18.812 1 84.88 449 GLU B N 1
ATOM 8112 C CA . GLU B 1 449 ? 5.262 33.75 19.328 1 84.88 449 GLU B CA 1
ATOM 8113 C C . GLU B 1 449 ? 5.699 35.156 18.938 1 84.88 449 GLU B C 1
ATOM 8115 O O . GLU B 1 449 ? 6.824 35.562 19.234 1 84.88 449 GLU B O 1
ATOM 8120 N N . ARG B 1 450 ? 4.785 35.812 18.344 1 82.25 450 ARG B N 1
ATOM 8121 C CA . ARG B 1 450 ? 5.129 37.156 17.891 1 82.25 450 ARG B CA 1
ATOM 8122 C C . ARG B 1 450 ? 4.77 38.219 18.953 1 82.25 450 ARG B C 1
ATOM 8124 O O . ARG B 1 450 ? 3.887 37.969 19.781 1 82.25 450 ARG B O 1
ATOM 8131 N N . ALA B 1 451 ? 5.426 39.312 18.969 1 81.56 451 ALA B N 1
ATOM 8132 C CA . ALA B 1 451 ? 5.223 40.344 19.984 1 81.56 451 ALA B CA 1
ATOM 8133 C C . ALA B 1 451 ? 3.904 41.062 19.75 1 81.56 451 ALA B C 1
ATOM 8135 O O . ALA B 1 451 ? 3.178 41.375 20.703 1 81.56 451 ALA B O 1
ATOM 8136 N N . MET B 1 452 ? 3.664 41.312 18.5 1 85.12 452 MET B N 1
ATOM 8137 C CA . MET B 1 452 ? 2.449 42.062 18.172 1 85.12 452 MET B CA 1
ATOM 8138 C C . MET B 1 452 ? 1.263 41.125 18.016 1 85.12 452 MET B C 1
ATOM 8140 O O . MET B 1 452 ? 1.374 40.062 17.359 1 85.12 452 MET B O 1
ATOM 8144 N N . THR B 1 453 ? 0.137 41.406 18.578 1 85 453 THR B N 1
ATOM 8145 C CA . THR B 1 453 ? -1.05 40.562 18.531 1 85 453 THR B CA 1
ATOM 8146 C C . THR B 1 453 ? -1.514 40.375 17.094 1 85 453 THR B C 1
ATOM 8148 O O . THR B 1 453 ? -2.07 39.312 16.75 1 85 453 THR B O 1
ATOM 8151 N N . ALA B 1 454 ? -1.178 41.312 16.25 1 77.69 454 ALA B N 1
ATOM 8152 C CA . ALA B 1 454 ? -1.599 41.219 14.852 1 77.69 454 ALA B CA 1
ATOM 8153 C C . ALA B 1 454 ? -0.926 40.062 14.133 1 77.69 454 ALA B C 1
ATOM 8155 O O . ALA B 1 454 ? -1.464 39.531 13.156 1 77.69 454 ALA B O 1
ATOM 8156 N N . ASP B 1 455 ? 0.151 39.656 14.68 1 78.25 455 ASP B N 1
ATOM 8157 C CA . ASP B 1 455 ? 0.942 38.625 14.055 1 78.25 455 ASP B CA 1
ATOM 8158 C C . ASP B 1 455 ? 0.696 37.281 14.727 1 78.25 455 ASP B C 1
ATOM 8160 O O . ASP B 1 455 ? 1.397 36.281 14.445 1 78.25 455 ASP B O 1
ATOM 8164 N N . ASN B 1 456 ? -0.203 37.312 15.633 1 82.69 456 ASN B N 1
ATOM 8165 C CA . ASN B 1 456 ? -0.575 36.094 16.344 1 82.69 456 ASN B CA 1
ATOM 8166 C C . ASN B 1 456 ? -2.021 35.688 16.062 1 82.69 456 ASN B C 1
ATOM 8168 O O . ASN B 1 456 ? -2.746 36.406 15.375 1 82.69 456 ASN B O 1
ATOM 8172 N N . SER B 1 457 ? -2.348 34.5 16.469 1 76.94 457 SER B N 1
ATOM 8173 C CA . SER B 1 457 ? -3.701 34 16.234 1 76.94 457 SER B CA 1
ATOM 8174 C C . SER B 1 457 ? -4.625 34.344 17.391 1 76.94 457 SER B C 1
ATOM 8176 O O . SER B 1 457 ? -4.359 33.969 18.531 1 76.94 457 SER B O 1
ATOM 8178 N N . MET B 1 458 ? -5.688 35.031 17.047 1 78.31 458 MET B N 1
ATOM 8179 C CA . MET B 1 458 ? -6.668 35.312 18.078 1 78.31 458 MET B CA 1
ATOM 8180 C C . MET B 1 458 ? -7.508 34.094 18.391 1 78.31 458 MET B C 1
ATOM 8182 O O . MET B 1 458 ? -8.031 33.438 17.484 1 78.31 458 MET B O 1
ATOM 8186 N N . ARG B 1 459 ? -7.586 33.781 19.594 1 76.38 459 ARG B N 1
ATOM 8187 C CA . ARG B 1 459 ? -8.312 32.562 20.016 1 76.38 459 ARG B CA 1
ATOM 8188 C C . ARG B 1 459 ? -9.727 32.906 20.453 1 76.38 459 ARG B C 1
ATOM 8190 O O . ARG B 1 459 ? -10.656 32.125 20.266 1 76.38 459 ARG B O 1
ATOM 8197 N N . GLY B 1 460 ? -9.742 33.969 21.156 1 75.38 460 GLY B N 1
ATOM 8198 C CA . GLY B 1 460 ? -11.055 34.375 21.656 1 75.38 460 GLY B CA 1
ATOM 8199 C C . GLY B 1 460 ? -11.023 35.594 22.531 1 75.38 460 GLY B C 1
ATOM 8200 O O . GLY B 1 460 ? -9.945 36.125 22.812 1 75.38 460 GLY B O 1
ATOM 8201 N N . ARG B 1 461 ? -12.32 36.219 22.781 1 80.69 461 ARG B N 1
ATOM 8202 C CA . ARG B 1 461 ? -12.484 37.375 23.656 1 80.69 461 ARG B CA 1
ATOM 8203 C C . ARG B 1 461 ? -13.281 37.031 24.906 1 80.69 461 ARG B C 1
ATOM 8205 O O . ARG B 1 461 ? -14.336 36.375 24.812 1 80.69 461 ARG B O 1
ATOM 8212 N N . LEU B 1 462 ? -12.617 37.219 25.969 1 78.12 462 LEU B N 1
ATOM 8213 C CA . LEU B 1 462 ? -13.281 37.031 27.25 1 78.12 462 LEU B CA 1
ATOM 8214 C C . LEU B 1 462 ? -13.883 38.344 27.734 1 78.12 462 LEU B C 1
ATOM 8216 O O . LEU B 1 462 ? -13.18 39.344 27.875 1 78.12 462 LEU B O 1
ATOM 8220 N N . THR B 1 463 ? -15.234 38.312 27.906 1 78.75 463 THR B N 1
ATOM 8221 C CA . THR B 1 463 ? -15.914 39.531 28.391 1 78.75 463 THR B CA 1
ATOM 8222 C C . THR B 1 463 ? -16.5 39.281 29.781 1 78.75 463 THR B C 1
ATOM 8224 O O . THR B 1 463 ? -17.25 38.344 30 1 78.75 463 THR B O 1
ATOM 8227 N N . LEU B 1 464 ? -16.078 40.062 30.688 1 77.12 464 LEU B N 1
ATOM 8228 C CA . LEU B 1 464 ? -16.594 40.062 32.062 1 77.12 464 LEU B CA 1
ATOM 8229 C C . LEU B 1 464 ? -17.469 41.281 32.312 1 77.12 464 LEU B C 1
ATOM 8231 O O . LEU B 1 464 ? -17.047 42.406 32.094 1 77.12 464 LEU B O 1
ATOM 8235 N N . SER B 1 465 ? -18.688 40.938 32.562 1 77.88 465 SER B N 1
ATOM 8236 C CA . SER B 1 465 ? -19.594 42.031 32.906 1 77.88 465 SER B CA 1
ATOM 8237 C C . SER B 1 465 ? -19.969 42 34.375 1 77.88 465 SER B C 1
ATOM 8239 O O . SER B 1 465 ? -19.797 41 35.062 1 77.88 465 SER B O 1
ATOM 8241 N N . GLY B 1 466 ? -20.422 43.094 34.906 1 76.19 466 GLY B N 1
ATOM 8242 C CA . GLY B 1 466 ? -20.938 43.156 36.281 1 76.19 466 GLY B CA 1
ATOM 8243 C C . GLY B 1 466 ? -19.844 43.281 37.312 1 76.19 466 GLY B C 1
ATOM 8244 O O . GLY B 1 466 ? -19.953 42.719 38.406 1 76.19 466 GLY B O 1
ATOM 8245 N N . LEU B 1 467 ? -18.844 43.938 36.938 1 80.69 467 LEU B N 1
ATOM 8246 C CA . LEU B 1 467 ? -17.766 44.125 37.875 1 80.69 467 LEU B CA 1
ATOM 8247 C C . LEU B 1 467 ? -18.188 45.062 39 1 80.69 467 LEU B C 1
ATOM 8249 O O . LEU B 1 467 ? -19.047 45.938 38.781 1 80.69 467 LEU B O 1
ATOM 8253 N N . THR B 1 468 ? -17.641 44.781 40.125 1 80.06 468 THR B N 1
ATOM 8254 C CA . THR B 1 468 ? -17.906 45.688 41.25 1 80.06 468 THR B CA 1
ATOM 8255 C C . THR B 1 468 ? -17.406 47.094 40.938 1 80.06 468 THR B C 1
ATOM 8257 O O . THR B 1 468 ? -16.234 47.281 40.656 1 80.06 468 THR B O 1
ATOM 8260 N N . LEU B 1 469 ? -18.344 48 41.031 1 84.31 469 LEU B N 1
ATOM 8261 C CA . LEU B 1 469 ? -18 49.375 40.719 1 84.31 469 LEU B CA 1
ATOM 8262 C C . LEU B 1 469 ? -17.125 49.969 41.844 1 84.31 469 LEU B C 1
ATOM 8264 O O . LEU B 1 469 ? -17.547 50.031 43 1 84.31 469 LEU B O 1
ATOM 8268 N N . ALA B 1 470 ? -15.938 50.281 41.562 1 85.62 470 ALA B N 1
ATOM 8269 C CA . ALA B 1 470 ? -14.953 50.844 42.469 1 85.62 470 ALA B CA 1
ATOM 8270 C C . ALA B 1 470 ? -13.961 51.75 41.75 1 85.62 470 ALA B C 1
ATOM 8272 O O . ALA B 1 470 ? -13.961 51.812 40.531 1 85.62 470 ALA B O 1
ATOM 8273 N N . PRO B 1 471 ? -13.211 52.594 42.531 1 88.44 471 PRO B N 1
ATOM 8274 C CA . PRO B 1 471 ? -12.164 53.375 41.875 1 88.44 471 PRO B CA 1
ATOM 8275 C C . PRO B 1 471 ? -11.156 52.5 41.125 1 88.44 471 PRO B C 1
ATOM 8277 O O . PRO B 1 471 ? -11.008 51.312 41.438 1 88.44 471 PRO B O 1
ATOM 8280 N N . LYS B 1 472 ? -10.57 53.125 40.125 1 88.12 472 LYS B N 1
ATOM 8281 C CA . LYS B 1 472 ? -9.57 52.438 39.344 1 88.12 472 LYS B CA 1
ATOM 8282 C C . LYS B 1 472 ? -8.555 51.719 40.219 1 88.12 472 LYS B C 1
ATOM 8284 O O . LYS B 1 472 ? -8.094 52.25 41.219 1 88.12 472 LYS B O 1
ATOM 8289 N N . GLY B 1 473 ? -8.25 50.438 39.875 1 83.25 473 GLY B N 1
ATOM 8290 C CA . GLY B 1 473 ? -7.211 49.688 40.594 1 83.25 473 GLY B CA 1
ATOM 8291 C C . GLY B 1 473 ? -7.734 48.875 41.75 1 83.25 473 GLY B C 1
ATOM 8292 O O . GLY B 1 473 ? -7.016 48.062 42.312 1 83.25 473 GLY B O 1
ATOM 8293 N N . VAL B 1 474 ? -8.984 49.156 42.156 1 83.5 474 VAL B N 1
ATOM 8294 C CA . VAL B 1 474 ? -9.523 48.531 43.375 1 83.5 474 VAL B CA 1
ATOM 8295 C C . VAL B 1 474 ? -10.094 47.156 43 1 83.5 474 VAL B C 1
ATOM 8297 O O . VAL B 1 474 ? -9.82 46.156 43.688 1 83.5 474 VAL B O 1
ATOM 8300 N N . THR B 1 475 ? -10.953 47.156 42 1 82.44 475 THR B N 1
ATOM 8301 C CA . THR B 1 475 ? -11.508 45.875 41.562 1 82.44 475 THR B CA 1
ATOM 8302 C C . THR B 1 475 ? -10.453 45.031 40.875 1 82.44 475 THR B C 1
ATOM 8304 O O . THR B 1 475 ? -9.789 45.531 39.938 1 82.44 475 THR B O 1
ATOM 8307 N N . LYS B 1 476 ? -10.289 43.875 41.469 1 84.31 476 LYS B N 1
ATOM 8308 C CA . LYS B 1 476 ? -9.32 42.938 40.875 1 84.31 476 LYS B CA 1
ATOM 8309 C C . LYS B 1 476 ? -10.016 41.719 40.25 1 84.31 476 LYS B C 1
ATOM 8311 O O . LYS B 1 476 ? -10.945 41.156 40.812 1 84.31 476 LYS B O 1
ATOM 8316 N N . VAL B 1 477 ? -9.594 41.5 39 1 83.06 477 VAL B N 1
ATOM 8317 C CA . VAL B 1 477 ? -10.133 40.375 38.25 1 83.06 477 VAL B CA 1
ATOM 8318 C C . VAL B 1 477 ? -9.062 39.281 38.125 1 83.06 477 VAL B C 1
ATOM 8320 O O . VAL B 1 477 ? -7.973 39.562 37.594 1 83.06 477 VAL B O 1
ATOM 8323 N N . ASN B 1 478 ? -9.422 38.125 38.594 1 86.56 478 ASN B N 1
ATOM 8324 C CA . ASN B 1 478 ? -8.531 36.969 38.438 1 86.56 478 ASN B CA 1
ATOM 8325 C C . ASN B 1 478 ? -8.828 36.219 37.125 1 86.56 478 ASN B C 1
ATOM 8327 O O . ASN B 1 478 ? -9.961 35.781 36.938 1 86.56 478 ASN B O 1
ATOM 8331 N N . VAL B 1 479 ? -7.809 36.156 36.281 1 85.38 479 VAL B N 1
ATOM 8332 C CA . VAL B 1 479 ? -7.938 35.406 35.031 1 85.38 479 VAL B CA 1
ATOM 8333 C C . VAL B 1 479 ? -7.102 34.125 35.125 1 85.38 479 VAL B C 1
ATOM 8335 O O . VAL B 1 479 ? -5.914 34.188 35.438 1 85.38 479 VAL B O 1
ATOM 8338 N N . ARG B 1 480 ? -7.785 33.031 34.781 1 88.12 480 ARG B N 1
ATOM 8339 C CA . ARG B 1 480 ? -7.133 31.734 34.844 1 88.12 480 ARG B CA 1
ATOM 8340 C C . ARG B 1 480 ? -7.023 31.109 33.469 1 88.12 480 ARG B C 1
ATOM 8342 O O . ARG B 1 480 ? -8.016 30.984 32.75 1 88.12 480 ARG B O 1
ATOM 8349 N N . PHE B 1 481 ? -5.77 30.75 33.094 1 88.56 481 PHE B N 1
ATOM 8350 C CA . PHE B 1 481 ? -5.488 30 31.891 1 88.56 481 PHE B CA 1
ATOM 8351 C C . PHE B 1 481 ? -5.23 28.531 32.219 1 88.56 481 PHE B C 1
ATOM 8353 O O . PHE B 1 481 ? -4.316 28.203 32.969 1 88.56 481 PHE B O 1
ATOM 8360 N N . ASP B 1 482 ? -6.062 27.688 31.594 1 88.69 482 ASP B N 1
ATOM 8361 C CA . ASP B 1 482 ? -5.91 26.25 31.812 1 88.69 482 ASP B CA 1
ATOM 8362 C C . ASP B 1 482 ? -5.727 25.516 30.484 1 88.69 482 ASP B C 1
ATOM 8364 O O . ASP B 1 482 ? -6.598 25.578 29.609 1 88.69 482 ASP B O 1
ATOM 8368 N N . ILE B 1 483 ? -4.559 24.828 30.312 1 86.75 483 ILE B N 1
ATOM 8369 C CA . ILE B 1 483 ? -4.359 23.922 29.188 1 86.75 483 ILE B CA 1
ATOM 8370 C C . ILE B 1 483 ? -4.469 22.469 29.688 1 86.75 483 ILE B C 1
ATOM 8372 O O . ILE B 1 483 ? -3.74 22.062 30.594 1 86.75 483 ILE B O 1
ATOM 8376 N N . ASP B 1 484 ? -5.316 21.75 29.094 1 86.62 484 ASP B N 1
ATOM 8377 C CA . ASP B 1 484 ? -5.531 20.375 29.562 1 86.62 484 ASP B CA 1
ATOM 8378 C C . ASP B 1 484 ? -4.559 19.406 28.891 1 86.62 484 ASP B C 1
ATOM 8380 O O . ASP B 1 484 ? -3.609 19.844 28.234 1 86.62 484 ASP B O 1
ATOM 8384 N N . GLU B 1 485 ? -4.746 18.109 29.125 1 81.88 485 GLU B N 1
ATOM 8385 C CA . GLU B 1 485 ? -3.846 17.062 28.656 1 81.88 485 GLU B CA 1
ATOM 8386 C C . GLU B 1 485 ? -3.895 16.938 27.125 1 81.88 485 GLU B C 1
ATOM 8388 O O . GLU B 1 485 ? -2.986 16.375 26.516 1 81.88 485 GLU B O 1
ATOM 8393 N N . GLU B 1 486 ? -4.922 17.516 26.516 1 80.25 486 GLU B N 1
ATOM 8394 C CA . GLU B 1 486 ? -5.074 17.453 25.062 1 80.25 486 GLU B CA 1
ATOM 8395 C C . GLU B 1 486 ? -4.492 18.703 24.406 1 80.25 486 GLU B C 1
ATOM 8397 O O . GLU B 1 486 ? -4.52 18.828 23.172 1 80.25 486 GLU B O 1
ATOM 8402 N N . GLY B 1 487 ? -4.023 19.578 25.25 1 76.25 487 GLY B N 1
ATOM 8403 C CA . GLY B 1 487 ? -3.463 20.812 24.734 1 76.25 487 GLY B CA 1
ATOM 8404 C C . GLY B 1 487 ? -4.52 21.844 24.391 1 76.25 487 GLY B C 1
ATOM 8405 O O . GLY B 1 487 ? -4.281 22.734 23.578 1 76.25 487 GLY B O 1
ATOM 8406 N N . ILE B 1 488 ? -5.625 21.688 24.969 1 79.75 488 ILE B N 1
ATOM 8407 C CA . ILE B 1 488 ? -6.715 22.609 24.703 1 79.75 488 ILE B CA 1
ATOM 8408 C C . ILE B 1 488 ? -6.777 23.672 25.797 1 79.75 488 ILE B C 1
ATOM 8410 O O . ILE B 1 488 ? -6.777 23.344 26.984 1 79.75 488 ILE B O 1
ATOM 8414 N N . LEU B 1 489 ? -6.895 24.922 25.453 1 84.69 489 LEU B N 1
ATOM 8415 C CA . LEU B 1 489 ? -6.879 26.047 26.375 1 84.69 489 LEU B CA 1
ATOM 8416 C C . LEU B 1 489 ? -8.289 26.375 26.859 1 84.69 489 LEU B C 1
ATOM 8418 O O . LEU B 1 489 ? -9.219 26.453 26.047 1 84.69 489 LEU B O 1
ATOM 8422 N N . HIS B 1 490 ? -8.391 26.484 28.141 1 82.31 490 HIS B N 1
ATOM 8423 C CA . HIS B 1 490 ? -9.578 27.016 28.797 1 82.31 490 HIS B CA 1
ATOM 8424 C C . HIS B 1 490 ? -9.25 28.281 29.594 1 82.31 490 HIS B C 1
ATOM 8426 O O . HIS B 1 490 ? -8.281 28.297 30.359 1 82.31 490 HIS B O 1
ATOM 8432 N N . VAL B 1 491 ? -9.961 29.359 29.328 1 84.12 491 VAL B N 1
ATOM 8433 C CA . VAL B 1 491 ? -9.719 30.609 30.047 1 84.12 491 VAL B CA 1
ATOM 8434 C C . VAL B 1 491 ? -10.953 30.969 30.875 1 84.12 491 VAL B C 1
ATOM 8436 O O . VAL B 1 491 ? -12.078 30.938 30.375 1 84.12 491 VAL B O 1
ATOM 8439 N N . SER B 1 492 ? -10.711 31.203 32.125 1 83.25 492 SER B N 1
ATOM 8440 C CA . SER B 1 492 ? -11.773 31.641 33.031 1 83.25 492 SER B CA 1
ATOM 8441 C C . SER B 1 492 ? -11.367 32.875 33.781 1 83.25 492 SER B C 1
ATOM 8443 O O . SER B 1 492 ? -10.18 33.156 33.969 1 83.25 492 SER B O 1
ATOM 8445 N N . ALA B 1 493 ? -12.422 33.75 34.125 1 80.69 493 ALA B N 1
ATOM 8446 C CA . ALA B 1 493 ? -12.172 34.969 34.875 1 80.69 493 ALA B CA 1
ATOM 8447 C C . ALA B 1 493 ? -13.172 35.125 36.031 1 80.69 493 ALA B C 1
ATOM 8449 O O . ALA B 1 493 ? -14.336 34.719 35.906 1 80.69 493 ALA B O 1
ATOM 8450 N N . GLU B 1 494 ? -12.641 35.594 37.156 1 80.06 494 GLU B N 1
ATOM 8451 C CA . GLU B 1 494 ? -13.484 35.781 38.344 1 80.06 494 GLU B CA 1
ATOM 8452 C C . GLU B 1 494 ? -13.156 37.094 39.031 1 80.06 494 GLU B C 1
ATOM 8454 O O . GLU B 1 494 ? -11.984 37.469 39.156 1 80.06 494 GLU B O 1
ATOM 8459 N N . ASP B 1 495 ? -14.305 37.812 39.406 1 76.94 495 ASP B N 1
ATOM 8460 C CA . ASP B 1 495 ? -14.156 38.969 40.281 1 76.94 495 ASP B CA 1
ATOM 8461 C C . ASP B 1 495 ? -13.93 38.531 41.719 1 76.94 495 ASP B C 1
ATOM 8463 O O . ASP B 1 495 ? -14.781 37.875 42.312 1 76.94 495 ASP B O 1
ATOM 8467 N N . LYS B 1 496 ? -12.812 38.875 42.188 1 72.94 496 LYS B N 1
ATOM 8468 C CA . LYS B 1 496 ? -12.469 38.406 43.531 1 72.94 496 LYS B CA 1
ATOM 8469 C C . LYS B 1 496 ? -13.43 39 44.562 1 72.94 496 LYS B C 1
ATOM 8471 O O . LYS B 1 496 ? -13.695 38.344 45.594 1 72.94 496 LYS B O 1
ATOM 8476 N N . LYS B 1 497 ? -13.891 40.188 44.469 1 68.44 497 LYS B N 1
ATOM 8477 C CA . LYS B 1 497 ? -14.758 40.781 45.469 1 68.44 497 LYS B CA 1
ATOM 8478 C C . LYS B 1 497 ? -16.188 40.281 45.312 1 68.44 497 LYS B C 1
ATOM 8480 O O . LYS B 1 497 ? -16.875 40.031 46.312 1 68.44 497 LYS B O 1
ATOM 8485 N N . SER B 1 498 ? -16.766 40.438 44.156 1 59.59 498 SER B N 1
ATOM 8486 C CA . SER B 1 498 ? -18.188 40.125 44 1 59.59 498 SER B CA 1
ATOM 8487 C C . SER B 1 498 ? -18.422 38.625 43.938 1 59.59 498 SER B C 1
ATOM 8489 O O . SER B 1 498 ? -19.547 38.156 44.031 1 59.59 498 SER B O 1
ATOM 8491 N N . ALA B 1 499 ? -17.688 37.812 44.406 1 55.53 499 ALA B N 1
ATOM 8492 C CA . ALA B 1 499 ? -17.844 36.375 44.281 1 55.53 499 ALA B CA 1
ATOM 8493 C C . ALA B 1 499 ? -18.438 35.969 42.938 1 55.53 499 ALA B C 1
ATOM 8495 O O . ALA B 1 499 ? -18.844 34.844 42.75 1 55.53 499 ALA B O 1
ATOM 8496 N N . GLN B 1 500 ? -18.859 36.906 42.188 1 50.88 500 GLN B N 1
ATOM 8497 C CA . GLN B 1 500 ? -19.453 36.469 40.938 1 50.88 500 GLN B CA 1
ATOM 8498 C C . GLN B 1 500 ? -18.406 35.812 40.031 1 50.88 500 GLN B C 1
ATOM 8500 O O . GLN B 1 500 ? -17.391 36.438 39.719 1 50.88 500 GLN B O 1
ATOM 8505 N N . LYS B 1 501 ? -18.312 34.562 40.219 1 50.72 501 LYS B N 1
ATOM 8506 C CA . LYS B 1 501 ? -17.5 33.688 39.375 1 50.72 501 LYS B CA 1
ATOM 8507 C C . LYS B 1 501 ? -18.047 33.594 37.969 1 50.72 501 LYS B C 1
ATOM 8509 O O . LYS B 1 501 ? -19.234 33.281 37.75 1 50.72 501 LYS B O 1
ATOM 8514 N N . GLU B 1 502 ? -17.922 34.562 37.188 1 48.22 502 GLU B N 1
ATOM 8515 C CA . GLU B 1 502 ? -18.359 34.219 35.844 1 48.22 502 GLU B CA 1
ATOM 8516 C C . GLU B 1 502 ? -17.297 33.406 35.094 1 48.22 502 GLU B C 1
ATOM 8518 O O . GLU B 1 502 ? -16.141 33.812 35.031 1 48.22 502 GLU B O 1
ATOM 8523 N N . LYS B 1 503 ? -17.375 32.125 35.312 1 47.84 503 LYS B N 1
ATOM 8524 C CA . LYS B 1 503 ? -16.609 31.219 34.469 1 47.84 503 LYS B CA 1
ATOM 8525 C C . LYS B 1 503 ? -16.844 31.547 33 1 47.84 503 LYS B C 1
ATOM 8527 O O . LYS B 1 503 ? -17.953 31.438 32.5 1 47.84 503 LYS B O 1
ATOM 8532 N N . ILE B 1 504 ? -16.359 32.625 32.562 1 45.06 504 ILE B N 1
ATOM 8533 C CA . ILE B 1 504 ? -16.531 32.688 31.109 1 45.06 504 ILE B CA 1
ATOM 8534 C C . ILE B 1 504 ? -15.57 31.719 30.422 1 45.06 504 ILE B C 1
ATOM 8536 O O . ILE B 1 504 ? -14.352 31.797 30.609 1 45.06 504 ILE B O 1
ATOM 8540 N N . THR B 1 505 ? -15.875 30.5 30.391 1 45.94 505 THR B N 1
ATOM 8541 C CA . THR B 1 505 ? -15.125 29.641 29.484 1 45.94 505 THR B CA 1
ATOM 8542 C C . THR B 1 505 ? -14.938 30.328 28.125 1 45.94 505 THR B C 1
ATOM 8544 O O . THR B 1 505 ? -15.891 30.875 27.562 1 45.94 505 THR B O 1
ATOM 8547 N N . ILE B 1 506 ? -13.883 30.781 27.844 1 47.06 506 ILE B N 1
ATOM 8548 C CA . ILE B 1 506 ? -13.555 31.281 26.516 1 47.06 506 ILE B CA 1
ATOM 8549 C C . ILE B 1 506 ? -14.336 30.469 25.469 1 47.06 506 ILE B C 1
ATOM 8551 O O . ILE B 1 506 ? -14.094 29.281 25.281 1 47.06 506 ILE B O 1
ATOM 8555 N N . MET B 1 507 ? -15.664 30.578 25.453 1 43.72 507 MET B N 1
ATOM 8556 C CA . MET B 1 507 ? -16.547 29.938 24.5 1 43.72 507 MET B CA 1
ATOM 8557 C C . MET B 1 507 ? -16.047 30.125 23.062 1 43.72 507 MET B C 1
ATOM 8559 O O . MET B 1 507 ? -16.109 29.219 22.25 1 43.72 507 MET B O 1
ATOM 8563 N N . HIS B 1 508 ? -16.109 31.547 22.609 1 45.09 508 HIS B N 1
ATOM 8564 C CA . HIS B 1 508 ? -16.359 31.719 21.188 1 45.09 508 HIS B CA 1
ATOM 8565 C C . HIS B 1 508 ? -15.07 31.547 20.375 1 45.09 508 HIS B C 1
ATOM 8567 O O . HIS B 1 508 ? -14.266 32.469 20.266 1 45.09 508 HIS B O 1
ATOM 8573 N N . ASP B 1 509 ? -14.586 30.422 20.375 1 52.5 509 ASP B N 1
ATOM 8574 C CA . ASP B 1 509 ? -13.5 30.141 19.438 1 52.5 509 ASP B CA 1
ATOM 8575 C C . ASP B 1 509 ? -13.805 30.719 18.062 1 52.5 509 ASP B C 1
ATOM 8577 O O . ASP B 1 509 ? -14.836 30.391 17.469 1 52.5 509 ASP B O 1
ATOM 8581 N N . VAL B 1 510 ? -13.344 31.891 17.781 1 50.5 510 VAL B N 1
ATOM 8582 C CA . VAL B 1 510 ? -13.469 32.375 16.422 1 50.5 510 VAL B CA 1
ATOM 8583 C C . VAL B 1 510 ? -13.305 31.234 15.43 1 50.5 510 VAL B C 1
ATOM 8585 O O . VAL B 1 510 ? -12.312 30.5 15.477 1 50.5 510 VAL B O 1
ATOM 8588 N N . GLY B 1 511 ? -14.391 30.984 14.742 1 58.88 511 GLY B N 1
ATOM 8589 C CA . GLY B 1 511 ? -14.383 30.031 13.641 1 58.88 511 GLY B CA 1
ATOM 8590 C C . GLY B 1 511 ? -14.828 28.641 14.047 1 58.88 511 GLY B C 1
ATOM 8591 O O . GLY B 1 511 ? -14.969 27.75 13.203 1 58.88 511 GLY B O 1
ATOM 8592 N N . ARG B 1 512 ? -15.172 28.625 15.43 1 67 512 ARG B N 1
ATOM 8593 C CA . ARG B 1 512 ? -15.586 27.281 15.844 1 67 512 ARG B CA 1
ATOM 8594 C C . ARG B 1 512 ? -17.109 27.125 15.742 1 67 512 ARG B C 1
ATOM 8596 O O . ARG B 1 512 ? -17.844 28.094 15.953 1 67 512 ARG B O 1
ATOM 8603 N N . PHE B 1 513 ? -17.453 26 15.445 1 70.69 513 PHE B N 1
ATOM 8604 C CA . PHE B 1 513 ? -18.875 25.656 15.391 1 70.69 513 PHE B CA 1
ATOM 8605 C C . PHE B 1 513 ? -19.438 25.516 16.797 1 70.69 513 PHE B C 1
ATOM 8607 O O . PHE B 1 513 ? -18.75 25.062 17.719 1 70.69 513 PHE B O 1
ATOM 8614 N N . SER B 1 514 ? -20.672 25.984 16.969 1 73.19 514 SER B N 1
ATOM 8615 C CA . SER B 1 514 ? -21.391 25.75 18.219 1 73.19 514 SER B CA 1
ATOM 8616 C C . SER B 1 514 ? -21.75 24.281 18.391 1 73.19 514 SER B C 1
ATOM 8618 O O . SER B 1 514 ? -21.688 23.516 17.422 1 73.19 514 SER B O 1
ATOM 8620 N N . MET B 1 515 ? -22.078 23.938 19.609 1 76.19 515 MET B N 1
ATOM 8621 C CA . MET B 1 515 ? -22.5 22.578 19.859 1 76.19 515 MET B CA 1
ATOM 8622 C C . MET B 1 515 ? -23.75 22.234 19.047 1 76.19 515 MET B C 1
ATOM 8624 O O . MET B 1 515 ? -23.906 21.094 18.609 1 76.19 515 MET B O 1
ATOM 8628 N N . GLU B 1 516 ? -24.609 23.203 18.906 1 76.62 516 GLU B N 1
ATOM 8629 C CA . GLU B 1 516 ? -25.812 23 18.094 1 76.62 516 GLU B CA 1
ATOM 8630 C C . GLU B 1 516 ? -25.453 22.75 16.625 1 76.62 516 GLU B C 1
ATOM 8632 O O . GLU B 1 516 ? -26.047 21.891 15.977 1 76.62 516 GLU B O 1
ATOM 8637 N N . GLU B 1 517 ? -24.484 23.5 16.25 1 81.44 517 GLU B N 1
ATOM 8638 C CA . GLU B 1 517 ? -24.031 23.312 14.875 1 81.44 517 GLU B CA 1
ATOM 8639 C C . GLU B 1 517 ? -23.391 21.938 14.695 1 81.44 517 GLU B C 1
ATOM 8641 O O . GLU B 1 517 ? -23.609 21.266 13.68 1 81.44 517 GLU B O 1
ATOM 8646 N N . ILE B 1 518 ? -22.641 21.547 15.625 1 83 518 ILE B N 1
ATOM 8647 C CA . ILE B 1 518 ? -21.984 20.25 15.57 1 83 518 ILE B CA 1
ATOM 8648 C C . ILE B 1 518 ? -23.047 19.141 15.57 1 83 518 ILE B C 1
ATOM 8650 O O . ILE B 1 518 ? -22.953 18.203 14.789 1 83 518 ILE B O 1
ATOM 8654 N N . GLN B 1 519 ? -23.984 19.266 16.422 1 83.62 519 GLN B N 1
ATOM 8655 C CA . GLN B 1 519 ? -25.062 18.281 16.469 1 83.62 519 GLN B CA 1
ATOM 8656 C C . GLN B 1 519 ? -25.828 18.219 15.156 1 83.62 519 GLN B C 1
ATOM 8658 O O . GLN B 1 519 ? -26.219 17.141 14.711 1 83.62 519 GLN B O 1
ATOM 8663 N N . ARG B 1 520 ? -26.016 19.359 14.602 1 85.69 520 ARG B N 1
ATOM 8664 C CA . ARG B 1 520 ? -26.641 19.406 13.281 1 85.69 520 ARG B CA 1
ATOM 8665 C C . ARG B 1 520 ? -25.797 18.672 12.25 1 85.69 520 ARG B C 1
ATOM 8667 O O . ARG B 1 520 ? -26.328 17.906 11.438 1 85.69 520 ARG B O 1
ATOM 8674 N N . MET B 1 521 ? -24.531 18.938 12.312 1 83.19 521 MET B N 1
ATOM 8675 C CA . MET B 1 521 ? -23.625 18.297 11.359 1 83.19 521 MET B CA 1
ATOM 8676 C C . MET B 1 521 ? -23.578 16.781 11.586 1 83.19 521 MET B C 1
ATOM 8678 O O . MET B 1 521 ? -23.422 16.016 10.633 1 83.19 521 MET B O 1
ATOM 8682 N N . VAL B 1 522 ? -23.688 16.438 12.812 1 84.81 522 VAL B N 1
ATOM 8683 C CA . VAL B 1 522 ? -23.75 15.016 13.125 1 84.81 522 VAL B CA 1
ATOM 8684 C C . VAL B 1 522 ? -25 14.406 12.492 1 84.81 522 VAL B C 1
ATOM 8686 O O . VAL B 1 522 ? -24.953 13.336 11.883 1 84.81 522 VAL B O 1
ATOM 8689 N N . LYS B 1 523 ? -26.094 15.055 12.664 1 86.81 523 LYS B N 1
ATOM 8690 C CA . LYS B 1 523 ? -27.344 14.594 12.086 1 86.81 523 LYS B CA 1
ATOM 8691 C C . LYS B 1 523 ? -27.266 14.555 10.562 1 86.81 523 LYS B C 1
ATOM 8693 O O . LYS B 1 523 ? -27.75 13.609 9.938 1 86.81 523 LYS B O 1
ATOM 8698 N N . GLU B 1 524 ? -26.703 15.578 10.055 1 87 524 GLU B N 1
ATOM 8699 C CA . GLU B 1 524 ? -26.547 15.633 8.602 1 87 524 GLU B CA 1
ATOM 8700 C C . GLU B 1 524 ? -25.656 14.492 8.102 1 87 524 GLU B C 1
ATOM 8702 O O . GLU B 1 524 ? -25.938 13.898 7.059 1 87 524 GLU B O 1
ATOM 8707 N N . ALA B 1 525 ? -24.609 14.297 8.805 1 83.19 525 ALA B N 1
ATOM 8708 C CA . ALA B 1 525 ? -23.719 13.203 8.445 1 83.19 525 ALA B CA 1
ATOM 8709 C C . ALA B 1 525 ? -24.453 11.867 8.453 1 83.19 525 ALA B C 1
ATOM 8711 O O . ALA B 1 525 ? -24.219 11.008 7.598 1 83.19 525 ALA B O 1
ATOM 8712 N N . GLN B 1 526 ? -25.312 11.672 9.367 1 86.12 526 GLN B N 1
ATOM 8713 C CA . GLN B 1 526 ? -26.094 10.453 9.453 1 86.12 526 GLN B CA 1
ATOM 8714 C C . GLN B 1 526 ? -27.094 10.352 8.297 1 86.12 526 GLN B C 1
ATOM 8716 O O . GLN B 1 526 ? -27.328 9.266 7.77 1 86.12 526 GLN B O 1
ATOM 8721 N N . GLU B 1 527 ? -27.594 11.5 7.988 1 85.81 527 GLU B N 1
ATOM 8722 C CA . GLU B 1 527 ? -28.516 11.531 6.855 1 85.81 527 GLU B CA 1
ATOM 8723 C C . GLU B 1 527 ? -27.797 11.172 5.555 1 85.81 527 GLU B C 1
ATOM 8725 O O . GLU B 1 527 ? -28.328 10.422 4.738 1 85.81 527 GLU B O 1
ATOM 8730 N N . TYR B 1 528 ? -26.688 11.766 5.445 1 81.44 528 TYR B N 1
ATOM 8731 C CA . TYR B 1 528 ? -25.922 11.453 4.242 1 81.44 528 TYR B CA 1
ATOM 8732 C C . TYR B 1 528 ? -25.516 9.984 4.219 1 81.44 528 TYR B C 1
ATOM 8734 O O . TYR B 1 528 ? -25.484 9.367 3.156 1 81.44 528 TYR B O 1
ATOM 8742 N N . LYS B 1 529 ? -25.219 9.516 5.348 1 82.94 529 LYS B N 1
ATOM 8743 C CA . LYS B 1 529 ? -24.891 8.094 5.449 1 82.94 529 LYS B CA 1
ATOM 8744 C C . LYS B 1 529 ? -26.062 7.227 5.031 1 82.94 529 LYS B C 1
ATOM 8746 O O . LYS B 1 529 ? -25.891 6.215 4.352 1 82.94 529 LYS B O 1
ATOM 8751 N N . ALA B 1 530 ? -27.188 7.617 5.434 1 82.25 530 ALA B N 1
ATOM 8752 C CA . ALA B 1 530 ? -28.406 6.883 5.074 1 82.25 530 ALA B CA 1
ATOM 8753 C C . ALA B 1 530 ? -28.656 6.945 3.572 1 82.25 530 ALA B C 1
ATOM 8755 O O . ALA B 1 530 ? -29.062 5.953 2.961 1 82.25 530 ALA B O 1
ATOM 8756 N N . VAL B 1 531 ? -28.422 8.102 3.051 1 81.44 531 VAL B N 1
ATOM 8757 C CA . VAL B 1 531 ? -28.594 8.281 1.613 1 81.44 531 VAL B CA 1
ATOM 8758 C C . VAL B 1 531 ? -27.578 7.422 0.859 1 81.44 531 VAL B C 1
ATOM 8760 O O . VAL B 1 531 ? -27.922 6.797 -0.148 1 81.44 531 VAL B O 1
ATOM 8763 N N . ASP B 1 532 ? -26.406 7.438 1.381 1 80.31 532 ASP B N 1
ATOM 8764 C CA . ASP B 1 532 ? -25.375 6.625 0.769 1 80.31 532 ASP B CA 1
ATOM 8765 C C . ASP B 1 532 ? -25.719 5.141 0.824 1 80.31 532 ASP B C 1
ATOM 8767 O O . ASP B 1 532 ? -25.5 4.406 -0.14 1 80.31 532 ASP B O 1
ATOM 8771 N N . GLU B 1 533 ? -26.219 4.754 1.912 1 82.38 533 GLU B N 1
ATOM 8772 C CA . GLU B 1 533 ? -26.609 3.357 2.078 1 82.38 533 GLU B CA 1
ATOM 8773 C C . GLU B 1 533 ? -27.766 2.992 1.14 1 82.38 533 GLU B C 1
ATOM 8775 O O . GLU B 1 533 ? -27.797 1.893 0.583 1 82.38 533 GLU B O 1
ATOM 8780 N N . GLU B 1 534 ? -28.641 3.895 1.031 1 81.75 534 GLU B N 1
ATOM 8781 C CA . GLU B 1 534 ? -29.75 3.666 0.121 1 81.75 534 GLU B CA 1
ATOM 8782 C C . GLU B 1 534 ? -29.281 3.566 -1.325 1 81.75 534 GLU B C 1
ATOM 8784 O O . GLU B 1 534 ? -29.797 2.756 -2.098 1 81.75 534 GLU B O 1
ATOM 8789 N N . HIS B 1 535 ? -28.438 4.402 -1.648 1 80 535 HIS B N 1
ATOM 8790 C CA . HIS B 1 535 ? -27.891 4.355 -2.996 1 80 535 HIS B CA 1
ATOM 8791 C C . HIS B 1 535 ? -27.125 3.059 -3.229 1 80 535 HIS B C 1
ATOM 8793 O O . HIS B 1 535 ? -27.219 2.461 -4.305 1 80 535 HIS B O 1
ATOM 8799 N N . LYS B 1 536 ? -26.375 2.734 -2.277 1 78.69 536 LYS B N 1
ATOM 8800 C CA . LYS B 1 536 ? -25.656 1.474 -2.373 1 78.69 536 LYS B CA 1
ATOM 8801 C C . LYS B 1 536 ? -26.609 0.3 -2.58 1 78.69 536 LYS B C 1
ATOM 8803 O O . LYS B 1 536 ? -26.328 -0.59 -3.389 1 78.69 536 LYS B O 1
ATOM 8808 N N . ASN B 1 537 ? -27.641 0.335 -1.853 1 82 537 ASN B N 1
ATOM 8809 C CA . ASN B 1 537 ? -28.641 -0.715 -1.989 1 82 537 ASN B CA 1
ATOM 8810 C C . ASN B 1 537 ? -29.297 -0.7 -3.373 1 82 537 ASN B C 1
ATOM 8812 O O . ASN B 1 537 ? -29.562 -1.756 -3.947 1 82 537 ASN B O 1
ATOM 8816 N N . LYS B 1 538 ? -29.484 0.484 -3.807 1 81.94 538 LYS B N 1
ATOM 8817 C CA . LYS B 1 538 ? -30.078 0.635 -5.137 1 81.94 538 LYS B CA 1
ATOM 8818 C C . LYS B 1 538 ? -29.141 0.088 -6.211 1 81.94 538 LYS B C 1
ATOM 8820 O O . LYS B 1 538 ? -29.578 -0.617 -7.125 1 81.94 538 LYS B O 1
ATOM 8825 N N . VAL B 1 539 ? -27.953 0.435 -6.09 1 80.5 539 VAL B N 1
ATOM 8826 C CA . VAL B 1 539 ? -26.953 -0.015 -7.055 1 80.5 539 VAL B CA 1
ATOM 8827 C C . VAL B 1 539 ? -26.812 -1.534 -6.984 1 80.5 539 VAL B C 1
ATOM 8829 O O . VAL B 1 539 ? -26.703 -2.203 -8.016 1 80.5 539 VAL B O 1
ATOM 8832 N N . GLN B 1 540 ? -26.844 -2.002 -5.805 1 82.06 540 GLN B N 1
ATOM 8833 C CA . GLN B 1 540 ? -26.781 -3.449 -5.633 1 82.06 540 GLN B CA 1
ATOM 8834 C C . GLN B 1 540 ? -27.984 -4.137 -6.266 1 82.06 540 GLN B C 1
ATOM 8836 O O . GLN B 1 540 ? -27.844 -5.168 -6.926 1 82.06 540 GLN B O 1
ATOM 8841 N N . ALA B 1 541 ? -29.094 -3.568 -6.004 1 83.62 541 ALA B N 1
ATOM 8842 C CA . ALA B 1 541 ? -30.312 -4.117 -6.598 1 83.62 541 ALA B CA 1
ATOM 8843 C C . ALA B 1 541 ? -30.234 -4.094 -8.125 1 83.62 541 ALA B C 1
ATOM 8845 O O . ALA B 1 541 ? -30.641 -5.051 -8.781 1 83.62 541 ALA B O 1
ATOM 8846 N N . ARG B 1 542 ? -29.766 -3.018 -8.609 1 83.56 542 ARG B N 1
ATOM 8847 C CA . ARG B 1 542 ? -29.594 -2.9 -10.055 1 83.56 542 ARG B CA 1
ATOM 8848 C C . ARG B 1 542 ? -28.609 -3.943 -10.57 1 83.56 542 ARG B C 1
ATOM 8850 O O . ARG B 1 542 ? -28.828 -4.539 -11.625 1 83.56 542 ARG B O 1
ATOM 8857 N N . ASN B 1 543 ? -27.609 -4.105 -9.867 1 81.31 543 ASN B N 1
ATOM 8858 C CA . ASN B 1 543 ? -26.609 -5.117 -10.227 1 81.31 543 ASN B CA 1
ATOM 8859 C C . ASN B 1 543 ? -27.219 -6.52 -10.227 1 81.31 543 ASN B C 1
ATOM 8861 O O . ASN B 1 543 ? -26.906 -7.336 -11.094 1 81.31 543 ASN B O 1
ATOM 8865 N N . ASP B 1 544 ? -28.016 -6.73 -9.312 1 85.19 544 ASP B N 1
ATOM 8866 C CA . ASP B 1 544 ? -28.641 -8.039 -9.203 1 85.19 544 ASP B CA 1
ATOM 8867 C C . ASP B 1 544 ? -29.547 -8.32 -10.398 1 85.19 544 ASP B C 1
ATOM 8869 O O . ASP B 1 544 ? -29.531 -9.422 -10.953 1 85.19 544 ASP B O 1
ATOM 8873 N N . ILE B 1 545 ? -30.297 -7.305 -10.734 1 85.88 545 ILE B N 1
ATOM 8874 C CA . ILE B 1 545 ? -31.203 -7.477 -11.859 1 85.88 545 ILE B CA 1
ATOM 8875 C C . ILE B 1 545 ? -30.391 -7.621 -13.148 1 85.88 545 ILE B C 1
ATOM 8877 O O . ILE B 1 545 ? -30.75 -8.43 -14.016 1 85.88 545 ILE B O 1
ATOM 8881 N N . GLU B 1 546 ? -29.422 -6.797 -13.266 1 85.12 546 GLU B N 1
ATOM 8882 C CA . GLU B 1 546 ? -28.578 -6.906 -14.453 1 85.12 546 GLU B CA 1
ATOM 8883 C C . GLU B 1 546 ? -27.906 -8.273 -14.523 1 85.12 546 GLU B C 1
ATOM 8885 O O . GLU B 1 546 ? -27.766 -8.844 -15.609 1 85.12 546 GLU B O 1
ATOM 8890 N N . GLY B 1 547 ? -27.5 -8.719 -13.414 1 84.06 547 GLY B N 1
ATOM 8891 C CA . GLY B 1 547 ? -26.953 -10.062 -13.367 1 84.06 547 GLY B CA 1
ATOM 8892 C C . GLY B 1 547 ? -27.922 -11.125 -13.852 1 84.06 547 GLY B C 1
ATOM 8893 O O . GLY B 1 547 ? -27.531 -12.039 -14.586 1 84.06 547 GLY B O 1
ATOM 8894 N N . LEU B 1 548 ? -29.125 -10.914 -13.43 1 85.19 548 LEU B N 1
ATOM 8895 C CA . LEU B 1 548 ? -30.172 -11.828 -13.859 1 85.19 548 LEU B CA 1
ATOM 8896 C C . LEU B 1 548 ? -30.422 -11.711 -15.359 1 85.19 548 LEU B C 1
ATOM 8898 O O . LEU B 1 548 ? -30.625 -12.727 -16.047 1 85.19 548 LEU B O 1
ATOM 8902 N N . LEU B 1 549 ? -30.375 -10.477 -15.82 1 85.44 549 LEU B N 1
ATOM 8903 C CA . LEU B 1 549 ? -30.594 -10.242 -17.234 1 85.44 549 LEU B CA 1
ATOM 8904 C C . LEU B 1 549 ? -29.484 -10.883 -18.078 1 85.44 549 LEU B C 1
ATOM 8906 O O . LEU B 1 549 ? -29.766 -11.469 -19.125 1 85.44 549 LEU B O 1
ATOM 8910 N N . TYR B 1 550 ? -28.312 -10.82 -17.625 1 82.44 550 TYR B N 1
ATOM 8911 C CA . TYR B 1 550 ? -27.203 -11.445 -18.344 1 82.44 550 TYR B CA 1
ATOM 8912 C C . TYR B 1 550 ? -27.344 -12.961 -18.359 1 82.44 550 TYR B C 1
ATOM 8914 O O . TYR B 1 550 ? -27.047 -13.609 -19.359 1 82.44 550 TYR B O 1
ATOM 8922 N N . LYS B 1 551 ? -27.797 -13.508 -17.281 1 81.19 551 LYS B N 1
ATOM 8923 C CA . LYS B 1 551 ? -28.031 -14.945 -17.203 1 81.19 551 LYS B CA 1
ATOM 8924 C C . LYS B 1 551 ? -29.141 -15.383 -18.156 1 81.19 551 LYS B C 1
ATOM 8926 O O . LYS B 1 551 ? -29.078 -16.469 -18.75 1 81.19 551 LYS B O 1
ATOM 8931 N N . MET B 1 552 ? -30.078 -14.461 -18.203 1 80.38 552 MET B N 1
ATOM 8932 C CA . MET B 1 552 ? -31.234 -14.734 -19.062 1 80.38 552 MET B CA 1
ATOM 8933 C C . MET B 1 552 ? -30.859 -14.625 -20.531 1 80.38 552 MET B C 1
ATOM 8935 O O . MET B 1 552 ? -31.422 -15.328 -21.375 1 80.38 552 MET B O 1
ATOM 8939 N N . CYS B 1 553 ? -29.953 -13.719 -20.812 1 74.5 553 CYS B N 1
ATOM 8940 C CA . CYS B 1 553 ? -29.516 -13.531 -22.188 1 74.5 553 CYS B CA 1
ATOM 8941 C C . CYS B 1 553 ? -28.938 -14.828 -22.75 1 74.5 553 CYS B C 1
ATOM 8943 O O . CYS B 1 553 ? -29.047 -15.086 -23.953 1 74.5 553 CYS B O 1
ATOM 8945 N N . ASN B 1 554 ? -28.375 -15.562 -21.859 1 65.5 554 ASN B N 1
ATOM 8946 C CA . ASN B 1 554 ? -27.766 -16.812 -22.312 1 65.5 554 ASN B CA 1
ATOM 8947 C C . ASN B 1 554 ? -28.828 -17.844 -22.688 1 65.5 554 ASN B C 1
ATOM 8949 O O . ASN B 1 554 ? -28.531 -18.844 -23.328 1 65.5 554 ASN B O 1
ATOM 8953 N N . THR B 1 555 ? -30.062 -17.453 -22.297 1 64.94 555 THR B N 1
ATOM 8954 C CA . THR B 1 555 ? -31.188 -18.297 -22.672 1 64.94 555 THR B CA 1
ATOM 8955 C C . THR B 1 555 ? -32 -17.656 -23.781 1 64.94 555 THR B C 1
ATOM 8957 O O . THR B 1 555 ? -32.656 -16.625 -23.578 1 64.94 555 THR B O 1
ATOM 8960 N N . LEU B 1 556 ? -31.812 -17.938 -25.078 1 61.41 556 LEU B N 1
ATOM 8961 C CA . LEU B 1 556 ? -32.344 -17.359 -26.312 1 61.41 556 LEU B CA 1
ATOM 8962 C C . LEU B 1 556 ? -33.812 -16.953 -26.125 1 61.41 556 LEU B C 1
ATOM 8964 O O . LEU B 1 556 ? -34.25 -15.906 -26.625 1 61.41 556 LEU B O 1
ATOM 8968 N N . LYS B 1 557 ? -34.656 -17.719 -25.469 1 65.81 557 LYS B N 1
ATOM 8969 C CA . LYS B 1 557 ? -36.094 -17.516 -25.406 1 65.81 557 LYS B CA 1
ATOM 8970 C C . LYS B 1 557 ? -36.438 -16.297 -24.562 1 65.81 557 LYS B C 1
ATOM 8972 O O . LYS B 1 557 ? -37.594 -15.828 -24.562 1 65.81 557 LYS B O 1
ATOM 8977 N N . LEU B 1 558 ? -35.281 -15.664 -24.016 1 73.75 558 LEU B N 1
ATOM 8978 C CA . LEU B 1 558 ? -35.625 -14.617 -23.062 1 73.75 558 LEU B CA 1
ATOM 8979 C C . LEU B 1 558 ? -35.062 -13.266 -23.516 1 73.75 558 LEU B C 1
ATOM 8981 O O . LEU B 1 558 ? -35 -12.32 -22.734 1 73.75 558 LEU B O 1
ATOM 8985 N N . GLN B 1 559 ? -34.812 -13.156 -24.734 1 75.31 559 GLN B N 1
ATOM 8986 C CA . GLN B 1 559 ? -34.125 -11.961 -25.234 1 75.31 559 GLN B CA 1
ATOM 8987 C C . GLN B 1 559 ? -35.031 -10.734 -25.141 1 75.31 559 GLN B C 1
ATOM 8989 O O . GLN B 1 559 ? -34.594 -9.641 -24.797 1 75.31 559 GLN B O 1
ATOM 8994 N N . ASP B 1 560 ? -36.25 -10.969 -25.531 1 75.12 560 ASP B N 1
ATOM 8995 C CA . ASP B 1 560 ? -37.188 -9.859 -25.516 1 75.12 560 ASP B CA 1
ATOM 8996 C C . ASP B 1 560 ? -37.375 -9.305 -24.094 1 75.12 560 ASP B C 1
ATOM 8998 O O . ASP B 1 560 ? -37.375 -8.094 -23.891 1 75.12 560 ASP B O 1
ATOM 9002 N N . ALA B 1 561 ? -37.469 -10.219 -23.203 1 74.38 561 ALA B N 1
ATOM 9003 C CA . ALA B 1 561 ? -37.625 -9.82 -21.797 1 74.38 561 ALA B CA 1
ATOM 9004 C C . ALA B 1 561 ? -36.375 -9.102 -21.297 1 74.38 561 ALA B C 1
ATOM 9006 O O . ALA B 1 561 ? -36.469 -8.141 -20.531 1 74.38 561 ALA B O 1
ATOM 9007 N N . VAL B 1 562 ? -35.312 -9.539 -21.766 1 77.06 562 VAL B N 1
ATOM 9008 C CA . VAL B 1 562 ? -34.031 -8.945 -21.375 1 77.06 562 VAL B CA 1
ATOM 9009 C C . VAL B 1 562 ? -33.938 -7.531 -21.938 1 77.06 562 VAL B C 1
ATOM 9011 O O . VAL B 1 562 ? -33.531 -6.605 -21.234 1 77.06 562 VAL B O 1
ATOM 9014 N N . ASP B 1 563 ? -34.312 -7.379 -23.094 1 78.62 563 ASP B N 1
ATOM 9015 C CA . ASP B 1 563 ? -34.25 -6.07 -23.75 1 78.62 563 ASP B CA 1
ATOM 9016 C C . ASP B 1 563 ? -35.188 -5.078 -23.078 1 78.62 563 ASP B C 1
ATOM 9018 O O . ASP B 1 563 ? -34.844 -3.914 -22.875 1 78.62 563 ASP B O 1
ATOM 9022 N N . GLU B 1 564 ? -36.312 -5.574 -22.812 1 77.06 564 GLU B N 1
ATOM 9023 C CA . GLU B 1 564 ? -37.312 -4.723 -22.156 1 77.06 564 GLU B CA 1
ATOM 9024 C C . GLU B 1 564 ? -36.844 -4.297 -20.781 1 77.06 564 GLU B C 1
ATOM 9026 O O . GLU B 1 564 ? -36.969 -3.133 -20.391 1 77.06 564 GLU B O 1
ATOM 9031 N N . ALA B 1 565 ? -36.344 -5.285 -20.094 1 79 565 ALA B N 1
ATOM 9032 C CA . ALA B 1 565 ? -35.875 -5.004 -18.734 1 79 565 ALA B CA 1
ATOM 9033 C C . ALA B 1 565 ? -34.688 -4.07 -18.75 1 79 565 ALA B C 1
ATOM 9035 O O . ALA B 1 565 ? -34.562 -3.195 -17.891 1 79 565 ALA B O 1
ATOM 9036 N N . THR B 1 566 ? -33.875 -4.238 -19.672 1 78.31 566 THR B N 1
ATOM 9037 C CA . THR B 1 566 ? -32.688 -3.395 -19.797 1 78.31 566 THR B CA 1
ATOM 9038 C C . THR B 1 566 ? -33.094 -1.954 -20.109 1 78.31 566 THR B C 1
ATOM 9040 O O . THR B 1 566 ? -32.531 -1.016 -19.531 1 78.31 566 THR B O 1
ATOM 9043 N N . SER B 1 567 ? -34.031 -1.845 -20.969 1 77.5 567 SER B N 1
ATOM 9044 C CA . SER B 1 567 ? -34.531 -0.518 -21.312 1 77.5 567 SER B CA 1
ATOM 9045 C C . SER B 1 567 ? -35.219 0.135 -20.125 1 77.5 567 SER B C 1
ATOM 9047 O O . SER B 1 567 ? -35.094 1.343 -19.922 1 77.5 567 SER B O 1
ATOM 9049 N N . TRP B 1 568 ? -35.906 -0.719 -19.453 1 77.62 568 TRP B N 1
ATOM 9050 C CA . TRP B 1 568 ? -36.594 -0.243 -18.266 1 77.62 568 TRP B CA 1
ATOM 9051 C C . TRP B 1 568 ? -35.625 0.268 -17.219 1 77.62 568 TRP B C 1
ATOM 9053 O O . TRP B 1 568 ? -35.875 1.3 -16.578 1 77.62 568 TRP B O 1
ATOM 9063 N N . LEU B 1 569 ? -34.625 -0.396 -16.984 1 78.94 569 LEU B N 1
ATOM 9064 C CA . LEU B 1 569 ? -33.625 -0.047 -16 1 78.94 569 LEU B CA 1
ATOM 9065 C C . LEU B 1 569 ? -32.906 1.241 -16.391 1 78.94 569 LEU B C 1
ATOM 9067 O O . LEU B 1 569 ? -32.5 2.027 -15.516 1 78.94 569 LEU B O 1
ATOM 9071 N N . GLN B 1 570 ? -32.781 1.482 -17.609 1 74 570 GLN B N 1
ATOM 9072 C CA . GLN B 1 570 ? -32 2.625 -18.094 1 74 570 GLN B CA 1
ATOM 9073 C C . GLN B 1 570 ? -32.875 3.883 -18.141 1 74 570 GLN B C 1
ATOM 9075 O O . GLN B 1 570 ? -32.375 4.992 -17.922 1 74 570 GLN B O 1
ATOM 9080 N N . ASP B 1 571 ? -34.094 3.668 -18.359 1 69.31 571 ASP B N 1
ATOM 9081 C CA . ASP B 1 571 ? -34.938 4.797 -18.719 1 69.31 571 ASP B CA 1
ATOM 9082 C C . ASP B 1 571 ? -35.656 5.355 -17.484 1 69.31 571 ASP B C 1
ATOM 9084 O O . ASP B 1 571 ? -36.25 6.438 -17.547 1 69.31 571 ASP B O 1
ATOM 9088 N N . ASN B 1 572 ? -35.562 4.605 -16.391 1 67.19 572 ASN B N 1
ATOM 9089 C CA . ASN B 1 572 ? -36.375 5.039 -15.266 1 67.19 572 ASN B CA 1
ATOM 9090 C C . ASN B 1 572 ? -35.531 5.266 -14.008 1 67.19 572 ASN B C 1
ATOM 9092 O O . ASN B 1 572 ? -34.469 4.641 -13.836 1 67.19 572 ASN B O 1
ATOM 9096 N N . GLU B 1 573 ? -35.969 6.297 -13.383 1 73 573 GLU B N 1
ATOM 9097 C CA . GLU B 1 573 ? -35.469 6.461 -12.023 1 73 573 GLU B CA 1
ATOM 9098 C C . GLU B 1 573 ? -36.188 5.543 -11.047 1 73 573 GLU B C 1
ATOM 9100 O O . GLU B 1 573 ? -37.375 5.691 -10.828 1 73 573 GLU B O 1
ATOM 9105 N N . LEU B 1 574 ? -35.562 4.543 -10.672 1 77.44 574 LEU B N 1
ATOM 9106 C CA . LEU B 1 574 ? -36.219 3.467 -9.945 1 77.44 574 LEU B CA 1
ATOM 9107 C C . LEU B 1 574 ? -35.781 3.436 -8.492 1 77.44 574 LEU B C 1
ATOM 9109 O O . LEU B 1 574 ? -34.656 3.797 -8.172 1 77.44 574 LEU B O 1
ATOM 9113 N N . THR B 1 575 ? -36.812 3.162 -7.707 1 79.81 575 THR B N 1
ATOM 9114 C CA . THR B 1 575 ? -36.469 2.904 -6.309 1 79.81 575 THR B CA 1
ATOM 9115 C C . THR B 1 575 ? -35.969 1.479 -6.121 1 79.81 575 THR B C 1
ATOM 9117 O O . THR B 1 575 ? -36.156 0.63 -7 1 79.81 575 THR B O 1
ATOM 9120 N N . THR B 1 576 ? -35.375 1.338 -5.027 1 84.75 576 THR B N 1
ATOM 9121 C CA . THR B 1 576 ? -34.812 0.016 -4.719 1 84.75 576 THR B CA 1
ATOM 9122 C C . THR B 1 576 ? -35.938 -1.029 -4.711 1 84.75 576 THR B C 1
ATOM 9124 O O . THR B 1 576 ? -35.75 -2.143 -5.207 1 84.75 576 THR B O 1
ATOM 9127 N N . SER B 1 577 ? -37.031 -0.644 -4.18 1 85.69 577 SER B N 1
ATOM 9128 C CA . SER B 1 577 ? -38.156 -1.566 -4.09 1 85.69 577 SER B CA 1
ATOM 9129 C C . SER B 1 577 ? -38.688 -1.94 -5.477 1 85.69 577 SER B C 1
ATOM 9131 O O . SER B 1 577 ? -39 -3.105 -5.73 1 85.69 577 SER B O 1
ATOM 9133 N N . GLN B 1 578 ? -38.75 -0.982 -6.316 1 85.25 578 GLN B N 1
ATOM 9134 C CA . GLN B 1 578 ? -39.219 -1.221 -7.68 1 85.25 578 GLN B CA 1
ATOM 9135 C C . GLN B 1 578 ? -38.281 -2.154 -8.43 1 85.25 578 GLN B C 1
ATOM 9137 O O . GLN B 1 578 ? -38.719 -3.023 -9.18 1 85.25 578 GLN B O 1
ATOM 9142 N N . ILE B 1 579 ? -37.062 -1.896 -8.156 1 86 579 ILE B N 1
ATOM 9143 C CA . ILE B 1 579 ? -36.062 -2.717 -8.82 1 86 579 ILE B CA 1
ATOM 9144 C C . ILE B 1 579 ? -36.156 -4.156 -8.328 1 86 579 ILE B C 1
ATOM 9146 O O . ILE B 1 579 ? -36.125 -5.098 -9.125 1 86 579 ILE B O 1
ATOM 9150 N N . ASN B 1 580 ? -36.375 -4.246 -7.133 1 87 580 ASN B N 1
ATOM 9151 C CA . ASN B 1 580 ? -36.5 -5.574 -6.543 1 87 580 ASN B CA 1
ATOM 9152 C C . ASN B 1 580 ? -37.75 -6.297 -7.02 1 87 580 ASN B C 1
ATOM 9154 O O . ASN B 1 580 ? -37.75 -7.512 -7.23 1 87 580 ASN B O 1
ATOM 9158 N N . ASP B 1 581 ? -38.75 -5.543 -7.141 1 86.19 581 ASP B N 1
ATOM 9159 C CA . ASP B 1 581 ? -40 -6.121 -7.637 1 86.19 581 ASP B CA 1
ATOM 9160 C C . ASP B 1 581 ? -39.844 -6.625 -9.07 1 86.19 581 ASP B C 1
ATOM 9162 O O . ASP B 1 581 ? -40.312 -7.703 -9.414 1 86.19 581 ASP B O 1
ATOM 9166 N N . LYS B 1 582 ? -39.219 -5.785 -9.773 1 86.12 582 LYS B N 1
ATOM 9167 C CA . LYS B 1 582 ? -38.969 -6.195 -11.156 1 86.12 582 LYS B CA 1
ATOM 9168 C C . LYS B 1 582 ? -38.062 -7.422 -11.203 1 86.12 582 LYS B C 1
ATOM 9170 O O . LYS B 1 582 ? -38.25 -8.289 -12.062 1 86.12 582 LYS B O 1
ATOM 9175 N N . LYS B 1 583 ? -37.156 -7.438 -10.383 1 86.81 583 LYS B N 1
ATOM 9176 C CA . LYS B 1 583 ? -36.281 -8.594 -10.305 1 86.81 583 LYS B CA 1
ATOM 9177 C C . LYS B 1 583 ? -37.062 -9.867 -10.008 1 86.81 583 LYS B C 1
ATOM 9179 O O . LYS B 1 583 ? -36.812 -10.898 -10.641 1 86.81 583 LYS B O 1
ATOM 9184 N N . LYS B 1 584 ? -37.938 -9.742 -9.156 1 87.81 584 LYS B N 1
ATOM 9185 C CA . LYS B 1 584 ? -38.75 -10.898 -8.805 1 87.81 584 LYS B CA 1
ATOM 9186 C C . LYS B 1 584 ? -39.625 -11.352 -9.992 1 87.81 584 LYS B C 1
ATOM 9188 O O . LYS B 1 584 ? -39.781 -12.555 -10.211 1 87.81 584 LYS B O 1
ATOM 9193 N N . GLU B 1 585 ? -40.062 -10.414 -10.578 1 85.38 585 GLU B N 1
ATOM 9194 C CA . GLU B 1 585 ? -40.844 -10.703 -11.781 1 85.38 585 GLU B CA 1
ATOM 9195 C C . GLU B 1 585 ? -40 -11.445 -12.82 1 85.38 585 GLU B C 1
ATOM 9197 O O . GLU B 1 585 ? -40.438 -12.43 -13.406 1 85.38 585 GLU B O 1
ATOM 9202 N N . LEU B 1 586 ? -38.844 -10.961 -13.008 1 85.62 586 LEU B N 1
ATOM 9203 C CA . LEU B 1 586 ? -37.938 -11.555 -13.992 1 85.62 586 LEU B CA 1
ATOM 9204 C C . LEU B 1 586 ? -37.5 -12.945 -13.562 1 85.62 586 LEU B C 1
ATOM 9206 O O . LEU B 1 586 ? -37.312 -13.836 -14.398 1 85.62 586 LEU B O 1
ATOM 9210 N N . GLU B 1 587 ? -37.312 -13.102 -12.344 1 86.12 587 GLU B N 1
ATOM 9211 C CA . GLU B 1 587 ? -36.938 -14.406 -11.805 1 86.12 587 GLU B CA 1
ATOM 9212 C C . GLU B 1 587 ? -38.062 -15.438 -12.07 1 86.12 587 GLU B C 1
ATOM 9214 O O . GLU B 1 587 ? -37.75 -16.594 -12.391 1 86.12 587 GLU B O 1
ATOM 9219 N N . ARG B 1 588 ? -39.25 -14.984 -11.969 1 83.06 588 ARG B N 1
ATOM 9220 C CA . ARG B 1 588 ? -40.375 -15.852 -12.242 1 83.06 588 ARG B CA 1
ATOM 9221 C C . ARG B 1 588 ? -40.406 -16.266 -13.711 1 83.06 588 ARG B C 1
ATOM 9223 O O . ARG B 1 588 ? -40.688 -17.422 -14.031 1 83.06 588 ARG B O 1
ATOM 9230 N N . ILE B 1 589 ? -40.125 -15.336 -14.445 1 80.69 589 ILE B N 1
ATOM 9231 C CA . ILE B 1 589 ? -40.094 -15.594 -15.883 1 80.69 589 ILE B CA 1
ATOM 9232 C C . ILE B 1 589 ? -38.969 -16.578 -16.219 1 80.69 589 ILE B C 1
ATOM 9234 O O . ILE B 1 589 ? -39.156 -17.5 -17 1 80.69 589 ILE B O 1
ATOM 9238 N N . HIS B 1 590 ? -37.844 -16.359 -15.633 1 80.81 590 HIS B N 1
ATOM 9239 C CA . HIS B 1 590 ? -36.688 -17.203 -15.852 1 80.81 590 HIS B CA 1
ATOM 9240 C C . HIS B 1 590 ? -36.938 -18.625 -15.367 1 80.81 590 HIS B C 1
ATOM 9242 O O . HIS B 1 590 ? -36.625 -19.594 -16.078 1 80.81 590 HIS B O 1
ATOM 9248 N N . ASP B 1 591 ? -37.531 -18.75 -14.242 1 80.19 591 ASP B N 1
ATOM 9249 C CA . ASP B 1 591 ? -37.812 -20.062 -13.648 1 80.19 591 ASP B CA 1
ATOM 9250 C C . ASP B 1 591 ? -38.844 -20.828 -14.445 1 80.19 591 ASP B C 1
ATOM 9252 O O . ASP B 1 591 ? -38.75 -22.047 -14.609 1 80.19 591 ASP B O 1
ATOM 9256 N N . SER B 1 592 ? -39.812 -20.125 -14.859 1 76 592 SER B N 1
ATOM 9257 C CA . SER B 1 592 ? -40.875 -20.75 -15.641 1 76 592 SER B CA 1
ATOM 9258 C C . SER B 1 592 ? -40.375 -21.25 -16.984 1 76 592 SER B C 1
ATOM 9260 O O . SER B 1 592 ? -40.812 -22.281 -17.484 1 76 592 SER B O 1
ATOM 9262 N N . THR B 1 593 ? -39.406 -20.516 -17.484 1 73 593 THR B N 1
ATOM 9263 C CA . THR B 1 593 ? -38.844 -20.891 -18.781 1 73 593 THR B CA 1
ATOM 9264 C C . THR B 1 593 ? -37.844 -22.031 -18.641 1 73 593 THR B C 1
ATOM 9266 O O . THR B 1 593 ? -37.812 -22.938 -19.469 1 73 593 THR B O 1
ATOM 9269 N N . VAL B 1 594 ? -37.062 -22.031 -17.609 1 69.5 594 VAL B N 1
ATOM 9270 C CA . VAL B 1 594 ? -36.062 -23.062 -17.406 1 69.5 594 VAL B CA 1
ATOM 9271 C C . VAL B 1 594 ? -36.719 -24.359 -16.969 1 69.5 594 VAL B C 1
ATOM 9273 O O . VAL B 1 594 ? -36.344 -25.453 -17.406 1 69.5 594 VAL B O 1
ATOM 9276 N N . THR B 1 595 ? -37.75 -24.297 -16.078 1 62.12 595 THR B N 1
ATOM 9277 C CA . THR B 1 595 ? -38.5 -25.484 -15.68 1 62.12 595 THR B CA 1
ATOM 9278 C C . THR B 1 595 ? -39.375 -25.984 -16.812 1 62.12 595 THR B C 1
ATOM 9280 O O . THR B 1 595 ? -39.594 -27.188 -16.953 1 62.12 595 THR B O 1
ATOM 9283 N N . GLY B 1 596 ? -39.969 -25.156 -17.547 1 54.66 596 GLY B N 1
ATOM 9284 C CA . GLY B 1 596 ? -40.75 -25.625 -18.688 1 54.66 596 GLY B CA 1
ATOM 9285 C C . GLY B 1 596 ? -39.906 -26.328 -19.734 1 54.66 596 GLY B C 1
ATOM 9286 O O . GLY B 1 596 ? -40.406 -27.156 -20.484 1 54.66 596 GLY B O 1
ATOM 9287 N N . GLN B 1 597 ? -38.719 -25.938 -19.891 1 49.31 597 GLN B N 1
ATOM 9288 C CA . GLN B 1 597 ? -37.875 -26.656 -20.828 1 49.31 597 GLN B CA 1
ATOM 9289 C C . GLN B 1 597 ? -37.531 -28.047 -20.297 1 49.31 597 GLN B C 1
ATOM 9291 O O . GLN B 1 597 ? -37.25 -28.953 -21.078 1 49.31 597 GLN B O 1
ATOM 9296 N N . THR B 1 598 ? -37.438 -28.281 -19.078 1 43.12 598 THR B N 1
ATOM 9297 C CA . THR B 1 598 ? -37.188 -29.625 -18.562 1 43.12 598 THR B CA 1
ATOM 9298 C C . THR B 1 598 ? -38.438 -30.5 -18.703 1 43.12 598 THR B C 1
ATOM 9300 O O . THR B 1 598 ? -38.375 -31.703 -18.469 1 43.12 598 THR B O 1
ATOM 9303 N N . SER B 1 599 ? -39.594 -29.938 -18.859 1 36.19 599 SER B N 1
ATOM 9304 C CA . SER B 1 599 ? -40.719 -30.844 -18.922 1 36.19 599 SER B CA 1
ATOM 9305 C C . SER B 1 599 ? -40.906 -31.422 -20.312 1 36.19 599 SER B C 1
ATOM 9307 O O . SER B 1 599 ? -41.875 -32.125 -20.594 1 36.19 599 SER B O 1
ATOM 9309 N N . THR B 1 600 ? -40.25 -30.984 -21.344 1 32.47 600 THR B N 1
ATOM 9310 C CA . THR B 1 600 ? -40.562 -31.859 -22.469 1 32.47 600 THR B CA 1
ATOM 9311 C C . THR B 1 600 ? -39.812 -33.188 -22.344 1 32.47 600 THR B C 1
ATOM 9313 O O . THR B 1 600 ? -38.594 -33.219 -22.266 1 32.47 600 THR B O 1
ATOM 9316 N N . PRO B 1 601 ? -40.562 -34.344 -21.953 1 32.06 601 PRO B N 1
ATOM 9317 C CA . PRO B 1 601 ? -40.094 -35.719 -22.141 1 32.06 601 PRO B CA 1
ATOM 9318 C C . PRO B 1 601 ? -39.625 -36 -23.562 1 32.06 601 PRO B C 1
ATOM 9320 O O . PRO B 1 601 ? -40.156 -35.406 -24.516 1 32.06 601 PRO B O 1
#

Solvent-accessible surface area (backbone atoms only — not comparable to full-atom values): 61004 Å² total; per-residue (Å²): 128,78,80,72,74,58,33,28,2,30,24,70,37,32,51,44,25,28,34,15,35,63,54,96,89,37,80,42,74,45,48,40,91,85,65,38,54,60,35,43,32,25,40,18,41,34,68,78,45,78,31,62,17,64,68,14,58,74,44,25,40,84,38,24,47,25,27,50,59,50,44,62,78,46,36,50,44,46,42,80,36,68,68,48,56,60,51,49,74,74,46,61,36,49,77,41,76,42,78,76,43,18,42,24,37,46,32,49,44,63,79,34,82,44,73,40,41,40,37,55,56,49,8,53,51,48,33,50,45,51,50,42,51,22,65,62,68,73,45,90,66,39,39,27,16,41,38,39,64,52,63,54,50,54,52,30,50,52,33,52,52,48,12,37,42,39,39,58,35,45,72,77,41,50,41,37,31,48,58,20,29,48,48,37,48,52,65,67,54,64,65,78,83,93,63,74,40,33,33,36,29,42,30,28,25,39,41,28,28,32,26,30,36,32,38,40,42,92,46,34,40,36,46,53,19,47,28,47,39,78,83,37,26,41,52,56,54,35,47,45,49,39,54,51,51,50,52,46,46,22,70,75,66,72,45,77,54,84,83,37,53,40,37,45,41,48,46,42,53,37,36,47,50,36,55,56,46,45,38,78,32,66,60,48,59,39,71,40,65,42,45,54,95,71,40,65,41,79,44,78,46,36,55,26,57,52,47,58,69,35,43,70,59,58,57,56,67,47,50,30,54,54,50,22,30,60,72,49,69,47,60,68,85,65,47,69,44,37,39,53,25,25,68,44,43,47,35,55,68,54,44,49,51,54,19,56,72,47,77,61,46,77,60,48,67,83,56,57,35,77,48,28,36,12,46,14,26,11,52,50,22,40,46,74,63,45,40,86,74,56,83,62,72,75,42,81,39,43,48,33,52,54,18,32,24,34,59,44,86,88,51,29,42,46,74,69,42,57,47,43,38,59,40,55,38,77,43,75,46,77,42,61,40,86,40,64,51,39,44,56,48,73,44,41,32,31,38,42,88,47,58,41,44,87,72,30,46,73,46,32,66,40,72,45,71,77,42,61,70,34,58,52,58,65,40,44,36,39,37,35,42,35,30,40,81,57,56,43,76,43,36,33,39,29,37,69,80,68,64,49,63,46,71,42,57,56,68,62,37,69,65,56,75,48,70,68,51,46,52,48,47,26,52,48,47,51,48,50,48,51,50,50,51,50,42,50,49,31,51,49,39,50,31,51,38,48,36,48,37,55,61,34,52,74,39,74,95,33,43,67,60,35,51,52,50,51,49,49,62,71,74,43,93,69,50,50,65,56,42,47,50,50,36,52,5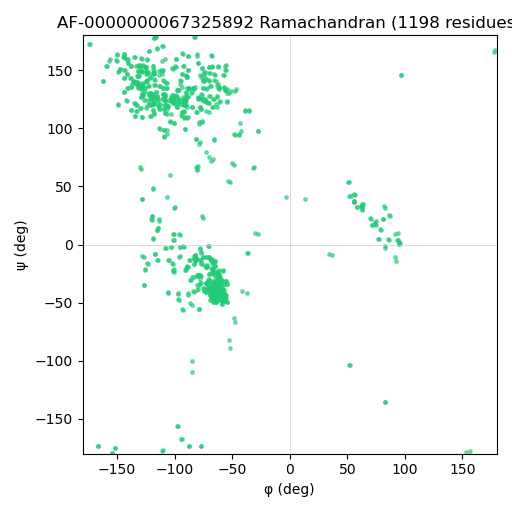1,50,49,50,53,50,49,55,50,58,54,53,61,67,60,66,125,129,78,80,72,74,60,32,28,2,31,24,72,38,29,51,45,25,28,34,16,34,64,53,95,91,36,79,41,73,46,50,40,91,83,64,39,56,60,36,42,33,26,41,19,41,33,67,78,46,78,32,61,18,62,68,14,57,74,44,27,40,85,37,23,48,25,29,48,59,50,43,64,78,46,36,50,45,46,41,79,37,68,66,50,56,59,53,49,74,74,45,61,36,49,74,42,77,40,78,75,44,18,41,24,38,46,32,48,43,63,80,34,82,42,72,41,41,39,36,56,56,50,9,54,51,48,33,51,45,52,50,41,52,21,64,60,69,73,44,90,68,42,40,28,16,40,38,39,64,52,63,54,50,53,52,29,50,52,34,50,52,49,11,36,42,39,40,57,35,45,72,77,41,51,41,38,32,47,57,19,30,48,49,35,49,52,64,66,55,61,69,71,80,94,63,75,40,34,32,36,30,41,30,27,26,37,40,28,29,31,26,30,36,32,38,40,42,90,45,35,40,36,46,54,19,48,28,50,37,79,83,37,25,41,52,56,54,35,48,44,49,40,55,50,50,49,51,49,46,22,69,77,66,74,44,77,54,84,83,37,54,39,37,46,42,47,46,42,55,36,36,47,49,36,56,57,46,43,39,78,31,64,58,49,58,39,70,40,65,40,44,55,95,71,38,64,41,80,46,77,47,34,54,27,58,51,47,62,68,34,42,70,59,59,58,56,66,48,49,31,55,53,50,21,30,59,73,48,69,47,61,67,84,67,48,70,44,37,39,52,25,25,67,45,42,49,34,55,68,54,44,48,51,55,18,54,73,48,76,62,46,76,59,49,67,81,55,56,33,78,48,28,36,10,46,14,25,12,52,49,21,40,46,73,64,46,41,86,73,46,91,63,70,75,44,80,38,44,48,32,52,52,18,32,23,33,57,45,87,88,51,28,42,46,72,68,43,58,49,43,37,60,40,54,39,76,42,77,46,76,41,60,40,85,42,65,52,40,45,56,50,76,43,42,33,32,38,41,88,48,58,41,45,88,71,29,45,70,44,30,65,42,71,45,70,75,41,61,70,34,57,51,58,64,40,43,36,39,36,36,43,34,30,39,82,59,56,44,75,42,37,32,38,29,36,69,79,69,63,49,63,47,71,43,57,58,66,62,39,71,64,56,75,50,71,67,52,45,51,48,45,28,51,47,45,50,49,50,49,51,51,49,51,50,43,50,49,30,52,50,40,49,30,51,38,47,36,49,36,56,60,35,52,74,38,75,94,32,43,67,60,34,52,50,50,52,48,50,63,70,74,43,92,69,50,49,66,55,42,46,50,50,37,51,52,50,49,51,52,51,49,53,53,58,54,54,60,68,61,66,127

Sequence (1202 aa):
MEGDMLAIGIDLGTTYSCVGVWRNGRVEIVANDLGDRTTPSCVAFTKNDKLVGEGANIQAARNASNTVFDVKRLIGRSFSDASVKTDAKYWSFQVTEGSNDNPRIKVSYLGKEKEFSPEEISAMVLEKMKATAEVFLGTTIQDAVVTVPAYFNNSQRKATKDAATIAGLNVLRVINEPTAAAIAYSLERKWGNAKQSIVLVYDLGGGTLDVSLVVVKKDVLQVMATSGDSHLGGEDFTNNMVDHFVNEFKRKNHKDIRGNKKAVRNLRNSCEKAKRMLSSQAQTVVDIEALFEGIDFHAPINCALFEHLNEDLLRRCMKPVETCLEDAKVNKVKVDDVVLVGGSTRIPRVHKLVKDFFNGKEPCQSINADEAVAYGATVLAAMLTDHKKHDIHLHLIDVTPLSQGIRVKGDLMTVMIPRNTTIPATMEYTFDTSVDNQSGMSLDVYEGERAMTADNSMRGRLTLSGLTLAPKGVTKVNVRFDIDEEGILHVSAEDKKSAQKEKITIMHDVGRFSMEEIQRMVKEAQEYKAVDEEHKNKVQARNDIEGLLYKMCNTLKLQDAVDEATSWLQDNELTTSQINDKKKELERIHDSTVTGQTSTPMEGDMLAIGIDLGTTYSCVGVWRNGRVEIVANDLGDRTTPSCVAFTKNDKLVGEGANIQAARNASNTVFDVKRLIGRSFSDASVKTDAKYWSFQVTEGSNDNPRIKVSYLGKEKEFSPEEISAMVLEKMKATAEVFLGTTIQDAVVTVPAYFNNSQRKATKDAATIAGLNVLRVINEPTAAAIAYSLERKWGNAKQSIVLVYDLGGGTLDVSLVVVKKDVLQVMATSGDSHLGGEDFTNNMVDHFVNEFKRKNHKDIRGNKKAVRNLRNSCEKAKRMLSSQAQTVVDIEALFEGIDFHAPINCALFEHLNEDLLRRCMKPVETCLEDAKVNKVKVDDVVLVGGSTRIPRVHKLVKDFFNGKEPCQSINADEAVAYGATVLAAMLTDHKKHDIHLHLIDVTPLSQGIRVKGDLMTVMIPRNTTIPATMEYTFDTSVDNQSGMSLDVYEGERAMTADNSMRGRLTLSGLTLAPKGVTKVNVRFDIDEEGILHVSAEDKKSAQKEKITIMHDVGRFSMEEIQRMVKEAQEYKAVDEEHKNKVQARNDIEGLLYKMCNTLKLQDAVDEATSWLQDNELTTSQINDKKKELERIHDSTVTGQTSTP

Radius of gyration: 33.68 Å; Cα contacts (8 Å, |Δi|>4): 2566; chains: 2; bounding box: 78×119×81 Å